Protein AF-0000000081117576 (afdb_homodimer)

Solvent-accessible surface area (backbone atoms only — not comparable to full-atom values): 45817 Å² total; per-residue (Å²): 136,84,78,78,77,78,78,77,77,74,76,74,73,76,69,69,73,77,64,80,74,82,42,60,78,75,48,78,63,70,83,70,68,42,15,45,54,15,43,40,67,71,69,50,55,48,44,60,69,48,60,79,84,51,89,51,45,43,70,62,31,37,43,35,42,30,25,28,32,38,47,30,54,43,62,71,57,43,52,46,32,63,72,46,57,66,48,57,56,48,42,49,49,22,43,75,72,67,46,28,63,66,39,60,68,44,48,51,42,49,72,72,57,75,84,58,68,62,59,74,73,38,51,49,32,58,33,72,66,11,38,47,52,26,19,52,49,20,34,43,48,29,71,56,37,43,86,60,48,75,73,70,48,84,80,30,47,46,40,40,26,37,77,59,67,32,21,48,53,25,50,52,26,23,40,43,24,44,71,38,93,78,73,82,66,51,77,50,60,82,53,70,32,64,54,42,47,60,77,59,22,57,49,51,38,58,66,27,73,69,22,69,70,39,43,43,50,32,56,49,24,61,68,26,70,70,40,46,50,44,52,51,49,36,30,52,37,39,34,52,94,61,85,78,48,72,65,53,52,49,25,44,48,45,48,16,43,67,61,29,35,47,85,78,67,43,74,30,55,52,44,56,65,44,54,67,67,46,42,53,54,53,24,46,42,47,26,41,38,44,29,27,53,22,18,75,69,28,37,81,54,14,33,39,54,16,18,42,42,45,21,49,50,44,51,49,51,56,36,37,74,69,77,34,78,50,37,34,39,37,28,27,28,44,45,54,49,37,30,6,35,34,40,45,68,64,52,48,69,52,95,60,78,90,50,43,89,52,82,63,90,79,60,53,62,45,32,45,81,44,20,12,23,49,28,35,41,39,37,36,39,25,45,27,39,54,92,91,46,90,62,75,43,52,38,35,39,36,24,46,35,37,26,55,28,54,92,79,19,71,86,9,49,26,49,48,66,56,42,44,68,69,32,53,70,27,63,74,47,64,69,62,76,40,59,78,113,134,83,78,78,79,78,78,77,78,75,75,72,71,76,68,68,73,78,64,80,74,81,43,59,79,75,47,79,63,70,83,68,68,42,15,45,54,16,44,40,67,70,70,49,53,49,44,61,70,47,61,77,85,53,89,51,45,43,71,64,31,36,42,35,41,29,25,29,32,37,49,30,53,44,64,70,58,44,53,47,33,63,72,47,56,65,46,58,57,48,42,49,50,23,41,76,70,68,46,28,62,66,41,60,68,45,47,50,44,50,72,71,57,75,84,59,66,64,58,73,73,38,53,49,31,58,34,71,67,11,37,48,51,27,19,51,49,20,35,43,50,29,70,55,38,43,86,61,47,75,74,72,49,83,78,31,48,46,40,40,26,38,77,59,66,32,22,49,52,25,50,53,26,23,40,44,22,44,72,39,92,78,72,82,67,50,77,49,60,84,53,69,31,67,52,42,47,62,78,59,21,57,48,50,39,58,69,26,73,70,24,69,71,41,43,44,49,34,54,50,24,60,66,26,70,70,42,46,49,43,51,52,49,36,30,50,37,39,33,51,93,60,82,79,49,73,64,52,53,50,25,44,48,44,50,16,42,67,61,29,35,46,85,79,68,43,74,30,57,52,43,54,65,44,53,67,67,47,44,54,53,54,23,47,42,46,25,40,38,44,28,28,54,21,18,73,68,28,36,81,53,14,33,39,54,15,19,42,41,46,19,49,50,46,51,49,51,56,36,38,77,69,77,33,76,51,39,33,39,37,29,27,27,44,44,52,49,38,28,6,34,33,41,46,69,63,51,48,70,52,97,60,80,88,52,44,90,52,81,63,90,78,58,54,63,46,33,45,81,45,20,12,22,49,26,36,40,39,37,36,38,25,45,28,39,54,93,92,46,90,62,74,43,53,36,34,39,35,25,47,35,36,26,55,28,54,91,80,19,69,86,9,48,26,48,48,66,56,43,45,68,68,30,55,70,26,64,73,48,65,68,62,76,38,58,76,113

Structure (mmCIF, N/CA/C/O backbone):
data_AF-0000000081117576-model_v1
#
loop_
_entity.id
_entity.type
_entity.pdbx_description
1 polymer 'Multiple inositol polyphosphate phosphatase 1'
#
loop_
_atom_site.group_PDB
_atom_site.id
_atom_site.type_symbol
_atom_site.label_atom_id
_atom_site.label_alt_id
_atom_site.label_comp_id
_atom_site.label_asym_id
_atom_site.label_entity_id
_atom_site.label_seq_id
_atom_site.pdbx_PDB_ins_code
_atom_site.Cartn_x
_atom_site.Cartn_y
_atom_site.Cartn_z
_atom_site.occupancy
_atom_site.B_iso_or_equiv
_atom_site.auth_seq_id
_atom_site.auth_comp_id
_atom_site.auth_asym_id
_atom_site.auth_atom_id
_atom_site.pdbx_PDB_model_num
ATOM 1 N N . MET A 1 1 ? 27.516 66.938 -14.211 1 26.59 1 MET A N 1
ATOM 2 C CA . MET A 1 1 ? 26.359 66.062 -14.391 1 26.59 1 MET A CA 1
ATOM 3 C C . MET A 1 1 ? 26.766 64.625 -14.195 1 26.59 1 MET A C 1
ATOM 5 O O . MET A 1 1 ? 27.25 63.969 -15.125 1 26.59 1 MET A O 1
ATOM 9 N N . LYS A 1 2 ? 27.406 64.312 -12.992 1 36.78 2 LYS A N 1
ATOM 10 C CA . LYS A 1 2 ? 27.844 62.969 -12.555 1 36.78 2 LYS A CA 1
ATOM 11 C C . LYS A 1 2 ? 26.656 62 -12.5 1 36.78 2 LYS A C 1
ATOM 13 O O . LYS A 1 2 ? 25.688 62.25 -11.797 1 36.78 2 LYS A O 1
ATOM 18 N N . LEU A 1 3 ? 26.5 61.25 -13.594 1 35.94 3 LEU A N 1
ATOM 19 C CA . LEU A 1 3 ? 25.516 60.156 -13.766 1 35.94 3 LEU A CA 1
ATOM 20 C C . LEU A 1 3 ? 25.641 59.156 -12.641 1 35.94 3 LEU A C 1
ATOM 22 O O . LEU A 1 3 ? 26.703 58.531 -12.477 1 35.94 3 LEU A O 1
ATOM 26 N N . PHE A 1 4 ? 24.906 59.312 -11.586 1 43 4 PHE A N 1
ATOM 27 C CA . PHE A 1 4 ? 24.75 58.312 -10.531 1 43 4 PHE A CA 1
ATOM 28 C C . PHE A 1 4 ? 24.188 57.031 -11.094 1 43 4 PHE A C 1
ATOM 30 O O . PHE A 1 4 ? 23.078 57 -11.633 1 43 4 PHE A O 1
ATOM 37 N N . ILE A 1 5 ? 25.016 56.094 -11.539 1 41.62 5 ILE A N 1
ATOM 38 C CA . ILE A 1 5 ? 24.656 54.75 -11.914 1 41.62 5 ILE A CA 1
ATOM 39 C C . ILE A 1 5 ? 24.078 54.031 -10.695 1 41.62 5 ILE A C 1
ATOM 41 O O . ILE A 1 5 ? 24.781 53.844 -9.695 1 41.62 5 ILE A O 1
ATOM 45 N N . PHE A 1 6 ? 22.797 54.094 -10.477 1 40.53 6 PHE A N 1
ATOM 46 C CA . PHE A 1 6 ? 22.094 53.219 -9.539 1 40.53 6 PHE A CA 1
ATOM 47 C C . PHE A 1 6 ? 22.297 51.75 -9.898 1 40.53 6 PHE A C 1
ATOM 49 O O . PHE A 1 6 ? 21.844 51.281 -10.945 1 40.53 6 PHE A O 1
ATOM 56 N N . ILE A 1 7 ? 23.312 51.125 -9.359 1 39.16 7 ILE A N 1
ATOM 57 C CA . ILE A 1 7 ? 23.484 49.688 -9.438 1 39.16 7 ILE A CA 1
ATOM 58 C C . ILE A 1 7 ? 22.344 49 -8.695 1 39.16 7 ILE A C 1
ATOM 60 O O . ILE A 1 7 ? 22.234 49.125 -7.473 1 39.16 7 ILE A O 1
ATOM 64 N N . THR A 1 8 ? 21.219 48.719 -9.344 1 37.62 8 THR A N 1
ATOM 65 C CA . THR A 1 8 ? 20.203 47.812 -8.797 1 37.62 8 THR A CA 1
ATOM 66 C C . THR A 1 8 ? 20.781 46.438 -8.547 1 37.62 8 THR A C 1
ATOM 68 O O . THR A 1 8 ? 21.203 45.75 -9.484 1 37.62 8 THR A O 1
ATOM 71 N N . VAL A 1 9 ? 21.266 46.156 -7.379 1 37.66 9 VAL A N 1
ATOM 72 C CA . VAL A 1 9 ? 21.609 44.812 -6.949 1 37.66 9 VAL A CA 1
ATOM 73 C C . VAL A 1 9 ? 20.359 43.938 -7.004 1 37.66 9 VAL A C 1
ATOM 75 O O . VAL A 1 9 ? 19.406 44.125 -6.242 1 37.66 9 VAL A O 1
ATOM 78 N N . LEU A 1 10 ? 20.094 43.344 -8.141 1 36.25 10 LEU A N 1
ATOM 79 C CA . LEU A 1 10 ? 19.094 42.281 -8.227 1 36.25 10 LEU A CA 1
ATOM 80 C C . LEU A 1 10 ? 19.469 41.125 -7.309 1 36.25 10 LEU A C 1
ATOM 82 O O . LEU A 1 10 ? 20.438 40.438 -7.559 1 36.25 10 LEU A O 1
ATOM 86 N N . VAL A 1 11 ? 19.062 41.188 -6.078 1 36.75 11 VAL A N 1
ATOM 87 C CA . VAL A 1 11 ? 19.094 40 -5.223 1 36.75 11 VAL A CA 1
ATOM 88 C C . VAL A 1 11 ? 18.344 38.844 -5.902 1 36.75 11 VAL A C 1
ATOM 90 O O . VAL A 1 11 ? 17.125 38.938 -6.094 1 36.75 11 VAL A O 1
ATOM 93 N N . THR A 1 12 ? 19.031 38.219 -6.816 1 34.22 12 THR A N 1
ATOM 94 C CA . THR A 1 12 ? 18.438 36.969 -7.324 1 34.22 12 THR A CA 1
ATOM 95 C C . THR A 1 12 ? 18.094 36.031 -6.176 1 34.22 12 THR A C 1
ATOM 97 O O . THR A 1 12 ? 18.984 35.5 -5.504 1 34.22 12 THR A O 1
ATOM 100 N N . LEU A 1 13 ? 16.984 36.219 -5.578 1 35.94 13 LEU A N 1
ATOM 101 C CA . LEU A 1 13 ? 16.422 35.156 -4.77 1 35.94 13 LEU A CA 1
ATOM 102 C C . LEU A 1 13 ? 16.469 33.812 -5.527 1 35.94 13 LEU A C 1
ATOM 104 O O . LEU A 1 13 ? 15.797 33.656 -6.543 1 35.94 13 LEU A O 1
ATOM 108 N N . VAL A 1 14 ? 17.594 33.188 -5.484 1 34.12 14 VAL A N 1
ATOM 109 C CA . VAL A 1 14 ? 17.609 31.828 -5.988 1 34.12 14 VAL A CA 1
ATOM 110 C C . VAL A 1 14 ? 16.453 31.031 -5.359 1 34.12 14 VAL A C 1
ATOM 112 O O . VAL A 1 14 ? 16.5 30.703 -4.172 1 34.12 14 VAL A O 1
ATOM 115 N N . LEU A 1 15 ? 15.305 31.297 -5.82 1 31 15 LEU A N 1
ATOM 116 C CA . LEU A 1 15 ? 14.281 30.297 -5.547 1 31 15 LEU A CA 1
ATOM 117 C C . LEU A 1 15 ? 14.734 28.906 -5.98 1 31 15 LEU A C 1
ATOM 119 O O . LEU A 1 15 ? 14.945 28.656 -7.172 1 31 15 LEU A O 1
ATOM 123 N N . LYS A 1 16 ? 15.336 28.234 -5.129 1 37.69 16 LYS A N 1
ATOM 124 C CA . LYS A 1 16 ? 15.539 26.828 -5.441 1 37.69 16 LYS A CA 1
ATOM 125 C C . LYS A 1 16 ? 14.258 26.188 -5.98 1 37.69 16 LYS A C 1
ATOM 127 O O . LYS A 1 16 ? 13.203 26.281 -5.355 1 37.69 16 LYS A O 1
ATOM 132 N N . ASN A 1 17 ? 14.164 26.078 -7.234 1 35.84 17 ASN A N 1
ATOM 133 C CA . ASN A 1 17 ? 13.156 25.172 -7.773 1 35.84 17 ASN A CA 1
ATOM 134 C C . ASN A 1 17 ? 12.883 24.016 -6.82 1 35.84 17 ASN A C 1
ATOM 136 O O . ASN A 1 17 ? 13.781 23.234 -6.516 1 35.84 17 ASN A O 1
ATOM 140 N N . VAL A 1 18 ? 11.914 24.125 -6.004 1 40.47 18 VAL A N 1
ATOM 141 C CA . VAL A 1 18 ? 11.461 22.969 -5.238 1 40.47 18 VAL A CA 1
ATOM 142 C C . VAL A 1 18 ? 11.305 21.766 -6.164 1 40.47 18 VAL A C 1
ATOM 144 O O . VAL A 1 18 ? 10.375 21.703 -6.973 1 40.47 18 VAL A O 1
ATOM 147 N N . THR A 1 19 ? 12.305 21.266 -6.797 1 42.69 19 THR A N 1
ATOM 148 C CA . THR A 1 19 ? 12.242 19.953 -7.449 1 42.69 19 THR A CA 1
ATOM 149 C C . THR A 1 19 ? 11.414 18.984 -6.621 1 42.69 19 THR A C 1
ATOM 151 O O . THR A 1 19 ? 11.547 18.922 -5.398 1 42.69 19 THR A O 1
ATOM 154 N N . SER A 1 20 ? 10.297 18.734 -7.078 1 50.53 20 SER A N 1
ATOM 155 C CA . SER A 1 20 ? 9.398 17.75 -6.477 1 50.53 20 SER A CA 1
ATOM 156 C C . SER A 1 20 ? 10.172 16.594 -5.863 1 50.53 20 SER A C 1
ATOM 158 O O . SER A 1 20 ? 10.867 15.867 -6.566 1 50.53 20 SER A O 1
ATOM 160 N N . ILE A 1 21 ? 10.602 16.75 -4.609 1 63.69 21 ILE A N 1
ATOM 161 C CA . ILE A 1 21 ? 11.312 15.719 -3.863 1 63.69 21 ILE A CA 1
ATOM 162 C C . ILE A 1 21 ? 10.508 14.422 -3.873 1 63.69 21 ILE A C 1
ATOM 164 O O . ILE A 1 21 ? 9.328 14.414 -3.516 1 63.69 21 ILE A O 1
ATOM 168 N N . ASP A 1 22 ? 10.93 13.438 -4.691 1 84.5 22 ASP A N 1
ATOM 169 C CA . ASP A 1 22 ? 10.398 12.078 -4.703 1 84.5 22 ASP A CA 1
ATOM 170 C C . ASP A 1 22 ? 10.727 11.352 -3.402 1 84.5 22 ASP A C 1
ATOM 172 O O . ASP A 1 22 ? 11.875 10.969 -3.172 1 84.5 22 ASP A O 1
ATOM 176 N N . CYS A 1 23 ? 9.797 11.344 -2.455 1 95.19 23 CYS A N 1
ATOM 177 C CA . CYS A 1 23 ? 9.977 10.648 -1.185 1 95.19 23 CYS A CA 1
ATOM 178 C C . CYS A 1 23 ? 9.383 9.25 -1.234 1 95.19 23 CYS A C 1
ATOM 180 O O . CYS A 1 23 ? 8.195 9.086 -1.541 1 95.19 23 CYS A O 1
ATOM 182 N N . TYR A 1 24 ? 10.172 8.266 -0.902 1 96.62 24 TYR A N 1
ATOM 183 C CA . TYR A 1 24 ? 9.703 6.887 -0.982 1 96.62 24 TYR A CA 1
ATOM 184 C C . TYR A 1 24 ? 8.664 6.602 0.092 1 96.62 24 TYR A C 1
ATOM 186 O O . TYR A 1 24 ? 7.66 5.934 -0.17 1 96.62 24 TYR A O 1
ATOM 194 N N . TRP A 1 25 ? 8.828 7.137 1.314 1 95.56 25 TRP A N 1
ATOM 195 C CA . TRP A 1 25 ? 7.98 6.816 2.457 1 95.56 25 TRP A CA 1
ATOM 196 C C . TRP A 1 25 ? 6.535 7.227 2.197 1 95.56 25 TRP A C 1
ATOM 198 O O . TRP A 1 25 ? 5.602 6.578 2.68 1 95.56 25 TRP A O 1
ATOM 208 N N . SER A 1 26 ? 6.332 8.258 1.433 1 93 26 SER A N 1
ATOM 209 C CA . SER A 1 26 ? 4.996 8.82 1.277 1 93 26 SER A CA 1
ATOM 210 C C . SER A 1 26 ? 4.387 8.43 -0.065 1 93 26 SER A C 1
ATOM 212 O O . SER A 1 26 ? 3.309 8.906 -0.426 1 93 26 SER A O 1
ATOM 214 N N . THR A 1 27 ? 5.082 7.586 -0.785 1 91.38 27 THR A N 1
ATOM 215 C CA . THR A 1 27 ? 4.539 7.121 -2.057 1 91.38 27 THR A CA 1
ATOM 216 C C . THR A 1 27 ? 3.299 6.258 -1.835 1 91.38 27 THR A C 1
ATOM 218 O O . THR A 1 27 ? 3.348 5.273 -1.098 1 91.38 27 THR A O 1
ATOM 221 N N . GLU A 1 28 ? 2.236 6.652 -2.465 1 83.75 28 GLU A N 1
ATOM 222 C CA . GLU A 1 28 ? 0.959 5.984 -2.242 1 83.75 28 GLU A CA 1
ATOM 223 C C . GLU A 1 28 ? 0.953 4.59 -2.861 1 83.75 28 GLU A C 1
ATOM 225 O O . GLU A 1 28 ? 0.523 3.623 -2.225 1 83.75 28 GLU A O 1
ATOM 230 N N . CYS A 1 29 ? 1.384 4.527 -4.098 1 90.38 29 CYS A N 1
ATOM 231 C CA . CYS A 1 29 ? 1.44 3.262 -4.824 1 90.38 29 CYS A CA 1
ATOM 232 C C . CYS A 1 29 ? 2.879 2.885 -5.152 1 90.38 29 CYS A C 1
ATOM 234 O O . CYS A 1 29 ? 3.4 3.268 -6.203 1 90.38 29 CYS A O 1
ATOM 236 N N . LYS A 1 30 ? 3.504 2.092 -4.363 1 93.81 30 LYS A N 1
ATOM 237 C CA . LYS A 1 30 ? 4.914 1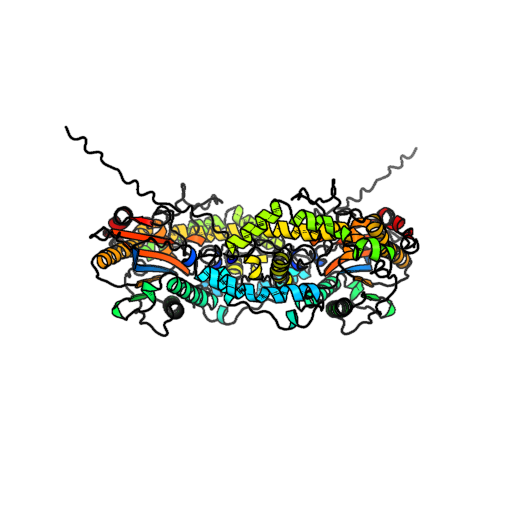.747 -4.523 1 93.81 30 LYS A CA 1
ATOM 238 C C . LYS A 1 30 ? 5.102 0.675 -5.59 1 93.81 30 LYS A C 1
ATOM 240 O O . LYS A 1 30 ? 4.301 -0.258 -5.688 1 93.81 30 LYS A O 1
ATOM 245 N N . TYR A 1 31 ? 6.098 0.872 -6.355 1 95.88 31 TYR A N 1
ATOM 246 C CA . TYR A 1 31 ? 6.473 -0.14 -7.34 1 95.88 31 TYR A CA 1
ATOM 247 C C . TYR A 1 31 ? 6.949 -1.415 -6.652 1 95.88 31 TYR A C 1
ATOM 249 O O . TYR A 1 31 ? 7.84 -1.373 -5.801 1 95.88 31 TYR A O 1
ATOM 257 N N . ASN A 1 32 ? 6.379 -2.555 -7 1 95.31 32 ASN A N 1
ATOM 258 C CA . ASN A 1 32 ? 6.684 -3.756 -6.23 1 95.31 32 ASN A CA 1
ATOM 259 C C . ASN A 1 32 ? 7.031 -4.93 -7.141 1 95.31 32 ASN A C 1
ATOM 261 O O . ASN A 1 32 ? 6.895 -6.09 -6.746 1 95.31 32 ASN A O 1
ATOM 265 N N . TYR A 1 33 ? 7.48 -4.676 -8.367 1 97.12 33 TYR A N 1
ATOM 266 C CA . TYR A 1 33 ? 7.977 -5.703 -9.273 1 97.12 33 TYR A CA 1
ATOM 267 C C . TYR A 1 33 ? 9.5 -5.719 -9.297 1 97.12 33 TYR A C 1
ATOM 269 O O . TYR A 1 33 ? 10.133 -4.719 -9.648 1 97.12 33 TYR A O 1
ATOM 277 N N . PHE A 1 34 ? 10.023 -6.871 -8.938 1 98.31 34 PHE A N 1
ATOM 278 C CA . PHE A 1 34 ? 11.469 -6.988 -8.742 1 98.31 34 PHE A CA 1
ATOM 279 C C . PHE A 1 34 ? 12.023 -8.156 -9.547 1 98.31 34 PHE A C 1
ATOM 281 O O . PHE A 1 34 ? 12.805 -8.961 -9.023 1 98.31 34 PHE A O 1
ATOM 288 N N . SER A 1 35 ? 11.547 -8.219 -10.836 1 98.06 35 SER A N 1
ATOM 289 C CA . SER A 1 35 ? 11.938 -9.359 -11.656 1 98.06 35 SER A CA 1
ATOM 290 C C . SER A 1 35 ? 11.633 -10.68 -10.953 1 98.06 35 SER A C 1
ATOM 292 O O . SER A 1 35 ? 10.547 -10.852 -10.398 1 98.06 35 SER A O 1
ATOM 294 N N . SER A 1 36 ? 12.523 -11.664 -11 1 98.12 36 SER A N 1
ATOM 295 C CA . SER A 1 36 ? 12.234 -13 -10.484 1 98.12 36 SER A CA 1
ATOM 296 C C . SER A 1 36 ? 12.234 -13.016 -8.961 1 98.12 36 SER A C 1
ATOM 298 O O . SER A 1 36 ? 11.891 -14.023 -8.344 1 98.12 36 SER A O 1
ATOM 300 N N . LYS A 1 37 ? 12.57 -11.859 -8.289 1 98.06 37 LYS A N 1
ATOM 301 C CA . LYS A 1 37 ? 12.609 -11.805 -6.832 1 98.06 37 LYS A CA 1
ATOM 302 C C . LYS A 1 37 ? 11.375 -11.094 -6.281 1 98.06 37 LYS A C 1
ATOM 304 O O . LYS A 1 37 ? 11.352 -10.695 -5.113 1 98.06 37 LYS A O 1
ATOM 309 N N . THR A 1 38 ? 10.406 -10.891 -7.141 1 97.88 38 THR A N 1
ATOM 310 C CA . THR A 1 38 ? 9.125 -10.336 -6.723 1 97.88 38 THR A CA 1
ATOM 311 C C . THR A 1 38 ? 8.414 -11.289 -5.762 1 97.88 38 THR A C 1
ATOM 313 O O . THR A 1 38 ? 8.445 -12.508 -5.949 1 97.88 38 THR A O 1
ATOM 316 N N . SER A 1 39 ? 7.848 -10.734 -4.758 1 96.56 39 SER A N 1
ATOM 317 C CA . SER A 1 39 ? 7.023 -11.555 -3.873 1 96.56 39 SER A CA 1
ATOM 318 C C . SER A 1 39 ? 5.801 -12.102 -4.605 1 96.56 39 SER A C 1
ATOM 320 O O . SER A 1 39 ? 5.145 -11.383 -5.355 1 96.56 39 SER A O 1
ATOM 322 N N . TYR A 1 40 ? 5.516 -13.359 -4.34 1 98 40 TYR A N 1
ATOM 323 C CA . TYR A 1 40 ? 4.375 -13.977 -5 1 98 40 TYR A CA 1
ATOM 324 C C . TYR A 1 40 ? 3.09 -13.219 -4.703 1 98 40 TYR A C 1
ATOM 326 O O . TYR A 1 40 ? 2.236 -13.062 -5.578 1 98 40 TYR A O 1
ATOM 334 N N . GLU A 1 41 ? 2.959 -12.711 -3.506 1 96.69 41 GLU A N 1
ATOM 335 C CA . GLU A 1 41 ? 1.762 -12.008 -3.053 1 96.69 41 GLU A CA 1
ATOM 336 C C . GLU A 1 41 ? 1.47 -10.789 -3.93 1 96.69 41 GLU A C 1
ATOM 338 O O . GLU A 1 41 ? 0.321 -10.359 -4.035 1 96.69 41 GLU A O 1
ATOM 343 N N . ASN A 1 42 ? 2.463 -10.273 -4.551 1 95.5 42 ASN A N 1
ATOM 344 C CA . ASN A 1 42 ? 2.303 -9.055 -5.336 1 95.5 42 ASN A CA 1
ATOM 345 C C . ASN A 1 42 ? 1.707 -9.352 -6.711 1 95.5 42 ASN A C 1
ATOM 347 O O . ASN A 1 42 ? 1.236 -8.438 -7.395 1 95.5 42 ASN A O 1
ATOM 351 N N . ILE A 1 43 ? 1.681 -10.688 -7.102 1 96.5 43 ILE A N 1
ATOM 352 C CA . ILE A 1 43 ? 1.266 -10.93 -8.477 1 96.5 43 ILE A CA 1
ATOM 353 C C . ILE A 1 43 ? 0.195 -12.023 -8.508 1 96.5 43 ILE A C 1
ATOM 355 O O . ILE A 1 43 ? -0.445 -12.242 -9.539 1 96.5 43 ILE A O 1
ATOM 359 N N . ARG A 1 44 ? -0.066 -12.711 -7.453 1 97.06 44 ARG A N 1
ATOM 360 C CA . ARG A 1 44 ? -0.917 -13.891 -7.48 1 97.06 44 ARG A CA 1
ATOM 361 C C . ARG A 1 44 ? -2.381 -13.508 -7.676 1 97.06 44 ARG A C 1
ATOM 363 O O . ARG A 1 44 ? -2.797 -12.414 -7.301 1 97.06 44 ARG A O 1
ATOM 370 N N . GLY A 1 45 ? -3.123 -14.414 -8.32 1 96.88 45 GLY A N 1
ATOM 371 C CA . GLY A 1 45 ? -4.562 -14.484 -8.148 1 96.88 45 GLY A CA 1
ATOM 372 C C . GLY A 1 45 ? -4.977 -15.32 -6.949 1 96.88 45 GLY A C 1
ATOM 373 O O . GLY A 1 45 ? -4.203 -15.492 -6.008 1 96.88 45 GLY A O 1
ATOM 374 N N . ASP A 1 46 ? -6.156 -15.727 -6.918 1 97.88 46 ASP A N 1
ATOM 375 C CA . ASP A 1 46 ? -6.695 -16.656 -5.938 1 97.88 46 ASP A CA 1
ATOM 376 C C . ASP A 1 46 ? -7.488 -17.781 -6.617 1 97.88 46 ASP A C 1
ATOM 378 O O . ASP A 1 46 ? -8.555 -17.531 -7.184 1 97.88 46 ASP A O 1
ATOM 382 N N . ILE A 1 47 ? -6.938 -18.938 -6.57 1 97.5 47 ILE A N 1
ATOM 383 C CA . ILE A 1 47 ? -7.516 -20.078 -7.289 1 97.5 47 ILE A CA 1
ATOM 384 C C . ILE A 1 47 ? -8.953 -20.297 -6.832 1 97.5 47 ILE A C 1
ATOM 386 O O . ILE A 1 47 ? -9.789 -20.781 -7.598 1 97.5 47 ILE A O 1
ATOM 390 N N . ARG A 1 48 ? -9.43 -19.969 -5.691 1 97.12 48 ARG A N 1
ATOM 391 C CA . ARG A 1 48 ? -10.781 -20.109 -5.172 1 97.12 48 ARG A CA 1
ATOM 392 C C . ARG A 1 48 ? -11.758 -19.219 -5.934 1 97.12 48 ARG A C 1
ATOM 394 O O . ARG A 1 48 ? -12.93 -19.578 -6.09 1 97.12 48 ARG A O 1
ATOM 401 N N . ASP A 1 49 ? -11.18 -18.062 -6.371 1 96.06 49 ASP A N 1
ATOM 402 C CA . ASP A 1 49 ? -11.992 -17.141 -7.156 1 96.06 49 ASP A CA 1
ATOM 403 C C . ASP A 1 49 ? -11.938 -17.484 -8.641 1 96.06 49 ASP A C 1
ATOM 405 O O . ASP A 1 49 ? -12.844 -17.125 -9.398 1 96.06 49 ASP A O 1
ATOM 409 N N . SER A 1 50 ? -10.898 -18.172 -9.031 1 93.25 50 SER A N 1
ATOM 410 C CA . SER A 1 50 ? -10.648 -18.438 -10.445 1 93.25 50 SER A CA 1
ATOM 411 C C . SER A 1 50 ? -11.297 -19.75 -10.891 1 93.25 50 SER A C 1
ATOM 413 O O . SER A 1 50 ? -11.586 -19.938 -12.078 1 93.25 50 SER A O 1
ATOM 415 N N . ILE A 1 51 ? -11.562 -20.609 -9.961 1 90.62 51 ILE A N 1
ATOM 416 C CA . ILE A 1 51 ? -12.016 -21.953 -10.305 1 90.62 51 ILE A CA 1
ATOM 417 C C . ILE A 1 51 ? -13.43 -21.891 -10.883 1 90.62 51 ILE A C 1
ATOM 419 O O . ILE A 1 51 ? -14.266 -21.125 -10.398 1 90.62 51 ILE A O 1
ATOM 423 N N . VAL A 1 52 ? -13.594 -22.578 -11.969 1 80.62 52 VAL A N 1
ATOM 424 C CA . VAL A 1 52 ? -14.906 -22.688 -12.594 1 80.62 52 VAL A CA 1
ATOM 425 C C . VAL A 1 52 ? -15.516 -24.062 -12.281 1 80.62 52 VAL A C 1
ATOM 427 O O . VAL A 1 52 ? -14.906 -25.094 -12.57 1 80.62 52 VAL A O 1
ATOM 430 N N . LYS A 1 53 ? -16.594 -23.984 -11.641 1 78.94 53 LYS A N 1
ATOM 431 C CA . LYS A 1 53 ? -17.328 -25.219 -11.375 1 78.94 53 LYS A CA 1
ATOM 432 C C . LYS A 1 53 ? -18.469 -25.406 -12.375 1 78.94 53 LYS A C 1
ATOM 434 O O . LYS A 1 53 ? -19.422 -24.625 -12.383 1 78.94 53 LYS A O 1
ATOM 439 N N . ALA A 1 54 ? -18.219 -26.312 -13.289 1 79 54 ALA A N 1
ATOM 440 C CA . ALA A 1 54 ? -19.266 -26.594 -14.281 1 79 54 ALA A CA 1
ATOM 441 C C . ALA A 1 54 ? -20.172 -27.719 -13.82 1 79 54 ALA A C 1
ATOM 443 O O . ALA A 1 54 ? -19.703 -28.703 -13.234 1 79 54 ALA A O 1
ATOM 444 N N . GLU A 1 55 ? -21.422 -27.484 -14.062 1 85.19 55 GLU A N 1
ATOM 445 C CA . GLU A 1 55 ? -22.375 -28.531 -13.695 1 85.19 55 GLU A CA 1
ATOM 446 C C . GLU A 1 55 ? -22.047 -29.844 -14.383 1 85.19 55 GLU A C 1
ATOM 448 O O . GLU A 1 55 ? -21.703 -29.875 -15.57 1 85.19 55 GLU A O 1
ATOM 453 N N . GLY A 1 56 ? -22.109 -30.891 -13.625 1 89.94 56 GLY A N 1
ATOM 454 C CA . GLY A 1 56 ? -21.859 -32.219 -14.156 1 89.94 56 GLY A CA 1
ATOM 455 C C . GLY A 1 56 ? -20.391 -32.562 -14.266 1 89.94 56 GLY A C 1
ATOM 456 O O . GLY A 1 56 ? -20.016 -33.625 -14.758 1 89.94 56 GLY A O 1
ATOM 457 N N . CYS A 1 57 ? -19.594 -31.656 -13.828 1 93.12 57 CYS A N 1
ATOM 458 C CA . CYS A 1 57 ? -18.156 -31.891 -13.945 1 93.12 57 CYS A CA 1
ATOM 459 C C . CYS A 1 57 ? -17.516 -32.094 -12.578 1 93.12 57 CYS A C 1
ATOM 461 O O . CYS A 1 57 ? -17.938 -31.484 -11.594 1 93.12 57 CYS A O 1
ATOM 463 N N . GLU A 1 58 ? -16.562 -32.938 -12.453 1 93.5 58 GLU A N 1
ATOM 464 C CA . GLU A 1 58 ? -15.789 -33.188 -11.242 1 93.5 58 GLU A CA 1
ATOM 465 C C . GLU A 1 58 ? -14.289 -33.25 -11.539 1 93.5 58 GLU A C 1
ATOM 467 O O . GLU A 1 58 ? -13.875 -33.875 -12.523 1 93.5 58 GLU A O 1
ATOM 472 N N . PRO A 1 59 ? -13.531 -32.562 -10.719 1 95.94 59 PRO A N 1
ATOM 473 C CA . PRO A 1 59 ? -12.086 -32.688 -10.922 1 95.94 59 PRO A CA 1
ATOM 474 C C . PRO A 1 59 ? -11.562 -34.094 -10.586 1 95.94 59 PRO A C 1
ATOM 476 O O . PRO A 1 59 ? -11.945 -34.656 -9.562 1 95.94 59 PRO A O 1
ATOM 479 N N . ILE A 1 60 ? -10.703 -34.594 -11.422 1 95.81 60 ILE A N 1
ATOM 480 C CA . ILE A 1 60 ? -10.25 -35.938 -11.172 1 95.81 60 ILE A CA 1
ATOM 481 C C . ILE A 1 60 ? -8.727 -35.969 -11.094 1 95.81 60 ILE A C 1
ATOM 483 O O . ILE A 1 60 ? -8.141 -36.969 -10.625 1 95.81 60 ILE A O 1
ATOM 487 N N . ASN A 1 61 ? -8.07 -34.969 -11.578 1 97.25 61 ASN A N 1
ATOM 488 C CA . ASN A 1 61 ? -6.609 -34.875 -11.523 1 97.25 61 ASN A CA 1
ATOM 489 C C . ASN A 1 61 ? -6.133 -33.438 -11.5 1 97.25 61 ASN A C 1
ATOM 491 O O . ASN A 1 61 ? -6.699 -32.562 -12.18 1 97.25 61 ASN A O 1
ATOM 495 N N . VAL A 1 62 ? -5.121 -33.156 -10.703 1 98.12 62 VAL A N 1
ATOM 496 C CA . VAL A 1 62 ? -4.465 -31.875 -10.672 1 98.12 62 VAL A CA 1
ATOM 497 C C . VAL A 1 62 ? -2.967 -32.031 -10.906 1 98.12 62 VAL A C 1
ATOM 499 O O . VAL A 1 62 ? -2.299 -32.781 -10.188 1 98.12 62 VAL A O 1
ATOM 502 N N . TRP A 1 63 ? -2.48 -31.422 -11.922 1 98.56 63 TRP A N 1
ATOM 503 C CA . TRP A 1 63 ? -1.054 -31.312 -12.219 1 98.56 63 TRP A CA 1
ATOM 504 C C . TRP A 1 63 ? -0.539 -29.906 -11.938 1 98.56 63 TRP A C 1
ATOM 506 O O . TRP A 1 63 ? -1.152 -28.922 -12.359 1 98.56 63 TRP A O 1
ATOM 516 N N . THR A 1 64 ? 0.56 -29.812 -11.188 1 98.5 64 THR A N 1
ATOM 517 C CA . THR A 1 64 ? 1.058 -28.5 -10.82 1 98.5 64 THR A CA 1
ATOM 518 C C . THR A 1 64 ? 2.578 -28.438 -10.93 1 98.5 64 THR A C 1
ATOM 520 O O . THR A 1 64 ? 3.268 -29.406 -10.578 1 98.5 64 THR A O 1
ATOM 523 N N . MET A 1 65 ? 3.096 -27.438 -11.461 1 98.44 65 MET A N 1
ATOM 524 C CA . MET A 1 65 ? 4.5 -27.047 -11.398 1 98.44 65 MET A CA 1
ATOM 525 C C . MET A 1 65 ? 4.66 -25.703 -10.695 1 98.44 65 MET A C 1
ATOM 527 O O . MET A 1 65 ? 4.012 -24.719 -11.07 1 98.44 65 MET A O 1
ATOM 531 N N . ILE A 1 66 ? 5.496 -25.656 -9.68 1 98.44 66 ILE A N 1
ATOM 532 C CA . ILE A 1 66 ? 5.594 -24.453 -8.859 1 98.44 66 ILE A CA 1
ATOM 533 C C . ILE A 1 66 ? 7.059 -24.172 -8.547 1 98.44 66 ILE A C 1
ATOM 535 O O . ILE A 1 66 ? 7.836 -25.078 -8.273 1 98.44 66 ILE A O 1
ATOM 539 N N . ARG A 1 67 ? 7.438 -22.906 -8.672 1 98.44 67 ARG A N 1
ATOM 540 C CA . ARG A 1 67 ? 8.742 -22.516 -8.156 1 98.44 67 ARG A CA 1
ATOM 541 C C . ARG A 1 67 ? 8.75 -22.516 -6.629 1 98.44 67 ARG A C 1
ATOM 543 O O . ARG A 1 67 ? 7.738 -22.188 -5.996 1 98.44 67 ARG A O 1
ATOM 550 N N . HIS A 1 68 ? 9.844 -22.891 -6.031 1 98.12 68 HIS A N 1
ATOM 551 C CA . HIS A 1 68 ? 9.961 -22.828 -4.578 1 98.12 68 HIS A CA 1
ATOM 552 C C . HIS A 1 68 ? 9.641 -21.422 -4.059 1 98.12 68 HIS A C 1
ATOM 554 O O . HIS A 1 68 ? 9.633 -20.469 -4.824 1 98.12 68 HIS A O 1
ATOM 560 N N . GLY A 1 69 ? 9.344 -21.328 -2.762 1 98.38 69 GLY A N 1
ATOM 561 C CA . GLY A 1 69 ? 9.047 -20.047 -2.137 1 98.38 69 GLY A CA 1
ATOM 562 C C . GLY A 1 69 ? 10.25 -19.125 -2.055 1 98.38 69 GLY A C 1
ATOM 563 O O . GLY A 1 69 ? 11.367 -19.531 -2.385 1 98.38 69 GLY A O 1
ATOM 564 N N . LYS A 1 70 ? 10 -17.984 -1.58 1 98.31 70 LYS A N 1
ATOM 565 C CA . LYS A 1 70 ? 11.031 -16.953 -1.465 1 98.31 70 LYS A CA 1
ATOM 566 C C . LYS A 1 70 ? 12.195 -17.438 -0.602 1 98.31 70 LYS A C 1
ATOM 568 O O . LYS A 1 70 ? 11.977 -18 0.481 1 98.31 70 LYS A O 1
ATOM 573 N N . LYS A 1 71 ? 13.391 -17.281 -1.071 1 97.69 71 LYS A N 1
ATOM 574 C CA . LYS A 1 71 ? 14.609 -17.656 -0.355 1 97.69 71 LYS A CA 1
ATOM 575 C C . LYS A 1 71 ? 15.461 -16.438 -0.03 1 97.69 71 LYS A C 1
ATOM 577 O O . LYS A 1 71 ? 15.227 -15.352 -0.559 1 97.69 71 LYS A O 1
ATOM 582 N N . TYR A 1 72 ? 16.406 -16.688 0.822 1 97.38 72 TYR A N 1
ATOM 583 C CA . TYR A 1 72 ? 17.453 -15.695 1.023 1 97.38 72 TYR A CA 1
ATOM 584 C C . TYR A 1 72 ? 18.438 -15.695 -0.141 1 97.38 72 TYR A C 1
ATOM 586 O O . TYR A 1 72 ? 18.484 -16.656 -0.922 1 97.38 72 TYR A O 1
ATOM 594 N N . PRO A 1 73 ? 19.203 -14.602 -0.289 1 97.12 73 PRO A N 1
ATOM 595 C CA . PRO A 1 73 ? 20.156 -14.539 -1.4 1 97.12 73 PRO A CA 1
ATOM 596 C C . PRO A 1 73 ? 21.188 -15.664 -1.353 1 97.12 73 PRO A C 1
ATOM 598 O O . PRO A 1 73 ? 21.531 -16.156 -0.272 1 97.12 73 PRO A O 1
ATOM 601 N N . GLY A 1 74 ? 21.656 -16.078 -2.527 1 96 74 GLY A N 1
ATOM 602 C CA . GLY A 1 74 ? 22.766 -17.016 -2.588 1 96 74 GLY A CA 1
ATOM 603 C C . GLY A 1 74 ? 24.062 -16.453 -2.037 1 96 74 GLY A C 1
ATOM 604 O O . GLY A 1 74 ? 24.188 -15.242 -1.844 1 96 74 GLY A O 1
ATOM 605 N N . SER A 1 75 ? 25.016 -17.266 -1.884 1 95.5 75 SER A N 1
ATOM 606 C CA . SER A 1 75 ? 26.25 -16.922 -1.204 1 95.5 75 SER A CA 1
ATOM 607 C C . SER A 1 75 ? 26.984 -15.797 -1.928 1 95.5 75 SER A C 1
ATOM 609 O O . SER A 1 75 ? 27.484 -14.867 -1.292 1 95.5 75 SER A O 1
ATOM 611 N N . THR A 1 76 ? 27.062 -15.859 -3.182 1 93.94 76 THR A N 1
ATOM 612 C CA . THR A 1 76 ? 27.766 -14.844 -3.951 1 93.94 76 THR A CA 1
ATOM 613 C C . THR A 1 76 ? 27.125 -13.477 -3.777 1 93.94 76 THR A C 1
ATOM 615 O O . THR A 1 76 ? 27.812 -12.484 -3.529 1 93.94 76 THR A O 1
ATOM 618 N N . PHE A 1 77 ? 25.844 -13.445 -3.908 1 94.88 77 PHE A N 1
ATOM 619 C CA . PHE A 1 77 ? 25.109 -12.195 -3.762 1 94.88 77 PHE A CA 1
ATOM 620 C C . PHE A 1 77 ? 25.172 -11.695 -2.324 1 94.88 77 PHE A C 1
ATOM 622 O O . PHE A 1 77 ? 25.25 -10.492 -2.082 1 94.88 77 PHE A O 1
ATOM 629 N N . LEU A 1 78 ? 25.172 -12.625 -1.407 1 96.56 78 LEU A N 1
ATOM 630 C CA . LEU A 1 78 ? 25.25 -12.266 0.004 1 96.56 78 LEU A CA 1
ATOM 631 C C . LEU A 1 78 ? 26.594 -11.586 0.315 1 96.56 78 LEU A C 1
ATOM 633 O O . LEU A 1 78 ? 26.641 -10.648 1.117 1 96.56 78 LEU A O 1
ATOM 637 N N . GLU A 1 79 ? 27.625 -12.062 -0.276 1 96.75 79 GLU A N 1
ATOM 638 C CA . GLU A 1 79 ? 28.938 -11.43 -0.09 1 96.75 79 GLU A CA 1
ATOM 639 C C . GLU A 1 79 ? 28.922 -9.992 -0.602 1 96.75 79 GLU A C 1
ATOM 641 O O . GLU A 1 79 ? 29.484 -9.102 0.036 1 96.75 79 GLU A O 1
ATOM 646 N N . GLN A 1 80 ? 28.328 -9.82 -1.727 1 96.94 80 GLN A N 1
ATOM 647 C CA . GLN A 1 80 ? 28.203 -8.469 -2.273 1 96.94 80 GLN A CA 1
ATOM 648 C C . GLN A 1 80 ? 27.375 -7.574 -1.354 1 96.94 80 GLN A C 1
ATOM 650 O O . GLN A 1 80 ? 27.688 -6.395 -1.179 1 96.94 80 GLN A O 1
ATOM 655 N N . ILE A 1 81 ? 26.359 -8.117 -0.78 1 98 81 ILE A N 1
ATOM 656 C CA . ILE A 1 81 ? 25.5 -7.383 0.144 1 98 81 ILE A CA 1
ATOM 657 C C . ILE A 1 81 ? 26.297 -6.988 1.384 1 98 81 ILE A C 1
ATOM 659 O O . ILE A 1 81 ? 26.25 -5.836 1.826 1 98 81 ILE A O 1
ATOM 663 N N . LYS A 1 82 ? 27.031 -7.934 1.913 1 96.56 82 LYS A N 1
ATOM 664 C CA . LYS A 1 82 ? 27.844 -7.668 3.1 1 96.56 82 LYS A CA 1
ATOM 665 C C . LYS A 1 82 ? 28.812 -6.516 2.855 1 96.56 82 LYS A C 1
ATOM 667 O O . LYS A 1 82 ? 29.062 -5.707 3.752 1 96.56 82 LYS A O 1
ATOM 672 N N . ASP A 1 83 ? 29.25 -6.43 1.646 1 95.94 83 ASP A N 1
ATOM 673 C CA . ASP A 1 83 ? 30.234 -5.41 1.281 1 95.94 83 ASP A CA 1
ATOM 674 C C . ASP A 1 83 ? 29.625 -4.012 1.352 1 95.94 83 ASP A C 1
ATOM 676 O O . ASP A 1 83 ? 30.344 -3.018 1.435 1 95.94 83 ASP A O 1
ATOM 680 N N . ILE A 1 84 ? 28.312 -3.912 1.319 1 96.69 84 ILE A N 1
ATOM 681 C CA . ILE A 1 84 ? 27.75 -2.572 1.197 1 96.69 84 ILE A CA 1
ATOM 682 C C . ILE A 1 84 ? 26.875 -2.266 2.418 1 96.69 84 ILE A C 1
ATOM 684 O O . ILE A 1 84 ? 26.234 -1.217 2.479 1 96.69 84 ILE A O 1
ATOM 688 N N . LEU A 1 85 ? 26.828 -3.109 3.398 1 96.31 85 LEU A N 1
ATOM 689 C CA . LEU A 1 85 ? 26.016 -2.875 4.582 1 96.31 85 LEU A CA 1
ATOM 690 C C . LEU A 1 85 ? 26.406 -1.57 5.266 1 96.31 85 LEU A C 1
ATOM 692 O O . LEU A 1 85 ? 25.547 -0.868 5.812 1 96.31 85 LEU A O 1
ATOM 696 N N . HIS A 1 86 ? 27.688 -1.239 5.191 1 94.88 86 HIS A N 1
ATOM 697 C CA . HIS A 1 86 ? 28.188 -0.023 5.82 1 94.88 86 HIS A CA 1
ATOM 698 C C . HIS A 1 86 ? 27.688 1.221 5.09 1 94.88 86 HIS A C 1
ATOM 700 O O . HIS A 1 86 ? 27.797 2.336 5.605 1 94.88 86 HIS A O 1
ATOM 706 N N . PHE A 1 87 ? 27.109 1.068 3.842 1 96.19 87 PHE A N 1
ATOM 707 C CA . PHE A 1 87 ? 26.531 2.197 3.123 1 96.19 87 PHE A CA 1
ATOM 708 C C . PHE A 1 87 ? 25.438 2.857 3.951 1 96.19 87 PHE A C 1
ATOM 710 O O . PHE A 1 87 ? 25.172 4.051 3.801 1 96.19 87 PHE A O 1
ATOM 717 N N . LYS A 1 88 ? 24.734 2.072 4.793 1 97.06 88 LYS A N 1
ATOM 718 C CA . LYS A 1 88 ? 23.719 2.637 5.676 1 97.06 88 LYS A CA 1
ATOM 719 C C . LYS A 1 88 ? 24.266 3.838 6.445 1 97.06 88 LYS A C 1
ATOM 721 O O . LYS A 1 88 ? 23.625 4.891 6.5 1 97.06 88 LYS A O 1
ATOM 726 N N . ASP A 1 89 ? 25.484 3.721 6.969 1 96.56 89 ASP A N 1
ATOM 727 C CA . ASP A 1 89 ? 26.094 4.793 7.738 1 96.56 89 ASP A CA 1
ATOM 728 C C . ASP A 1 89 ? 26.406 5.996 6.852 1 96.56 89 ASP A C 1
ATOM 730 O O . ASP A 1 89 ? 26.25 7.145 7.273 1 96.56 89 ASP A O 1
ATOM 734 N N . TYR A 1 90 ? 26.875 5.711 5.629 1 96 90 TYR A N 1
ATOM 735 C CA . TYR A 1 90 ? 27.141 6.789 4.684 1 96 90 TYR A CA 1
ATOM 736 C C . TYR A 1 90 ? 25.859 7.535 4.336 1 96 90 TYR A C 1
ATOM 738 O O . TYR A 1 90 ? 25.844 8.766 4.273 1 96 90 TYR A O 1
ATOM 746 N N . ILE A 1 91 ? 24.828 6.742 4.113 1 97.19 91 ILE A N 1
ATOM 747 C CA . ILE A 1 91 ? 23.531 7.328 3.756 1 97.19 91 ILE A CA 1
ATOM 748 C C . ILE A 1 91 ? 23.078 8.281 4.859 1 97.19 91 ILE A C 1
ATOM 750 O O . ILE A 1 91 ? 22.734 9.43 4.594 1 97.19 91 ILE A O 1
ATOM 754 N N . ILE A 1 92 ? 23.156 7.832 6.082 1 97.94 92 ILE A N 1
ATOM 755 C CA . ILE A 1 92 ? 22.719 8.609 7.23 1 97.94 92 ILE A CA 1
ATOM 756 C C . ILE A 1 92 ? 23.625 9.828 7.414 1 97.94 92 ILE A C 1
ATOM 758 O O . ILE A 1 92 ? 23.125 10.953 7.535 1 97.94 92 ILE A O 1
ATOM 762 N N . SER A 1 93 ? 24.938 9.656 7.363 1 97.81 93 SER A N 1
ATOM 763 C CA . SER A 1 93 ? 25.891 10.734 7.582 1 97.81 93 SER A CA 1
ATOM 764 C C . SER A 1 93 ? 25.797 11.797 6.488 1 97.81 93 SER A C 1
ATOM 766 O O . SER A 1 93 ? 25.844 12.992 6.773 1 97.81 93 SER A O 1
ATOM 768 N N . ASN A 1 94 ? 25.688 11.312 5.238 1 97.81 94 ASN A N 1
ATOM 769 C CA . ASN A 1 94 ? 25.594 12.258 4.129 1 97.81 94 ASN A CA 1
ATOM 770 C C . ASN A 1 94 ? 24.328 13.102 4.223 1 97.81 94 ASN A C 1
ATOM 772 O O . ASN A 1 94 ? 24.344 14.289 3.896 1 97.81 94 ASN A O 1
ATOM 776 N N . TYR A 1 95 ? 23.234 12.477 4.621 1 97.12 95 TYR A N 1
ATOM 777 C CA . TYR A 1 95 ? 22.016 13.242 4.852 1 97.12 95 TYR A CA 1
ATOM 778 C C . TYR A 1 95 ? 22.219 14.258 5.965 1 97.12 95 TYR A C 1
ATOM 780 O O . TYR A 1 95 ? 21.875 15.438 5.805 1 97.12 95 TYR A O 1
ATOM 788 N N . ASP A 1 96 ? 22.797 13.812 7.055 1 96.62 96 ASP A N 1
ATOM 789 C CA . ASP A 1 96 ? 23 14.68 8.203 1 96.62 96 ASP A CA 1
ATOM 790 C C . ASP A 1 96 ? 23.891 15.867 7.844 1 96.62 96 ASP A C 1
ATOM 792 O O . ASP A 1 96 ? 23.766 16.953 8.43 1 96.62 96 ASP A O 1
ATOM 796 N N . ASN A 1 97 ? 24.75 15.688 6.887 1 96.25 97 ASN A N 1
ATOM 797 C CA . ASN A 1 97 ? 25.672 16.734 6.477 1 96.25 97 ASN A CA 1
ATOM 798 C C . ASN A 1 97 ? 25.109 17.578 5.34 1 96.25 97 ASN A C 1
ATOM 800 O O . ASN A 1 97 ? 25.797 18.422 4.781 1 96.25 97 ASN A O 1
ATOM 804 N N . GLY A 1 98 ? 23.906 17.266 4.867 1 93.5 98 GLY A N 1
ATOM 805 C CA . GLY A 1 98 ? 23.234 18.078 3.877 1 93.5 98 GLY A CA 1
ATOM 806 C C . GLY A 1 98 ? 23.609 17.734 2.451 1 93.5 98 GLY A C 1
ATOM 807 O O . GLY A 1 98 ? 23.375 18.516 1.53 1 93.5 98 GLY A O 1
ATOM 808 N N . ASN A 1 99 ? 24.156 16.547 2.264 1 94.69 99 ASN A N 1
ATOM 809 C CA . ASN A 1 99 ? 24.672 16.188 0.947 1 94.69 99 ASN A CA 1
ATOM 810 C C . ASN A 1 99 ? 23.719 15.25 0.205 1 94.69 99 ASN A C 1
ATOM 812 O O . ASN A 1 99 ? 23.953 14.922 -0.959 1 94.69 99 ASN A O 1
ATOM 816 N N . SER A 1 100 ? 22.641 14.852 0.828 1 94.75 100 SER A N 1
ATOM 817 C CA . SER A 1 100 ? 21.703 13.867 0.286 1 94.75 100 SER A CA 1
ATOM 818 C C . SER A 1 100 ? 20.391 14.516 -0.098 1 94.75 100 SER A C 1
ATOM 820 O O . SER A 1 100 ? 20 15.539 0.471 1 94.75 100 SER A O 1
ATOM 822 N N . SER A 1 101 ? 19.719 13.969 -1.066 1 94.56 101 SER A N 1
ATOM 823 C CA . SER A 1 101 ? 18.406 14.469 -1.429 1 94.56 101 SER A CA 1
ATOM 824 C C . SER A 1 101 ? 17.297 13.523 -0.941 1 94.56 101 SER A C 1
ATOM 826 O O . SER A 1 101 ? 16.156 13.625 -1.371 1 94.56 101 SER A O 1
ATOM 828 N N . LEU A 1 102 ? 17.656 12.562 -0.092 1 97.06 102 LEU A N 1
ATOM 829 C CA . LEU A 1 102 ? 16.656 11.703 0.53 1 97.06 102 LEU A CA 1
ATOM 830 C C . LEU A 1 102 ? 15.758 12.5 1.463 1 97.06 102 LEU A C 1
ATOM 832 O O . LEU A 1 102 ? 16.141 13.562 1.95 1 97.06 102 LEU A O 1
ATOM 836 N N . CYS A 1 103 ? 14.586 11.977 1.657 1 97.56 103 CYS A N 1
ATOM 837 C CA . CYS A 1 103 ? 13.656 12.617 2.578 1 97.56 103 CYS A CA 1
ATOM 838 C C . CYS A 1 103 ? 13.93 12.188 4.016 1 97.56 103 CYS A C 1
ATOM 840 O O . CYS A 1 103 ? 14.398 11.078 4.258 1 97.56 103 CYS A O 1
ATOM 842 N N . ALA A 1 104 ? 13.57 13 4.914 1 97.75 104 ALA A N 1
ATOM 843 C CA . ALA A 1 104 ? 13.891 12.812 6.328 1 97.75 104 ALA A CA 1
ATOM 844 C C . ALA A 1 104 ? 13.344 11.484 6.848 1 97.75 104 ALA A C 1
ATOM 846 O O . ALA A 1 104 ? 14.062 10.719 7.488 1 97.75 104 ALA A O 1
ATOM 847 N N . GLN A 1 105 ? 12.102 11.25 6.523 1 97.56 105 GLN A N 1
ATOM 848 C CA . GLN A 1 105 ? 11.484 10.023 7.031 1 97.56 105 GLN A CA 1
ATOM 849 C C . GLN A 1 105 ? 12.141 8.789 6.426 1 97.56 105 GLN A C 1
ATOM 851 O O . GLN A 1 105 ? 12.25 7.75 7.09 1 97.56 105 GLN A O 1
ATOM 856 N N . ASP A 1 106 ? 12.547 8.844 5.172 1 97.94 106 ASP A N 1
ATOM 857 C CA . ASP A 1 106 ? 13.281 7.73 4.574 1 97.94 106 ASP A CA 1
ATOM 858 C C . ASP A 1 106 ? 14.578 7.453 5.336 1 97.94 106 ASP A C 1
ATOM 860 O O . ASP A 1 106 ? 14.93 6.293 5.559 1 97.94 106 ASP A O 1
ATOM 864 N N . VAL A 1 107 ? 15.258 8.492 5.711 1 98.19 107 VAL A N 1
ATOM 865 C CA . VAL A 1 107 ? 16.516 8.344 6.438 1 98.19 107 VAL A CA 1
ATOM 866 C C . VAL A 1 107 ? 16.234 7.789 7.832 1 98.19 107 VAL A C 1
ATOM 868 O O . VAL A 1 107 ? 17 6.961 8.336 1 98.19 107 VAL A O 1
ATOM 871 N N . ASP A 1 108 ? 15.133 8.234 8.484 1 97.75 108 ASP A N 1
ATOM 872 C CA . ASP A 1 108 ? 14.75 7.648 9.766 1 97.75 108 ASP A CA 1
ATOM 873 C C . ASP A 1 108 ? 14.539 6.141 9.633 1 97.75 108 ASP A C 1
ATOM 875 O O . ASP A 1 108 ? 14.922 5.379 10.523 1 97.75 108 ASP A O 1
ATOM 879 N N . ASN A 1 109 ? 13.914 5.773 8.555 1 97.25 109 ASN A N 1
ATOM 880 C CA . ASN A 1 109 ? 13.703 4.348 8.32 1 97.25 109 ASN A CA 1
ATOM 881 C C . ASN A 1 109 ? 15.031 3.598 8.211 1 97.25 109 ASN A C 1
ATOM 883 O O . ASN A 1 109 ? 15.133 2.447 8.641 1 97.25 109 ASN A O 1
ATOM 887 N N . PHE A 1 110 ? 16.047 4.203 7.605 1 97.69 110 PHE A N 1
ATOM 888 C CA . PHE A 1 110 ? 17.391 3.619 7.578 1 97.69 110 PHE A CA 1
ATOM 889 C C . PHE A 1 110 ? 17.953 3.48 8.992 1 97.69 110 PHE A C 1
ATOM 891 O O . PHE A 1 110 ? 18.516 2.443 9.336 1 97.69 110 PHE A O 1
ATOM 898 N N . ARG A 1 111 ? 17.766 4.543 9.781 1 97.75 111 ARG A N 1
ATOM 899 C CA . ARG A 1 111 ? 18.312 4.539 11.141 1 97.75 111 ARG A CA 1
ATOM 900 C C . ARG A 1 111 ? 17.734 3.373 11.945 1 97.75 111 ARG A C 1
ATOM 902 O O . ARG A 1 111 ? 18.453 2.742 12.719 1 97.75 111 ARG A O 1
ATOM 909 N N . GLU A 1 112 ? 16.469 3.104 11.727 1 96.19 112 GLU A N 1
ATOM 910 C CA . GLU A 1 112 ? 15.773 2.102 12.523 1 96.19 112 GLU A CA 1
ATOM 911 C C . GLU A 1 112 ? 15.992 0.698 11.969 1 96.19 112 GLU A C 1
ATOM 913 O O . GLU A 1 112 ? 15.719 -0.294 12.648 1 96.19 112 GLU A O 1
ATOM 918 N N . TRP A 1 113 ? 16.438 0.571 10.719 1 96.81 113 TRP A N 1
ATOM 919 C CA . TRP A 1 113 ? 16.531 -0.706 10.016 1 96.81 113 TRP A CA 1
ATOM 920 C C . TRP A 1 113 ? 17.641 -1.567 10.609 1 96.81 113 TRP A C 1
ATOM 922 O O . TRP A 1 113 ? 18.734 -1.072 10.891 1 96.81 113 TRP A O 1
ATOM 932 N N . LYS A 1 114 ? 17.297 -2.812 10.797 1 95 114 LYS A N 1
ATOM 933 C CA . LYS A 1 114 ? 18.25 -3.844 11.203 1 95 114 LYS A CA 1
ATOM 934 C C . LYS A 1 114 ? 18.125 -5.086 10.32 1 95 114 LYS A C 1
ATOM 936 O O . LYS A 1 114 ? 17.016 -5.473 9.945 1 95 114 LYS A O 1
ATOM 941 N N . ILE A 1 115 ? 19.25 -5.656 10.008 1 93.25 115 ILE A N 1
ATOM 942 C CA . ILE A 1 115 ? 19.219 -6.859 9.18 1 93.25 115 ILE A CA 1
ATOM 943 C C . ILE A 1 115 ? 19 -8.086 10.062 1 93.25 115 ILE A C 1
ATOM 945 O O . ILE A 1 115 ? 19.562 -8.18 11.156 1 93.25 115 ILE A O 1
ATOM 949 N N . GLU A 1 116 ? 18.219 -8.992 9.602 1 93.19 116 GLU A N 1
ATOM 950 C CA . GLU A 1 116 ? 17.953 -10.227 10.336 1 93.19 116 GLU A CA 1
ATOM 951 C C . GLU A 1 116 ? 19.141 -11.188 10.242 1 93.19 116 GLU A C 1
ATOM 953 O O . GLU A 1 116 ? 19.75 -11.328 9.18 1 93.19 116 GLU A O 1
ATOM 958 N N . THR A 1 117 ? 19.359 -11.898 11.305 1 94.06 117 THR A N 1
ATOM 959 C CA . THR A 1 117 ? 20.484 -12.828 11.375 1 94.06 117 THR A CA 1
ATOM 960 C C . THR A 1 117 ? 20.328 -13.945 10.352 1 94.06 117 THR A C 1
ATOM 962 O O . THR A 1 117 ? 21.297 -14.328 9.695 1 94.06 117 THR A O 1
ATOM 965 N N . LYS A 1 118 ? 19.188 -14.469 10.172 1 94.06 118 LYS A N 1
ATOM 966 C CA . LYS A 1 118 ? 18.938 -15.562 9.242 1 94.06 118 LYS A CA 1
ATOM 967 C C . LYS A 1 118 ? 19.234 -15.148 7.805 1 94.06 118 LYS A C 1
ATOM 969 O O . LYS A 1 118 ? 19.719 -15.953 7.004 1 94.06 118 LYS A O 1
ATOM 974 N N . PHE A 1 119 ? 18.984 -13.922 7.531 1 95.5 119 PHE A N 1
ATOM 975 C CA . PHE A 1 119 ? 19.234 -13.367 6.203 1 95.5 119 PHE A CA 1
ATOM 976 C C . PHE A 1 119 ? 20.703 -13.484 5.836 1 95.5 119 PHE A C 1
ATOM 978 O O . PHE A 1 119 ? 21.047 -13.828 4.703 1 95.5 119 PHE A O 1
ATOM 985 N N . ILE A 1 120 ? 21.562 -13.305 6.781 1 94.12 120 ILE A N 1
ATOM 986 C CA . ILE A 1 120 ? 23 -13.266 6.562 1 94.12 120 ILE A CA 1
ATOM 987 C C . ILE A 1 120 ? 23.578 -14.68 6.688 1 94.12 120 ILE A C 1
ATOM 989 O O . ILE A 1 120 ? 24.5 -15.039 5.961 1 94.12 120 ILE A O 1
ATOM 993 N N . ASN A 1 121 ? 22.969 -15.531 7.496 1 95 121 ASN A N 1
ATOM 994 C CA . ASN A 1 121 ? 23.641 -16.766 7.895 1 95 121 ASN A CA 1
ATOM 995 C C . ASN A 1 121 ? 23.094 -17.969 7.145 1 95 121 ASN A C 1
ATOM 997 O O . ASN A 1 121 ? 23.672 -19.062 7.207 1 95 121 ASN A O 1
ATOM 1001 N N . GLU A 1 122 ? 22.062 -17.828 6.434 1 95 122 GLU A N 1
ATOM 1002 C CA . GLU A 1 122 ? 21.438 -18.984 5.789 1 95 122 GLU A CA 1
ATOM 1003 C C . GLU A 1 122 ? 21.219 -18.734 4.301 1 95 122 GLU A C 1
ATOM 1005 O O . GLU A 1 122 ? 20.078 -18.75 3.83 1 95 122 GLU A O 1
ATOM 1010 N N . PRO A 1 123 ? 22.297 -18.625 3.613 1 95.94 123 PRO A N 1
ATOM 1011 C CA . PRO A 1 123 ? 22.156 -18.344 2.184 1 95.94 123 PRO A CA 1
ATOM 1012 C C . PRO A 1 123 ? 21.328 -19.391 1.446 1 95.94 123 PRO A C 1
ATOM 1014 O O . PRO A 1 123 ? 21.422 -20.578 1.757 1 95.94 123 PRO A O 1
ATOM 1017 N N . SER A 1 124 ? 20.484 -18.984 0.548 1 95.38 124 SER A N 1
ATOM 1018 C CA . SER A 1 124 ? 19.734 -19.797 -0.413 1 95.38 124 SER A CA 1
ATOM 1019 C C . SER A 1 124 ? 18.688 -20.656 0.284 1 95.38 124 SER A C 1
ATOM 1021 O O . SER A 1 124 ? 18.125 -21.562 -0.324 1 95.38 124 SER A O 1
ATOM 1023 N N . THR A 1 125 ? 18.453 -20.453 1.566 1 96.38 125 THR A N 1
ATOM 1024 C CA . THR A 1 125 ? 17.422 -21.203 2.271 1 96.38 125 THR A CA 1
ATOM 1025 C C . THR A 1 125 ? 16.078 -20.469 2.193 1 96.38 125 THR A C 1
ATOM 1027 O O . THR A 1 125 ? 16.047 -19.266 1.946 1 96.38 125 THR A O 1
ATOM 1030 N N . LEU A 1 126 ? 15.07 -21.266 2.338 1 97.56 126 LEU A N 1
ATOM 1031 C CA . LEU A 1 126 ? 13.727 -20.703 2.27 1 97.56 126 LEU A CA 1
ATOM 1032 C C . LEU A 1 126 ? 13.5 -19.703 3.398 1 97.56 126 LEU A C 1
ATOM 1034 O O . LEU A 1 126 ? 13.836 -19.984 4.555 1 97.56 126 LEU A O 1
ATOM 1038 N N . SER A 1 127 ? 13.016 -18.516 3.104 1 97.38 127 SER A N 1
ATOM 1039 C CA . SER A 1 127 ? 12.656 -17.516 4.117 1 97.38 127 SER A CA 1
ATOM 1040 C C . SER A 1 127 ? 11.312 -17.844 4.762 1 97.38 127 SER A C 1
ATOM 1042 O O . SER A 1 127 ? 10.594 -18.734 4.289 1 97.38 127 SER A O 1
ATOM 1044 N N . ASN A 1 128 ? 11.031 -17.156 5.84 1 97.38 128 ASN A N 1
ATOM 1045 C CA . ASN A 1 128 ? 9.711 -17.312 6.438 1 97.38 128 ASN A CA 1
ATOM 1046 C C . ASN A 1 128 ? 8.602 -16.906 5.469 1 97.38 128 ASN A C 1
ATOM 1048 O O . ASN A 1 128 ? 7.559 -17.562 5.402 1 97.38 128 ASN A O 1
ATOM 1052 N N . GLU A 1 129 ? 8.773 -15.812 4.75 1 97.94 129 GLU A N 1
ATOM 1053 C CA . GLU A 1 129 ? 7.797 -15.414 3.734 1 97.94 129 GLU A CA 1
ATOM 1054 C C . GLU A 1 129 ? 7.594 -16.531 2.707 1 97.94 129 GLU A C 1
ATOM 1056 O O . GLU A 1 129 ? 6.461 -16.812 2.316 1 97.94 129 GLU A O 1
ATOM 1061 N N . GLY A 1 130 ? 8.695 -17.141 2.254 1 98.44 130 GLY A N 1
ATOM 1062 C CA . GLY A 1 130 ? 8.609 -18.234 1.305 1 98.44 130 GLY A CA 1
ATOM 1063 C C . GLY A 1 130 ? 7.816 -19.422 1.83 1 98.44 130 GLY A C 1
ATOM 1064 O O . GLY A 1 130 ? 7.016 -20.016 1.101 1 98.44 130 GLY A O 1
ATOM 1065 N N . TYR A 1 131 ? 8.094 -19.75 3.094 1 98.62 131 TYR A N 1
ATOM 1066 C CA . TYR A 1 131 ? 7.34 -20.828 3.73 1 98.62 131 TYR A CA 1
ATOM 1067 C C . TYR A 1 131 ? 5.848 -20.531 3.723 1 98.62 131 TYR A C 1
ATOM 1069 O O . TYR A 1 131 ? 5.039 -21.375 3.344 1 98.62 131 TYR A O 1
ATOM 1077 N N . GLN A 1 132 ? 5.508 -19.312 4.074 1 98.56 132 GLN A N 1
ATOM 1078 C CA . GLN A 1 132 ? 4.109 -18.906 4.145 1 98.56 132 GLN A CA 1
ATOM 1079 C C . GLN A 1 132 ? 3.473 -18.875 2.756 1 98.56 132 GLN A C 1
ATOM 1081 O O . GLN A 1 132 ? 2.293 -19.203 2.604 1 98.56 132 GLN A O 1
ATOM 1086 N N . GLU A 1 133 ? 4.227 -18.469 1.777 1 98.31 133 GLU A N 1
ATOM 1087 C CA . GLU A 1 133 ? 3.73 -18.5 0.405 1 98.31 133 GLU A CA 1
ATOM 1088 C C . GLU A 1 133 ? 3.256 -19.891 0.018 1 98.31 133 GLU A C 1
ATOM 1090 O O . GLU A 1 133 ? 2.146 -20.062 -0.492 1 98.31 133 GLU A O 1
ATOM 1095 N N . MET A 1 134 ? 4.07 -20.844 0.34 1 98.69 134 MET A N 1
ATOM 1096 C CA . MET A 1 134 ? 3.777 -22.234 -0.028 1 98.69 134 MET A CA 1
ATOM 1097 C C . MET A 1 134 ? 2.631 -22.781 0.81 1 98.69 134 MET A C 1
ATOM 1099 O O . MET A 1 134 ? 1.734 -23.453 0.283 1 98.69 134 MET A O 1
ATOM 1103 N N . PHE A 1 135 ? 2.682 -22.516 2.117 1 98.75 135 PHE A N 1
ATOM 1104 C CA . PHE A 1 135 ? 1.635 -22.953 3.027 1 98.75 135 PHE A CA 1
ATOM 1105 C C . PHE A 1 135 ? 0.276 -22.422 2.6 1 98.75 135 PHE A C 1
ATOM 1107 O O . PHE A 1 135 ? -0.696 -23.172 2.504 1 98.75 135 PHE A O 1
ATOM 1114 N N . ARG A 1 136 ? 0.223 -21.141 2.322 1 98.5 136 ARG A N 1
ATOM 1115 C CA . ARG A 1 136 ? -1.03 -20.5 1.948 1 98.5 136 ARG A CA 1
ATOM 1116 C C . ARG A 1 136 ? -1.511 -20.984 0.584 1 98.5 136 ARG A C 1
ATOM 1118 O O . ARG A 1 136 ? -2.715 -21.109 0.354 1 98.5 136 ARG A O 1
ATOM 1125 N N . PHE A 1 137 ? -0.608 -21.172 -0.319 1 98.56 137 PHE A N 1
ATOM 1126 C CA . PHE A 1 137 ? -0.963 -21.734 -1.616 1 98.56 137 PHE A CA 1
ATOM 1127 C C . PHE A 1 137 ? -1.648 -23.094 -1.452 1 98.56 137 PHE A C 1
ATOM 1129 O O . PHE A 1 137 ? -2.707 -23.328 -2.037 1 98.56 137 PHE A O 1
ATOM 1136 N N . GLY A 1 138 ? -1.042 -23.938 -0.63 1 98.69 138 GLY A N 1
ATOM 1137 C CA . GLY A 1 138 ? -1.65 -25.219 -0.336 1 98.69 138 GLY A CA 1
ATOM 1138 C C . GLY A 1 138 ? -3.047 -25.109 0.245 1 98.69 138 GLY A C 1
ATOM 1139 O O . GLY A 1 138 ? -3.959 -25.828 -0.167 1 98.69 138 GLY A O 1
ATOM 1140 N N . SER A 1 139 ? -3.189 -24.203 1.13 1 98.38 139 SER A N 1
ATOM 1141 C CA . SER A 1 139 ? -4.488 -24 1.76 1 98.38 139 SER A CA 1
ATOM 1142 C C . SER A 1 139 ? -5.539 -23.578 0.736 1 98.38 139 SER A C 1
ATOM 1144 O O . SER A 1 139 ? -6.668 -24.078 0.757 1 98.38 139 SER A O 1
ATOM 1146 N N . ARG A 1 140 ? -5.195 -22.719 -0.166 1 98.5 140 ARG A N 1
ATOM 1147 C CA . ARG A 1 140 ? -6.133 -22.266 -1.188 1 98.5 140 ARG A CA 1
ATOM 1148 C C . ARG A 1 140 ? -6.473 -23.391 -2.156 1 98.5 140 ARG A C 1
ATOM 1150 O O . ARG A 1 140 ? -7.625 -23.547 -2.561 1 98.5 140 ARG A O 1
ATOM 1157 N N . LEU A 1 141 ? -5.469 -24.203 -2.49 1 97.94 141 LEU A N 1
ATOM 1158 C CA . LEU A 1 141 ? -5.715 -25.344 -3.363 1 97.94 141 LEU A CA 1
ATOM 1159 C C . LEU A 1 141 ? -6.719 -26.312 -2.736 1 97.94 141 LEU A C 1
ATOM 1161 O O . LEU A 1 141 ? -7.664 -26.75 -3.396 1 97.94 141 LEU A O 1
ATOM 1165 N N . LYS A 1 142 ? -6.5 -26.609 -1.484 1 97.81 142 LYS A N 1
ATOM 1166 C CA . LYS A 1 142 ? -7.379 -27.516 -0.763 1 97.81 142 LYS A CA 1
ATOM 1167 C C . LYS A 1 142 ? -8.812 -27 -0.738 1 97.81 142 LYS A C 1
ATOM 1169 O O . LYS A 1 142 ? -9.758 -27.766 -0.975 1 97.81 142 LYS A O 1
ATOM 1174 N N . GLU A 1 143 ? -8.938 -25.75 -0.479 1 96.88 143 GLU A N 1
ATOM 1175 C CA . GLU A 1 143 ? -10.266 -25.156 -0.405 1 96.88 143 GLU A CA 1
ATOM 1176 C C . GLU A 1 143 ? -10.93 -25.109 -1.777 1 96.88 143 GLU A C 1
ATOM 1178 O O . GLU A 1 143 ? -12.148 -25.297 -1.888 1 96.88 143 GLU A O 1
ATOM 1183 N N . ALA A 1 144 ? -10.211 -24.906 -2.803 1 96.75 144 ALA A N 1
ATOM 1184 C CA . ALA A 1 144 ? -10.742 -24.797 -4.156 1 96.75 144 ALA A CA 1
ATOM 1185 C C . ALA A 1 144 ? -11.125 -26.172 -4.715 1 96.75 144 ALA A C 1
ATOM 1187 O O . ALA A 1 144 ? -12.078 -26.281 -5.492 1 96.75 144 ALA A O 1
ATOM 1188 N N . LEU A 1 145 ? -10.391 -27.203 -4.316 1 96.75 145 LEU A N 1
ATOM 1189 C CA . LEU A 1 145 ? -10.586 -28.531 -4.895 1 96.75 145 LEU A CA 1
ATOM 1190 C C . LEU A 1 145 ? -10.641 -29.594 -3.807 1 96.75 145 LEU A C 1
ATOM 1192 O O . LEU A 1 145 ? -9.852 -30.547 -3.809 1 96.75 145 LEU A O 1
ATOM 1196 N N . PRO A 1 146 ? -11.609 -29.453 -2.994 1 95.62 146 PRO A N 1
ATOM 1197 C CA . PRO A 1 146 ? -11.688 -30.422 -1.892 1 95.62 146 PRO A CA 1
ATOM 1198 C C . PRO A 1 146 ? -11.867 -31.859 -2.375 1 95.62 146 PRO A C 1
ATOM 1200 O O . PRO A 1 146 ? -11.406 -32.781 -1.716 1 95.62 146 PRO A O 1
ATOM 1203 N N . GLU A 1 147 ? -12.477 -32.031 -3.498 1 93.81 147 GLU A N 1
ATOM 1204 C CA . GLU A 1 147 ? -12.703 -33.375 -4.051 1 93.81 147 GLU A CA 1
ATOM 1205 C C . GLU A 1 147 ? -11.391 -34.094 -4.285 1 93.81 147 GLU A C 1
ATOM 1207 O O . GLU A 1 147 ? -11.336 -35.344 -4.203 1 93.81 147 GLU A O 1
ATOM 1212 N N . ILE A 1 148 ? -10.414 -33.312 -4.543 1 95.5 148 ILE A N 1
ATOM 1213 C CA . ILE A 1 148 ? -9.102 -33.906 -4.832 1 95.5 148 ILE A CA 1
ATOM 1214 C C . ILE A 1 148 ? -8.328 -34.094 -3.531 1 95.5 148 ILE A C 1
ATOM 1216 O O . ILE A 1 148 ? -7.707 -35.125 -3.316 1 95.5 148 ILE A O 1
ATOM 1220 N N . PHE A 1 149 ? -8.422 -33.125 -2.57 1 96 149 PHE A N 1
ATOM 1221 C CA . PHE A 1 149 ? -7.391 -33 -1.548 1 96 149 PHE A CA 1
ATOM 1222 C C . PHE A 1 149 ? -7.91 -33.5 -0.199 1 96 149 PHE A C 1
ATOM 1224 O O . PHE A 1 149 ? -7.148 -33.594 0.764 1 96 149 PHE A O 1
ATOM 1231 N N . ASN A 1 150 ? -9.188 -33.75 0.008 1 92.38 150 ASN A N 1
ATOM 1232 C CA . ASN A 1 150 ? -9.727 -34.156 1.3 1 92.38 150 ASN A CA 1
ATOM 1233 C C . ASN A 1 150 ? -9.227 -35.562 1.711 1 92.38 150 ASN A C 1
ATOM 1235 O O . ASN A 1 150 ? -9.102 -35.844 2.902 1 92.38 150 ASN A O 1
ATOM 1239 N N . ASP A 1 151 ? -8.961 -36.438 0.77 1 88.62 151 ASP A N 1
ATOM 1240 C CA . ASP A 1 151 ? -8.578 -37.781 1.128 1 88.62 151 ASP A CA 1
ATOM 1241 C C . ASP A 1 151 ? -7.5 -38.312 0.19 1 88.62 151 ASP A C 1
ATOM 1243 O O . ASP A 1 151 ? -7.676 -39.375 -0.438 1 88.62 151 ASP A O 1
ATOM 1247 N N . LEU A 1 152 ? -6.383 -37.688 0.329 1 91.88 152 LEU A N 1
ATOM 1248 C CA . LEU A 1 152 ? -5.281 -38.156 -0.511 1 91.88 152 LEU A CA 1
ATOM 1249 C C . LEU A 1 152 ? -4.555 -39.312 0.131 1 91.88 152 LEU A C 1
ATOM 1251 O O . LEU A 1 152 ? -4.051 -39.219 1.251 1 91.88 152 LEU A O 1
ATOM 1255 N N . ASN A 1 153 ? -4.543 -40.406 -0.588 1 89.88 153 ASN A N 1
ATOM 1256 C CA . ASN A 1 153 ? -3.789 -41.562 -0.131 1 89.88 153 ASN A CA 1
ATOM 1257 C C . ASN A 1 153 ? -2.406 -41.625 -0.773 1 89.88 153 ASN A C 1
ATOM 1259 O O . ASN A 1 153 ? -2.146 -40.938 -1.765 1 89.88 153 ASN A O 1
ATOM 1263 N N . GLU A 1 154 ? -1.555 -42.438 -0.232 1 87.56 154 GLU A N 1
ATOM 1264 C CA . GLU A 1 154 ? -0.141 -42.469 -0.593 1 87.56 154 GLU A CA 1
ATOM 1265 C C . GLU A 1 154 ? 0.039 -42.75 -2.084 1 87.56 154 GLU A C 1
ATOM 1267 O O . GLU A 1 154 ? 0.953 -42.188 -2.713 1 87.56 154 GLU A O 1
ATOM 1272 N N . GLU A 1 155 ? -0.825 -43.469 -2.74 1 91.25 155 GLU A N 1
ATOM 1273 C CA . GLU A 1 155 ? -0.644 -43.812 -4.145 1 91.25 155 GLU A CA 1
ATOM 1274 C C . GLU A 1 155 ? -1.295 -42.781 -5.066 1 91.25 155 GLU A C 1
ATOM 1276 O O . GLU A 1 155 ? -1.128 -42.844 -6.285 1 91.25 155 GLU A O 1
ATOM 1281 N N . GLU A 1 156 ? -1.812 -41.781 -4.488 1 94.75 156 GLU A N 1
ATOM 1282 C CA . GLU A 1 156 ? -2.645 -40.906 -5.285 1 94.75 156 GLU A CA 1
ATOM 1283 C C . GLU A 1 156 ? -1.936 -39.562 -5.539 1 94.75 156 GLU A C 1
ATOM 1285 O O . GLU A 1 156 ? -2.467 -38.688 -6.23 1 94.75 156 GLU A O 1
ATOM 1290 N N . TYR A 1 157 ? -0.745 -39.438 -4.984 1 96.38 157 TYR A N 1
ATOM 1291 C CA . TYR A 1 157 ? -0.07 -38.156 -5.148 1 96.38 157 TYR A CA 1
ATOM 1292 C C . TYR A 1 157 ? 1.426 -38.344 -5.367 1 96.38 157 TYR A C 1
ATOM 1294 O O . TYR A 1 157 ? 1.963 -39.406 -5.105 1 96.38 157 TYR A O 1
ATOM 1302 N N . SER A 1 158 ? 2.066 -37.344 -5.93 1 95.56 158 SER A N 1
ATOM 1303 C CA . SER A 1 158 ? 3.518 -37.281 -6.066 1 95.56 158 SER A CA 1
ATOM 1304 C C . SER A 1 158 ? 4.023 -35.844 -5.828 1 95.56 158 SER A C 1
ATOM 1306 O O . SER A 1 158 ? 3.639 -34.906 -6.543 1 95.56 158 SER A O 1
ATOM 1308 N N . PHE A 1 159 ? 4.785 -35.688 -4.754 1 96.31 159 PHE A N 1
ATOM 1309 C CA . PHE A 1 159 ? 5.531 -34.469 -4.52 1 96.31 159 PHE A CA 1
ATOM 1310 C C . PHE A 1 159 ? 6.984 -34.625 -4.941 1 96.31 159 PHE A C 1
ATOM 1312 O O . PHE A 1 159 ? 7.738 -35.375 -4.32 1 96.31 159 PHE A O 1
ATOM 1319 N N . ARG A 1 160 ? 7.398 -33.844 -5.926 1 95.19 160 ARG A N 1
ATOM 1320 C CA . ARG A 1 160 ? 8.734 -34.031 -6.496 1 95.19 160 ARG A CA 1
ATOM 1321 C C . ARG A 1 160 ? 9.516 -32.719 -6.461 1 95.19 160 ARG A C 1
ATOM 1323 O O . ARG A 1 160 ? 9.461 -31.922 -7.41 1 95.19 160 ARG A O 1
ATOM 1330 N N . PRO A 1 161 ? 10.297 -32.5 -5.434 1 94.94 161 PRO A N 1
ATOM 1331 C CA . PRO A 1 161 ? 11.156 -31.312 -5.391 1 94.94 161 PRO A CA 1
ATOM 1332 C C . PRO A 1 161 ? 12.438 -31.484 -6.203 1 94.94 161 PRO A C 1
ATOM 1334 O O . PRO A 1 161 ? 12.781 -32.594 -6.598 1 94.94 161 PRO A O 1
ATOM 1337 N N . THR A 1 162 ? 13.047 -30.375 -6.551 1 91.19 162 THR A N 1
ATOM 1338 C CA . THR A 1 162 ? 14.375 -30.391 -7.156 1 91.19 162 THR A CA 1
ATOM 1339 C C . THR A 1 162 ? 15.461 -30.391 -6.082 1 91.19 162 THR A C 1
ATOM 1341 O O . THR A 1 162 ? 15.164 -30.281 -4.891 1 91.19 162 THR A O 1
ATOM 1344 N N . LEU A 1 163 ? 16.656 -30.547 -6.566 1 84.5 163 LEU A N 1
ATOM 1345 C CA . LEU A 1 163 ? 17.781 -30.641 -5.637 1 84.5 163 LEU A CA 1
ATOM 1346 C C . LEU A 1 163 ? 17.906 -29.375 -4.793 1 84.5 163 LEU A C 1
ATOM 1348 O O . LEU A 1 163 ? 17.766 -28.266 -5.312 1 84.5 163 LEU A O 1
ATOM 1352 N N . GLY A 1 164 ? 18.172 -29.625 -3.479 1 83.69 164 GLY A N 1
ATOM 1353 C CA . GLY A 1 164 ? 18.344 -28.531 -2.545 1 83.69 164 GLY A CA 1
ATOM 1354 C C . GLY A 1 164 ? 17.297 -28.5 -1.458 1 83.69 164 GLY A C 1
ATOM 1355 O O . GLY A 1 164 ? 16.188 -29.031 -1.641 1 83.69 164 GLY A O 1
ATOM 1356 N N . SER A 1 165 ? 17.594 -27.828 -0.383 1 90.06 165 SER A N 1
ATOM 1357 C CA . SER A 1 165 ? 16.719 -27.797 0.786 1 90.06 165 SER A CA 1
ATOM 1358 C C . SER A 1 165 ? 15.484 -26.938 0.533 1 90.06 165 SER A C 1
ATOM 1360 O O . SER A 1 165 ? 14.406 -27.219 1.07 1 90.06 165 SER A O 1
ATOM 1362 N N . ARG A 1 166 ? 15.602 -25.891 -0.275 1 93 166 ARG A N 1
ATOM 1363 C CA . ARG A 1 166 ? 14.492 -24.969 -0.473 1 93 166 ARG A CA 1
ATOM 1364 C C . ARG A 1 166 ? 13.297 -25.656 -1.112 1 93 166 ARG A C 1
ATOM 1366 O O . ARG A 1 166 ? 12.148 -25.391 -0.754 1 93 166 ARG A O 1
ATOM 1373 N N . GLY A 1 167 ? 13.57 -26.594 -2.08 1 94.44 167 GLY A N 1
ATOM 1374 C CA . GLY A 1 167 ? 12.492 -27.359 -2.689 1 94.44 167 GLY A CA 1
ATOM 1375 C C . GLY A 1 167 ? 11.789 -28.281 -1.716 1 94.44 167 GLY A C 1
ATOM 1376 O O . GLY A 1 167 ? 10.555 -28.375 -1.714 1 94.44 167 GLY A O 1
ATOM 1377 N N . GLU A 1 168 ? 12.531 -28.906 -0.908 1 95.56 168 GLU A N 1
ATOM 1378 C CA . GLU A 1 168 ? 11.984 -29.844 0.07 1 95.56 168 GLU A CA 1
ATOM 1379 C C . GLU A 1 168 ? 11.141 -29.109 1.112 1 95.56 168 GLU A C 1
ATOM 1381 O O . GLU A 1 168 ? 10.023 -29.547 1.423 1 95.56 168 GLU A O 1
ATOM 1386 N N . VAL A 1 169 ? 11.703 -28.047 1.65 1 97.62 169 VAL A N 1
ATOM 1387 C CA . VAL A 1 169 ? 10.984 -27.281 2.672 1 97.62 169 VAL A CA 1
ATOM 1388 C C . VAL A 1 169 ? 9.734 -26.656 2.066 1 97.62 169 VAL A C 1
ATOM 1390 O O . VAL A 1 169 ? 8.695 -26.578 2.727 1 97.62 169 VAL A O 1
ATOM 1393 N N . SER A 1 170 ? 9.797 -26.219 0.811 1 98.31 170 SER A N 1
ATOM 1394 C CA . SER A 1 170 ? 8.625 -25.719 0.112 1 98.31 170 SER A CA 1
ATOM 1395 C C . SER A 1 170 ? 7.551 -26.797 -0.013 1 98.31 170 SER A C 1
ATOM 1397 O O . SER A 1 170 ? 6.363 -26.531 0.175 1 98.31 170 SER A O 1
ATOM 1399 N N . ALA A 1 171 ? 8 -28 -0.323 1 97.88 171 ALA A N 1
ATOM 1400 C CA . ALA A 1 171 ? 7.062 -29.125 -0.399 1 97.88 171 ALA A CA 1
ATOM 1401 C C . ALA A 1 171 ? 6.398 -29.375 0.953 1 97.88 171 ALA A C 1
ATOM 1403 O O . ALA A 1 171 ? 5.184 -29.562 1.03 1 97.88 171 ALA A O 1
ATOM 1404 N N . GLU A 1 172 ? 7.184 -29.375 1.983 1 98.19 172 GLU A N 1
ATOM 1405 C CA . GLU A 1 172 ? 6.66 -29.562 3.332 1 98.19 172 GLU A CA 1
ATOM 1406 C C . GLU A 1 172 ? 5.605 -28.531 3.678 1 98.19 172 GLU A C 1
ATOM 1408 O O . GLU A 1 172 ? 4.547 -28.859 4.215 1 98.19 172 GLU A O 1
ATOM 1413 N N . ALA A 1 173 ? 5.93 -27.266 3.406 1 98.56 173 ALA A N 1
ATOM 1414 C CA . ALA A 1 173 ? 4.996 -26.172 3.68 1 98.56 173 ALA A CA 1
ATOM 1415 C C . ALA A 1 173 ? 3.697 -26.359 2.9 1 98.56 173 ALA A C 1
ATOM 1417 O O . ALA A 1 173 ? 2.607 -26.172 3.445 1 98.56 173 ALA A O 1
ATOM 1418 N N . LEU A 1 174 ? 3.838 -26.703 1.62 1 98.62 174 LEU A N 1
ATOM 1419 C CA . LEU A 1 174 ? 2.678 -26.953 0.768 1 98.62 174 LEU A CA 1
ATOM 1420 C C . LEU A 1 174 ? 1.807 -28.062 1.338 1 98.62 174 LEU A C 1
ATOM 1422 O O . LEU A 1 174 ? 0.583 -27.922 1.402 1 98.62 174 LEU A O 1
ATOM 1426 N N . ILE A 1 175 ? 2.402 -29.125 1.767 1 98.38 175 ILE A N 1
ATOM 1427 C CA . ILE A 1 175 ? 1.709 -30.281 2.332 1 98.38 175 ILE A CA 1
ATOM 1428 C C . ILE A 1 175 ? 0.943 -29.859 3.584 1 98.38 175 ILE A C 1
ATOM 1430 O O . ILE A 1 175 ? -0.227 -30.203 3.752 1 98.38 175 ILE A O 1
ATOM 1434 N N . LYS A 1 176 ? 1.601 -29.109 4.441 1 98.44 176 LYS A N 1
ATOM 1435 C CA . LYS A 1 176 ? 0.932 -28.609 5.637 1 98.44 176 LYS A CA 1
ATOM 1436 C C . LYS A 1 176 ? -0.242 -27.703 5.27 1 98.44 176 LYS A C 1
ATOM 1438 O O . LYS A 1 176 ? -1.292 -27.75 5.914 1 98.44 176 LYS A O 1
ATOM 1443 N N . GLY A 1 177 ? -0.081 -26.906 4.266 1 98.38 177 GLY A N 1
ATOM 1444 C CA . GLY A 1 177 ? -1.168 -26.062 3.777 1 98.38 177 GLY A CA 1
ATOM 1445 C C . GLY A 1 177 ? -2.35 -26.875 3.266 1 98.38 177 GLY A C 1
ATOM 1446 O O . GLY A 1 177 ? -3.498 -26.438 3.387 1 98.38 177 GLY A O 1
ATOM 1447 N N . LEU A 1 178 ? -2.08 -28.047 2.701 1 98.19 178 LEU A N 1
ATOM 1448 C CA . LEU A 1 178 ? -3.125 -28.938 2.205 1 98.19 178 LEU A CA 1
ATOM 1449 C C . LEU A 1 178 ? -3.848 -29.609 3.359 1 98.19 178 LEU A C 1
ATOM 1451 O O . LEU A 1 178 ? -4.832 -30.328 3.145 1 98.19 178 LEU A O 1
ATOM 1455 N N . GLY A 1 179 ? -3.398 -29.406 4.562 1 97.06 179 GLY A N 1
ATOM 1456 C CA . GLY A 1 179 ? -4.059 -29.922 5.75 1 97.06 179 GLY A CA 1
ATOM 1457 C C . GLY A 1 179 ? -3.471 -31.234 6.238 1 97.06 179 GLY A C 1
ATOM 1458 O O . GLY A 1 179 ? -4.066 -31.906 7.078 1 97.06 179 GLY A O 1
ATOM 1459 N N . TYR A 1 180 ? -2.328 -31.594 5.699 1 96.81 180 TYR A N 1
ATOM 1460 C CA . TYR A 1 180 ? -1.692 -32.844 6.105 1 96.81 180 TYR A CA 1
ATOM 1461 C C . TYR A 1 180 ? -0.477 -32.594 6.984 1 96.81 180 TYR A C 1
ATOM 1463 O O . TYR A 1 180 ? 0.222 -31.578 6.801 1 96.81 180 TYR A O 1
ATOM 1471 N N . LYS A 1 181 ? -0.245 -33.438 7.891 1 92.62 181 LYS A N 1
ATOM 1472 C CA . LYS A 1 181 ? 0.915 -33.312 8.766 1 92.62 181 LYS A CA 1
ATOM 1473 C C . LYS A 1 181 ? 2.191 -33.75 8.062 1 92.62 181 LYS A C 1
ATOM 1475 O O . LYS A 1 181 ? 3.229 -33.094 8.172 1 92.62 181 LYS A O 1
ATOM 1480 N N . ASP A 1 182 ? 1.994 -34.969 7.422 1 89.81 182 ASP A N 1
ATOM 1481 C CA . ASP A 1 182 ? 3.178 -35.5 6.77 1 89.81 182 ASP A CA 1
ATOM 1482 C C . ASP A 1 182 ? 2.791 -36.406 5.586 1 89.81 182 ASP A C 1
ATOM 1484 O O . ASP A 1 182 ? 2.025 -37.344 5.738 1 89.81 182 ASP 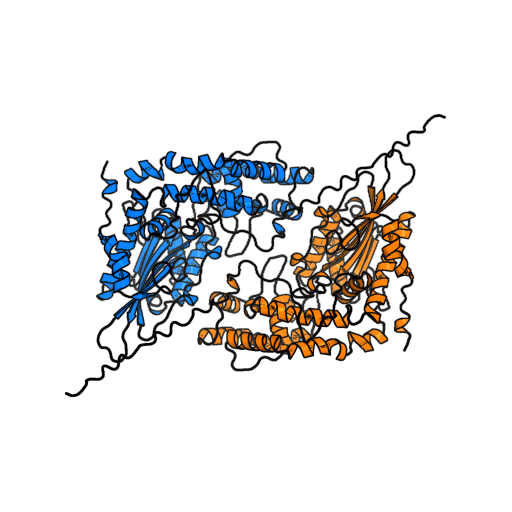A O 1
ATOM 1488 N N . LEU A 1 183 ? 3.025 -35.969 4.445 1 94 183 LEU A N 1
ATOM 1489 C CA . LEU A 1 183 ? 2.949 -36.781 3.244 1 94 183 LEU A CA 1
ATOM 1490 C C . LEU A 1 183 ? 4.344 -37.094 2.707 1 94 183 LEU A C 1
ATOM 1492 O O . LEU A 1 183 ? 5.301 -36.375 2.998 1 94 183 LEU A O 1
ATOM 1496 N N . PHE A 1 184 ? 4.359 -38.125 2.01 1 96.12 184 PHE A N 1
ATOM 1497 C CA . PHE A 1 184 ? 5.648 -38.562 1.481 1 96.12 184 PHE A CA 1
ATOM 1498 C C . PHE A 1 184 ? 6.141 -37.625 0.401 1 96.12 184 PHE A C 1
ATOM 1500 O O . PHE A 1 184 ? 5.387 -37.25 -0.506 1 96.12 184 PHE A O 1
ATOM 1507 N N . ILE A 1 185 ? 7.359 -37.188 0.497 1 95.56 185 ILE A N 1
ATOM 1508 C CA . ILE A 1 185 ? 8.039 -36.375 -0.501 1 95.56 185 ILE A CA 1
ATOM 1509 C C . ILE A 1 185 ? 9.117 -37.188 -1.201 1 95.56 185 ILE A C 1
ATOM 1511 O O . ILE A 1 185 ? 10 -37.75 -0.549 1 95.56 185 ILE A O 1
ATOM 1515 N N . GLU A 1 186 ? 9.039 -37.219 -2.471 1 93.69 186 GLU A N 1
ATOM 1516 C CA . GLU A 1 186 ? 10.023 -37.969 -3.236 1 93.69 186 GLU A CA 1
ATOM 1517 C C . GLU A 1 186 ? 11.414 -37.375 -3.125 1 93.69 186 GLU A C 1
ATOM 1519 O O . GLU A 1 186 ? 11.547 -36.156 -2.975 1 93.69 186 GLU A O 1
ATOM 1524 N N . LYS A 1 187 ? 12.398 -38.188 -3.236 1 90.62 187 LYS A N 1
ATOM 1525 C CA . LYS A 1 187 ? 13.773 -37.688 -3.244 1 90.62 187 LYS A CA 1
ATOM 1526 C C . LYS A 1 187 ? 14.102 -37 -4.57 1 90.62 187 LYS A C 1
ATOM 1528 O O . LYS A 1 187 ? 13.734 -37.5 -5.637 1 90.62 187 LYS A O 1
ATOM 1533 N N . ALA A 1 188 ? 14.773 -35.938 -4.461 1 86.94 188 ALA A N 1
ATOM 1534 C CA . ALA A 1 188 ? 15.164 -35.219 -5.676 1 86.94 188 ALA A CA 1
ATOM 1535 C C . ALA A 1 188 ? 16.109 -36.062 -6.52 1 86.94 188 ALA A C 1
ATOM 1537 O O . ALA A 1 188 ? 17.031 -36.688 -5.988 1 86.94 188 ALA A O 1
ATOM 1538 N N . GLU A 1 189 ? 15.836 -36.062 -7.727 1 78.44 189 GLU A N 1
ATOM 1539 C CA . GLU A 1 189 ? 16.703 -36.781 -8.641 1 78.44 189 GLU A CA 1
ATOM 1540 C C . GLU A 1 189 ? 17.859 -35.938 -9.133 1 78.44 189 GLU A C 1
ATOM 1542 O O . GLU A 1 189 ? 17.688 -34.719 -9.367 1 78.44 189 GLU A O 1
ATOM 1547 N N . THR A 1 190 ? 19.031 -36.531 -9.156 1 69.62 190 THR A N 1
ATOM 1548 C CA . THR A 1 190 ? 20.234 -35.812 -9.594 1 69.62 190 THR A CA 1
ATOM 1549 C C . THR A 1 190 ? 20.297 -35.75 -11.117 1 69.62 190 THR A C 1
ATOM 1551 O O . THR A 1 190 ? 20.953 -34.875 -11.672 1 69.62 190 THR A O 1
ATOM 1554 N N . ASN A 1 191 ? 19.609 -36.656 -11.766 1 65.12 191 ASN A N 1
ATOM 1555 C CA . ASN A 1 191 ? 19.625 -36.688 -13.227 1 65.12 191 ASN A CA 1
ATOM 1556 C C . ASN A 1 191 ? 18.5 -35.875 -13.828 1 65.12 191 ASN A C 1
ATOM 1558 O O . ASN A 1 191 ? 17.812 -35.125 -13.109 1 65.12 191 ASN A O 1
ATOM 1562 N N . VAL A 1 192 ? 18.375 -35.906 -15.133 1 64.69 192 VAL A N 1
ATOM 1563 C CA . VAL A 1 192 ? 17.375 -35.188 -15.898 1 64.69 192 VAL A CA 1
ATOM 1564 C C . VAL A 1 192 ? 15.984 -35.562 -15.422 1 64.69 192 VAL A C 1
ATOM 1566 O O . VAL A 1 192 ? 15.562 -36.719 -15.555 1 64.69 192 VAL A O 1
ATOM 1569 N N . SER A 1 193 ? 15.492 -34.656 -14.57 1 78.69 193 SER A N 1
ATOM 1570 C CA . SER A 1 193 ? 14.141 -34.906 -14.07 1 78.69 193 SER A CA 1
ATOM 1571 C C . SER A 1 193 ? 13.125 -34 -14.781 1 78.69 193 SER A C 1
ATOM 1573 O O . SER A 1 193 ? 13.5 -33.031 -15.438 1 78.69 193 SER A O 1
ATOM 1575 N N . THR A 1 194 ? 11.875 -34.375 -14.727 1 86.94 194 THR A N 1
ATOM 1576 C CA . THR A 1 194 ? 10.773 -33.656 -15.367 1 86.94 194 THR A CA 1
ATOM 1577 C C . THR A 1 194 ? 10.727 -32.219 -14.922 1 86.94 194 THR A C 1
ATOM 1579 O O . THR A 1 194 ? 10.562 -31.297 -15.75 1 86.94 194 THR A O 1
ATOM 1582 N N . GLY A 1 195 ? 11.023 -31.953 -13.656 1 89.88 195 GLY A N 1
ATOM 1583 C CA . GLY A 1 195 ? 10.945 -30.609 -13.125 1 89.88 195 GLY A CA 1
ATOM 1584 C C . GLY A 1 195 ? 12.258 -29.859 -13.203 1 89.88 195 GLY A C 1
ATOM 1585 O O . GLY A 1 195 ? 12.336 -28.688 -12.836 1 89.88 195 GLY A O 1
ATOM 1586 N N . TYR A 1 196 ? 13.305 -30.547 -13.68 1 91.12 196 TYR A N 1
ATOM 1587 C CA . TYR A 1 196 ? 14.648 -29.984 -13.719 1 91.12 196 TYR A CA 1
ATOM 1588 C C . TYR A 1 196 ? 15.477 -30.641 -14.82 1 91.12 196 TYR A C 1
ATOM 1590 O O . TYR A 1 196 ? 16.594 -31.125 -14.57 1 91.12 196 TYR A O 1
ATOM 1598 N N . PRO A 1 197 ? 15.008 -30.609 -16.031 1 90.88 197 PRO A N 1
ATOM 1599 C CA . PRO A 1 197 ? 15.633 -31.391 -17.094 1 90.88 197 PRO A CA 1
ATOM 1600 C C . PRO A 1 197 ? 16.953 -30.781 -17.562 1 90.88 197 PRO A C 1
ATOM 1602 O O . PRO A 1 197 ? 17.766 -31.484 -18.188 1 90.88 197 PRO A O 1
ATOM 1605 N N . PHE A 1 198 ? 17.25 -29.609 -17.297 1 91.25 198 PHE A N 1
ATOM 1606 C CA . PHE A 1 198 ? 18.438 -28.922 -17.781 1 91.25 198 PHE A CA 1
ATOM 1607 C C . PHE A 1 198 ? 19.594 -29.078 -16.812 1 91.25 198 PHE A C 1
ATOM 1609 O O . PHE A 1 198 ? 20.734 -28.781 -17.141 1 91.25 198 PHE A O 1
ATOM 1616 N N . GLY A 1 199 ? 19.328 -29.562 -15.617 1 87.5 199 GLY A N 1
ATOM 1617 C CA . GLY A 1 199 ? 20.312 -29.594 -14.547 1 87.5 199 GLY A CA 1
ATOM 1618 C C . GLY A 1 199 ? 21.531 -30.438 -14.883 1 87.5 199 GLY A C 1
ATOM 1619 O O . GLY A 1 199 ? 22.641 -30.125 -14.438 1 87.5 199 GLY A O 1
ATOM 1620 N N . ALA A 1 200 ? 21.328 -31.469 -15.664 1 85.31 200 ALA A N 1
ATOM 1621 C CA . ALA A 1 200 ? 22.438 -32.375 -15.961 1 85.31 200 ALA A CA 1
ATOM 1622 C C . ALA A 1 200 ? 22.844 -32.281 -17.422 1 85.31 200 ALA A C 1
ATOM 1624 O O . ALA A 1 200 ? 23.625 -33.094 -17.906 1 85.31 200 ALA A O 1
ATOM 1625 N N . CYS A 1 201 ? 22.25 -31.375 -18.125 1 91 201 CYS A N 1
ATOM 1626 C CA . CYS A 1 201 ? 22.578 -31.203 -19.531 1 91 201 CYS A CA 1
ATOM 1627 C C . CYS A 1 201 ? 23.875 -30.406 -19.688 1 91 201 CYS A C 1
ATOM 1629 O O . CYS A 1 201 ? 23.844 -29.172 -19.641 1 91 201 CYS A O 1
ATOM 1631 N N . LYS A 1 202 ? 24.922 -31.031 -20.047 1 90.81 202 LYS A N 1
ATOM 1632 C CA . LYS A 1 202 ? 26.25 -30.406 -20.094 1 90.81 202 LYS A CA 1
ATOM 1633 C C . LYS A 1 202 ? 26.297 -29.297 -21.141 1 90.81 202 LYS A C 1
ATOM 1635 O O . LYS A 1 202 ? 26.906 -28.25 -20.938 1 90.81 202 LYS A O 1
ATOM 1640 N N . SER A 1 203 ? 25.641 -29.531 -22.266 1 91.94 203 SER A N 1
ATOM 1641 C CA . SER A 1 203 ? 25.656 -28.531 -23.328 1 91.94 203 SER A CA 1
ATOM 1642 C C . SER A 1 203 ? 24.969 -27.25 -22.891 1 91.94 203 SER A C 1
ATOM 1644 O O . SER A 1 203 ? 25.469 -26.141 -23.141 1 91.94 203 SER A O 1
ATOM 1646 N N . TYR A 1 204 ? 23.859 -27.375 -22.266 1 94.38 204 TYR A N 1
ATOM 1647 C CA . TYR A 1 204 ? 23.172 -26.188 -21.781 1 94.38 204 TYR A CA 1
ATOM 1648 C C . TYR A 1 204 ? 24 -25.469 -20.719 1 94.38 204 TYR A C 1
ATOM 1650 O O . TYR A 1 204 ? 24.109 -24.234 -20.75 1 94.38 204 TYR A O 1
ATOM 1658 N N . LEU A 1 205 ? 24.531 -26.234 -19.75 1 93.5 205 LEU A N 1
ATOM 1659 C CA . LEU A 1 205 ? 25.312 -25.641 -18.656 1 93.5 205 LEU A CA 1
ATOM 1660 C C . LEU A 1 205 ? 26.531 -24.922 -19.219 1 93.5 205 LEU A C 1
ATOM 1662 O O . LEU A 1 205 ? 26.828 -23.797 -18.797 1 93.5 205 LEU A O 1
ATOM 1666 N N . ARG A 1 206 ? 27.141 -25.5 -20.188 1 94.25 206 ARG A N 1
ATOM 1667 C CA . ARG A 1 206 ? 28.359 -24.938 -20.766 1 94.25 206 ARG A CA 1
ATOM 1668 C C . ARG A 1 206 ? 28.031 -23.766 -21.688 1 94.25 206 ARG A C 1
ATOM 1670 O O . ARG A 1 206 ? 28.672 -22.719 -21.625 1 94.25 206 ARG A O 1
ATOM 1677 N N . GLU A 1 207 ? 26.984 -23.906 -22.5 1 95.19 207 GLU A N 1
ATOM 1678 C CA . GLU A 1 207 ? 26.734 -22.953 -23.562 1 95.19 207 GLU A CA 1
ATOM 1679 C C . GLU A 1 207 ? 25.906 -21.766 -23.078 1 95.19 207 GLU A C 1
ATOM 1681 O O . GLU A 1 207 ? 25.922 -20.688 -23.672 1 95.19 207 GLU A O 1
ATOM 1686 N N . VAL A 1 208 ? 25.172 -22.016 -21.969 1 96.81 208 VAL A N 1
ATOM 1687 C CA . VAL A 1 208 ? 24.234 -20.969 -21.594 1 96.81 208 VAL A CA 1
ATOM 1688 C C . VAL A 1 208 ? 24.391 -20.625 -20.109 1 96.81 208 VAL A C 1
ATOM 1690 O O . VAL A 1 208 ? 24.938 -19.578 -19.766 1 96.81 208 VAL A O 1
ATOM 1693 N N . PHE A 1 209 ? 24.125 -21.562 -19.203 1 94.75 209 PHE A N 1
ATOM 1694 C CA . PHE A 1 209 ? 23.969 -21.266 -17.781 1 94.75 209 PHE A CA 1
ATOM 1695 C C . PHE A 1 209 ? 25.281 -20.75 -17.203 1 94.75 209 PHE A C 1
ATOM 1697 O O . PHE A 1 209 ? 25.297 -19.781 -16.453 1 94.75 209 PHE A O 1
ATOM 1704 N N . ASN A 1 210 ? 26.344 -21.406 -17.531 1 94.31 210 ASN A N 1
ATOM 1705 C CA . ASN A 1 210 ? 27.641 -21.047 -16.984 1 94.31 210 ASN A CA 1
ATOM 1706 C C . ASN A 1 210 ? 28.453 -20.188 -17.953 1 94.31 210 ASN A C 1
ATOM 1708 O O . ASN A 1 210 ? 29.594 -19.844 -17.672 1 94.31 210 ASN A O 1
ATOM 1712 N N . ASN A 1 211 ? 27.875 -19.891 -19.078 1 96 211 ASN A N 1
ATOM 1713 C CA . ASN A 1 211 ? 28.562 -19.094 -20.094 1 96 211 ASN A CA 1
ATOM 1714 C C . ASN A 1 211 ? 28.438 -17.609 -19.797 1 96 211 ASN A C 1
ATOM 1716 O O . ASN A 1 211 ? 27.328 -17.062 -19.781 1 96 211 ASN A O 1
ATOM 1720 N N . ARG A 1 212 ? 29.469 -16.922 -19.719 1 94 212 ARG A N 1
ATOM 1721 C CA . ARG A 1 212 ? 29.5 -15.492 -19.422 1 94 212 ARG A CA 1
ATOM 1722 C C . ARG A 1 212 ? 28.828 -14.688 -20.547 1 94 212 ARG A C 1
ATOM 1724 O O . ARG A 1 212 ? 28.25 -13.633 -20.281 1 94 212 ARG A O 1
ATOM 1731 N N . ASP A 1 213 ? 28.891 -15.203 -21.719 1 96.19 213 ASP A N 1
ATOM 1732 C CA . ASP A 1 213 ? 28.344 -14.5 -22.875 1 96.19 213 ASP A CA 1
ATOM 1733 C C . ASP A 1 213 ? 26.812 -14.414 -22.797 1 96.19 213 ASP A C 1
ATOM 1735 O O . ASP A 1 213 ? 26.203 -13.539 -23.406 1 96.19 213 ASP A O 1
ATOM 1739 N N . THR A 1 214 ? 26.234 -15.367 -22.125 1 96.94 214 THR A N 1
ATOM 1740 C CA . THR A 1 214 ? 24.797 -15.359 -21.922 1 96.94 214 THR A CA 1
ATOM 1741 C C . THR A 1 214 ? 24.344 -14.07 -21.25 1 96.94 214 THR A C 1
ATOM 1743 O O . THR A 1 214 ? 23.25 -13.578 -21.5 1 96.94 214 THR A O 1
ATOM 1746 N N . TYR A 1 215 ? 25.219 -13.469 -20.5 1 96.94 215 TYR A N 1
ATOM 1747 C CA . TYR A 1 215 ? 24.875 -12.328 -19.672 1 96.94 215 TYR A CA 1
ATOM 1748 C C . TYR A 1 215 ? 25.469 -11.039 -20.234 1 96.94 215 TYR A C 1
ATOM 1750 O O . TYR A 1 215 ? 25.375 -9.984 -19.609 1 96.94 215 TYR A O 1
ATOM 1758 N N . LYS A 1 216 ? 26.047 -11.125 -21.406 1 97.06 216 LYS A N 1
ATOM 1759 C CA . LYS A 1 216 ? 26.719 -9.984 -22.016 1 97.06 216 LYS A CA 1
ATOM 1760 C C . LYS A 1 216 ? 25.734 -8.859 -22.297 1 97.06 216 LYS A C 1
ATOM 1762 O O . LYS A 1 216 ? 26.062 -7.68 -22.141 1 97.06 216 LYS A O 1
ATOM 1767 N N . THR A 1 217 ? 24.5 -9.211 -22.719 1 97.75 217 THR A N 1
ATOM 1768 C CA . THR A 1 217 ? 23.516 -8.203 -23.062 1 97.75 217 THR A CA 1
ATOM 1769 C C . THR A 1 217 ? 23.109 -7.391 -21.828 1 97.75 217 THR A C 1
ATOM 1771 O O . THR A 1 217 ? 22.969 -6.168 -21.906 1 97.75 217 THR A O 1
ATOM 1774 N N . SER A 1 218 ? 22.891 -8.07 -20.703 1 98.06 218 SER A N 1
ATOM 1775 C CA . SER A 1 218 ? 22.562 -7.355 -19.469 1 98.06 218 SER A CA 1
ATOM 1776 C C . SER A 1 218 ? 23.719 -6.465 -19.031 1 98.06 218 SER A C 1
ATOM 1778 O O . SER A 1 218 ? 23.5 -5.328 -18.609 1 98.06 218 SER A O 1
ATOM 1780 N N . LEU A 1 219 ? 24.938 -6.949 -19.156 1 98.06 219 LEU A N 1
ATOM 1781 C CA . LEU A 1 219 ? 26.109 -6.16 -18.812 1 98.06 219 LEU A CA 1
ATOM 1782 C C . LEU A 1 219 ? 26.25 -4.953 -19.734 1 98.06 219 LEU A C 1
ATOM 1784 O O . LEU A 1 219 ? 26.609 -3.861 -19.297 1 98.06 219 LEU A O 1
ATOM 1788 N N . GLN A 1 220 ? 25.984 -5.184 -21.016 1 98.5 220 GLN A N 1
ATOM 1789 C CA . GLN A 1 220 ? 26.016 -4.082 -21.984 1 98.5 220 GLN A CA 1
ATOM 1790 C C . GLN A 1 220 ? 24.969 -3.033 -21.641 1 98.5 220 GLN A C 1
ATOM 1792 O O . GLN A 1 220 ? 25.219 -1.832 -21.766 1 98.5 220 GLN A O 1
ATOM 1797 N N . TYR A 1 221 ? 23.781 -3.488 -21.281 1 98.69 221 TYR A N 1
ATOM 1798 C CA . TYR A 1 221 ? 22.734 -2.559 -20.875 1 98.69 221 TYR A CA 1
ATOM 1799 C C . TYR A 1 221 ? 23.172 -1.716 -19.688 1 98.69 221 TYR A C 1
ATOM 1801 O O . TYR A 1 221 ? 22.844 -0.532 -19.594 1 98.69 221 TYR A O 1
ATOM 1809 N N . MET A 1 222 ? 23.953 -2.285 -18.766 1 98.5 222 MET A N 1
ATOM 1810 C CA . MET A 1 222 ? 24.438 -1.586 -17.578 1 98.5 222 MET A CA 1
ATOM 1811 C C . MET A 1 222 ? 25.5 -0.56 -17.953 1 98.5 222 MET A C 1
ATOM 1813 O O . MET A 1 222 ? 25.953 0.206 -17.109 1 98.5 222 MET A O 1
ATOM 1817 N N . GLU A 1 223 ? 25.859 -0.503 -19.219 1 97.56 223 GLU A N 1
ATOM 1818 C CA . GLU A 1 223 ? 26.766 0.518 -19.734 1 97.56 223 GLU A CA 1
ATOM 1819 C C . GLU A 1 223 ? 26 1.547 -20.578 1 97.56 223 GLU A C 1
ATOM 1821 O O . GLU A 1 223 ? 26.594 2.514 -21.062 1 97.56 223 GLU A O 1
ATOM 1826 N N . SER A 1 224 ? 24.75 1.313 -20.75 1 98.06 224 SER A N 1
ATOM 1827 C CA . SER A 1 224 ? 23.938 2.227 -21.547 1 98.06 224 SER A CA 1
ATOM 1828 C C . SER A 1 224 ? 23.797 3.58 -20.859 1 98.06 224 SER A C 1
ATOM 1830 O O . SER A 1 224 ? 23.984 3.689 -19.641 1 98.06 224 SER A O 1
ATOM 1832 N N . PRO A 1 225 ? 23.406 4.566 -21.641 1 97.94 225 PRO A N 1
ATOM 1833 C CA . PRO A 1 225 ? 23.172 5.879 -21.031 1 97.94 225 PRO A CA 1
ATOM 1834 C C . PRO A 1 225 ? 22.047 5.859 -20 1 97.94 225 PRO A C 1
ATOM 1836 O O . PRO A 1 225 ? 22.156 6.531 -18.969 1 97.94 225 PRO A O 1
ATOM 1839 N N . GLU A 1 226 ? 21.031 5.078 -20.25 1 98.19 226 GLU A N 1
ATOM 1840 C CA . GLU A 1 226 ? 19.922 5.004 -19.312 1 98.19 226 GLU A CA 1
ATOM 1841 C C . GLU A 1 226 ? 20.359 4.484 -17.953 1 98.19 226 GLU A C 1
ATOM 1843 O O . GLU A 1 226 ? 20.031 5.07 -16.922 1 98.19 226 GLU A O 1
ATOM 1848 N N . TYR A 1 227 ? 21.109 3.449 -17.953 1 98.44 227 TYR A N 1
ATOM 1849 C CA . TYR A 1 227 ? 21.594 2.857 -16.719 1 98.44 227 TYR A CA 1
ATOM 1850 C C . TYR A 1 227 ? 22.625 3.762 -16.047 1 98.44 227 TYR A C 1
ATOM 1852 O O . TYR A 1 227 ? 22.594 3.953 -14.828 1 98.44 227 TYR A O 1
ATOM 1860 N N . ALA A 1 228 ? 23.531 4.289 -16.812 1 97.94 228 ALA A N 1
ATOM 1861 C CA . ALA A 1 228 ? 24.562 5.188 -16.281 1 97.94 228 ALA A CA 1
ATOM 1862 C C . ALA A 1 228 ? 23.922 6.406 -15.625 1 97.94 228 ALA A C 1
ATOM 1864 O O . ALA A 1 228 ? 24.375 6.852 -14.57 1 97.94 228 ALA A O 1
ATOM 1865 N N . ASN A 1 229 ? 22.922 6.902 -16.281 1 98.06 229 ASN A N 1
ATOM 1866 C CA . ASN A 1 229 ? 22.203 8.039 -15.703 1 98.06 229 ASN A CA 1
ATOM 1867 C C . ASN A 1 229 ? 21.516 7.664 -14.391 1 98.06 229 ASN A C 1
ATOM 1869 O O . ASN A 1 229 ? 21.453 8.477 -13.469 1 98.06 229 ASN A O 1
ATOM 1873 N N . MET A 1 230 ? 20.969 6.488 -14.312 1 98.12 230 MET A N 1
ATOM 1874 C CA . MET A 1 230 ? 20.391 5.996 -13.062 1 98.12 230 MET A CA 1
ATOM 1875 C C . MET A 1 230 ? 21.438 5.961 -11.953 1 98.12 230 MET A C 1
ATOM 1877 O O . MET A 1 230 ? 21.188 6.434 -10.844 1 98.12 230 MET A O 1
ATOM 1881 N N . LYS A 1 231 ? 22.594 5.387 -12.273 1 98.19 231 LYS A N 1
ATOM 1882 C CA . LYS A 1 231 ? 23.672 5.305 -11.289 1 98.19 231 LYS A CA 1
ATOM 1883 C C . LYS A 1 231 ? 24.047 6.691 -10.766 1 98.19 231 LYS A C 1
ATOM 1885 O O . LYS A 1 231 ? 24.203 6.887 -9.562 1 98.19 231 LYS A O 1
ATOM 1890 N N . LYS A 1 232 ? 24.156 7.621 -11.672 1 97.56 232 LYS A N 1
ATOM 1891 C CA . LYS A 1 232 ? 24.484 8.992 -11.289 1 97.56 232 LYS A CA 1
ATOM 1892 C C . LYS A 1 232 ? 23.406 9.594 -10.398 1 97.56 232 LYS A C 1
ATOM 1894 O O . LYS A 1 232 ? 23.703 10.305 -9.445 1 97.56 232 LYS A O 1
ATOM 1899 N N . ARG A 1 233 ? 22.172 9.32 -10.758 1 96.81 233 ARG A N 1
ATOM 1900 C CA . ARG A 1 233 ? 21.062 9.82 -9.953 1 96.81 233 ARG A CA 1
ATOM 1901 C C . ARG A 1 233 ? 21.109 9.25 -8.539 1 96.81 233 ARG A C 1
ATOM 1903 O O . ARG A 1 233 ? 20.875 9.969 -7.562 1 96.81 233 ARG A O 1
ATOM 1910 N N . ILE A 1 234 ? 21.438 7.98 -8.438 1 98 234 ILE A N 1
ATOM 1911 C CA . ILE A 1 234 ? 21.531 7.324 -7.137 1 98 234 ILE A CA 1
ATOM 1912 C C . ILE A 1 234 ? 22.672 7.945 -6.332 1 98 234 ILE A C 1
ATOM 1914 O O . ILE A 1 234 ? 22.516 8.242 -5.148 1 98 234 ILE A O 1
ATOM 1918 N N . GLU A 1 235 ? 23.828 8.078 -6.984 1 97.81 235 GLU A N 1
ATOM 1919 C CA . GLU A 1 235 ? 24.969 8.68 -6.324 1 97.81 235 GLU A CA 1
ATOM 1920 C C . GLU A 1 235 ? 24.641 10.078 -5.797 1 97.81 235 GLU A C 1
ATOM 1922 O O . GLU A 1 235 ? 24.938 10.398 -4.645 1 97.81 235 GLU A O 1
ATOM 1927 N N . LYS A 1 236 ? 24.047 10.836 -6.621 1 96.25 236 LYS A N 1
ATOM 1928 C CA . LYS A 1 236 ? 23.641 12.188 -6.227 1 96.25 236 LYS A CA 1
ATOM 1929 C C . LYS A 1 236 ? 22.609 12.148 -5.102 1 96.25 236 LYS A C 1
ATOM 1931 O O . LYS A 1 236 ? 22.719 12.898 -4.125 1 96.25 236 LYS A O 1
ATOM 1936 N N . ARG A 1 237 ? 21.641 11.297 -5.215 1 96.44 237 ARG A N 1
ATOM 1937 C CA . ARG A 1 237 ? 20.562 11.148 -4.23 1 96.44 237 ARG A CA 1
ATOM 1938 C C . ARG A 1 237 ? 21.141 10.805 -2.857 1 96.44 237 ARG A C 1
ATOM 1940 O O . ARG A 1 237 ? 20.688 11.344 -1.842 1 96.44 237 ARG A O 1
ATOM 1947 N N . LEU A 1 238 ? 22.172 10 -2.814 1 97.38 238 LEU A N 1
ATOM 1948 C CA . LEU A 1 238 ? 22.766 9.523 -1.567 1 97.38 238 LEU A CA 1
ATOM 1949 C C . LEU A 1 238 ? 23.891 10.438 -1.114 1 97.38 238 LEU A C 1
ATOM 1951 O O . LEU A 1 238 ? 24.406 10.289 -0.005 1 97.38 238 LEU A O 1
ATOM 1955 N N . GLY A 1 239 ? 24.297 11.305 -1.981 1 96.38 239 GLY A N 1
ATOM 1956 C CA . GLY A 1 239 ? 25.406 12.195 -1.663 1 96.38 239 GLY A CA 1
ATOM 1957 C C . GLY A 1 239 ? 26.75 11.484 -1.62 1 96.38 239 GLY A C 1
ATOM 1958 O O . GLY A 1 239 ? 27.609 11.82 -0.802 1 96.38 239 GLY A O 1
ATOM 1959 N N . LEU A 1 240 ? 26.891 10.539 -2.475 1 95.44 240 LEU A N 1
ATOM 1960 C CA . LEU A 1 240 ? 28.125 9.766 -2.459 1 95.44 240 LEU A CA 1
ATOM 1961 C C . LEU A 1 240 ? 29.234 10.516 -3.184 1 95.44 240 LEU A C 1
ATOM 1963 O O . LEU A 1 240 ? 29 11.148 -4.211 1 95.44 240 LEU A O 1
ATOM 1967 N N . SER A 1 241 ? 30.438 10.414 -2.625 1 92.75 241 SER A N 1
ATOM 1968 C CA . SER A 1 241 ? 31.609 11.07 -3.205 1 92.75 241 SER A CA 1
ATOM 1969 C C . SER A 1 241 ? 32.406 10.109 -4.09 1 92.75 241 SER A C 1
ATOM 1971 O O . SER A 1 241 ? 33.5 10.414 -4.508 1 92.75 241 SER A O 1
ATOM 1973 N N . PHE A 1 242 ? 31.938 8.93 -4.203 1 93.31 242 PHE A N 1
ATOM 1974 C CA . PHE A 1 242 ? 32.562 7.926 -5.062 1 93.31 242 PHE A CA 1
ATOM 1975 C C . PHE A 1 242 ? 31.531 7.352 -6.043 1 93.31 242 PHE A C 1
ATOM 1977 O O . PHE A 1 242 ? 30.328 7.512 -5.863 1 93.31 242 PHE A O 1
ATOM 1984 N N . SER A 1 243 ? 32.062 6.742 -7.02 1 95.38 243 SER A N 1
ATOM 1985 C CA . SER A 1 243 ? 31.203 6.145 -8.031 1 95.38 243 SER A CA 1
ATOM 1986 C C . SER A 1 243 ? 30.781 4.734 -7.645 1 95.38 243 SER A C 1
ATOM 1988 O O . SER A 1 243 ? 31.578 3.955 -7.137 1 95.38 243 SER A O 1
ATOM 1990 N N . LEU A 1 244 ? 29.562 4.457 -7.836 1 97.25 244 LEU A N 1
ATOM 1991 C CA . LEU A 1 244 ? 29.031 3.113 -7.594 1 97.25 244 LEU A CA 1
ATOM 1992 C C . LEU A 1 244 ? 29.438 2.166 -8.719 1 97.25 244 LEU A C 1
ATOM 1994 O O . LEU A 1 244 ? 29.422 2.547 -9.891 1 97.25 244 LEU A O 1
ATOM 1998 N N . THR A 1 245 ? 29.812 0.99 -8.328 1 97.56 245 THR A N 1
ATOM 1999 C CA . THR A 1 245 ? 29.938 -0.07 -9.32 1 97.56 245 THR A CA 1
ATOM 2000 C C . THR A 1 245 ? 28.594 -0.725 -9.594 1 97.56 245 THR A C 1
ATOM 2002 O O . THR A 1 245 ? 27.625 -0.528 -8.844 1 97.56 245 THR A O 1
ATOM 2005 N N . ASN A 1 246 ? 28.531 -1.432 -10.695 1 97.5 246 ASN A N 1
ATOM 2006 C CA . ASN A 1 246 ? 27.312 -2.191 -10.969 1 97.5 246 ASN A CA 1
ATOM 2007 C C . ASN A 1 246 ? 27.016 -3.195 -9.859 1 97.5 246 ASN A C 1
ATOM 2009 O O . ASN A 1 246 ? 25.859 -3.412 -9.508 1 97.5 246 ASN A O 1
ATOM 2013 N N . LYS A 1 247 ? 28.047 -3.75 -9.281 1 97.19 247 LYS A N 1
ATOM 2014 C CA . LYS A 1 247 ? 27.891 -4.691 -8.18 1 97.19 247 LYS A CA 1
ATOM 2015 C C . LYS A 1 247 ? 27.25 -4.012 -6.965 1 97.19 247 LYS A C 1
ATOM 2017 O O . LYS A 1 247 ? 26.406 -4.602 -6.289 1 97.19 247 LYS A O 1
ATOM 2022 N N . ASN A 1 248 ? 27.672 -2.773 -6.695 1 97.94 248 ASN A N 1
ATOM 2023 C CA . ASN A 1 248 ? 27.062 -2.012 -5.609 1 97.94 248 ASN A CA 1
ATOM 2024 C C . ASN A 1 248 ? 25.562 -1.812 -5.828 1 97.94 248 ASN A C 1
ATOM 2026 O O . ASN A 1 248 ? 24.766 -2.037 -4.918 1 97.94 248 ASN A O 1
ATOM 2030 N N . VAL A 1 249 ? 25.219 -1.408 -7.023 1 98.5 249 VAL A N 1
ATOM 2031 C CA . VAL A 1 249 ? 23.828 -1.103 -7.352 1 98.5 249 VAL A CA 1
ATOM 2032 C C . VAL A 1 249 ? 22.969 -2.357 -7.199 1 98.5 249 VAL A C 1
ATOM 2034 O O . VAL A 1 249 ? 21.906 -2.312 -6.598 1 98.5 249 VAL A O 1
ATOM 2037 N N . ILE A 1 250 ? 23.453 -3.455 -7.684 1 98.31 250 ILE A N 1
ATOM 2038 C CA . ILE A 1 250 ? 22.719 -4.711 -7.605 1 98.31 250 ILE A CA 1
ATOM 2039 C C . ILE A 1 250 ? 22.562 -5.137 -6.148 1 98.31 250 ILE A C 1
ATOM 2041 O O . ILE A 1 250 ? 21.516 -5.621 -5.734 1 98.31 250 ILE A O 1
ATOM 2045 N N . ALA A 1 251 ? 23.625 -4.957 -5.395 1 98.56 251 ALA A N 1
ATOM 2046 C CA . ALA A 1 251 ? 23.578 -5.32 -3.979 1 98.56 251 ALA A CA 1
ATOM 2047 C C . ALA A 1 251 ? 22.547 -4.477 -3.232 1 98.56 251 ALA A C 1
ATOM 2049 O O . ALA A 1 251 ? 21.812 -4.988 -2.381 1 98.56 251 ALA A O 1
ATOM 2050 N N . ILE A 1 252 ? 22.469 -3.17 -3.516 1 98.69 252 ILE A N 1
ATOM 2051 C CA . ILE A 1 252 ? 21.453 -2.301 -2.92 1 98.69 252 ILE A CA 1
ATOM 2052 C C . ILE A 1 252 ? 20.062 -2.768 -3.334 1 98.69 252 ILE A C 1
ATOM 2054 O O . ILE A 1 252 ? 19.156 -2.848 -2.504 1 98.69 252 ILE A O 1
ATOM 2058 N N . TYR A 1 253 ? 19.969 -3.061 -4.598 1 98.69 253 TYR A N 1
ATOM 2059 C CA . TYR A 1 253 ? 18.703 -3.572 -5.125 1 98.69 253 TYR A CA 1
ATOM 2060 C C . TYR A 1 253 ? 18.312 -4.879 -4.438 1 98.69 253 TYR A C 1
ATOM 2062 O O . TYR A 1 253 ? 17.141 -5.109 -4.156 1 98.69 253 TYR A O 1
ATOM 2070 N N . ASP A 1 254 ? 19.266 -5.746 -4.152 1 98.5 254 ASP A N 1
ATOM 2071 C CA . ASP A 1 254 ? 19 -7.004 -3.453 1 98.5 254 ASP A CA 1
ATOM 2072 C C . ASP A 1 254 ? 18.469 -6.75 -2.045 1 98.5 254 ASP A C 1
ATOM 2074 O O . ASP A 1 254 ? 17.547 -7.426 -1.593 1 98.5 254 ASP A O 1
ATOM 2078 N N . LEU A 1 255 ? 19.031 -5.789 -1.375 1 98.5 255 LEU A N 1
ATOM 2079 C CA . LEU A 1 255 ? 18.516 -5.426 -0.061 1 98.5 255 LEU A CA 1
ATOM 2080 C C . LEU A 1 255 ? 17.078 -4.918 -0.162 1 98.5 255 LEU A C 1
ATOM 2082 O O . LEU A 1 255 ? 16.25 -5.184 0.718 1 98.5 255 LEU A O 1
ATOM 2086 N N . CYS A 1 256 ? 16.781 -4.195 -1.207 1 98.38 256 CYS A N 1
ATOM 2087 C CA . CYS A 1 256 ? 15.414 -3.721 -1.443 1 98.38 256 CYS A CA 1
ATOM 2088 C C . CYS A 1 256 ? 14.469 -4.887 -1.691 1 98.38 256 CYS A C 1
ATOM 2090 O O . CYS A 1 256 ? 13.477 -5.051 -0.973 1 98.38 256 CYS A O 1
ATOM 2092 N N . ARG A 1 257 ? 14.812 -5.805 -2.594 1 98.06 257 ARG A N 1
ATOM 2093 C CA . ARG A 1 257 ? 13.852 -6.766 -3.115 1 98.06 257 ARG A CA 1
ATOM 2094 C C . ARG A 1 257 ? 13.789 -8.016 -2.24 1 98.06 257 ARG A C 1
ATOM 2096 O O . ARG A 1 257 ? 12.734 -8.648 -2.121 1 98.06 257 ARG A O 1
ATOM 2103 N N . TYR A 1 258 ? 14.883 -8.43 -1.5 1 98 258 TYR A N 1
ATOM 2104 C CA . TYR A 1 258 ? 14.844 -9.617 -0.655 1 98 258 TYR A CA 1
ATOM 2105 C C . TYR A 1 258 ? 14.227 -9.305 0.7 1 98 258 TYR A C 1
ATOM 2107 O O . TYR A 1 258 ? 13.594 -10.164 1.316 1 98 258 TYR A O 1
ATOM 2115 N N . ILE A 1 259 ? 14.383 -8.062 1.127 1 97.5 259 ILE A N 1
ATOM 2116 C CA . ILE A 1 259 ? 13.93 -7.711 2.469 1 97.5 259 ILE A CA 1
ATOM 2117 C C . ILE A 1 259 ? 12.461 -7.293 2.424 1 97.5 259 ILE A C 1
ATOM 2119 O O . ILE A 1 259 ? 11.727 -7.477 3.396 1 97.5 259 ILE A O 1
ATOM 2123 N N . SER A 1 260 ? 12 -6.723 1.322 1 97.12 260 SER A N 1
ATOM 2124 C CA . SER A 1 260 ? 10.578 -6.41 1.183 1 97.12 260 SER A CA 1
ATOM 2125 C C . SER A 1 260 ? 9.727 -7.668 1.286 1 97.12 260 SER A C 1
ATOM 2127 O O . SER A 1 260 ? 10.109 -8.727 0.79 1 97.12 260 SER A O 1
ATOM 2129 N N . ASN A 1 261 ? 8.57 -7.566 1.952 1 96.44 261 ASN A N 1
ATOM 2130 C CA . ASN A 1 261 ? 7.672 -8.688 2.213 1 96.44 261 ASN A CA 1
ATOM 2131 C C . ASN A 1 261 ? 6.281 -8.43 1.644 1 96.44 261 ASN A C 1
ATOM 2133 O O . ASN A 1 261 ? 5.574 -7.527 2.098 1 96.44 261 ASN A O 1
ATOM 2137 N N . GLY A 1 262 ? 5.875 -9.219 0.677 1 94.81 262 GLY A N 1
ATOM 2138 C CA . GLY A 1 262 ? 4.582 -9.039 0.034 1 94.81 262 GLY A CA 1
ATOM 2139 C C . GLY A 1 262 ? 3.416 -9.43 0.92 1 94.81 262 GLY A C 1
ATOM 2140 O O . GLY A 1 262 ? 2.326 -8.867 0.806 1 94.81 262 GLY A O 1
ATOM 2141 N N . ILE A 1 263 ? 3.611 -10.406 1.775 1 94.88 263 ILE A N 1
ATOM 2142 C CA . ILE A 1 263 ? 2.535 -10.891 2.633 1 94.88 263 ILE A CA 1
ATOM 2143 C C . ILE A 1 263 ? 2.225 -9.859 3.709 1 94.88 263 ILE A C 1
ATOM 2145 O O . ILE A 1 263 ? 1.063 -9.5 3.922 1 94.88 263 ILE A O 1
ATOM 2149 N N . ASP A 1 264 ? 3.25 -9.25 4.316 1 91.62 264 ASP A N 1
ATOM 2150 C CA . ASP A 1 264 ? 3.076 -8.25 5.367 1 91.62 264 ASP A CA 1
ATOM 2151 C C . ASP A 1 264 ? 2.932 -6.848 4.781 1 91.62 264 ASP A C 1
ATOM 2153 O O . ASP A 1 264 ? 2.691 -5.887 5.508 1 91.62 264 ASP A O 1
ATOM 2157 N N . LYS A 1 265 ? 3.125 -6.738 3.49 1 89.56 265 LYS A N 1
ATOM 2158 C CA . LYS A 1 265 ? 3.078 -5.457 2.793 1 89.56 265 LYS A CA 1
ATOM 2159 C C . LYS A 1 265 ? 4.09 -4.477 3.375 1 89.56 265 LYS A C 1
ATOM 2161 O O . LYS A 1 265 ? 3.762 -3.316 3.633 1 89.56 265 LYS A O 1
ATOM 2166 N N . GLU A 1 266 ? 5.262 -4.941 3.641 1 92.38 266 GLU A N 1
ATOM 2167 C CA . GLU A 1 266 ? 6.363 -4.141 4.172 1 92.38 266 GLU A CA 1
ATOM 2168 C C . GLU A 1 266 ? 7.465 -3.963 3.131 1 92.38 266 GLU A C 1
ATOM 2170 O O . GLU A 1 266 ? 7.914 -4.934 2.521 1 92.38 266 GLU A O 1
ATOM 2175 N N . PHE A 1 267 ? 7.867 -2.754 2.928 1 93.69 267 PHE A N 1
ATOM 2176 C CA . PHE A 1 267 ? 8.938 -2.467 1.979 1 93.69 267 PHE A CA 1
ATOM 2177 C C . PHE A 1 267 ? 10.234 -2.152 2.709 1 93.69 267 PHE A C 1
ATOM 2179 O O . PHE A 1 267 ? 10.227 -1.487 3.748 1 93.69 267 PHE A O 1
ATOM 2186 N N . SER A 1 268 ? 11.281 -2.58 2.148 1 97.25 268 SER A N 1
ATOM 2187 C CA . SER A 1 268 ? 12.617 -2.301 2.67 1 97.25 268 SER A CA 1
ATOM 2188 C C . SER A 1 268 ? 12.953 -0.816 2.564 1 97.25 268 SER A C 1
ATOM 2190 O O . SER A 1 268 ? 12.641 -0.175 1.557 1 97.25 268 SER A O 1
ATOM 2192 N N . PRO A 1 269 ? 13.594 -0.219 3.637 1 97.69 269 PRO A N 1
ATOM 2193 C CA . PRO A 1 269 ? 14.062 1.163 3.51 1 97.69 269 PRO A CA 1
ATOM 2194 C C . PRO A 1 269 ? 15.062 1.343 2.371 1 97.69 269 PRO A C 1
ATOM 2196 O O . PRO A 1 269 ? 15.203 2.445 1.837 1 97.69 269 PRO A O 1
ATOM 2199 N N . TRP A 1 270 ? 15.703 0.238 1.943 1 98.5 270 TRP A N 1
ATOM 2200 C CA . TRP A 1 270 ? 16.719 0.305 0.897 1 98.5 270 TRP A CA 1
ATOM 2201 C C . TRP A 1 270 ? 16.094 0.629 -0.453 1 98.5 270 TRP A C 1
ATOM 2203 O O . TRP A 1 270 ? 16.781 1.022 -1.393 1 98.5 270 TRP A O 1
ATOM 2213 N N . CYS A 1 271 ? 14.828 0.428 -0.58 1 98.31 271 CYS A N 1
ATOM 2214 C CA . CYS A 1 271 ? 14.156 0.775 -1.827 1 98.31 271 CYS A CA 1
ATOM 2215 C C . CYS A 1 271 ? 14.133 2.285 -2.031 1 98.31 271 CYS A C 1
ATOM 2217 O O . CYS A 1 271 ? 13.992 2.762 -3.16 1 98.31 271 CYS A O 1
ATOM 2219 N N . ALA A 1 272 ? 14.273 3.064 -0.968 1 98.12 272 ALA A N 1
ATOM 2220 C CA . ALA A 1 272 ? 14.219 4.523 -1.033 1 98.12 272 ALA A CA 1
ATOM 2221 C C . ALA A 1 272 ? 15.406 5.078 -1.821 1 98.12 272 ALA A C 1
ATOM 2223 O O . ALA A 1 272 ? 15.406 6.25 -2.205 1 98.12 272 ALA A O 1
ATOM 2224 N N . VAL A 1 273 ? 16.406 4.234 -2.045 1 98.12 273 VAL A N 1
ATOM 2225 C CA . VAL A 1 273 ? 17.578 4.621 -2.824 1 98.12 273 VAL A CA 1
ATOM 2226 C C . VAL A 1 273 ? 17.172 4.863 -4.277 1 98.12 273 VAL A C 1
ATOM 2228 O O . VAL A 1 273 ? 17.797 5.664 -4.977 1 98.12 273 VAL A O 1
ATOM 2231 N N . PHE A 1 274 ? 16.109 4.215 -4.664 1 98 274 PHE A N 1
ATOM 2232 C CA . PHE A 1 274 ? 15.695 4.219 -6.062 1 98 274 PHE A CA 1
ATOM 2233 C C . PHE A 1 274 ? 14.43 5.043 -6.25 1 98 274 PHE A C 1
ATOM 2235 O O . PHE A 1 274 ? 13.547 5.039 -5.391 1 98 274 PHE A O 1
ATOM 2242 N N . THR A 1 275 ? 14.336 5.738 -7.371 1 96.75 275 THR A N 1
ATOM 2243 C CA . THR A 1 275 ? 13.031 6.18 -7.844 1 96.75 275 THR A CA 1
ATOM 2244 C C . THR A 1 275 ? 12.266 5.023 -8.477 1 96.75 275 THR A C 1
ATOM 2246 O O . THR A 1 275 ? 12.828 3.951 -8.711 1 96.75 275 THR A O 1
ATOM 2249 N N . GLU A 1 276 ? 11.039 5.188 -8.742 1 96.5 276 GLU A N 1
ATOM 2250 C CA . GLU A 1 276 ? 10.273 4.16 -9.438 1 96.5 276 GLU A CA 1
ATOM 2251 C C . GLU A 1 276 ? 10.898 3.822 -10.781 1 96.5 276 GLU A C 1
ATOM 2253 O O . GLU A 1 276 ? 11 2.648 -11.156 1 96.5 276 GLU A O 1
ATOM 2258 N N . GLU A 1 277 ? 11.289 4.852 -11.5 1 97.12 277 GLU A N 1
ATOM 2259 C CA . GLU A 1 277 ? 11.906 4.617 -12.805 1 97.12 277 GLU A CA 1
ATOM 2260 C C . GLU A 1 277 ? 13.211 3.832 -12.656 1 97.12 277 GLU A C 1
ATOM 2262 O O . GLU A 1 277 ? 13.508 2.961 -13.477 1 97.12 277 GLU A O 1
ATOM 2267 N N . ASP A 1 278 ? 13.992 4.156 -11.633 1 98.12 278 ASP A N 1
ATOM 2268 C CA . ASP A 1 278 ? 15.211 3.395 -11.375 1 98.12 278 ASP A CA 1
ATOM 2269 C C . ASP A 1 278 ? 14.898 1.913 -11.172 1 98.12 278 ASP A C 1
ATOM 2271 O O . ASP A 1 278 ? 15.586 1.047 -11.711 1 98.12 278 ASP A O 1
ATOM 2275 N N . LEU A 1 279 ? 13.867 1.64 -10.438 1 98.31 279 LEU A N 1
ATOM 2276 C CA . LEU A 1 279 ? 13.477 0.259 -10.172 1 98.31 279 LEU A CA 1
ATOM 2277 C C . LEU A 1 279 ? 13.078 -0.45 -11.461 1 98.31 279 LEU A C 1
ATOM 2279 O O . LEU A 1 279 ? 13.383 -1.63 -11.641 1 98.31 279 LEU A O 1
ATOM 2283 N N . LYS A 1 280 ? 12.422 0.263 -12.32 1 98.56 280 LYS A N 1
ATOM 2284 C CA . LYS A 1 280 ? 12.039 -0.313 -13.609 1 98.56 280 LYS A CA 1
ATOM 2285 C C . LYS A 1 280 ? 13.273 -0.625 -14.453 1 98.56 280 LYS A C 1
ATOM 2287 O O . LYS A 1 280 ? 13.305 -1.636 -15.164 1 98.56 280 LYS A O 1
ATOM 2292 N N . ILE A 1 281 ? 14.242 0.261 -14.352 1 98.69 281 ILE A N 1
ATOM 2293 C CA . ILE A 1 281 ? 15.492 0.073 -15.078 1 98.69 281 ILE A CA 1
ATOM 2294 C C . ILE A 1 281 ? 16.203 -1.178 -14.57 1 98.69 281 ILE A C 1
ATOM 2296 O O . ILE A 1 281 ? 16.625 -2.029 -15.359 1 98.69 281 ILE A O 1
ATOM 2300 N N . ILE A 1 282 ? 16.281 -1.312 -13.297 1 98.44 282 ILE A N 1
ATOM 2301 C CA . ILE A 1 282 ? 17.031 -2.432 -12.742 1 98.44 282 ILE A CA 1
ATOM 2302 C C . ILE A 1 282 ? 16.234 -3.725 -12.922 1 98.44 282 ILE A C 1
ATOM 2304 O O . ILE A 1 282 ? 16.828 -4.797 -13.094 1 98.44 282 ILE A O 1
ATOM 2308 N N . GLU A 1 283 ? 14.93 -3.637 -12.883 1 98.5 283 GLU A N 1
ATOM 2309 C CA . GLU A 1 283 ? 14.117 -4.801 -13.219 1 98.5 283 GLU A CA 1
ATOM 2310 C C . GLU A 1 283 ? 14.469 -5.34 -14.602 1 98.5 283 GLU A C 1
ATOM 2312 O O . GLU A 1 283 ? 14.539 -6.555 -14.805 1 98.5 283 GLU A O 1
ATOM 2317 N N . TYR A 1 284 ? 14.672 -4.418 -15.516 1 98.75 284 TYR A N 1
ATOM 2318 C CA . TYR A 1 284 ? 14.977 -4.805 -16.891 1 98.75 284 TYR A CA 1
ATOM 2319 C C . TYR A 1 284 ? 16.297 -5.574 -16.953 1 98.75 284 TYR A C 1
ATOM 2321 O O . TYR A 1 284 ? 16.438 -6.492 -17.766 1 98.75 284 TYR A O 1
ATOM 2329 N N . VAL A 1 285 ? 17.25 -5.258 -16.109 1 98.75 285 VAL A N 1
ATOM 2330 C CA . VAL A 1 285 ? 18.5 -6.016 -16.031 1 98.75 285 VAL A CA 1
ATOM 2331 C C . VAL A 1 285 ? 18.203 -7.484 -15.742 1 98.75 285 VAL A C 1
ATOM 2333 O O . VAL A 1 285 ? 18.719 -8.375 -16.422 1 98.75 285 VAL A O 1
ATOM 2336 N N . GLY A 1 286 ? 17.312 -7.668 -14.758 1 98.19 286 GLY A N 1
ATOM 2337 C CA . GLY A 1 286 ? 16.906 -9.031 -14.43 1 98.19 286 GLY A CA 1
ATOM 2338 C C . GLY A 1 286 ? 16.172 -9.719 -15.562 1 98.19 286 GLY A C 1
ATOM 2339 O O . GLY A 1 286 ? 16.391 -10.906 -15.828 1 98.19 286 GLY A O 1
ATOM 2340 N N . ASP A 1 287 ? 15.367 -8.992 -16.25 1 98.5 287 ASP A N 1
ATOM 2341 C CA . ASP A 1 287 ? 14.602 -9.562 -17.359 1 98.5 287 ASP A CA 1
ATOM 2342 C C . ASP A 1 287 ? 15.508 -9.961 -18.516 1 98.5 287 ASP A C 1
ATOM 2344 O O . ASP A 1 287 ? 15.266 -10.969 -19.188 1 98.5 287 ASP A O 1
ATOM 2348 N N . LEU A 1 288 ? 16.562 -9.164 -18.734 1 98.69 288 LEU A N 1
ATOM 2349 C CA . LEU A 1 288 ? 17.547 -9.516 -19.75 1 98.69 288 LEU A CA 1
ATOM 2350 C C . LEU A 1 288 ? 18.266 -10.812 -19.391 1 98.69 288 LEU A C 1
ATOM 2352 O O . LEU A 1 288 ? 18.469 -11.68 -20.25 1 98.69 288 LEU A O 1
ATOM 2356 N N . GLU A 1 289 ? 18.594 -10.945 -18.172 1 98.25 289 GLU A N 1
ATOM 2357 C CA . GLU A 1 289 ? 19.266 -12.156 -17.719 1 98.25 289 GLU A CA 1
ATOM 2358 C C . GLU A 1 289 ? 18.375 -13.383 -17.906 1 98.25 289 GLU A C 1
ATOM 2360 O O . GLU A 1 289 ? 18.828 -14.398 -18.453 1 98.25 289 GLU A O 1
ATOM 2365 N N . HIS A 1 290 ? 17.188 -13.266 -17.516 1 98.44 290 HIS A N 1
ATOM 2366 C CA . HIS A 1 290 ? 16.25 -14.375 -17.672 1 98.44 290 HIS A CA 1
ATOM 2367 C C . HIS A 1 290 ? 15.961 -14.656 -19.141 1 98.44 290 HIS A C 1
ATOM 2369 O O . HIS A 1 290 ? 15.828 -15.812 -19.531 1 98.44 290 HIS A O 1
ATOM 2375 N N . TYR A 1 291 ? 15.883 -13.625 -19.906 1 98.5 291 TYR A N 1
ATOM 2376 C CA . TYR A 1 291 ? 15.586 -13.758 -21.328 1 98.5 291 TYR A CA 1
ATOM 2377 C C . TYR A 1 291 ? 16.641 -14.609 -22.016 1 98.5 291 TYR A C 1
ATOM 2379 O O . TYR A 1 291 ? 16.312 -15.516 -22.797 1 98.5 291 TYR A O 1
ATOM 2387 N N . PHE A 1 292 ? 17.891 -14.422 -21.703 1 98.38 292 PHE A N 1
ATOM 2388 C CA . PHE A 1 292 ? 18.969 -15.07 -22.453 1 98.38 292 PHE A CA 1
ATOM 2389 C C . PHE A 1 292 ? 19.406 -16.359 -21.766 1 98.38 292 PHE A C 1
ATOM 2391 O O . PHE A 1 292 ? 20.031 -17.219 -22.391 1 98.38 292 PHE A O 1
ATOM 2398 N N . ARG A 1 293 ? 19.078 -16.484 -20.5 1 97.81 293 ARG A N 1
ATOM 2399 C CA . ARG A 1 293 ? 19.453 -17.688 -19.797 1 97.81 293 ARG A CA 1
ATOM 2400 C C . ARG A 1 293 ? 18.391 -18.766 -19.938 1 97.81 293 ARG A C 1
ATOM 2402 O O . ARG A 1 293 ? 18.703 -19.953 -20.109 1 97.81 293 ARG A O 1
ATOM 2409 N N . SER A 1 294 ? 17.141 -18.359 -19.828 1 97.44 294 SER A N 1
ATOM 2410 C CA . SER A 1 294 ? 16.062 -19.344 -19.719 1 97.44 294 SER A CA 1
ATOM 2411 C C . SER A 1 294 ? 14.875 -18.969 -20.594 1 97.44 294 SER A C 1
ATOM 2413 O O . SER A 1 294 ? 13.883 -19.688 -20.656 1 97.44 294 SER A O 1
ATOM 2415 N N . GLY A 1 295 ? 14.945 -17.812 -21.297 1 98.12 295 GLY A N 1
ATOM 2416 C CA . GLY A 1 295 ? 13.828 -17.312 -22.078 1 98.12 295 GLY A CA 1
ATOM 2417 C C . GLY A 1 295 ? 14.008 -17.531 -23.578 1 98.12 295 GLY A C 1
ATOM 2418 O O . GLY A 1 295 ? 14.547 -18.547 -24 1 98.12 295 GLY A O 1
ATOM 2419 N N . TYR A 1 296 ? 13.5 -16.594 -24.375 1 98.06 296 TYR A N 1
ATOM 2420 C CA . TYR A 1 296 ? 13.461 -16.719 -25.828 1 98.06 296 TYR A CA 1
ATOM 2421 C C . TYR A 1 296 ? 14.844 -16.484 -26.438 1 98.06 296 TYR A C 1
ATOM 2423 O O . TYR A 1 296 ? 15.094 -16.859 -27.578 1 98.06 296 TYR A O 1
ATOM 2431 N N . GLY A 1 297 ? 15.734 -15.891 -25.719 1 96.62 297 GLY A N 1
ATOM 2432 C CA . GLY A 1 297 ? 17.094 -15.68 -26.172 1 96.62 297 GLY A CA 1
ATOM 2433 C C . GLY A 1 297 ? 17.922 -16.953 -26.25 1 96.62 297 GLY A C 1
ATOM 2434 O O . GLY A 1 297 ? 18.969 -17 -26.891 1 96.62 297 GLY A O 1
ATOM 2435 N N . SER A 1 298 ? 17.516 -17.953 -25.516 1 92.56 298 SER A N 1
ATOM 2436 C CA . SER A 1 298 ? 18.109 -19.281 -25.562 1 92.56 298 SER A CA 1
ATOM 2437 C C . SER A 1 298 ? 17.094 -20.328 -26.016 1 92.56 298 SER A C 1
ATOM 2439 O O . SER A 1 298 ? 17.031 -21.422 -25.438 1 92.56 298 SER A O 1
ATOM 2441 N N . SER A 1 299 ? 16.469 -20.031 -26.938 1 84.81 299 SER A N 1
ATOM 2442 C CA . SER A 1 299 ? 15.266 -20.766 -27.312 1 84.81 299 SER A CA 1
ATOM 2443 C C . SER A 1 299 ? 15.602 -22.203 -27.703 1 84.81 299 SER A C 1
ATOM 2445 O O . SER A 1 299 ? 14.789 -23.109 -27.5 1 84.81 299 SER A O 1
ATOM 2447 N N . LYS A 1 300 ? 16.812 -22.422 -28.219 1 87.44 300 LYS A N 1
ATOM 2448 C CA . LYS A 1 300 ? 17.203 -23.781 -28.562 1 87.44 300 LYS A CA 1
ATOM 2449 C C . LYS A 1 300 ? 17.047 -24.719 -27.359 1 87.44 300 LYS A C 1
ATOM 2451 O O . LYS A 1 300 ? 16.484 -25.797 -27.484 1 87.44 300 LYS A O 1
ATOM 2456 N N . PHE A 1 301 ? 17.375 -24.297 -26.234 1 93.75 301 PHE A N 1
ATOM 2457 C CA . PHE A 1 301 ? 17.312 -25.094 -25.016 1 93.75 301 PHE A CA 1
ATOM 2458 C C . PHE A 1 301 ? 15.984 -24.891 -24.297 1 93.75 301 PHE A C 1
ATOM 2460 O O . PHE A 1 301 ? 15.312 -25.844 -23.922 1 93.75 301 PHE A O 1
ATOM 2467 N N . SER A 1 302 ? 15.586 -23.578 -24.188 1 96.06 302 SER A N 1
ATOM 2468 C CA . SER A 1 302 ? 14.43 -23.234 -23.375 1 96.06 302 SER A CA 1
ATOM 2469 C C . SER A 1 302 ? 13.164 -23.906 -23.906 1 96.06 302 SER A C 1
ATOM 2471 O O . SER A 1 302 ? 12.367 -24.438 -23.125 1 96.06 302 SER A O 1
ATOM 2473 N N . ARG A 1 303 ? 13.008 -23.906 -25.188 1 95.69 303 ARG A N 1
ATOM 2474 C CA . ARG A 1 303 ? 11.82 -24.516 -25.797 1 95.69 303 ARG A CA 1
ATOM 2475 C C . ARG A 1 303 ? 11.812 -26.016 -25.562 1 95.69 303 ARG A C 1
ATOM 2477 O O . ARG A 1 303 ? 10.773 -26.594 -25.219 1 95.69 303 ARG A O 1
ATOM 2484 N N . THR A 1 304 ? 12.953 -26.609 -25.75 1 94.62 304 THR A N 1
ATOM 2485 C CA . THR A 1 304 ? 13.062 -28.047 -25.609 1 94.62 304 THR A CA 1
ATOM 2486 C C . THR A 1 304 ? 12.789 -28.469 -24.172 1 94.62 304 THR A C 1
ATOM 2488 O O . THR A 1 304 ? 11.953 -29.344 -23.922 1 94.62 304 THR A O 1
ATOM 2491 N N . PHE A 1 305 ? 13.492 -27.875 -23.281 1 95.5 305 PHE A N 1
ATOM 2492 C CA . PHE A 1 305 ? 13.352 -28.281 -21.891 1 95.5 305 PHE A CA 1
ATOM 2493 C C . PHE A 1 305 ? 11.969 -27.922 -21.359 1 95.5 305 PHE A C 1
ATOM 2495 O O . PHE A 1 305 ? 11.422 -28.625 -20.516 1 95.5 305 PHE A O 1
ATOM 2502 N N . GLY A 1 306 ? 11.406 -26.781 -21.844 1 96.94 306 GLY A N 1
ATOM 2503 C CA . GLY A 1 306 ? 10.07 -26.391 -21.438 1 96.94 306 GLY A CA 1
ATOM 2504 C C . GLY A 1 306 ? 9.008 -27.391 -21.844 1 96.94 306 GLY A C 1
ATOM 2505 O O . GLY A 1 306 ? 7.969 -27.5 -21.188 1 96.94 306 GLY A O 1
ATOM 2506 N N . GLN A 1 307 ? 9.25 -28.125 -22.859 1 97.06 307 GLN A N 1
ATOM 2507 C CA . GLN A 1 307 ? 8.281 -29.094 -23.375 1 97.06 307 GLN A CA 1
ATOM 2508 C C . GLN A 1 307 ? 8.219 -30.344 -22.5 1 97.06 307 GLN A C 1
ATOM 2510 O O . GLN A 1 307 ? 7.203 -31.047 -22.484 1 97.06 307 GLN A O 1
ATOM 2515 N N . ILE A 1 308 ? 9.242 -30.578 -21.75 1 95.88 308 ILE A N 1
ATOM 2516 C CA . ILE A 1 308 ? 9.375 -31.844 -21.031 1 95.88 308 ILE A CA 1
ATOM 2517 C C . ILE A 1 308 ? 8.297 -31.922 -19.953 1 95.88 308 ILE A C 1
ATOM 2519 O O . ILE A 1 308 ? 7.508 -32.875 -19.922 1 95.88 308 ILE A O 1
ATOM 2523 N N . PRO A 1 309 ? 8.234 -30.953 -19.031 1 96.88 309 PRO A N 1
ATOM 2524 C CA . PRO A 1 309 ? 7.156 -31.047 -18.047 1 96.88 309 PRO A CA 1
ATOM 2525 C C . PRO A 1 309 ? 5.77 -30.938 -18.672 1 96.88 309 PRO A C 1
ATOM 2527 O O . PRO A 1 309 ? 4.809 -31.531 -18.156 1 96.88 309 PRO A O 1
ATOM 2530 N N . LEU A 1 310 ? 5.609 -30.219 -19.766 1 98.25 310 LEU A N 1
ATOM 2531 C CA . LEU A 1 310 ? 4.316 -30.078 -20.422 1 98.25 310 LEU A CA 1
ATOM 2532 C C . LEU A 1 310 ? 3.889 -31.375 -21.078 1 98.25 310 LEU A C 1
ATOM 2534 O O . LEU A 1 310 ? 2.697 -31.688 -21.141 1 98.25 310 LEU A O 1
ATOM 2538 N N . ALA A 1 311 ? 4.859 -32.125 -21.594 1 97.75 311 ALA A N 1
ATOM 2539 C CA . ALA A 1 311 ? 4.582 -33.469 -22.078 1 97.75 311 ALA A CA 1
ATOM 2540 C C . ALA A 1 311 ? 4.105 -34.375 -20.922 1 97.75 311 ALA A C 1
ATOM 2542 O O . ALA A 1 311 ? 3.197 -35.188 -21.109 1 97.75 311 ALA A O 1
ATOM 2543 N N . ASP A 1 312 ? 4.816 -34.219 -19.859 1 96.94 312 ASP A N 1
ATOM 2544 C CA . ASP A 1 312 ? 4.422 -34.969 -18.672 1 96.94 312 ASP A CA 1
ATOM 2545 C C . ASP A 1 312 ? 2.979 -34.656 -18.281 1 96.94 312 ASP A C 1
ATOM 2547 O O . ASP A 1 312 ? 2.223 -35.562 -17.906 1 96.94 312 ASP A O 1
ATOM 2551 N N . LEU A 1 313 ? 2.619 -33.406 -18.281 1 98.19 313 LEU A N 1
ATOM 2552 C CA . LEU A 1 313 ? 1.242 -33 -18.031 1 98.19 313 LEU A CA 1
ATOM 2553 C C . LEU A 1 313 ? 0.273 -33.75 -18.938 1 98.19 313 LEU A C 1
ATOM 2555 O O . LEU A 1 313 ? -0.706 -34.312 -18.469 1 98.19 313 LEU A O 1
ATOM 2559 N N . PHE A 1 314 ? 0.526 -33.719 -20.219 1 98.12 314 PHE A N 1
ATOM 2560 C CA . PHE A 1 314 ? -0.339 -34.406 -21.172 1 98.12 314 PHE A CA 1
ATOM 2561 C C . PHE A 1 314 ? -0.45 -35.875 -20.859 1 98.12 314 PHE A C 1
ATOM 2563 O O . PHE A 1 314 ? -1.55 -36.438 -20.828 1 98.12 314 PHE A O 1
ATOM 2570 N N . LYS A 1 315 ? 0.676 -36.531 -20.594 1 97.31 315 LYS A N 1
ATOM 2571 C CA . LYS A 1 315 ? 0.697 -37.969 -20.297 1 97.31 315 LYS A CA 1
ATOM 2572 C C . LYS A 1 315 ? -0.125 -38.281 -19.047 1 97.31 315 LYS A C 1
ATOM 2574 O O . LYS A 1 315 ? -0.872 -39.281 -19.031 1 97.31 315 LYS A O 1
ATOM 2579 N N . ASN A 1 316 ? 0.081 -37.5 -18.078 1 97.06 316 ASN A N 1
ATOM 2580 C CA . ASN A 1 316 ? -0.657 -37.75 -16.844 1 97.06 316 ASN A CA 1
ATOM 2581 C C . ASN A 1 316 ? -2.162 -37.625 -17.062 1 97.06 316 ASN A C 1
ATOM 2583 O O . ASN A 1 316 ? -2.936 -38.406 -16.531 1 97.06 316 ASN A O 1
ATOM 2587 N N . PHE A 1 317 ? -2.598 -36.594 -17.766 1 98 317 PHE A N 1
ATOM 2588 C CA . PHE A 1 317 ? -4.023 -36.406 -18.016 1 98 317 PHE A CA 1
ATOM 2589 C C . PHE A 1 317 ? -4.578 -37.531 -18.875 1 98 317 PHE A C 1
ATOM 2591 O O . PHE A 1 317 ? -5.715 -37.969 -18.688 1 98 317 PHE A O 1
ATOM 2598 N N . GLU A 1 318 ? -3.766 -38 -19.828 1 96.81 318 GLU A N 1
ATOM 2599 C CA . GLU A 1 318 ? -4.18 -39.125 -20.625 1 96.81 318 GLU A CA 1
ATOM 2600 C C . GLU A 1 318 ? -4.414 -40.375 -19.75 1 96.81 318 GLU A C 1
ATOM 2602 O O . GLU A 1 318 ? -5.402 -41.094 -19.922 1 96.81 318 GLU A O 1
ATOM 2607 N N . GLN A 1 319 ? -3.51 -40.594 -18.875 1 96.5 319 GLN A N 1
ATOM 2608 C CA . GLN A 1 319 ? -3.654 -41.719 -17.953 1 96.5 319 GLN A CA 1
ATOM 2609 C C . GLN A 1 319 ? -4.879 -41.531 -17.062 1 96.5 319 GLN A C 1
ATOM 2611 O O . GLN A 1 319 ? -5.641 -42.469 -16.844 1 96.5 319 GLN A O 1
ATOM 2616 N N . ALA A 1 320 ? -5.035 -40.375 -16.578 1 95.75 320 ALA A N 1
ATOM 2617 C CA . ALA A 1 320 ? -6.148 -40.094 -15.68 1 95.75 320 ALA A CA 1
ATOM 2618 C C . ALA A 1 320 ? -7.488 -40.281 -16.391 1 95.75 320 ALA A C 1
ATOM 2620 O O . ALA A 1 320 ? -8.453 -40.75 -15.781 1 95.75 320 ALA A O 1
ATOM 2621 N N . LYS A 1 321 ? -7.602 -39.844 -17.609 1 93.75 321 LYS A N 1
ATOM 2622 C CA . LYS A 1 321 ? -8.812 -40.062 -18.406 1 93.75 321 LYS A CA 1
ATOM 2623 C C . LYS A 1 321 ? -9.227 -41.5 -18.438 1 93.75 321 LYS A C 1
ATOM 2625 O O . LYS A 1 321 ? -10.414 -41.812 -18.547 1 93.75 321 LYS A O 1
ATOM 2630 N N . ASN A 1 322 ? -8.273 -42.344 -18.312 1 91.62 322 ASN A N 1
ATOM 2631 C CA . ASN A 1 322 ? -8.523 -43.781 -18.344 1 91.62 322 ASN A CA 1
ATOM 2632 C C . ASN A 1 322 ? -8.555 -44.375 -16.938 1 91.62 322 ASN A C 1
ATOM 2634 O O . ASN A 1 322 ? -8.305 -45.562 -16.766 1 91.62 322 ASN A O 1
ATOM 2638 N N . ASN A 1 323 ? -8.695 -43.562 -16 1 90.44 323 ASN A N 1
ATOM 2639 C CA . ASN A 1 323 ? -8.828 -43.938 -14.594 1 90.44 323 ASN A CA 1
ATOM 2640 C C . ASN A 1 323 ? -7.551 -44.562 -14.055 1 90.44 323 ASN A C 1
ATOM 2642 O O . ASN A 1 323 ? -7.602 -45.5 -13.25 1 90.44 323 ASN A O 1
ATOM 2646 N N . GLN A 1 324 ? -6.465 -44.062 -14.594 1 91.38 324 GLN A N 1
ATOM 2647 C CA . GLN A 1 324 ? -5.145 -44.469 -14.133 1 91.38 324 GLN A CA 1
ATOM 2648 C C . GLN A 1 324 ? -4.328 -43.281 -13.664 1 91.38 324 GLN A C 1
ATOM 2650 O O . GLN A 1 324 ? -4.668 -42.125 -13.961 1 91.38 324 GLN A O 1
ATOM 2655 N N . GLY A 1 325 ? -3.395 -43.562 -12.867 1 89.12 325 GLY A N 1
ATOM 2656 C CA . GLY A 1 325 ? -2.453 -42.531 -12.484 1 89.12 325 GLY A CA 1
ATOM 2657 C C . GLY A 1 325 ? -2.793 -41.875 -11.156 1 89.12 325 GLY A C 1
ATOM 2658 O O . GLY A 1 325 ? -3.668 -42.344 -10.43 1 89.12 325 GLY A O 1
ATOM 2659 N N . LYS A 1 326 ? -2.113 -40.844 -10.867 1 92.88 326 LYS A N 1
ATOM 2660 C CA . LYS A 1 326 ? -2.227 -40.125 -9.586 1 92.88 326 LYS A CA 1
ATOM 2661 C C . LYS A 1 326 ? -3.242 -39 -9.672 1 92.88 326 LYS A C 1
ATOM 2663 O O . LYS A 1 326 ? -3.502 -38.469 -10.75 1 92.88 326 LYS A O 1
ATOM 2668 N N . LYS A 1 327 ? -3.846 -38.625 -8.547 1 95.38 327 LYS A N 1
ATOM 2669 C CA . LYS A 1 327 ? -4.812 -37.531 -8.453 1 95.38 327 LYS A CA 1
ATOM 2670 C C . LYS A 1 327 ? -4.109 -36.188 -8.43 1 95.38 327 LYS A C 1
ATOM 2672 O O . LYS A 1 327 ? -4.668 -35.188 -8.883 1 95.38 327 LYS A O 1
ATOM 2677 N N . PHE A 1 328 ? -2.934 -36.219 -7.852 1 97.56 328 PHE A N 1
ATOM 2678 C CA . PHE A 1 328 ? -2.236 -34.938 -7.672 1 97.56 328 PHE A CA 1
ATOM 2679 C C . PHE A 1 328 ? -0.741 -35.125 -7.91 1 97.56 328 PHE A C 1
ATOM 2681 O O . PHE A 1 328 ? -0.092 -35.938 -7.27 1 97.56 328 PHE A O 1
ATOM 2688 N N . ILE A 1 329 ? -0.197 -34.375 -8.805 1 97.06 329 ILE A N 1
ATOM 2689 C CA . ILE A 1 329 ? 1.233 -34.344 -9.094 1 97.06 329 ILE A CA 1
ATOM 2690 C C . ILE A 1 329 ? 1.76 -32.938 -8.953 1 97.06 329 ILE A C 1
ATOM 2692 O O . ILE A 1 329 ? 1.202 -32 -9.539 1 97.06 329 ILE A O 1
ATOM 2696 N N . VAL A 1 330 ? 2.818 -32.812 -8.211 1 97.19 330 VAL A N 1
ATOM 2697 C CA . VAL A 1 330 ? 3.387 -31.484 -8.062 1 97.19 330 VAL A CA 1
ATOM 2698 C C . VAL A 1 330 ? 4.902 -31.547 -8.234 1 97.19 330 VAL A C 1
ATOM 2700 O O . VAL A 1 330 ? 5.574 -32.375 -7.617 1 97.19 330 VAL A O 1
ATOM 2703 N N . TYR A 1 331 ? 5.383 -30.781 -9.102 1 97.06 331 TYR A N 1
ATOM 2704 C CA . TYR A 1 331 ? 6.809 -30.531 -9.266 1 97.06 331 TYR A CA 1
ATOM 2705 C C . TYR A 1 331 ? 7.215 -29.219 -8.625 1 97.06 331 TYR A C 1
ATOM 2707 O O . TYR A 1 331 ? 6.68 -28.156 -8.969 1 97.06 331 TYR A O 1
ATOM 2715 N N . ILE A 1 332 ? 8.094 -29.25 -7.645 1 97.44 332 ILE A N 1
ATOM 2716 C CA . ILE A 1 332 ? 8.695 -28.031 -7.105 1 97.44 332 ILE A CA 1
ATOM 2717 C C . ILE A 1 332 ? 10.016 -27.766 -7.812 1 97.44 332 ILE A C 1
ATOM 2719 O O . ILE A 1 332 ? 10.969 -28.531 -7.691 1 97.44 332 ILE A O 1
ATOM 2723 N N . THR A 1 333 ? 10 -26.672 -8.5 1 96.56 333 THR A N 1
ATOM 2724 C CA . THR A 1 333 ? 11.109 -26.438 -9.43 1 96.56 333 THR A CA 1
ATOM 2725 C C . THR A 1 333 ? 11.727 -25.062 -9.203 1 96.56 333 THR A C 1
ATOM 2727 O O . THR A 1 333 ? 11.664 -24.531 -8.102 1 96.56 333 THR A O 1
ATOM 2730 N N . LYS A 1 334 ? 12.492 -24.562 -10.195 1 95.94 334 LYS A N 1
ATOM 2731 C CA . LYS A 1 334 ? 13.234 -23.297 -10.117 1 95.94 334 LYS A CA 1
ATOM 2732 C C . LYS A 1 334 ? 12.719 -22.297 -11.141 1 95.94 334 LYS A C 1
ATOM 2734 O O . LYS A 1 334 ? 11.875 -22.625 -11.984 1 95.94 334 LYS A O 1
ATOM 2739 N N . SER A 1 335 ? 13.234 -21.094 -10.992 1 97.25 335 SER A N 1
ATOM 2740 C CA . SER A 1 335 ? 12.805 -20.016 -11.891 1 97.25 335 SER A CA 1
ATOM 2741 C C . SER A 1 335 ? 13.094 -20.375 -13.344 1 97.25 335 SER A C 1
ATOM 2743 O O . SER A 1 335 ? 12.289 -20.078 -14.227 1 97.25 335 SER A O 1
ATOM 2745 N N . THR A 1 336 ? 14.172 -21.031 -13.562 1 96.88 336 THR A N 1
ATOM 2746 C CA . THR A 1 336 ? 14.586 -21.391 -14.914 1 96.88 336 THR A CA 1
ATOM 2747 C C . THR A 1 336 ? 13.523 -22.25 -15.594 1 96.88 336 THR A C 1
ATOM 2749 O O . THR A 1 336 ? 13.141 -21.984 -16.734 1 96.88 336 THR A O 1
ATOM 2752 N N . MET A 1 337 ? 13.023 -23.234 -14.914 1 96.94 337 MET A N 1
ATOM 2753 C CA . MET A 1 337 ? 12.031 -24.141 -15.484 1 96.94 337 MET A CA 1
ATOM 2754 C C . MET A 1 337 ? 10.727 -23.406 -15.773 1 96.94 337 MET A C 1
ATOM 2756 O O . MET A 1 337 ? 10.086 -23.656 -16.797 1 96.94 337 MET A O 1
ATOM 2760 N N . MET A 1 338 ? 10.383 -22.5 -14.906 1 98.44 338 MET A N 1
ATOM 2761 C CA . MET A 1 338 ? 9.164 -21.719 -15.117 1 98.44 338 MET A CA 1
ATOM 2762 C C . MET A 1 338 ? 9.273 -20.891 -16.391 1 98.44 338 MET A C 1
ATOM 2764 O O . MET A 1 338 ? 8.336 -20.844 -17.188 1 98.44 338 MET A O 1
ATOM 2768 N N . ASP A 1 339 ? 10.406 -20.25 -16.578 1 98.44 339 ASP A N 1
ATOM 2769 C CA . ASP A 1 339 ? 10.656 -19.484 -17.797 1 98.44 339 ASP A CA 1
ATOM 2770 C C . ASP A 1 339 ? 10.547 -20.375 -19.031 1 98.44 339 ASP A C 1
ATOM 2772 O O . ASP A 1 339 ? 9.883 -20 -20 1 98.44 339 ASP A O 1
ATOM 2776 N N . MET A 1 340 ? 11.18 -21.531 -18.938 1 98 340 MET A N 1
ATOM 2777 C CA . MET A 1 340 ? 11.25 -22.422 -20.094 1 98 340 MET A CA 1
ATOM 2778 C C . MET A 1 340 ? 9.867 -22.938 -20.469 1 98 340 MET A C 1
ATOM 2780 O O . MET A 1 340 ? 9.555 -23.078 -21.656 1 98 340 MET A O 1
ATOM 2784 N N . ALA A 1 341 ? 9.078 -23.188 -19.469 1 98.06 341 ALA A N 1
ATOM 2785 C CA . ALA A 1 341 ? 7.707 -23.609 -19.75 1 98.06 341 ALA A CA 1
ATOM 2786 C C . ALA A 1 341 ? 6.945 -22.516 -20.516 1 98.06 341 ALA A C 1
ATOM 2788 O O . ALA A 1 341 ? 6.199 -22.828 -21.453 1 98.06 341 ALA A O 1
ATOM 2789 N N . MET A 1 342 ? 7.125 -21.219 -20.125 1 98.12 342 MET A N 1
ATOM 2790 C CA . MET A 1 342 ? 6.465 -20.125 -20.828 1 98.12 342 MET A CA 1
ATOM 2791 C C . MET A 1 342 ? 6.934 -20.031 -22.266 1 98.12 342 MET A C 1
ATOM 2793 O O . MET A 1 342 ? 6.137 -19.781 -23.172 1 98.12 342 MET A O 1
ATOM 2797 N N . VAL A 1 343 ? 8.203 -20.266 -22.453 1 98.06 343 VAL A N 1
ATOM 2798 C CA . VAL A 1 343 ? 8.766 -20.219 -23.797 1 98.06 343 VAL A CA 1
ATOM 2799 C C . VAL A 1 343 ? 8.148 -21.312 -24.656 1 98.06 343 VAL A C 1
ATOM 2801 O O . VAL A 1 343 ? 7.73 -21.078 -25.781 1 98.06 343 VAL A O 1
ATOM 2804 N N . ALA A 1 344 ? 8.117 -22.531 -24.078 1 97.38 344 ALA A N 1
ATOM 2805 C CA . ALA A 1 344 ? 7.539 -23.656 -24.797 1 97.38 344 ALA A CA 1
ATOM 2806 C C . ALA A 1 344 ? 6.094 -23.359 -25.203 1 97.38 344 ALA A C 1
ATOM 2808 O O . ALA A 1 344 ? 5.641 -23.781 -26.266 1 97.38 344 ALA A O 1
ATOM 2809 N N . LEU A 1 345 ? 5.375 -22.609 -24.391 1 97.5 345 LEU A N 1
ATOM 2810 C CA . LEU A 1 345 ? 3.971 -22.297 -24.625 1 97.5 345 LEU A CA 1
ATOM 2811 C C . LEU A 1 345 ? 3.834 -21.031 -25.453 1 97.5 345 LEU A C 1
ATOM 2813 O O . LEU A 1 345 ? 2.719 -20.578 -25.734 1 97.5 345 LEU A O 1
ATOM 2817 N N . ASN A 1 346 ? 4.922 -20.406 -25.766 1 96.69 346 ASN A N 1
ATOM 2818 C CA . ASN A 1 346 ? 4.961 -19.172 -26.562 1 96.69 346 ASN A CA 1
ATOM 2819 C C . ASN A 1 346 ? 4.254 -18.031 -25.844 1 96.69 346 ASN A C 1
ATOM 2821 O O . ASN A 1 346 ? 3.535 -17.25 -26.469 1 96.69 346 ASN A O 1
ATOM 2825 N N . VAL A 1 347 ? 4.395 -17.922 -24.562 1 97.06 347 VAL A N 1
ATOM 2826 C CA . VAL A 1 347 ? 3.766 -16.875 -23.75 1 97.06 347 VAL A CA 1
ATOM 2827 C C . VAL A 1 347 ? 4.77 -15.766 -23.469 1 97.06 347 VAL A C 1
ATOM 2829 O O . VAL A 1 347 ? 5.93 -16.031 -23.156 1 97.06 347 VAL A O 1
ATOM 2832 N N . GLY A 1 348 ? 4.348 -14.523 -23.594 1 96.62 348 GLY A N 1
ATOM 2833 C CA . GLY A 1 348 ? 5.18 -13.367 -23.266 1 96.62 348 GLY A CA 1
ATOM 2834 C C . GLY A 1 348 ? 6.246 -13.102 -24.312 1 96.62 348 GLY A C 1
ATOM 2835 O O . GLY A 1 348 ? 7.312 -12.57 -24 1 96.62 348 GLY A O 1
ATOM 2836 N N . LYS A 1 349 ? 6.004 -13.562 -25.5 1 97.31 349 LYS A N 1
ATOM 2837 C CA . LYS A 1 349 ? 6.973 -13.344 -26.562 1 97.31 349 LYS A CA 1
ATOM 2838 C C . LYS A 1 349 ? 6.812 -11.961 -27.188 1 97.31 349 LYS A C 1
ATOM 2840 O O . LYS A 1 349 ? 5.719 -11.594 -27.625 1 97.31 349 LYS A O 1
ATOM 2845 N N . ASP A 1 350 ? 7.867 -11.266 -27.234 1 97.75 350 ASP A N 1
ATOM 2846 C CA . ASP A 1 350 ? 7.879 -9.938 -27.828 1 97.75 350 ASP A CA 1
ATOM 2847 C C . ASP A 1 350 ? 8.078 -10.023 -29.344 1 97.75 350 ASP A C 1
ATOM 2849 O O . ASP A 1 350 ? 8.555 -11.039 -29.859 1 97.75 350 ASP A O 1
ATOM 2853 N N . GLU A 1 351 ? 7.715 -8.906 -30.016 1 96.12 351 GLU A N 1
ATOM 2854 C CA . GLU A 1 351 ? 7.938 -8.836 -31.453 1 96.12 351 GLU A CA 1
ATOM 2855 C C . GLU A 1 351 ? 9.43 -8.828 -31.781 1 96.12 351 GLU A C 1
ATOM 2857 O O . GLU A 1 351 ? 9.875 -9.516 -32.719 1 96.12 351 GLU A O 1
ATOM 2862 N N . SER A 1 352 ? 10.109 -8.031 -31.016 1 96.12 352 SER A N 1
ATOM 2863 C CA . SER A 1 352 ? 11.562 -7.973 -31.141 1 96.12 352 SER A CA 1
ATOM 2864 C C . SER A 1 352 ? 12.242 -8.508 -29.875 1 96.12 352 SER A C 1
ATOM 2866 O O . SER A 1 352 ? 11.719 -8.367 -28.781 1 96.12 352 SER A O 1
ATOM 2868 N N . PRO A 1 353 ? 13.383 -9.141 -30.094 1 96.44 353 PRO A N 1
ATOM 2869 C CA . PRO A 1 353 ? 14.109 -9.609 -28.922 1 96.44 353 PRO A CA 1
ATOM 2870 C C . PRO A 1 353 ? 14.453 -8.484 -27.953 1 96.44 353 PRO A C 1
ATOM 2872 O O . PRO A 1 353 ? 14.625 -7.336 -28.359 1 96.44 353 PRO A O 1
ATOM 2875 N N . LEU A 1 354 ? 14.578 -8.82 -26.703 1 97.94 354 LEU A N 1
ATOM 2876 C CA . LEU A 1 354 ? 15.07 -7.832 -25.75 1 97.94 354 LEU A CA 1
ATOM 2877 C C . LEU A 1 354 ? 16.5 -7.418 -26.078 1 97.94 354 LEU A C 1
ATOM 2879 O O . LEU A 1 354 ? 17.281 -8.227 -26.594 1 97.94 354 LEU A O 1
ATOM 2883 N N . SER A 1 355 ? 16.781 -6.129 -25.812 1 97.31 355 SER A N 1
ATOM 2884 C CA . SER A 1 355 ? 18.078 -5.625 -26.25 1 97.31 355 SER A CA 1
ATOM 2885 C C . SER A 1 355 ? 18.703 -4.711 -25.188 1 97.31 355 SER A C 1
ATOM 2887 O O . SER A 1 355 ? 17.984 -4.184 -24.328 1 97.31 355 SER A O 1
ATOM 2889 N N . ALA A 1 356 ? 19.984 -4.645 -25.266 1 97.62 356 ALA A N 1
ATOM 2890 C CA . ALA A 1 356 ? 20.703 -3.717 -24.391 1 97.62 356 ALA A CA 1
ATOM 2891 C C . ALA A 1 356 ? 20.531 -2.275 -24.859 1 97.62 356 ALA A C 1
ATOM 2893 O O . ALA A 1 356 ? 20.641 -1.34 -24.062 1 97.62 356 ALA A O 1
ATOM 2894 N N . ALA A 1 357 ? 20.266 -2.088 -26.125 1 95.62 357 ALA A N 1
ATOM 2895 C CA . ALA A 1 357 ? 20.25 -0.766 -26.734 1 95.62 357 ALA A CA 1
ATOM 2896 C C . ALA A 1 357 ? 19 0.013 -26.344 1 95.62 357 ALA A C 1
ATOM 2898 O O . ALA A 1 357 ? 19.016 1.244 -26.281 1 95.62 357 ALA A O 1
ATOM 2899 N N . HIS A 1 358 ? 17.953 -0.77 -26.156 1 94.62 358 HIS A N 1
ATOM 2900 C CA . HIS A 1 358 ? 16.672 -0.109 -25.891 1 94.62 358 HIS A CA 1
ATOM 2901 C C . HIS A 1 358 ? 15.797 -0.95 -24.969 1 94.62 358 HIS A C 1
ATOM 2903 O O . HIS A 1 358 ? 15.5 -2.105 -25.281 1 94.62 358 HIS A O 1
ATOM 2909 N N . ARG A 1 359 ? 15.406 -0.346 -23.906 1 97.75 359 ARG A N 1
ATOM 2910 C CA . ARG A 1 359 ? 14.43 -0.963 -23.016 1 97.75 359 ARG A CA 1
ATOM 2911 C C . ARG A 1 359 ? 13.008 -0.628 -23.453 1 97.75 359 ARG A C 1
ATOM 2913 O O . ARG A 1 359 ? 12.539 0.493 -23.25 1 97.75 359 ARG A O 1
ATOM 2920 N N . ASP A 1 360 ? 12.336 -1.561 -23.984 1 97.06 360 ASP A N 1
ATOM 2921 C CA . ASP A 1 360 ? 10.93 -1.353 -24.297 1 97.06 360 ASP A CA 1
ATOM 2922 C C . ASP A 1 360 ? 10.07 -1.406 -23.031 1 97.06 360 ASP A C 1
ATOM 2924 O O . ASP A 1 360 ? 9.867 -2.479 -22.453 1 97.06 360 ASP A O 1
ATOM 2928 N N . VAL A 1 361 ? 9.555 -0.316 -22.656 1 95.88 361 VAL A N 1
ATOM 2929 C CA . VAL A 1 361 ? 8.812 -0.225 -21.391 1 95.88 361 VAL A CA 1
ATOM 2930 C C . VAL A 1 361 ? 7.504 -1.006 -21.516 1 95.88 361 VAL A C 1
ATOM 2932 O O . VAL A 1 361 ? 6.863 -1.312 -20.5 1 95.88 361 VAL A O 1
ATOM 2935 N N . ASN A 1 362 ? 7.16 -1.415 -22.75 1 96.12 362 ASN A N 1
ATOM 2936 C CA . ASN A 1 362 ? 5.93 -2.166 -22.969 1 96.12 362 ASN A CA 1
ATOM 2937 C C . ASN A 1 362 ? 6.219 -3.629 -23.297 1 96.12 362 ASN A C 1
ATOM 2939 O O . ASN A 1 362 ? 5.348 -4.336 -23.812 1 96.12 362 ASN A O 1
ATOM 2943 N N . ARG A 1 363 ? 7.379 -4.051 -23 1 97.75 363 ARG A N 1
ATOM 2944 C CA . ARG A 1 363 ? 7.754 -5.426 -23.312 1 97.75 363 ARG A CA 1
ATOM 2945 C C . ARG A 1 363 ? 6.82 -6.414 -22.625 1 97.75 363 ARG A C 1
ATOM 2947 O O . ARG A 1 363 ? 6.32 -6.148 -21.531 1 97.75 363 ARG A O 1
ATOM 2954 N N . LYS A 1 364 ? 6.719 -7.562 -23.234 1 97.81 364 LYS A N 1
ATOM 2955 C CA . LYS A 1 364 ? 5.859 -8.617 -22.703 1 97.81 364 LYS A CA 1
ATOM 2956 C C . LYS A 1 364 ? 6.641 -9.547 -21.781 1 97.81 364 LYS A C 1
ATOM 2958 O O . LYS A 1 364 ? 6.117 -10 -20.75 1 97.81 364 LYS A O 1
ATOM 2963 N N . TRP A 1 365 ? 7.863 -9.828 -22.203 1 98.31 365 TRP A N 1
ATOM 2964 C CA . TRP A 1 365 ? 8.688 -10.711 -21.375 1 98.31 365 TRP A CA 1
ATOM 2965 C C . TRP A 1 365 ? 9.117 -10.008 -20.094 1 98.31 365 TRP A C 1
ATOM 2967 O O . TRP A 1 365 ? 9.961 -9.117 -20.109 1 98.31 365 TRP A O 1
ATOM 2977 N N . ARG A 1 366 ? 8.562 -10.406 -19 1 98.19 366 ARG A N 1
ATOM 2978 C CA . ARG A 1 366 ? 8.914 -9.961 -17.656 1 98.19 366 ARG A CA 1
ATOM 2979 C C . ARG A 1 366 ? 8.977 -11.141 -16.688 1 98.19 366 ARG A C 1
ATOM 2981 O O . ARG A 1 366 ? 7.973 -11.812 -16.438 1 98.19 366 ARG A O 1
ATOM 2988 N N . SER A 1 367 ? 10.102 -11.344 -16.094 1 98.12 367 SER A N 1
ATOM 2989 C CA . SER A 1 367 ? 10.289 -12.492 -15.219 1 98.12 367 SER A CA 1
ATOM 2990 C C . SER A 1 367 ? 9.438 -12.375 -13.961 1 98.12 367 SER A C 1
ATOM 2992 O O . SER A 1 367 ? 9.141 -13.375 -13.312 1 98.12 367 SER A O 1
ATOM 2994 N N . THR A 1 368 ? 8.977 -11.211 -13.648 1 98 368 THR A N 1
ATOM 2995 C CA . THR A 1 368 ? 8.047 -10.977 -12.547 1 98 368 THR A CA 1
ATOM 2996 C C . THR A 1 368 ? 6.801 -11.836 -12.695 1 98 368 THR A C 1
ATOM 2998 O O . THR A 1 368 ? 6.273 -12.352 -11.711 1 98 368 THR A O 1
ATOM 3001 N N . PHE A 1 369 ? 6.402 -12.117 -13.859 1 97.06 369 PHE A N 1
ATOM 3002 C CA . PHE A 1 369 ? 5.125 -12.789 -14.07 1 97.06 369 PHE A CA 1
ATOM 3003 C C . PHE A 1 369 ? 5.34 -14.242 -14.477 1 97.06 369 PHE A C 1
ATOM 3005 O O . PHE A 1 369 ? 4.391 -15.031 -14.5 1 97.06 369 PHE A O 1
ATOM 3012 N N . SER A 1 370 ? 6.586 -14.625 -14.766 1 96.62 370 SER A N 1
ATOM 3013 C CA . SER A 1 370 ? 6.82 -15.984 -15.227 1 96.62 370 SER A CA 1
ATOM 3014 C C . SER A 1 370 ? 7.574 -16.797 -14.18 1 96.62 370 SER A C 1
ATOM 3016 O O . SER A 1 370 ? 7.383 -18.016 -14.078 1 96.62 370 SER A O 1
ATOM 3018 N N . SER A 1 371 ? 8.398 -16.078 -13.43 1 97.56 371 SER A N 1
ATOM 3019 C CA . SER A 1 371 ? 9.328 -16.906 -12.672 1 97.56 371 SER A CA 1
ATOM 3020 C C . SER A 1 371 ? 9.617 -16.312 -11.297 1 97.56 371 SER A C 1
ATOM 3022 O O . SER A 1 371 ? 10.711 -16.484 -10.766 1 97.56 371 SER A O 1
ATOM 3024 N N . THR A 1 372 ? 8.695 -15.539 -10.719 1 97.94 372 THR A N 1
ATOM 3025 C CA . THR A 1 372 ? 8.867 -15.062 -9.344 1 97.94 372 THR A CA 1
ATOM 3026 C C . THR A 1 372 ? 8.797 -16.234 -8.359 1 97.94 372 THR A C 1
ATOM 3028 O O . THR A 1 372 ? 8.453 -17.344 -8.734 1 97.94 372 THR A O 1
ATOM 3031 N N . PHE A 1 373 ? 9.141 -15.992 -7.117 1 97.94 373 PHE A N 1
ATOM 3032 C CA . PHE A 1 373 ? 8.969 -17 -6.074 1 97.94 373 PHE A CA 1
ATOM 3033 C C . PHE A 1 373 ? 7.512 -17.438 -5.984 1 97.94 373 PHE A C 1
ATOM 3035 O O . PHE A 1 373 ? 6.598 -16.609 -6.062 1 97.94 373 PHE A O 1
ATOM 3042 N N . GLY A 1 374 ? 7.383 -18.719 -5.926 1 98.06 374 GLY A N 1
ATOM 3043 C CA . GLY A 1 374 ? 6.043 -19.25 -5.73 1 98.06 374 GLY A CA 1
ATOM 3044 C C . GLY A 1 374 ? 5.211 -19.25 -6.996 1 98.06 374 GLY A C 1
ATOM 3045 O O . GLY A 1 374 ? 4.062 -19.703 -6.992 1 98.06 374 GLY A O 1
ATOM 3046 N N . ALA A 1 375 ? 5.746 -18.734 -8.102 1 98.38 375 ALA A N 1
ATOM 3047 C CA . ALA A 1 375 ? 5.012 -18.797 -9.359 1 98.38 375 ALA A CA 1
ATOM 3048 C C . ALA A 1 375 ? 4.594 -20.219 -9.688 1 98.38 375 ALA A C 1
ATOM 3050 O O . ALA A 1 375 ? 5.293 -21.172 -9.344 1 98.38 375 ALA A O 1
ATOM 3051 N N . ASN A 1 376 ? 3.455 -20.359 -10.398 1 98.62 376 ASN A N 1
ATOM 3052 C CA . ASN A 1 376 ? 2.982 -21.719 -10.594 1 98.62 376 ASN A CA 1
ATOM 3053 C C . ASN A 1 376 ? 2.152 -21.844 -11.867 1 98.62 376 ASN A C 1
ATOM 3055 O O . ASN A 1 376 ? 1.677 -20.844 -12.406 1 98.62 376 ASN A O 1
ATOM 3059 N N . LEU A 1 377 ? 2.107 -23.016 -12.359 1 98.19 377 LEU A N 1
ATOM 3060 C CA . LEU A 1 377 ? 1.213 -23.531 -13.391 1 98.19 377 LEU A CA 1
ATOM 3061 C C . LEU A 1 377 ? 0.363 -24.672 -12.852 1 98.19 377 LEU A C 1
ATOM 3063 O O . LEU A 1 377 ? 0.896 -25.656 -12.32 1 98.19 377 LEU A O 1
ATOM 3067 N N . ILE A 1 378 ? -0.949 -24.516 -12.938 1 98.12 378 ILE A N 1
ATOM 3068 C CA . ILE A 1 378 ? -1.881 -25.516 -12.422 1 98.12 378 ILE A CA 1
ATOM 3069 C C . ILE A 1 378 ? -2.797 -25.984 -13.547 1 98.12 378 ILE A C 1
ATOM 3071 O O . ILE A 1 378 ? -3.371 -25.188 -14.273 1 98.12 378 ILE A O 1
ATOM 3075 N N . ALA A 1 379 ? -2.914 -27.234 -13.695 1 97.88 379 ALA A N 1
ATOM 3076 C CA . ALA A 1 379 ? -3.867 -27.844 -14.625 1 97.88 379 ALA A CA 1
ATOM 3077 C C . ALA A 1 379 ? -4.812 -28.781 -13.898 1 97.88 379 ALA A C 1
ATOM 3079 O O . ALA A 1 379 ? -4.371 -29.641 -13.133 1 97.88 379 ALA A O 1
ATOM 3080 N N . VAL A 1 380 ? -6.047 -28.625 -14.125 1 97.25 380 VAL A N 1
ATOM 3081 C CA . VAL A 1 380 ? -7.07 -29.469 -13.516 1 97.25 380 VAL A CA 1
ATOM 3082 C C . VAL A 1 380 ? -7.844 -30.219 -14.602 1 97.25 380 VAL A C 1
ATOM 3084 O O . VAL A 1 380 ? -8.438 -29.594 -15.484 1 97.25 380 VAL A O 1
ATOM 3087 N N . LEU A 1 381 ? -7.812 -31.516 -14.547 1 97.19 381 LEU A N 1
ATOM 3088 C CA . LEU A 1 381 ? -8.625 -32.344 -15.43 1 97.19 381 LEU A CA 1
ATOM 3089 C C . LEU A 1 381 ? -9.977 -32.656 -14.805 1 97.19 381 LEU A C 1
ATOM 3091 O O . LEU A 1 381 ? -10.047 -33.188 -13.688 1 97.19 381 LEU A O 1
ATOM 3095 N N . ASN A 1 382 ? -10.992 -32.312 -15.547 1 95.88 382 ASN A N 1
ATOM 3096 C CA . ASN A 1 382 ? -12.352 -32.594 -15.086 1 95.88 382 ASN A CA 1
ATOM 3097 C C . ASN A 1 382 ? -13.031 -33.656 -15.945 1 95.88 382 ASN A C 1
ATOM 3099 O O . ASN A 1 382 ? -12.805 -33.719 -17.156 1 95.88 382 ASN A O 1
ATOM 3103 N N . ARG A 1 383 ? -13.734 -34.438 -15.32 1 95.25 383 ARG A N 1
ATOM 3104 C CA . ARG A 1 383 ? -14.672 -35.344 -15.984 1 95.25 383 ARG A CA 1
ATOM 3105 C C . ARG A 1 383 ? -16.094 -34.812 -15.898 1 95.25 383 ARG A C 1
ATOM 3107 O O . ARG A 1 383 ? -16.578 -34.5 -14.805 1 95.25 383 ARG A O 1
ATOM 3114 N N . CYS A 1 384 ? -16.75 -34.719 -17.094 1 93.56 384 CYS A N 1
ATOM 3115 C CA . CYS A 1 384 ? -18.062 -34.062 -17.156 1 93.56 384 CYS A CA 1
ATOM 3116 C C . CYS A 1 384 ? -19.078 -35 -17.797 1 93.56 384 CYS A C 1
ATOM 3118 O O . CYS A 1 384 ? -18.75 -35.75 -18.703 1 93.56 384 CYS A O 1
ATOM 3120 N N . ARG A 1 385 ? -20.219 -35 -17.234 1 91.25 385 ARG A N 1
ATOM 3121 C CA . ARG A 1 385 ? -21.328 -35.781 -17.828 1 91.25 385 ARG A CA 1
ATOM 3122 C C . ARG A 1 385 ? -22.656 -35.094 -17.594 1 91.25 385 ARG A C 1
ATOM 3124 O O . ARG A 1 385 ? -22.984 -34.719 -16.453 1 91.25 385 ARG A O 1
ATOM 3131 N N . GLN A 1 386 ? -23.344 -34.938 -18.672 1 85.19 386 GLN A N 1
ATOM 3132 C CA . GLN A 1 386 ? -24.703 -34.406 -18.547 1 85.19 386 GLN A CA 1
ATOM 3133 C C . GLN A 1 386 ? -25.672 -35.5 -18.141 1 85.19 386 GLN A C 1
ATOM 3135 O O . GLN A 1 386 ? -25.422 -36.688 -18.391 1 85.19 386 GLN A O 1
ATOM 3140 N N . PRO A 1 387 ? -26.75 -35.188 -17.406 1 84.38 387 PRO A N 1
ATOM 3141 C CA . PRO A 1 387 ? -27.703 -36.188 -16.922 1 84.38 387 PRO A CA 1
ATOM 3142 C C . PRO A 1 387 ? -28.172 -37.125 -18.016 1 84.38 387 PRO A C 1
ATOM 3144 O O . PRO A 1 387 ? -28.344 -38.344 -17.766 1 84.38 387 PRO A O 1
ATOM 3147 N N . ASN A 1 388 ? -28.328 -36.75 -19.219 1 84.62 388 ASN A N 1
ATOM 3148 C CA . ASN A 1 388 ? -28.891 -37.594 -20.25 1 84.62 388 ASN A CA 1
ATOM 3149 C C . ASN A 1 388 ? -27.797 -38.188 -21.125 1 84.62 388 ASN A C 1
ATOM 3151 O O . ASN A 1 388 ? -28.078 -38.781 -22.172 1 84.62 388 ASN A O 1
ATOM 3155 N N . GLU A 1 389 ? -26.656 -38.062 -20.609 1 81.25 389 GLU A N 1
ATOM 3156 C CA . GLU A 1 389 ? -25.547 -38.562 -21.406 1 81.25 389 GLU A CA 1
ATOM 3157 C C . GLU A 1 389 ? -24.891 -39.781 -20.734 1 81.25 389 GLU A C 1
ATOM 3159 O O . GLU A 1 389 ? -24.875 -39.875 -19.5 1 81.25 389 GLU A O 1
ATOM 3164 N N . THR A 1 390 ? -24.484 -40.719 -21.516 1 82.5 390 THR A N 1
ATOM 3165 C CA . THR A 1 390 ? -23.828 -41.906 -20.969 1 82.5 390 THR A CA 1
ATOM 3166 C C . THR A 1 390 ? -22.312 -41.781 -21.047 1 82.5 390 THR A C 1
ATOM 3168 O O . THR A 1 390 ? -21.594 -42.438 -20.312 1 82.5 390 THR A O 1
ATOM 3171 N N . LEU A 1 391 ? -21.859 -40.906 -21.953 1 87 391 LEU A N 1
ATOM 3172 C CA . LEU A 1 391 ? -20.406 -40.781 -22.125 1 87 391 LEU A CA 1
ATOM 3173 C C . LEU A 1 391 ? -19.859 -39.562 -21.375 1 87 391 LEU A C 1
ATOM 3175 O O . LEU A 1 391 ? -20.516 -38.531 -21.312 1 87 391 LEU A O 1
ATOM 3179 N N . TYR A 1 392 ? -18.719 -39.781 -20.797 1 89.94 392 TYR A N 1
ATOM 3180 C CA . TYR A 1 392 ? -18.031 -38.656 -20.125 1 89.94 392 TYR A CA 1
ATOM 3181 C C . TYR A 1 392 ? -17.25 -37.844 -21.125 1 89.94 392 TYR A C 1
ATOM 3183 O O . TYR A 1 392 ? -16.656 -38.375 -22.078 1 89.94 392 TYR A O 1
ATOM 3191 N N . GLU A 1 393 ? -17.328 -36.562 -20.922 1 92.25 393 GLU A N 1
ATOM 3192 C CA . GLU A 1 393 ? -16.422 -35.594 -21.578 1 92.25 393 GLU A CA 1
ATOM 3193 C C . GLU A 1 393 ? -15.375 -35.062 -20.609 1 92.25 393 GLU A C 1
ATOM 3195 O O . GLU A 1 393 ? -15.609 -35.031 -19.406 1 92.25 393 GLU A O 1
ATOM 3200 N N . HIS A 1 394 ? -14.242 -34.844 -21.172 1 95.19 394 HIS A N 1
ATOM 3201 C CA . HIS A 1 394 ? -13.18 -34.312 -20.328 1 95.19 394 HIS A CA 1
ATOM 3202 C C . HIS A 1 394 ? -12.867 -32.875 -20.688 1 95.19 394 HIS A C 1
ATOM 3204 O O . HIS A 1 394 ? -12.836 -32.5 -21.875 1 95.19 394 HIS A O 1
ATOM 3210 N N . LYS A 1 395 ? -12.742 -32.062 -19.703 1 94.31 395 LYS A N 1
ATOM 3211 C CA . LYS A 1 395 ? -12.391 -30.641 -19.844 1 94.31 395 LYS A CA 1
ATOM 3212 C C . LYS A 1 395 ? -11.211 -30.281 -18.953 1 94.31 395 LYS A C 1
ATOM 3214 O O . LYS A 1 395 ? -11.039 -30.859 -17.875 1 94.31 395 LYS A O 1
ATOM 3219 N N . ILE A 1 396 ? -10.414 -29.344 -19.438 1 96.19 396 ILE A N 1
ATOM 3220 C CA . ILE A 1 396 ? -9.219 -28.953 -18.703 1 96.19 396 ILE A CA 1
ATOM 3221 C C . ILE A 1 396 ? -9.297 -27.484 -18.312 1 96.19 396 ILE A C 1
ATOM 3223 O O . ILE A 1 396 ? -9.648 -26.641 -19.141 1 96.19 396 ILE A O 1
ATOM 3227 N N . MET A 1 397 ? -9.023 -27.219 -17.109 1 95.81 397 MET A N 1
ATOM 3228 C CA . MET A 1 397 ? -8.828 -25.844 -16.656 1 95.81 397 MET A CA 1
ATOM 3229 C C . MET A 1 397 ? -7.352 -25.562 -16.391 1 95.81 397 MET A C 1
ATOM 3231 O O . MET A 1 397 ? -6.68 -26.328 -15.703 1 95.81 397 MET A O 1
ATOM 3235 N N . LEU A 1 398 ? -6.84 -24.5 -16.953 1 96.56 398 LEU A N 1
ATOM 3236 C CA . LEU A 1 398 ? -5.445 -24.094 -16.797 1 96.56 398 LEU A CA 1
ATOM 3237 C C . LEU A 1 398 ? -5.34 -22.781 -16.031 1 96.56 398 LEU A C 1
ATOM 3239 O O . LEU A 1 398 ? -6.105 -21.844 -16.297 1 96.56 398 LEU A O 1
ATOM 3243 N N . TYR A 1 399 ? -4.406 -22.75 -15.07 1 96.88 399 TYR A N 1
ATOM 3244 C CA . TYR A 1 399 ? -4.172 -21.547 -14.289 1 96.88 399 TYR A CA 1
ATOM 3245 C C . TYR A 1 399 ? -2.689 -21.188 -14.266 1 96.88 399 TYR A C 1
ATOM 3247 O O . TYR A 1 399 ? -1.831 -22.078 -14.195 1 96.88 399 TYR A O 1
ATOM 3255 N N . LYS A 1 400 ? -2.387 -19.953 -14.398 1 97.44 400 LYS A N 1
ATOM 3256 C CA . LYS A 1 400 ? -1.066 -19.375 -14.18 1 97.44 400 LYS A CA 1
ATOM 3257 C C . LYS A 1 400 ? -1.087 -18.391 -13.008 1 97.44 400 LYS A C 1
ATOM 3259 O O . LYS A 1 400 ? -1.81 -17.391 -13.031 1 97.44 400 LYS A O 1
ATOM 3264 N N . ASN A 1 401 ? -0.312 -18.719 -11.961 1 98.19 401 ASN A N 1
ATOM 3265 C CA . ASN A 1 401 ? -0.284 -17.922 -10.742 1 98.19 401 ASN A CA 1
ATOM 3266 C C . ASN A 1 401 ? -1.679 -17.766 -10.141 1 98.19 401 ASN A C 1
ATOM 3268 O O . ASN A 1 401 ? -2.064 -16.656 -9.742 1 98.19 401 ASN A O 1
ATOM 3272 N N . GLU A 1 402 ? -2.492 -18.844 -10.211 1 97.62 402 GLU A N 1
ATOM 3273 C CA . GLU A 1 402 ? -3.816 -19 -9.617 1 97.62 402 GLU A CA 1
ATOM 3274 C C . GLU A 1 402 ? -4.848 -18.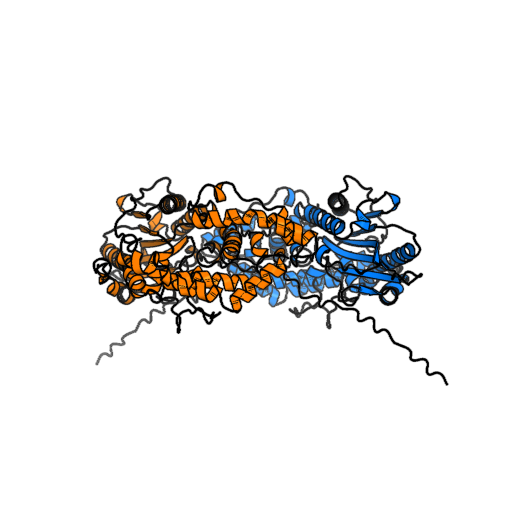141 -10.352 1 97.62 402 GLU A C 1
ATOM 3276 O O . GLU A 1 402 ? -5.941 -17.891 -9.836 1 97.62 402 GLU A O 1
ATOM 3281 N N . ARG A 1 403 ? -4.473 -17.688 -11.547 1 96.12 403 ARG A N 1
ATOM 3282 C CA . ARG A 1 403 ? -5.395 -17.016 -12.461 1 96.12 403 ARG A CA 1
ATOM 3283 C C . ARG A 1 403 ? -5.68 -17.875 -13.688 1 96.12 403 ARG A C 1
ATOM 3285 O O . ARG A 1 403 ? -4.836 -18.688 -14.094 1 96.12 403 ARG A O 1
ATOM 3292 N N . PRO A 1 404 ? -6.918 -17.672 -14.25 1 95.5 404 PRO A N 1
ATOM 3293 C CA . PRO A 1 404 ? -7.133 -18.422 -15.5 1 95.5 404 PRO A CA 1
ATOM 3294 C C . PRO A 1 404 ? -6.066 -18.125 -16.547 1 95.5 404 PRO A C 1
ATOM 3296 O O . PRO A 1 404 ? -5.68 -16.969 -16.734 1 95.5 404 PRO A O 1
ATOM 3299 N N . PHE A 1 405 ? -5.551 -19.156 -17.094 1 95.81 405 PHE A N 1
ATOM 3300 C CA . PHE A 1 405 ? -4.531 -19.016 -18.125 1 95.81 405 PHE A CA 1
ATOM 3301 C C . PHE A 1 405 ? -5.16 -18.625 -19.453 1 95.81 405 PHE A C 1
ATOM 3303 O O . PHE A 1 405 ? -5.223 -19.453 -20.375 1 95.81 405 PHE A O 1
ATOM 3310 N N . LEU A 1 406 ? -5.414 -17.406 -19.703 1 93 406 LEU A N 1
ATOM 3311 C CA . LEU A 1 406 ? -6.254 -16.922 -20.797 1 93 406 LEU A CA 1
ATOM 3312 C C . LEU A 1 406 ? -5.512 -17 -22.125 1 93 406 LEU A C 1
ATOM 3314 O O . LEU A 1 406 ? -6.137 -17.078 -23.188 1 93 406 LEU A O 1
ATOM 3318 N N . GLU A 1 407 ? -4.223 -16.969 -22.062 1 92.5 407 GLU A N 1
ATOM 3319 C CA . GLU A 1 407 ? -3.43 -17.016 -23.281 1 92.5 407 GLU A CA 1
ATOM 3320 C C . GLU A 1 407 ? -3.586 -18.344 -24 1 92.5 407 GLU A C 1
ATOM 3322 O O . GLU A 1 407 ? -3.357 -18.438 -25.203 1 92.5 407 GLU A O 1
ATOM 3327 N N . LEU A 1 408 ? -3.961 -19.375 -23.281 1 93.62 408 LEU A N 1
ATOM 3328 C CA . LEU A 1 408 ? -3.996 -20.703 -23.859 1 93.62 408 LEU A CA 1
ATOM 3329 C C . LEU A 1 408 ? -5.426 -21.125 -24.188 1 93.62 408 LEU A C 1
ATOM 3331 O O . LEU A 1 408 ? -5.684 -21.719 -25.25 1 93.62 408 LEU A O 1
ATOM 3335 N N . CYS A 1 409 ? -6.285 -20.922 -23.266 1 89.19 409 CYS A N 1
ATOM 3336 C CA . CYS A 1 409 ? -7.672 -21.344 -23.406 1 89.19 409 CYS A CA 1
ATOM 3337 C C . CYS A 1 409 ? -8.633 -20.203 -23.078 1 89.19 409 CYS A C 1
ATOM 3339 O O . CYS A 1 409 ? -8.398 -19.438 -22.141 1 89.19 409 CYS A O 1
ATOM 3341 N N . ASP A 1 410 ? -9.695 -20.156 -23.859 1 83.25 410 ASP A N 1
ATOM 3342 C CA . ASP A 1 410 ? -10.703 -19.141 -23.578 1 83.25 410 ASP A CA 1
ATOM 3343 C C . ASP A 1 410 ? -11.266 -19.281 -22.172 1 83.25 410 ASP A C 1
ATOM 3345 O O . ASP A 1 410 ? -11.734 -20.359 -21.781 1 83.25 410 ASP A O 1
ATOM 3349 N N . GLY A 1 411 ? -11.164 -18.281 -21.438 1 78.31 411 GLY A N 1
ATOM 3350 C CA . GLY A 1 411 ? -11.625 -18.281 -20.062 1 78.31 411 GLY A CA 1
ATOM 3351 C C . GLY A 1 411 ? -10.844 -19.25 -19.172 1 78.31 411 GLY A C 1
ATOM 3352 O O . GLY A 1 411 ? -11.258 -19.531 -18.047 1 78.31 411 GLY A O 1
ATOM 3353 N N . GLY A 1 412 ? -9.797 -19.828 -19.703 1 76.81 412 GLY A N 1
ATOM 3354 C CA . GLY A 1 412 ? -9.008 -20.812 -18.953 1 76.81 412 GLY A CA 1
ATOM 3355 C C . GLY A 1 412 ? -9.539 -22.219 -19.078 1 76.81 412 GLY A C 1
ATOM 3356 O O . GLY A 1 412 ? -9 -23.141 -18.484 1 76.81 412 GLY A O 1
ATOM 3357 N N . PHE A 1 413 ? -10.555 -22.375 -19.844 1 86.25 413 PHE A N 1
ATOM 3358 C CA . PHE A 1 413 ? -11.203 -23.672 -20 1 86.25 413 PHE A CA 1
ATOM 3359 C C . PHE A 1 413 ? -10.969 -24.219 -21.406 1 86.25 413 PHE A C 1
ATOM 3361 O O . PHE A 1 413 ? -11.32 -23.578 -22.391 1 86.25 413 PHE A O 1
ATOM 3368 N N . CYS A 1 414 ? -10.336 -25.391 -21.438 1 92.69 414 CYS A N 1
ATOM 3369 C CA . CYS A 1 414 ? -10.07 -26.078 -22.688 1 92.69 414 CYS A CA 1
ATOM 3370 C C . CYS A 1 414 ? -10.891 -27.359 -22.797 1 92.69 414 CYS A C 1
ATOM 3372 O O . CYS A 1 414 ? -11.047 -28.094 -21.812 1 92.69 414 CYS A O 1
ATOM 3374 N N . THR A 1 415 ? -11.406 -27.609 -24.016 1 93.81 415 THR A N 1
ATOM 3375 C CA . THR A 1 415 ? -11.844 -28.969 -24.312 1 93.81 415 THR A CA 1
ATOM 3376 C C . THR A 1 415 ? -10.656 -29.922 -24.391 1 93.81 415 THR A C 1
ATOM 3378 O O . THR A 1 415 ? -9.508 -29.484 -24.469 1 93.81 415 THR A O 1
ATOM 3381 N N . TRP A 1 416 ? -10.977 -31.156 -24.297 1 95.25 416 TRP A N 1
ATOM 3382 C CA . TRP A 1 416 ? -9.906 -32.125 -24.438 1 95.25 416 TRP A CA 1
ATOM 3383 C C . TRP A 1 416 ? -9.18 -31.969 -25.766 1 95.25 416 TRP A C 1
ATOM 3385 O O . TRP A 1 416 ? -7.949 -32.031 -25.828 1 95.25 416 TRP A O 1
ATOM 3395 N N . GLN A 1 417 ? -9.977 -31.688 -26.828 1 95.88 417 GLN A N 1
ATOM 3396 C CA . GLN A 1 417 ? -9.375 -31.547 -28.156 1 95.88 417 GLN A CA 1
ATOM 3397 C C . GLN A 1 417 ? -8.43 -30.344 -28.203 1 95.88 417 GLN A C 1
ATOM 3399 O O . GLN A 1 417 ? -7.336 -30.422 -28.75 1 95.88 417 GLN A O 1
ATOM 3404 N N . GLU A 1 418 ? -8.891 -29.266 -27.656 1 95.75 418 GLU A N 1
ATOM 3405 C CA . GLU A 1 418 ? -8.039 -28.078 -27.609 1 95.75 418 GLU A CA 1
ATOM 3406 C C . GLU A 1 418 ? -6.758 -28.359 -26.828 1 95.75 418 GLU A C 1
ATOM 3408 O O . GLU A 1 418 ? -5.676 -27.938 -27.234 1 95.75 418 GLU A O 1
ATOM 3413 N N . PHE A 1 419 ? -6.984 -29.016 -25.766 1 96.75 419 PHE A N 1
ATOM 3414 C CA . PHE A 1 419 ? -5.852 -29.391 -24.922 1 96.75 419 PHE A CA 1
ATOM 3415 C C . PHE A 1 419 ? -4.871 -30.266 -25.703 1 96.75 419 PHE A C 1
ATOM 3417 O O . PHE A 1 419 ? -3.66 -30.031 -25.656 1 96.75 419 PHE A O 1
ATOM 3424 N N . GLU A 1 420 ? -5.367 -31.234 -26.297 1 96.88 420 GLU A N 1
ATOM 3425 C CA . GLU A 1 420 ? -4.547 -32.125 -27.094 1 96.88 420 GLU A CA 1
ATOM 3426 C C . GLU A 1 420 ? -3.795 -31.375 -28.188 1 96.88 420 GLU A C 1
ATOM 3428 O O . GLU A 1 420 ? -2.617 -31.641 -28.438 1 96.88 420 GLU A O 1
ATOM 3433 N N . ASP A 1 421 ? -4.438 -30.438 -28.797 1 96.69 421 ASP A N 1
ATOM 3434 C CA . ASP A 1 421 ? -3.82 -29.656 -29.875 1 96.69 421 ASP A CA 1
ATOM 3435 C C . ASP A 1 421 ? -2.627 -28.859 -29.344 1 96.69 421 ASP A C 1
ATOM 3437 O O . ASP A 1 421 ? -1.631 -28.688 -30.047 1 96.69 421 ASP A O 1
ATOM 3441 N N . ILE A 1 422 ? -2.717 -28.422 -28.172 1 96.69 422 ILE A N 1
ATOM 3442 C CA . ILE A 1 422 ? -1.681 -27.562 -27.594 1 96.69 422 ILE A CA 1
ATOM 3443 C C . ILE A 1 422 ? -0.553 -28.438 -27.047 1 96.69 422 ILE A C 1
ATOM 3445 O O . ILE A 1 422 ? 0.626 -28.141 -27.266 1 96.69 422 ILE A O 1
ATOM 3449 N N . PHE A 1 423 ? -0.872 -29.578 -26.375 1 97.94 423 PHE A N 1
ATOM 3450 C CA . PHE A 1 423 ? 0.115 -30.219 -25.516 1 97.94 423 PHE A CA 1
ATOM 3451 C C . PHE A 1 423 ? 0.626 -31.516 -26.141 1 97.94 423 PHE A C 1
ATOM 3453 O O . PHE A 1 423 ? 1.727 -31.969 -25.828 1 97.94 423 PHE A O 1
ATOM 3460 N N . LYS A 1 424 ? -0.083 -32.125 -26.984 1 97.69 424 LYS A N 1
ATOM 3461 C CA . LYS A 1 424 ? 0.323 -33.375 -27.578 1 97.69 424 LYS A CA 1
ATOM 3462 C C . LYS A 1 424 ? 1.631 -33.25 -28.359 1 97.69 424 LYS A C 1
ATOM 3464 O O . LYS A 1 424 ? 2.479 -34.125 -28.328 1 97.69 424 LYS A O 1
ATOM 3469 N N . PRO A 1 425 ? 1.757 -32.125 -29.031 1 97.06 425 PRO A N 1
ATOM 3470 C CA . PRO A 1 425 ? 3.014 -31.953 -29.766 1 97.06 425 PRO A CA 1
ATOM 3471 C C . PRO A 1 425 ? 4.238 -32 -28.859 1 97.06 425 PRO A C 1
ATOM 3473 O O . PRO A 1 425 ? 5.336 -32.344 -29.328 1 97.06 425 PRO A O 1
ATOM 3476 N N . PHE A 1 426 ? 4.148 -31.797 -27.609 1 97.25 426 PHE A N 1
ATOM 3477 C CA . PHE A 1 426 ? 5.277 -31.766 -26.688 1 97.25 426 PHE A CA 1
ATOM 3478 C C . PHE A 1 426 ? 5.785 -33.188 -26.406 1 97.25 426 PHE A C 1
ATOM 3480 O O . PHE A 1 426 ? 6.875 -33.344 -25.859 1 97.25 426 PHE A O 1
ATOM 3487 N N . LEU A 1 427 ? 5.051 -34.219 -26.766 1 96.25 427 LEU A N 1
ATOM 3488 C CA . LEU A 1 427 ? 5.453 -35.594 -26.547 1 96.25 427 LEU A CA 1
ATOM 3489 C C . LEU A 1 427 ? 6.719 -35.938 -27.328 1 96.25 427 LEU A C 1
ATOM 3491 O O . LEU A 1 427 ? 7.402 -36.906 -27.031 1 96.25 427 LEU A O 1
ATOM 3495 N N . LYS A 1 428 ? 7.016 -35.125 -28.281 1 93.31 428 LYS A N 1
ATOM 3496 C CA . LYS A 1 428 ? 8.195 -35.375 -29.109 1 93.31 428 LYS A CA 1
ATOM 3497 C C . LYS A 1 428 ? 9.453 -34.812 -28.438 1 93.31 428 LYS A C 1
ATOM 3499 O O . LYS A 1 428 ? 10.562 -35.031 -28.922 1 93.31 428 LYS A O 1
ATOM 3504 N N . ALA A 1 429 ? 9.219 -34.125 -27.375 1 88.75 429 ALA A N 1
ATOM 3505 C CA . ALA A 1 429 ? 10.352 -33.5 -26.688 1 88.75 429 ALA A CA 1
ATOM 3506 C C . ALA A 1 429 ? 11.312 -34.562 -26.156 1 88.75 429 ALA A C 1
ATOM 3508 O O . ALA A 1 429 ? 10.883 -35.625 -25.672 1 88.75 429 ALA A O 1
ATOM 3509 N N . ASN A 1 430 ? 12.586 -34.344 -26.312 1 84 430 ASN A N 1
ATOM 3510 C CA . ASN A 1 430 ? 13.633 -35.219 -25.766 1 84 430 ASN A CA 1
ATOM 3511 C C . ASN A 1 430 ? 14.867 -34.406 -25.359 1 84 430 ASN A C 1
ATOM 3513 O O . ASN A 1 430 ? 14.93 -33.188 -25.578 1 84 430 ASN A O 1
ATOM 3517 N N . THR A 1 431 ? 15.758 -35.062 -24.719 1 85.44 431 THR A N 1
ATOM 3518 C CA . THR A 1 431 ? 16.953 -34.375 -24.219 1 85.44 431 THR A CA 1
ATOM 3519 C C . THR A 1 431 ? 18.156 -34.719 -25.078 1 85.44 431 THR A C 1
ATOM 3521 O O . THR A 1 431 ? 19.297 -34.719 -24.578 1 85.44 431 THR A O 1
ATOM 3524 N N . ASP A 1 432 ? 17.922 -35.031 -26.312 1 86.31 432 ASP A N 1
ATOM 3525 C CA . ASP A 1 432 ? 19.016 -35.375 -27.219 1 86.31 432 ASP A CA 1
ATOM 3526 C C . ASP A 1 432 ? 20 -34.219 -27.375 1 86.31 432 ASP A C 1
ATOM 3528 O O . ASP A 1 432 ? 21.188 -34.438 -27.609 1 86.31 432 ASP A O 1
ATOM 3532 N N . ILE A 1 433 ? 19.484 -33.125 -27.25 1 86.5 433 ILE A N 1
ATOM 3533 C CA . ILE A 1 433 ? 20.297 -31.906 -27.391 1 86.5 433 ILE A CA 1
ATOM 3534 C C . ILE A 1 433 ? 21.406 -31.906 -26.359 1 86.5 433 ILE A C 1
ATOM 3536 O O . ILE A 1 433 ? 22.406 -31.188 -26.5 1 86.5 433 ILE A O 1
ATOM 3540 N N . CYS A 1 434 ? 21.219 -32.656 -25.328 1 87.44 434 CYS A N 1
ATOM 3541 C CA . CYS A 1 434 ? 22.219 -32.75 -24.266 1 87.44 434 CYS A CA 1
ATOM 3542 C C . CYS A 1 434 ? 23.359 -33.688 -24.641 1 87.44 434 CYS A C 1
ATOM 3544 O O . CYS A 1 434 ? 24.422 -33.688 -24.031 1 87.44 434 CYS A O 1
ATOM 3546 N N . GLU A 1 435 ? 23.203 -34.688 -25.5 1 78.06 435 GLU A N 1
ATOM 3547 C CA . GLU A 1 435 ? 24.172 -35.688 -25.891 1 78.06 435 GLU A CA 1
ATOM 3548 C C . GLU A 1 435 ? 25.094 -35.188 -27 1 78.06 435 GLU A C 1
ATOM 3550 O O . GLU A 1 435 ? 26.109 -35.812 -27.312 1 78.06 435 GLU A O 1
ATOM 3555 N N . LEU A 1 436 ? 24.719 -34.219 -27.734 1 58.97 436 LEU A N 1
ATOM 3556 C CA . LEU A 1 436 ? 25.547 -33.781 -28.859 1 58.97 436 LEU A CA 1
ATOM 3557 C C . LEU A 1 436 ? 26.922 -33.344 -28.375 1 58.97 436 LEU A C 1
ATOM 3559 O O . LEU A 1 436 ? 27.797 -33.031 -29.188 1 58.97 436 LEU A O 1
ATOM 3563 N N . ASP A 1 437 ? 27.391 -33.625 -27.219 1 47.28 437 ASP A N 1
ATOM 3564 C CA . ASP A 1 437 ? 28.828 -33.438 -27.031 1 47.28 437 ASP A CA 1
ATOM 3565 C C . ASP A 1 437 ? 29.594 -34.719 -27.344 1 47.28 437 ASP A C 1
ATOM 3567 O O . ASP A 1 437 ? 29.141 -35.812 -27 1 47.28 437 ASP A O 1
ATOM 3571 N N . MET B 1 1 ? -42.094 -37 -47.562 1 26.28 1 MET B N 1
ATOM 3572 C CA . MET B 1 1 ? -40.969 -36.062 -47.438 1 26.28 1 MET B CA 1
ATOM 3573 C C . MET B 1 1 ? -41 -35.312 -46.125 1 26.28 1 MET B C 1
ATOM 3575 O O . MET B 1 1 ? -41.656 -34.281 -46 1 26.28 1 MET B O 1
ATOM 3579 N N . LYS B 1 2 ? -41.188 -36.125 -45 1 35.91 2 LYS B N 1
ATOM 3580 C CA . LYS B 1 2 ? -41.188 -35.594 -43.625 1 35.91 2 LYS B CA 1
ATOM 3581 C C . LYS B 1 2 ? -39.875 -34.875 -43.312 1 35.91 2 LYS B C 1
ATOM 3583 O O . LYS B 1 2 ? -38.781 -35.438 -43.406 1 35.91 2 LYS B O 1
ATOM 3588 N N . LEU B 1 3 ? -39.938 -33.531 -43.5 1 35.69 3 LEU B N 1
ATOM 3589 C CA . LEU B 1 3 ? -38.875 -32.594 -43.156 1 35.69 3 LEU B CA 1
ATOM 3590 C C . LEU B 1 3 ? -38.438 -32.75 -41.688 1 35.69 3 LEU B C 1
ATOM 3592 O O . LEU B 1 3 ? -39.25 -32.594 -40.781 1 35.69 3 LEU B O 1
ATOM 3596 N N . PHE B 1 4 ? -37.438 -33.531 -41.469 1 43.5 4 PHE B N 1
ATOM 3597 C CA . PHE B 1 4 ? -36.75 -33.625 -40.188 1 43.5 4 PHE B CA 1
ATOM 3598 C C . PHE B 1 4 ? -36.188 -32.281 -39.781 1 43.5 4 PHE B C 1
ATOM 3600 O O . PHE B 1 4 ? -35.344 -31.719 -40.469 1 43.5 4 PHE B O 1
ATOM 3607 N N . ILE B 1 5 ? -36.938 -31.453 -39.094 1 41.41 5 ILE B N 1
ATOM 3608 C CA . ILE B 1 5 ? -36.469 -30.219 -38.469 1 41.41 5 ILE B CA 1
ATOM 3609 C C . ILE B 1 5 ? -35.406 -30.547 -37.406 1 41.41 5 ILE B C 1
ATOM 3611 O O . ILE B 1 5 ? -35.688 -31.266 -36.438 1 41.41 5 ILE B O 1
ATOM 3615 N N . PHE B 1 6 ? -34.156 -30.562 -37.781 1 40.78 6 PHE B N 1
ATOM 3616 C CA . PHE B 1 6 ? -33.031 -30.578 -36.875 1 40.78 6 PHE B CA 1
ATOM 3617 C C . PHE B 1 6 ? -33.094 -29.375 -35.938 1 40.78 6 PHE B C 1
ATOM 3619 O O . PHE B 1 6 ? -32.969 -28.234 -36.344 1 40.78 6 PHE B O 1
ATOM 3626 N N . ILE B 1 7 ? -33.719 -29.531 -34.812 1 39.19 7 ILE B N 1
ATOM 3627 C CA . ILE B 1 7 ? -33.656 -28.562 -33.719 1 39.19 7 ILE B CA 1
ATOM 3628 C C . ILE B 1 7 ? -32.219 -28.484 -33.188 1 39.19 7 ILE B C 1
ATOM 3630 O O . ILE B 1 7 ? -31.703 -29.453 -32.625 1 39.19 7 ILE B O 1
ATOM 3634 N N . THR B 1 8 ? -31.359 -27.641 -33.781 1 37.28 8 THR B N 1
ATOM 3635 C CA . THR B 1 8 ? -30.078 -27.297 -33.156 1 37.28 8 THR B CA 1
ATOM 3636 C C . THR B 1 8 ? -30.281 -26.656 -31.797 1 37.28 8 THR B C 1
ATOM 3638 O O . THR B 1 8 ? -30.891 -25.578 -31.688 1 37.28 8 THR B O 1
ATOM 3641 N N . VAL B 1 9 ? -30.297 -27.422 -30.781 1 37.78 9 VAL B N 1
ATOM 3642 C CA . VAL B 1 9 ? -30.219 -26.891 -29.422 1 37.78 9 VAL B CA 1
ATOM 3643 C C . VAL B 1 9 ? -28.922 -26.109 -29.25 1 37.78 9 VAL B C 1
ATOM 3645 O O . VAL B 1 9 ? -27.828 -26.672 -29.281 1 37.78 9 VAL B O 1
ATOM 3648 N N . LEU B 1 10 ? -28.969 -24.859 -29.578 1 36.25 10 LEU B N 1
ATOM 3649 C CA . LEU B 1 10 ? -27.891 -23.953 -29.203 1 36.25 10 LEU B CA 1
ATOM 3650 C C . LEU B 1 10 ? -27.688 -23.938 -27.688 1 36.25 10 LEU B C 1
ATOM 3652 O O . LEU B 1 10 ? -28.547 -23.453 -26.953 1 36.25 10 LEU B O 1
ATOM 3656 N N . VAL B 1 11 ? -26.922 -24.844 -27.172 1 36.78 11 VAL B N 1
ATOM 3657 C CA . VAL B 1 11 ? -26.438 -24.719 -25.812 1 36.78 11 VAL B CA 1
ATOM 3658 C C . VAL B 1 11 ? -25.766 -23.344 -25.625 1 36.78 11 VAL B C 1
ATOM 3660 O O . VAL B 1 11 ? -24.734 -23.062 -26.219 1 36.78 11 VAL B O 1
ATOM 3663 N N . THR B 1 12 ? -26.594 -22.359 -25.406 1 34.69 12 THR B N 1
ATOM 3664 C CA . THR B 1 12 ? -26 -21.094 -24.984 1 34.69 12 THR B CA 1
ATOM 3665 C C . THR B 1 12 ? -25.094 -21.297 -23.766 1 34.69 12 THR B C 1
ATOM 3667 O O . THR B 1 12 ? -25.562 -21.609 -22.672 1 34.69 12 THR B O 1
ATOM 3670 N N . LEU B 1 13 ? -23.891 -21.672 -23.984 1 35.97 13 LEU B N 1
ATOM 3671 C CA . LEU B 1 13 ? -22.891 -21.5 -22.938 1 35.97 13 LEU B CA 1
ATOM 3672 C C . LEU B 1 13 ? -22.984 -20.094 -22.344 1 35.97 13 LEU B C 1
ATOM 3674 O O . LEU B 1 13 ? -22.703 -19.109 -23.016 1 35.97 13 LEU B O 1
ATOM 3678 N N . VAL B 1 14 ? -23.875 -19.922 -21.422 1 34.47 14 VAL B N 1
ATOM 3679 C CA . VAL B 1 14 ? -23.812 -18.688 -20.656 1 34.47 14 VAL B CA 1
ATOM 3680 C C . VAL B 1 14 ? -22.391 -18.453 -20.156 1 34.47 14 VAL B C 1
ATOM 3682 O O . VAL B 1 14 ? -21.922 -19.141 -19.266 1 34.47 14 VAL B O 1
ATOM 3685 N N . LEU B 1 15 ? -21.578 -18.031 -21.062 1 30.73 15 LEU B N 1
ATOM 3686 C CA . LEU B 1 15 ? -20.359 -17.422 -20.562 1 30.73 15 LEU B CA 1
ATOM 3687 C C . LEU B 1 15 ? -20.672 -16.312 -19.562 1 30.73 15 LEU B C 1
ATOM 3689 O O . LEU B 1 15 ? -21.281 -15.305 -19.938 1 30.73 15 LEU B O 1
ATOM 3693 N N . LYS B 1 16 ? -20.75 -16.641 -18.391 1 38.25 16 LYS B N 1
ATOM 3694 C CA . LYS B 1 16 ? -20.797 -15.57 -17.406 1 38.25 16 LYS B CA 1
ATOM 3695 C C . LYS B 1 16 ? -19.703 -14.531 -17.672 1 38.25 16 LYS B C 1
ATOM 3697 O O . LYS B 1 16 ? -18.531 -14.875 -17.766 1 38.25 16 LYS B O 1
ATOM 3702 N N . ASN B 1 17 ? -20.062 -13.516 -18.281 1 35.69 17 ASN B N 1
ATOM 3703 C CA . ASN B 1 17 ? -19.172 -12.359 -18.234 1 35.69 17 ASN B CA 1
ATOM 3704 C C . ASN B 1 17 ? -18.344 -12.328 -16.953 1 35.69 17 ASN B C 1
ATOM 3706 O O . ASN B 1 17 ? -18.906 -12.25 -15.859 1 35.69 17 ASN B O 1
ATOM 3710 N N . VAL B 1 18 ? -17.188 -12.836 -16.984 1 40.12 18 VAL B N 1
ATOM 3711 C CA . VAL B 1 18 ? -16.281 -12.625 -15.859 1 40.12 18 VAL B CA 1
ATOM 3712 C C . VAL B 1 18 ? -16.266 -11.148 -15.477 1 40.12 18 VAL B C 1
ATOM 3714 O O . VAL B 1 18 ? -15.719 -10.32 -16.203 1 40.12 18 VAL B O 1
ATOM 3717 N N . THR B 1 19 ? -17.312 -10.539 -15.031 1 42.81 19 THR B N 1
ATOM 3718 C CA . THR B 1 19 ? -17.266 -9.227 -14.391 1 42.81 19 THR B CA 1
ATOM 3719 C C . THR B 1 19 ? -16 -9.094 -13.539 1 42.81 19 THR B C 1
ATOM 3721 O O . THR B 1 19 ? -15.641 -10.016 -12.805 1 42.81 19 THR B O 1
ATOM 3724 N N . SER B 1 20 ? -15.109 -8.383 -14.031 1 50.53 20 SER B N 1
ATOM 3725 C CA . SER B 1 20 ? -13.867 -8.07 -13.336 1 50.53 20 SER B CA 1
ATOM 3726 C C . SER B 1 20 ? -14.094 -7.965 -11.836 1 50.53 20 SER B C 1
ATOM 3728 O O . SER B 1 20 ? -14.844 -7.105 -11.375 1 50.53 20 SER B O 1
ATOM 3730 N N . ILE B 1 21 ? -14.039 -9.086 -11.133 1 63.66 21 ILE B N 1
ATOM 3731 C CA . ILE B 1 21 ? -14.18 -9.148 -9.68 1 63.66 21 ILE B CA 1
ATOM 3732 C C . ILE B 1 21 ? -13.195 -8.18 -9.031 1 63.66 21 ILE B C 1
ATOM 3734 O O . ILE B 1 21 ? -11.992 -8.227 -9.297 1 63.66 21 ILE B O 1
ATOM 3738 N N . ASP B 1 22 ? -13.695 -7.023 -8.531 1 84.44 22 ASP B N 1
ATOM 3739 C CA . ASP B 1 22 ? -12.938 -6.066 -7.73 1 84.44 22 ASP B CA 1
ATOM 3740 C C . ASP B 1 22 ? -12.602 -6.645 -6.359 1 84.44 22 ASP B C 1
ATOM 3742 O O . ASP B 1 22 ? -13.484 -6.832 -5.523 1 84.44 22 ASP B O 1
ATOM 3746 N N . CYS B 1 23 ? -11.383 -7.16 -6.191 1 95.12 23 CYS B N 1
ATOM 3747 C CA . CYS B 1 23 ? -10.93 -7.711 -4.922 1 95.12 23 CYS B CA 1
ATOM 3748 C C . CYS B 1 23 ? -10.148 -6.672 -4.125 1 95.12 23 CYS B C 1
ATOM 3750 O O . CYS B 1 23 ? -9.172 -6.109 -4.621 1 95.12 23 CYS B O 1
ATOM 3752 N N . TYR B 1 24 ? -10.562 -6.453 -2.912 1 96.62 24 TYR B N 1
ATOM 3753 C CA . TYR B 1 24 ? -9.914 -5.434 -2.096 1 96.62 24 TYR B CA 1
ATOM 3754 C C . TYR B 1 24 ? -8.5 -5.859 -1.716 1 96.62 24 TYR B C 1
ATOM 3756 O O . TYR B 1 24 ? -7.57 -5.051 -1.742 1 96.62 24 TYR B O 1
ATOM 3764 N N . TRP B 1 25 ? -8.266 -7.156 -1.397 1 95.5 25 TRP B N 1
ATOM 3765 C CA . TRP B 1 25 ? -6.992 -7.652 -0.88 1 95.5 25 TRP B CA 1
ATOM 3766 C C . TRP B 1 25 ? -5.871 -7.438 -1.891 1 95.5 25 TRP B C 1
ATOM 3768 O O . TRP B 1 25 ? -4.715 -7.23 -1.511 1 95.5 25 TRP B O 1
ATOM 3778 N N . SER B 1 26 ? -6.18 -7.465 -3.152 1 93.06 26 SER B N 1
ATOM 3779 C CA . SER B 1 26 ? -5.141 -7.445 -4.176 1 93.06 26 SER B CA 1
ATOM 3780 C C . SER B 1 26 ? -5.035 -6.07 -4.832 1 93.06 26 SER B C 1
ATOM 3782 O O . SER B 1 26 ? -4.297 -5.898 -5.805 1 93.06 26 SER B O 1
ATOM 3784 N N . THR B 1 27 ? -5.781 -5.129 -4.305 1 91.38 27 THR B N 1
ATOM 3785 C CA . THR B 1 27 ? -5.691 -3.773 -4.836 1 91.38 27 THR B CA 1
ATOM 3786 C C . THR B 1 27 ? -4.324 -3.166 -4.547 1 91.38 27 THR B C 1
ATOM 3788 O O . THR B 1 27 ? -3.896 -3.109 -3.391 1 91.38 27 THR B O 1
ATOM 3791 N N . GLU B 1 28 ? -3.672 -2.732 -5.582 1 83.69 28 GLU B N 1
ATOM 3792 C CA . GLU B 1 28 ? -2.307 -2.236 -5.449 1 83.69 28 GLU B CA 1
ATOM 3793 C C . GLU B 1 28 ? -2.275 -0.894 -4.723 1 83.69 28 GLU B C 1
ATOM 3795 O O . GLU B 1 28 ? -1.463 -0.688 -3.82 1 83.69 28 GLU B O 1
ATOM 3800 N N . CYS B 1 29 ? -3.129 -0.01 -5.176 1 90.38 29 CYS B N 1
ATOM 3801 C CA . CYS B 1 29 ? -3.221 1.32 -4.586 1 90.38 29 CYS B CA 1
ATOM 3802 C C . CYS B 1 29 ? -4.578 1.529 -3.922 1 90.38 29 CYS B C 1
ATOM 3804 O O . CYS B 1 29 ? -5.523 1.989 -4.566 1 90.38 29 CYS B O 1
ATOM 3806 N N . LYS B 1 30 ? -4.684 1.312 -2.668 1 93.62 30 LYS B N 1
ATOM 3807 C CA . LYS B 1 30 ? -5.949 1.38 -1.948 1 93.62 30 LYS B CA 1
ATOM 3808 C C . LYS B 1 30 ? -6.332 2.826 -1.641 1 93.62 30 LYS B C 1
ATOM 3810 O O . LYS B 1 30 ? -5.473 3.639 -1.295 1 93.62 30 LYS B O 1
ATOM 3815 N N . TYR B 1 31 ? -7.57 3.088 -1.806 1 95.94 31 TYR B N 1
ATOM 3816 C CA . TYR B 1 31 ? -8.094 4.391 -1.423 1 95.94 31 TYR B CA 1
ATOM 3817 C C . TYR B 1 31 ? -8.031 4.586 0.087 1 95.94 31 TYR B C 1
ATOM 3819 O O . TYR B 1 31 ? -8.516 3.746 0.85 1 95.94 31 TYR B O 1
ATOM 3827 N N . ASN B 1 32 ? -7.43 5.672 0.542 1 95.31 32 ASN B N 1
ATOM 3828 C CA . ASN B 1 32 ? -7.184 5.793 1.976 1 95.31 32 ASN B CA 1
ATOM 3829 C C . ASN B 1 32 ? -7.629 7.148 2.512 1 95.31 32 ASN B C 1
ATOM 3831 O O . ASN B 1 32 ? -7.137 7.605 3.545 1 95.31 32 ASN B O 1
ATOM 3835 N N . TYR B 1 33 ? -8.547 7.836 1.84 1 97.06 33 TYR B N 1
ATOM 3836 C CA . TYR B 1 33 ? -9.156 9.07 2.32 1 97.06 33 TYR B CA 1
ATOM 3837 C C . TYR B 1 33 ? -10.539 8.812 2.906 1 97.06 33 TYR B C 1
ATOM 3839 O O . TYR B 1 33 ? -11.43 8.312 2.215 1 97.06 33 TYR B O 1
ATOM 3847 N N . PHE B 1 34 ? -10.648 9.172 4.176 1 98.31 34 PHE B N 1
ATOM 3848 C CA . PHE B 1 34 ? -11.859 8.836 4.922 1 98.31 34 PHE B CA 1
ATOM 3849 C C . PHE B 1 34 ? -12.445 10.07 5.586 1 98.31 34 PHE B C 1
ATOM 3851 O O . PHE B 1 34 ? -12.789 10.047 6.77 1 98.31 34 PHE B O 1
ATOM 3858 N N . SER B 1 35 ? -12.508 11.164 4.758 1 98.06 35 SER B N 1
ATOM 3859 C CA . SER B 1 35 ? -12.969 12.43 5.332 1 98.06 35 SER B CA 1
ATOM 3860 C C . SER B 1 35 ? -12.172 12.789 6.582 1 98.06 35 SER B C 1
ATOM 3862 O O . SER B 1 35 ? -10.945 12.672 6.602 1 98.06 35 SER B O 1
ATOM 3864 N N . SER B 1 36 ? -12.797 13.273 7.633 1 98.12 36 SER B N 1
ATOM 3865 C CA . SER B 1 36 ? -12.094 13.781 8.805 1 98.12 36 SER B CA 1
ATOM 3866 C C . SER B 1 36 ? -11.5 12.648 9.633 1 98.12 36 SER B C 1
ATOM 3868 O O . SER B 1 36 ? -10.75 12.883 10.578 1 98.12 36 SER B O 1
ATOM 3870 N N . LYS B 1 37 ? -11.766 11.344 9.25 1 98 37 LYS B N 1
ATOM 3871 C CA . LYS B 1 37 ? -11.242 10.211 10 1 98 37 LYS B CA 1
ATOM 3872 C C . LYS B 1 37 ? -10.047 9.578 9.289 1 98 37 LYS B C 1
ATOM 3874 O O . LYS B 1 37 ? -9.633 8.469 9.617 1 98 37 LYS B O 1
ATOM 3879 N N . THR B 1 38 ? -9.539 10.281 8.297 1 97.88 38 THR B N 1
ATOM 3880 C CA . THR B 1 38 ? -8.32 9.867 7.609 1 97.88 38 THR B CA 1
ATOM 3881 C C . THR B 1 38 ? -7.133 9.875 8.57 1 97.88 38 THR B C 1
ATOM 3883 O O . THR B 1 38 ? -7.004 10.781 9.398 1 97.88 38 THR B O 1
ATOM 3886 N N . SER B 1 39 ? -6.332 8.891 8.469 1 96.56 39 SER B N 1
ATOM 3887 C CA . SER B 1 39 ? -5.09 8.891 9.234 1 96.56 39 SER B CA 1
ATOM 3888 C C . SER B 1 39 ? -4.164 10.016 8.781 1 96.56 39 SER B C 1
ATOM 3890 O O . SER B 1 39 ? -4 10.25 7.582 1 96.56 39 SER B O 1
ATOM 3892 N N . TYR B 1 40 ? -3.564 10.656 9.758 1 98 40 TYR B N 1
ATOM 3893 C CA . TYR B 1 40 ? -2.67 11.766 9.422 1 98 40 TYR B CA 1
ATOM 3894 C C . TYR B 1 40 ? -1.542 11.297 8.516 1 98 40 TYR B C 1
ATOM 3896 O O . TYR B 1 40 ? -1.143 12.016 7.594 1 98 40 TYR B O 1
ATOM 3904 N N . GLU B 1 41 ? -1.063 10.094 8.719 1 96.69 41 GLU B N 1
ATOM 3905 C CA . GLU B 1 41 ? 0.056 9.531 7.969 1 96.69 41 GLU B CA 1
ATOM 3906 C C . GLU B 1 41 ? -0.255 9.477 6.477 1 96.69 41 GLU B C 1
ATOM 3908 O O . GLU B 1 41 ? 0.656 9.492 5.645 1 96.69 41 GLU B O 1
ATOM 3913 N N . ASN B 1 42 ? -1.491 9.438 6.141 1 95.5 42 ASN B N 1
ATOM 3914 C CA . ASN B 1 42 ? -1.885 9.297 4.746 1 95.5 42 ASN B CA 1
ATOM 3915 C C . ASN B 1 42 ? -1.816 10.625 4 1 95.5 42 ASN B C 1
ATOM 3917 O O . ASN B 1 42 ? -1.828 10.656 2.77 1 95.5 42 ASN B O 1
ATOM 3921 N N . ILE B 1 43 ? -1.686 11.781 4.789 1 96.5 43 ILE B N 1
ATOM 3922 C CA . ILE B 1 43 ? -1.795 13.047 4.074 1 96.5 43 ILE B CA 1
ATOM 3923 C C . ILE B 1 43 ? -0.633 13.961 4.465 1 96.5 43 ILE B C 1
ATOM 3925 O O . ILE B 1 43 ? -0.409 14.992 3.828 1 96.5 43 ILE B O 1
ATOM 3929 N N . ARG B 1 44 ? 0.145 13.648 5.445 1 97.12 44 ARG B N 1
ATOM 3930 C CA . ARG B 1 44 ? 1.127 14.578 5.992 1 97.12 44 ARG B CA 1
ATOM 3931 C C . ARG B 1 44 ? 2.299 14.758 5.035 1 97.12 44 ARG B C 1
ATOM 3933 O O . ARG B 1 44 ? 2.615 13.859 4.25 1 97.12 44 ARG B O 1
ATOM 3940 N N . GLY B 1 45 ? 2.881 15.953 5.078 1 96.88 45 GLY B N 1
ATOM 3941 C CA . GLY B 1 45 ? 4.266 16.141 4.676 1 96.88 45 GLY B CA 1
ATOM 3942 C C . GLY B 1 45 ? 5.258 15.859 5.785 1 96.88 45 GLY B C 1
ATOM 3943 O O . GLY B 1 45 ? 4.953 15.117 6.723 1 96.88 45 GLY B O 1
ATOM 3944 N N . ASP B 1 46 ? 6.41 16.312 5.641 1 97.94 46 ASP B N 1
ATOM 3945 C CA . ASP B 1 46 ? 7.453 16.266 6.66 1 97.94 46 ASP B CA 1
ATOM 3946 C C . ASP B 1 46 ? 8.117 17.625 6.824 1 97.94 46 ASP B C 1
ATOM 3948 O O . ASP B 1 46 ? 8.82 18.109 5.926 1 97.94 46 ASP B O 1
ATOM 3952 N N . ILE B 1 47 ? 7.867 18.219 7.938 1 97.5 47 ILE B N 1
ATOM 3953 C CA . ILE B 1 47 ? 8.328 19.594 8.18 1 97.5 47 ILE B CA 1
ATOM 3954 C C . ILE B 1 47 ? 9.844 19.656 8.039 1 97.5 47 ILE B C 1
ATOM 3956 O O . ILE B 1 47 ? 10.391 20.703 7.676 1 97.5 47 ILE B O 1
ATOM 3960 N N . ARG B 1 48 ? 10.633 18.672 8.219 1 97.19 48 ARG B N 1
ATOM 3961 C CA . ARG B 1 48 ? 12.086 18.641 8.078 1 97.19 48 ARG B CA 1
ATOM 3962 C C . ARG B 1 48 ? 12.508 18.844 6.629 1 97.19 48 ARG B C 1
ATOM 3964 O O . ARG B 1 48 ? 13.57 19.391 6.355 1 97.19 48 ARG B O 1
ATOM 3971 N N . ASP B 1 49 ? 11.594 18.328 5.746 1 96.06 49 ASP B N 1
ATOM 3972 C CA . ASP B 1 49 ? 11.844 18.484 4.32 1 96.06 49 ASP B CA 1
ATOM 3973 C C . ASP B 1 49 ? 11.289 19.812 3.807 1 96.06 49 ASP B C 1
ATOM 3975 O O . ASP B 1 49 ? 11.742 20.328 2.779 1 96.06 49 ASP B O 1
ATOM 3979 N N . SER B 1 50 ? 10.344 20.359 4.527 1 93.25 50 SER B N 1
ATOM 3980 C CA . SER B 1 50 ? 9.617 21.531 4.07 1 93.25 50 SER B CA 1
ATOM 3981 C C . SER B 1 50 ? 10.281 22.812 4.562 1 93.25 50 SER B C 1
ATOM 3983 O O . SER B 1 50 ? 10.117 23.875 3.959 1 93.25 50 SER B O 1
ATOM 3985 N N . ILE B 1 51 ? 11.039 22.703 5.609 1 90.69 51 ILE B N 1
ATOM 3986 C CA . ILE B 1 51 ? 11.562 23.906 6.262 1 90.69 51 ILE B CA 1
ATOM 3987 C C . ILE B 1 51 ? 12.594 24.578 5.363 1 90.69 51 ILE B C 1
ATOM 3989 O O . ILE B 1 51 ? 13.398 23.906 4.715 1 90.69 51 ILE B O 1
ATOM 3993 N N . VAL B 1 52 ? 12.445 25.844 5.23 1 80.75 52 VAL B N 1
ATOM 3994 C CA . VAL B 1 52 ? 13.406 26.656 4.473 1 80.75 52 VAL B CA 1
ATOM 3995 C C . VAL B 1 52 ? 14.336 27.391 5.434 1 80.75 52 VAL B C 1
ATOM 3997 O O . VAL B 1 52 ? 13.875 28.125 6.305 1 80.75 52 VAL B O 1
ATOM 4000 N N . LYS B 1 53 ? 15.555 27.078 5.285 1 78.88 53 LYS B N 1
ATOM 4001 C CA . LYS B 1 53 ? 16.547 27.797 6.07 1 78.88 53 LYS B CA 1
ATOM 4002 C C .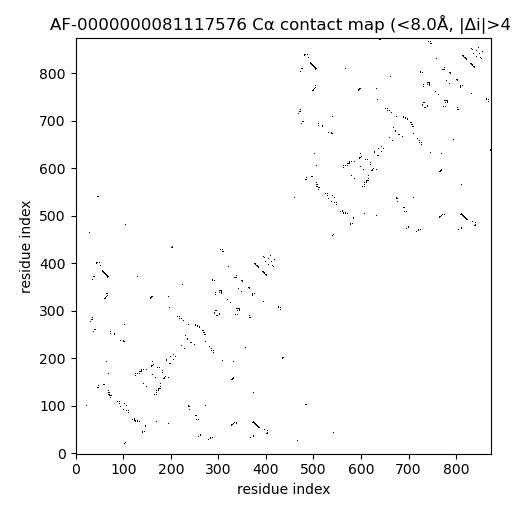 LYS B 1 53 ? 17.219 28.875 5.238 1 78.88 53 LYS B C 1
ATOM 4004 O O . LYS B 1 53 ? 17.922 28.578 4.27 1 78.88 53 LYS B O 1
ATOM 4009 N N . ALA B 1 54 ? 16.828 30.078 5.535 1 78.81 54 ALA B N 1
ATOM 4010 C CA . ALA B 1 54 ? 17.422 31.203 4.82 1 78.81 54 ALA B CA 1
ATOM 4011 C C . ALA B 1 54 ? 18.641 31.734 5.562 1 78.81 54 ALA B C 1
ATOM 4013 O O . ALA B 1 54 ? 18.641 31.828 6.793 1 78.81 54 ALA B O 1
ATOM 4014 N N . GLU B 1 55 ? 19.625 32 4.77 1 85.12 55 GLU B N 1
ATOM 4015 C CA . GLU B 1 55 ? 20.844 32.562 5.371 1 85.12 55 GLU B CA 1
ATOM 4016 C C . GLU B 1 55 ? 20.531 33.875 6.133 1 85.12 55 GLU B C 1
ATOM 4018 O O . GLU B 1 55 ? 19.766 34.719 5.648 1 85.12 55 GLU B O 1
ATOM 4023 N N . GLY B 1 56 ? 21.094 33.969 7.293 1 89.88 56 GLY B N 1
ATOM 4024 C CA . GLY B 1 56 ? 20.906 35.156 8.109 1 89.88 56 GLY B CA 1
ATOM 4025 C C . GLY B 1 56 ? 19.609 35.156 8.875 1 89.88 56 GLY B C 1
ATOM 4026 O O . GLY B 1 56 ? 19.297 36.125 9.562 1 89.88 56 GLY B O 1
ATOM 4027 N N . CYS B 1 57 ? 18.875 34.125 8.742 1 93.12 57 CYS B N 1
ATOM 4028 C CA . CYS B 1 57 ? 17.594 34.094 9.414 1 93.12 57 CYS B CA 1
ATOM 4029 C C . CYS B 1 57 ? 17.594 33.062 10.547 1 93.12 57 CYS B C 1
ATOM 4031 O O . CYS B 1 57 ? 18.234 32 10.445 1 93.12 57 CYS B O 1
ATOM 4033 N N . GLU B 1 58 ? 16.922 33.312 11.625 1 93.5 58 GLU B N 1
ATOM 4034 C CA . GLU B 1 58 ? 16.75 32.406 12.758 1 93.5 58 GLU B CA 1
ATOM 4035 C C . GLU B 1 58 ? 15.289 32.375 13.219 1 93.5 58 GLU B C 1
ATOM 4037 O O . GLU B 1 58 ? 14.656 33.438 13.32 1 93.5 58 GLU B O 1
ATOM 4042 N N . PRO B 1 59 ? 14.797 31.203 13.438 1 95.88 59 PRO B N 1
ATOM 4043 C CA . PRO B 1 59 ? 13.438 31.156 13.984 1 95.88 59 PRO B CA 1
ATOM 4044 C C . PRO B 1 59 ? 13.359 31.672 15.414 1 95.88 59 PRO B C 1
ATOM 4046 O O . PRO B 1 59 ? 14.219 31.344 16.25 1 95.88 59 PRO B O 1
ATOM 4049 N N . ILE B 1 60 ? 12.352 32.469 15.672 1 95.75 60 ILE B N 1
ATOM 4050 C CA . ILE B 1 60 ? 12.297 33.031 17.016 1 95.75 60 ILE B CA 1
ATOM 4051 C C . ILE B 1 60 ? 10.961 32.719 17.672 1 95.75 60 ILE B C 1
ATOM 4053 O O . ILE B 1 60 ? 10.797 32.875 18.875 1 95.75 60 ILE B O 1
ATOM 4057 N N . ASN B 1 61 ? 9.984 32.312 16.891 1 97.25 61 ASN B N 1
ATOM 4058 C CA . ASN B 1 61 ? 8.68 31.938 17.422 1 97.25 61 ASN B CA 1
ATOM 4059 C C . ASN B 1 61 ? 7.98 30.922 16.531 1 97.25 61 ASN B C 1
ATOM 4061 O O . ASN B 1 61 ? 8.078 31 15.297 1 97.25 61 ASN B O 1
ATOM 4065 N N . VAL B 1 62 ? 7.324 29.969 17.156 1 98.12 62 VAL B N 1
ATOM 4066 C CA . VAL B 1 62 ? 6.5 28.984 16.438 1 98.12 62 VAL B CA 1
ATOM 4067 C C . VAL B 1 62 ? 5.086 28.984 17.016 1 98.12 62 VAL B C 1
ATOM 4069 O O . VAL B 1 62 ? 4.902 28.797 18.234 1 98.12 62 VAL B O 1
ATOM 4072 N N . TRP B 1 63 ? 4.137 29.266 16.188 1 98.56 63 TRP B N 1
ATOM 4073 C CA . TRP B 1 63 ? 2.719 29.156 16.516 1 98.56 63 TRP B CA 1
ATOM 4074 C C . TRP B 1 63 ? 2.094 27.969 15.797 1 98.56 63 TRP B C 1
ATOM 4076 O O . TRP B 1 63 ? 2.299 27.766 14.602 1 98.56 63 TRP B O 1
ATOM 4086 N N . THR B 1 64 ? 1.367 27.125 16.562 1 98.5 64 THR B N 1
ATOM 4087 C CA . THR B 1 64 ? 0.811 25.922 15.953 1 98.5 64 THR B CA 1
ATOM 4088 C C . THR B 1 64 ? -0.616 25.672 16.438 1 98.5 64 THR B C 1
ATOM 4090 O O . THR B 1 64 ? -0.921 25.891 17.609 1 98.5 64 THR B O 1
ATOM 4093 N N . MET B 1 65 ? -1.472 25.359 15.594 1 98.38 65 MET B N 1
ATOM 4094 C CA . MET B 1 65 ? -2.789 24.797 15.883 1 98.38 65 MET B CA 1
ATOM 4095 C C . MET B 1 65 ? -2.916 23.391 15.305 1 98.38 65 MET B C 1
ATOM 4097 O O . MET B 1 65 ? -2.662 23.172 14.117 1 98.38 65 MET B O 1
ATOM 4101 N N . ILE B 1 66 ? -3.293 22.438 16.141 1 98.44 66 ILE B N 1
ATOM 4102 C CA . ILE B 1 66 ? -3.293 21.047 15.719 1 98.44 66 ILE B CA 1
ATOM 4103 C C . ILE B 1 66 ? -4.551 20.344 16.234 1 98.44 66 ILE B C 1
ATOM 4105 O O . ILE B 1 66 ? -4.977 20.578 17.359 1 98.44 66 ILE B O 1
ATOM 4109 N N . ARG B 1 67 ? -5.176 19.578 15.367 1 98.44 67 ARG B N 1
ATOM 4110 C CA . ARG B 1 67 ? -6.227 18.688 15.844 1 98.44 67 ARG B CA 1
ATOM 4111 C C . ARG B 1 67 ? -5.641 17.547 16.672 1 98.44 67 ARG B C 1
ATOM 4113 O O . ARG B 1 67 ? -4.551 17.047 16.359 1 98.44 67 ARG B O 1
ATOM 4120 N N . HIS B 1 68 ? -6.332 17.125 17.688 1 98.12 68 HIS B N 1
ATOM 4121 C CA . HIS B 1 68 ? -5.883 15.969 18.453 1 98.12 68 HIS B CA 1
ATOM 4122 C C . HIS B 1 68 ? -5.66 14.75 17.562 1 98.12 68 HIS B C 1
ATOM 4124 O O . HIS B 1 68 ? -6.141 14.719 16.422 1 98.12 68 HIS B O 1
ATOM 4130 N N . GLY B 1 69 ? -4.906 13.766 18.062 1 98.38 69 GLY B N 1
ATOM 4131 C CA . GLY B 1 69 ? -4.641 12.547 17.328 1 98.38 69 GLY B CA 1
ATOM 4132 C C . GLY B 1 69 ? -5.867 11.672 17.141 1 98.38 69 GLY B C 1
ATOM 4133 O O . GLY B 1 69 ? -6.926 11.961 17.703 1 98.38 69 GLY B O 1
ATOM 4134 N N . LYS B 1 70 ? -5.68 10.648 16.422 1 98.31 70 LYS B N 1
ATOM 4135 C CA . LYS B 1 70 ? -6.766 9.719 16.109 1 98.31 70 LYS B CA 1
ATOM 4136 C C . LYS B 1 70 ? -7.383 9.148 17.391 1 98.31 70 LYS B C 1
ATOM 4138 O O . LYS B 1 70 ? -6.668 8.719 18.281 1 98.31 70 LYS B O 1
ATOM 4143 N N . LYS B 1 71 ? -8.68 9.188 17.484 1 97.69 71 LYS B N 1
ATOM 4144 C CA . LYS B 1 71 ? -9.422 8.656 18.625 1 97.69 71 LYS B CA 1
ATOM 4145 C C . LYS B 1 71 ? -10.305 7.477 18.203 1 97.69 71 LYS B C 1
ATOM 4147 O O . LYS B 1 71 ? -10.5 7.234 17.016 1 97.69 71 LYS B O 1
ATOM 4152 N N . TYR B 1 72 ? -10.773 6.797 19.203 1 97.31 72 TYR B N 1
ATOM 4153 C CA . TYR B 1 72 ? -11.836 5.82 18.984 1 97.31 72 TYR B CA 1
ATOM 4154 C C . TYR B 1 72 ? -13.172 6.512 18.734 1 97.31 72 TYR B C 1
ATOM 4156 O O . TYR B 1 72 ? -13.328 7.691 19.047 1 97.31 72 TYR B O 1
ATOM 4164 N N . PRO B 1 73 ? -14.133 5.785 18.141 1 97.12 73 PRO B N 1
ATOM 4165 C CA . PRO B 1 73 ? -15.43 6.402 17.859 1 97.12 73 PRO B CA 1
ATOM 4166 C C . PRO B 1 73 ? -16.141 6.883 19.125 1 97.12 73 PRO B C 1
ATOM 4168 O O . PRO B 1 73 ? -15.93 6.316 20.203 1 97.12 73 PRO B O 1
ATOM 4171 N N . GLY B 1 74 ? -16.938 7.941 19 1 95.94 74 GLY B N 1
ATOM 4172 C CA . GLY B 1 74 ? -17.781 8.367 20.094 1 95.94 74 GLY B CA 1
ATOM 4173 C C . GLY B 1 74 ? -18.844 7.352 20.469 1 95.94 74 GLY B C 1
ATOM 4174 O O . GLY B 1 74 ? -19.109 6.414 19.703 1 95.94 74 GLY B O 1
ATOM 4175 N N . SER B 1 75 ? -19.484 7.566 21.531 1 95.44 75 SER B N 1
ATOM 4176 C CA . SER B 1 75 ? -20.406 6.598 22.109 1 95.44 75 SER B CA 1
ATOM 4177 C C . SER B 1 75 ? -21.562 6.289 21.156 1 95.44 75 SER B C 1
ATOM 4179 O O . SER B 1 75 ? -21.953 5.129 21 1 95.44 75 SER B O 1
ATOM 4181 N N . THR B 1 76 ? -22.094 7.258 20.562 1 93.94 76 THR B N 1
ATOM 4182 C CA . THR B 1 76 ? -23.234 7.059 19.656 1 93.94 76 THR B CA 1
ATOM 4183 C C . THR B 1 76 ? -22.828 6.184 18.469 1 93.94 76 THR B C 1
ATOM 4185 O O . THR B 1 76 ? -23.547 5.242 18.125 1 93.94 76 THR B O 1
ATOM 4188 N N . PHE B 1 77 ? -21.75 6.508 17.891 1 94.88 77 PHE B N 1
ATOM 4189 C CA . PHE B 1 77 ? -21.266 5.746 16.75 1 94.88 77 PHE B CA 1
ATOM 4190 C C . PHE B 1 77 ? -20.859 4.34 17.172 1 94.88 77 PHE B C 1
ATOM 4192 O O . PHE B 1 77 ? -21.062 3.379 16.422 1 94.88 77 PHE B O 1
ATOM 4199 N N . LEU B 1 78 ? -20.312 4.242 18.359 1 96.62 78 LEU B N 1
ATOM 4200 C CA . LEU B 1 78 ? -19.906 2.941 18.875 1 96.62 78 LEU B CA 1
ATOM 4201 C C . LEU B 1 78 ? -21.125 2.023 19.031 1 96.62 78 LEU B C 1
ATOM 4203 O O . LEU B 1 78 ? -21.031 0.821 18.781 1 96.62 78 LEU B O 1
ATOM 4207 N N . GLU B 1 79 ? -22.203 2.572 19.5 1 96.81 79 GLU B N 1
ATOM 4208 C CA . GLU B 1 79 ? -23.422 1.782 19.625 1 96.81 79 GLU B CA 1
ATOM 4209 C C . GLU B 1 79 ? -23.891 1.263 18.266 1 96.81 79 GLU B C 1
ATOM 4211 O O . GLU B 1 79 ? -24.312 0.113 18.141 1 96.81 79 GLU B O 1
ATOM 4216 N N . GLN B 1 80 ? -23.828 2.104 17.297 1 97 80 GLN B N 1
ATOM 4217 C CA . GLN B 1 80 ? -24.188 1.689 15.945 1 97 80 GLN B CA 1
ATOM 4218 C C . GLN B 1 80 ? -23.25 0.591 15.438 1 97 80 GLN B C 1
ATOM 4220 O O . GLN B 1 80 ? -23.688 -0.344 14.766 1 97 80 GLN B O 1
ATOM 4225 N N . ILE B 1 81 ? -22 0.691 15.758 1 98 81 ILE B N 1
ATOM 4226 C CA . ILE B 1 81 ? -21 -0.307 15.367 1 98 81 ILE B CA 1
ATOM 4227 C C . ILE B 1 81 ? -21.328 -1.641 16.047 1 98 81 ILE B C 1
ATOM 4229 O O . ILE B 1 81 ? -21.328 -2.688 15.391 1 98 81 ILE B O 1
ATOM 4233 N N . LYS B 1 82 ? -21.594 -1.568 17.328 1 96.62 82 LYS B N 1
ATOM 4234 C CA . LYS B 1 82 ? -21.922 -2.781 18.078 1 96.62 82 LYS B CA 1
ATOM 4235 C C . LYS B 1 82 ? -23.109 -3.51 17.453 1 96.62 82 LYS B C 1
ATOM 4237 O O . LYS B 1 82 ? -23.141 -4.742 17.422 1 96.62 82 LYS B O 1
ATOM 4242 N N . ASP B 1 83 ? -24 -2.744 16.906 1 96 83 ASP B N 1
ATOM 4243 C CA . ASP B 1 83 ? -25.219 -3.299 16.328 1 96 83 ASP B CA 1
ATOM 4244 C C . ASP B 1 83 ? -24.906 -4.117 15.078 1 96 83 ASP B C 1
ATOM 4246 O O . ASP B 1 83 ? -25.719 -4.941 14.656 1 96 83 ASP B O 1
ATOM 4250 N N . ILE B 1 84 ? -23.75 -3.906 14.477 1 96.75 84 ILE B N 1
ATOM 4251 C CA . ILE B 1 84 ? -23.547 -4.551 13.18 1 96.75 84 ILE B CA 1
ATOM 4252 C C . ILE B 1 84 ? -22.344 -5.5 13.266 1 96.75 84 ILE B C 1
ATOM 4254 O O . ILE B 1 84 ? -21.938 -6.082 12.258 1 96.75 84 ILE B O 1
ATOM 4258 N N . LEU B 1 85 ? -21.75 -5.695 14.406 1 96.38 85 LEU B N 1
ATOM 4259 C CA . LEU B 1 85 ? -20.609 -6.578 14.539 1 96.38 85 LEU B CA 1
ATOM 4260 C C . LEU B 1 85 ? -20.938 -7.992 14.078 1 96.38 85 LEU B C 1
ATOM 4262 O O . LEU B 1 85 ? -20.094 -8.68 13.508 1 96.38 85 LEU B O 1
ATOM 4266 N N . HIS B 1 86 ? -22.188 -8.383 14.273 1 94.94 86 HIS B N 1
ATOM 4267 C CA . HIS B 1 86 ? -22.609 -9.719 13.891 1 94.94 86 HIS B CA 1
ATOM 4268 C C . HIS B 1 86 ? -22.688 -9.859 12.375 1 94.94 86 HIS B C 1
ATOM 4270 O O . HIS B 1 86 ? -22.812 -10.969 11.852 1 94.94 86 HIS B O 1
ATOM 4276 N N . PHE B 1 87 ? -22.641 -8.719 11.609 1 96.19 87 PHE B N 1
ATOM 4277 C CA . PHE B 1 87 ? -22.609 -8.781 10.148 1 96.19 87 PHE B CA 1
ATOM 4278 C C . PHE B 1 87 ? -21.422 -9.609 9.672 1 96.19 87 PHE B C 1
ATOM 4280 O O . PHE B 1 87 ? -21.469 -10.195 8.586 1 96.19 87 PHE B O 1
ATOM 4287 N N . LYS B 1 88 ? -20.312 -9.609 10.438 1 97.06 88 LYS B N 1
ATOM 4288 C CA . LYS B 1 88 ? -19.156 -10.43 10.086 1 97.06 88 LYS B CA 1
ATOM 4289 C C . LYS B 1 88 ? -19.578 -11.875 9.805 1 97.06 88 LYS B C 1
ATOM 4291 O O . LYS B 1 88 ? -19.172 -12.453 8.789 1 97.06 88 LYS B O 1
ATOM 4296 N N . ASP B 1 89 ? -20.453 -12.422 10.641 1 96.56 89 ASP B N 1
ATOM 4297 C CA . ASP B 1 89 ? -20.906 -13.797 10.477 1 96.56 89 ASP B CA 1
ATOM 4298 C C . ASP B 1 89 ? -21.766 -13.945 9.227 1 96.56 89 ASP B C 1
ATOM 4300 O O . ASP B 1 89 ? -21.672 -14.953 8.523 1 96.56 89 ASP B O 1
ATOM 4304 N N . TYR B 1 90 ? -22.609 -12.93 8.969 1 96.06 90 TYR B N 1
ATOM 4305 C CA . TYR B 1 90 ? -23.422 -12.953 7.758 1 96.06 90 TYR B CA 1
ATOM 4306 C C . TYR B 1 90 ? -22.531 -12.914 6.512 1 96.06 90 TYR B C 1
ATOM 4308 O O . TYR B 1 90 ? -22.781 -13.641 5.547 1 96.06 90 TYR B O 1
ATOM 4316 N N . ILE B 1 91 ? -21.547 -12.047 6.578 1 97.19 91 ILE B N 1
ATOM 4317 C CA . ILE B 1 91 ? -20.641 -11.898 5.449 1 97.19 91 ILE B CA 1
ATOM 4318 C C . ILE B 1 91 ? -19.969 -13.242 5.141 1 97.19 91 ILE B C 1
ATOM 4320 O O . ILE B 1 91 ? -19.984 -13.695 3.994 1 97.19 91 ILE B O 1
ATOM 4324 N N . ILE B 1 92 ? -19.484 -13.891 6.164 1 98 92 ILE B N 1
ATOM 4325 C CA . ILE B 1 92 ? -18.781 -15.156 6.016 1 98 92 ILE B CA 1
ATOM 4326 C C . ILE B 1 92 ? -19.766 -16.234 5.539 1 98 92 ILE B C 1
ATOM 4328 O O . ILE B 1 92 ? -19.484 -16.938 4.57 1 98 92 ILE B O 1
ATOM 4332 N N . SER B 1 93 ? -20.938 -16.344 6.168 1 97.88 93 SER B N 1
ATOM 4333 C CA . SER B 1 93 ? -21.922 -17.359 5.84 1 97.88 93 SER B CA 1
ATOM 4334 C C . SER B 1 93 ? -22.453 -17.188 4.422 1 97.88 93 SER B C 1
ATOM 4336 O O . SER B 1 93 ? -22.625 -18.172 3.688 1 97.88 93 SER B O 1
ATOM 4338 N N . ASN B 1 94 ? -22.766 -15.93 4.07 1 97.88 94 ASN B N 1
ATOM 4339 C CA . ASN B 1 94 ? -23.281 -15.664 2.732 1 97.88 94 ASN B CA 1
ATOM 4340 C C . ASN B 1 94 ? -22.25 -16.031 1.656 1 97.88 94 ASN B C 1
ATOM 4342 O O . ASN B 1 94 ? -22.625 -16.531 0.592 1 97.88 94 ASN B O 1
ATOM 4346 N N . TYR B 1 95 ? -21.016 -15.734 1.917 1 97.19 95 TYR B N 1
ATOM 4347 C CA . TYR B 1 95 ? -19.969 -16.156 0.991 1 97.19 95 TYR B CA 1
ATOM 4348 C C . TYR B 1 95 ? -19.906 -17.672 0.892 1 97.19 95 TYR B C 1
ATOM 4350 O O . TYR B 1 95 ? -19.875 -18.234 -0.208 1 97.19 95 TYR B O 1
ATOM 4358 N N . ASP B 1 96 ? -19.906 -18.328 2.047 1 96.62 96 ASP B N 1
ATOM 4359 C CA . ASP B 1 96 ? -19.812 -19.781 2.082 1 96.62 96 ASP B CA 1
ATOM 4360 C C . ASP B 1 96 ? -20.969 -20.422 1.339 1 96.62 96 ASP B C 1
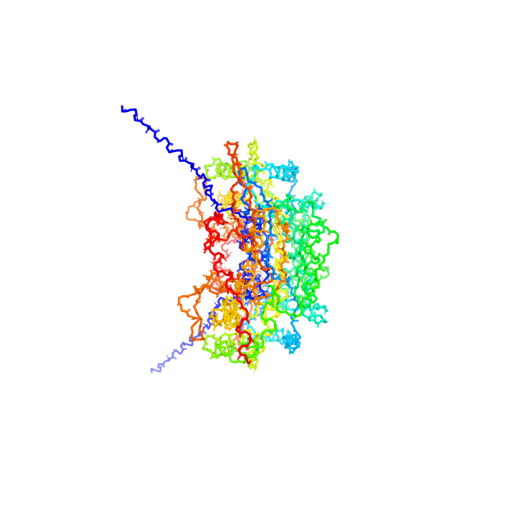ATOM 4362 O O . ASP B 1 96 ? -20.844 -21.516 0.783 1 96.62 96 ASP B O 1
ATOM 4366 N N . ASN B 1 97 ? -22.094 -19.75 1.304 1 96.38 97 ASN B N 1
ATOM 4367 C CA . ASN B 1 97 ? -23.281 -20.281 0.658 1 96.38 97 ASN B CA 1
ATOM 4368 C C . ASN B 1 97 ? -23.375 -19.844 -0.803 1 96.38 97 ASN B C 1
ATOM 4370 O O . ASN B 1 97 ? -24.375 -20.094 -1.472 1 96.38 97 ASN B O 1
ATOM 4374 N N . GLY B 1 98 ? -22.422 -19.078 -1.297 1 93.56 98 GLY B N 1
ATOM 4375 C CA . GLY B 1 98 ? -22.344 -18.719 -2.705 1 93.56 98 GLY B CA 1
ATOM 4376 C C . GLY B 1 98 ? -23.156 -17.5 -3.059 1 93.56 98 GLY B C 1
ATOM 4377 O O . GLY B 1 98 ? -23.469 -17.266 -4.23 1 93.56 98 GLY B O 1
ATOM 4378 N N . ASN B 1 99 ? -23.5 -16.703 -2.051 1 94.69 99 ASN B N 1
ATOM 4379 C CA . ASN B 1 99 ? -24.422 -15.586 -2.285 1 94.69 99 ASN B CA 1
ATOM 4380 C C . ASN B 1 99 ? -23.672 -14.258 -2.355 1 94.69 99 ASN B C 1
ATOM 4382 O O . ASN B 1 99 ? -24.266 -13.219 -2.648 1 94.69 99 ASN B O 1
ATOM 4386 N N . SER B 1 100 ? -22.375 -14.281 -2.131 1 94.81 100 SER B N 1
ATOM 4387 C CA . SER B 1 100 ? -21.562 -13.07 -2.037 1 94.81 100 SER B CA 1
ATOM 4388 C C . SER B 1 100 ? -20.625 -12.938 -3.24 1 94.81 100 SER B C 1
ATOM 4390 O O . SER B 1 100 ? -20.25 -13.938 -3.857 1 94.81 100 SER B O 1
ATOM 4392 N N . SER B 1 101 ? -20.312 -11.734 -3.609 1 94.62 101 SER B N 1
ATOM 4393 C CA . SER B 1 101 ? -19.344 -11.523 -4.684 1 94.62 101 SER B CA 1
ATOM 4394 C C . SER B 1 101 ? -18 -11.086 -4.129 1 94.62 101 SER B C 1
ATOM 4396 O O . SER B 1 101 ? -17.141 -10.602 -4.875 1 94.62 101 SER B O 1
ATOM 4398 N N . LEU B 1 102 ? -17.812 -11.188 -2.812 1 97.06 102 LEU B N 1
ATOM 4399 C CA . LEU B 1 102 ? -16.516 -10.922 -2.215 1 97.06 102 LEU B CA 1
ATOM 4400 C C . LEU B 1 102 ? -15.484 -11.953 -2.666 1 97.06 102 LEU B C 1
ATOM 4402 O O . LEU B 1 102 ? -15.852 -13.07 -3.053 1 97.06 102 LEU B O 1
ATOM 4406 N N . CYS B 1 103 ? -14.25 -11.555 -2.633 1 97.56 103 CYS B N 1
ATOM 4407 C CA . CYS B 1 103 ? -13.18 -12.469 -2.984 1 97.56 103 CYS B CA 1
ATOM 4408 C C . CYS B 1 103 ? -12.789 -13.336 -1.793 1 97.56 103 CYS B C 1
ATOM 4410 O O . CYS B 1 103 ? -12.906 -12.906 -0.644 1 97.56 103 CYS B O 1
ATOM 4412 N N . ALA B 1 104 ? -12.266 -14.445 -2.053 1 97.75 104 ALA B N 1
ATOM 4413 C CA . ALA B 1 104 ? -11.969 -15.461 -1.039 1 97.75 104 ALA B CA 1
ATOM 4414 C C . ALA B 1 104 ? -11.023 -14.914 0.024 1 97.75 104 ALA B C 1
ATOM 4416 O O . ALA B 1 104 ? -11.273 -15.055 1.223 1 97.75 104 ALA B O 1
ATOM 4417 N N . GLN B 1 105 ? -9.984 -14.281 -0.451 1 97.56 105 GLN B N 1
ATOM 4418 C CA . GLN B 1 105 ? -9 -13.773 0.501 1 97.56 105 GLN B CA 1
ATOM 4419 C C . GLN B 1 105 ? -9.586 -12.672 1.367 1 97.56 105 GLN B C 1
ATOM 4421 O O . GLN B 1 105 ? -9.242 -12.539 2.541 1 97.56 105 GLN B O 1
ATOM 4426 N N . ASP B 1 106 ? -10.445 -11.836 0.815 1 97.94 106 ASP B N 1
ATOM 4427 C CA . ASP B 1 106 ? -11.133 -10.82 1.615 1 97.94 106 ASP B CA 1
ATOM 4428 C C . ASP B 1 106 ? -11.953 -11.469 2.73 1 97.94 106 ASP B C 1
ATOM 4430 O O . ASP B 1 106 ? -11.969 -10.977 3.861 1 97.94 106 ASP B O 1
ATOM 4434 N N . VAL B 1 107 ? -12.617 -12.531 2.42 1 98.19 107 VAL B N 1
ATOM 4435 C CA . VAL B 1 107 ? -13.445 -13.227 3.402 1 98.19 107 VAL B CA 1
ATOM 4436 C C . VAL B 1 107 ? -12.555 -13.875 4.461 1 98.19 107 VAL B C 1
ATOM 4438 O O . VAL B 1 107 ? -12.891 -13.875 5.648 1 98.19 107 VAL B O 1
ATOM 4441 N N . ASP B 1 108 ? -11.391 -14.43 4.039 1 97.69 108 ASP B N 1
ATOM 4442 C CA . ASP B 1 108 ? -10.438 -14.953 5.012 1 97.69 108 ASP B CA 1
ATOM 4443 C C . ASP B 1 108 ? -10.016 -13.875 6 1 97.69 108 ASP B C 1
ATOM 4445 O O . ASP B 1 108 ? -9.867 -14.141 7.195 1 97.69 108 ASP B O 1
ATOM 4449 N N . ASN B 1 109 ? -9.797 -12.711 5.465 1 97.25 109 ASN B N 1
ATOM 4450 C CA . ASN B 1 109 ? -9.43 -11.594 6.332 1 97.25 109 ASN B CA 1
ATOM 4451 C C . ASN B 1 109 ? -10.523 -11.289 7.352 1 97.25 109 ASN B C 1
ATOM 4453 O O . ASN B 1 109 ? -10.234 -10.906 8.484 1 97.25 109 ASN B O 1
ATOM 4457 N N . PHE B 1 110 ? -11.797 -11.406 6.973 1 97.69 110 PHE B N 1
ATOM 4458 C CA . PHE B 1 110 ? -12.898 -11.281 7.914 1 97.69 110 PHE B CA 1
ATOM 4459 C C . PHE B 1 110 ? -12.828 -12.359 8.984 1 97.69 110 PHE B C 1
ATOM 4461 O O . PHE B 1 110 ? -13.008 -12.078 10.172 1 97.69 110 PHE B O 1
ATOM 4468 N N . ARG B 1 111 ? -12.562 -13.586 8.523 1 97.75 111 ARG B N 1
ATOM 4469 C CA . ARG B 1 111 ? -12.523 -14.711 9.461 1 97.75 111 ARG B CA 1
ATOM 4470 C C . ARG B 1 111 ? -11.477 -14.477 10.547 1 97.75 111 ARG B C 1
ATOM 4472 O O . ARG B 1 111 ? -11.703 -14.805 11.711 1 97.75 111 ARG B O 1
ATOM 4479 N N . GLU B 1 112 ? -10.367 -13.898 10.148 1 96.12 112 GLU B N 1
ATOM 4480 C CA . GLU B 1 112 ? -9.234 -13.734 11.055 1 96.12 112 GLU B CA 1
ATOM 4481 C C . GLU B 1 112 ? -9.383 -12.477 11.898 1 96.12 112 GLU B C 1
ATOM 4483 O O . GLU B 1 112 ? -8.688 -12.312 12.906 1 96.12 112 GLU B O 1
ATOM 4488 N N . TRP B 1 113 ? -10.25 -11.547 11.508 1 96.81 113 TRP B N 1
ATOM 4489 C CA . TRP B 1 113 ? -10.367 -10.234 12.133 1 96.81 113 TRP B CA 1
ATOM 4490 C C . TRP B 1 113 ? -10.977 -10.344 13.523 1 96.81 113 TRP B C 1
ATOM 4492 O O . TRP B 1 113 ? -11.945 -11.078 13.727 1 96.81 113 TRP B O 1
ATOM 4502 N N . LYS B 1 114 ? -10.352 -9.625 14.43 1 95 114 LYS B N 1
ATOM 4503 C CA . LYS B 1 114 ? -10.852 -9.461 15.789 1 95 114 LYS B CA 1
ATOM 4504 C C . LYS B 1 114 ? -10.836 -7.992 16.203 1 95 114 LYS B C 1
ATOM 4506 O O . LYS B 1 114 ? -9.914 -7.254 15.867 1 95 114 LYS B O 1
ATOM 4511 N N . ILE B 1 115 ? -11.883 -7.605 16.906 1 93.31 115 ILE B N 1
ATOM 4512 C CA . ILE B 1 115 ? -11.953 -6.219 17.359 1 93.31 115 ILE B CA 1
ATOM 4513 C C . ILE B 1 115 ? -11.18 -6.062 18.672 1 93.31 115 ILE B C 1
ATOM 4515 O O . ILE B 1 115 ? -11.242 -6.93 19.547 1 93.31 115 ILE B O 1
ATOM 4519 N N . GLU B 1 116 ? -10.477 -4.996 18.812 1 93.12 116 GLU B N 1
ATOM 4520 C CA . GLU B 1 116 ? -9.727 -4.719 20.031 1 93.12 116 GLU B CA 1
ATOM 4521 C C . GLU B 1 116 ? -10.648 -4.27 21.156 1 93.12 116 GLU B C 1
ATOM 4523 O O . GLU B 1 116 ? -11.578 -3.49 20.922 1 93.12 116 GLU B O 1
ATOM 4528 N N . THR B 1 117 ? -10.305 -4.652 22.344 1 94.06 117 THR B N 1
ATOM 4529 C CA . THR B 1 117 ? -11.109 -4.34 23.516 1 94.06 117 THR B CA 1
ATOM 4530 C C . THR B 1 117 ? -11.164 -2.83 23.75 1 94.06 117 THR B C 1
ATOM 4532 O O . THR B 1 117 ? -12.219 -2.281 24.062 1 94.06 117 THR B O 1
ATOM 4535 N N . LYS B 1 118 ? -10.086 -2.156 23.609 1 94.12 118 LYS B N 1
ATOM 4536 C CA . LYS B 1 118 ? -10.023 -0.717 23.859 1 94.12 118 LYS B CA 1
ATOM 4537 C C . LYS B 1 118 ? -10.93 0.043 22.891 1 94.12 118 LYS B C 1
ATOM 4539 O O . LYS B 1 118 ? -11.516 1.062 23.25 1 94.12 118 LYS B O 1
ATOM 4544 N N . PHE B 1 119 ? -11.039 -0.48 21.719 1 95.56 119 PHE B N 1
ATOM 4545 C CA . PHE B 1 119 ? -11.883 0.126 20.688 1 95.56 119 PHE B CA 1
ATOM 4546 C C . PHE B 1 119 ? -13.328 0.191 21.156 1 95.56 119 PHE B C 1
ATOM 4548 O O . PHE B 1 119 ? -14.016 1.194 20.938 1 95.56 119 PHE B O 1
ATOM 4555 N N . ILE B 1 120 ? -13.766 -0.788 21.859 1 94.19 120 ILE B N 1
ATOM 4556 C CA . ILE B 1 120 ? -15.156 -0.924 22.266 1 94.19 120 ILE B CA 1
ATOM 4557 C C . ILE B 1 120 ? -15.359 -0.237 23.609 1 94.19 120 ILE B C 1
ATOM 4559 O O . ILE B 1 120 ? -16.406 0.36 23.859 1 94.19 120 ILE B O 1
ATOM 4563 N N . ASN B 1 121 ? -14.344 -0.199 24.453 1 95.06 121 ASN B N 1
ATOM 4564 C CA . ASN B 1 121 ? -14.562 0.15 25.844 1 95.06 121 ASN B CA 1
ATOM 4565 C C . ASN B 1 121 ? -14.125 1.582 26.141 1 95.06 121 ASN B C 1
ATOM 4567 O O . ASN B 1 121 ? -14.414 2.113 27.219 1 95.06 121 ASN B O 1
ATOM 4571 N N . GLU B 1 122 ? -13.5 2.227 25.266 1 94.94 122 GLU B N 1
ATOM 4572 C CA . GLU B 1 122 ? -12.977 3.557 25.547 1 94.94 122 GLU B CA 1
ATOM 4573 C C . GLU B 1 122 ? -13.391 4.555 24.469 1 94.94 122 GLU B C 1
ATOM 4575 O O . GLU B 1 122 ? -12.547 5.145 23.797 1 94.94 122 GLU B O 1
ATOM 4580 N N . PRO B 1 123 ? -14.648 4.809 24.438 1 95.81 123 PRO B N 1
ATOM 4581 C CA . PRO B 1 123 ? -15.133 5.727 23.406 1 95.81 123 PRO B CA 1
ATOM 4582 C C . PRO B 1 123 ? -14.477 7.105 23.484 1 95.81 123 PRO B C 1
ATOM 4584 O O . PRO B 1 123 ? -14.219 7.605 24.578 1 95.81 123 PRO B O 1
ATOM 4587 N N . SER B 1 124 ? -14.141 7.691 22.375 1 95.31 124 SER B N 1
ATOM 4588 C CA . SER B 1 124 ? -13.688 9.062 22.188 1 95.31 124 SER B CA 1
ATOM 4589 C C . SER B 1 124 ? -12.312 9.281 22.797 1 95.31 124 SER B C 1
ATOM 4591 O O . SER B 1 124 ? -11.859 10.422 22.938 1 95.31 124 SER B O 1
ATOM 4593 N N . THR B 1 125 ? -11.641 8.234 23.234 1 96.38 125 THR B N 1
ATOM 4594 C CA . THR B 1 125 ? -10.289 8.375 23.781 1 96.38 125 THR B CA 1
ATOM 4595 C C . THR B 1 125 ? -9.25 8.219 22.672 1 96.38 125 THR B C 1
ATOM 4597 O O . THR B 1 125 ? -9.539 7.656 21.609 1 96.38 125 THR B O 1
ATOM 4600 N N . LEU B 1 126 ? -8.125 8.805 22.953 1 97.56 126 LEU B N 1
ATOM 4601 C CA . LEU B 1 126 ? -7.047 8.758 21.969 1 97.56 126 LEU B CA 1
ATOM 4602 C C . LEU B 1 126 ? -6.598 7.32 21.734 1 97.56 126 LEU B C 1
ATOM 4604 O O . LEU B 1 126 ? -6.398 6.562 22.688 1 97.56 126 LEU B O 1
ATOM 4608 N N . SER B 1 127 ? -6.484 6.887 20.5 1 97.38 127 SER B N 1
ATOM 4609 C CA . SER B 1 127 ? -5.957 5.57 20.156 1 97.38 127 SER B CA 1
ATOM 4610 C C . SER B 1 127 ? -4.434 5.547 20.219 1 97.38 127 SER B C 1
ATOM 4612 O O . SER B 1 127 ? -3.799 6.594 20.359 1 97.38 127 SER B O 1
ATOM 4614 N N . ASN B 1 128 ? -3.895 4.348 20.172 1 97.38 128 ASN B N 1
ATOM 4615 C CA . ASN B 1 128 ? -2.441 4.25 20.094 1 97.38 128 ASN B CA 1
ATOM 4616 C C . ASN B 1 128 ? -1.891 4.938 18.859 1 97.38 128 ASN B C 1
ATOM 4618 O O . ASN B 1 128 ? -0.852 5.598 18.906 1 97.38 128 ASN B O 1
ATOM 4622 N N . GLU B 1 129 ? -2.527 4.75 17.703 1 97.94 129 GLU B N 1
ATOM 4623 C CA . GLU B 1 129 ? -2.113 5.449 16.5 1 97.94 129 GLU B CA 1
ATOM 4624 C C . GLU B 1 129 ? -2.117 6.961 16.703 1 97.94 129 GLU B C 1
ATOM 4626 O O . GLU B 1 129 ? -1.189 7.652 16.281 1 97.94 129 GLU B O 1
ATOM 4631 N N . GLY B 1 130 ? -3.174 7.484 17.344 1 98.44 130 GLY B N 1
ATOM 4632 C CA . GLY B 1 130 ? -3.252 8.906 17.641 1 98.44 130 GLY B CA 1
ATOM 4633 C C . GLY B 1 130 ? -2.107 9.406 18.5 1 98.44 130 GLY B C 1
ATOM 4634 O O . GLY B 1 130 ? -1.556 10.477 18.25 1 98.44 130 GLY B O 1
ATOM 4635 N N . TYR B 1 131 ? -1.801 8.617 19.531 1 98.62 131 TYR B N 1
ATOM 4636 C CA . TYR B 1 131 ? -0.67 8.961 20.391 1 98.62 131 TYR B CA 1
ATOM 4637 C C . TYR B 1 131 ? 0.617 9.055 19.578 1 98.62 131 TYR B C 1
ATOM 4639 O O . TYR B 1 131 ? 1.364 10.031 19.703 1 98.62 131 TYR B O 1
ATOM 4647 N N . GLN B 1 132 ? 0.818 8.086 18.719 1 98.56 132 GLN B N 1
ATOM 4648 C CA . GLN B 1 132 ? 2.031 8.039 17.906 1 98.56 132 GLN B CA 1
ATOM 4649 C C . GLN B 1 132 ? 2.064 9.188 16.891 1 98.56 132 GLN B C 1
ATOM 4651 O O . GLN B 1 132 ? 3.133 9.734 16.609 1 98.56 132 GLN B O 1
ATOM 4656 N N . GLU B 1 133 ? 0.935 9.523 16.375 1 98.38 133 GLU B N 1
ATOM 4657 C CA . GLU B 1 133 ? 0.858 10.664 15.461 1 98.38 133 GLU B CA 1
ATOM 4658 C C . GLU B 1 133 ? 1.401 11.93 16.125 1 98.38 133 GLU B C 1
ATOM 4660 O O . GLU B 1 133 ? 2.234 12.633 15.547 1 98.38 133 GLU B O 1
ATOM 4665 N N . MET B 1 134 ? 0.975 12.141 17.328 1 98.69 134 MET B N 1
ATOM 4666 C CA . MET B 1 134 ? 1.36 13.344 18.047 1 98.69 134 MET B CA 1
ATOM 4667 C C . MET B 1 134 ? 2.826 13.281 18.469 1 98.69 134 MET B C 1
ATOM 4669 O O . MET B 1 134 ? 3.555 14.273 18.344 1 98.69 134 MET B O 1
ATOM 4673 N N . PHE B 1 135 ? 3.23 12.117 18.984 1 98.75 135 PHE B N 1
ATOM 4674 C CA . PHE B 1 135 ? 4.613 11.914 19.391 1 98.75 135 PHE B CA 1
ATOM 4675 C C . PHE B 1 135 ? 5.57 12.156 18.234 1 98.75 135 PHE B C 1
ATOM 4677 O O . PHE B 1 135 ? 6.555 12.883 18.375 1 98.75 135 PHE B O 1
ATOM 4684 N N . ARG B 1 136 ? 5.262 11.57 17.109 1 98.5 136 ARG B N 1
ATOM 4685 C CA . ARG B 1 136 ? 6.125 11.68 15.938 1 98.5 136 ARG B CA 1
ATOM 4686 C C . ARG B 1 136 ? 6.121 13.102 15.391 1 98.5 136 ARG B C 1
ATOM 4688 O O . ARG B 1 136 ? 7.141 13.586 14.891 1 98.5 136 ARG B O 1
ATOM 4695 N N . PHE B 1 137 ? 5 13.734 15.406 1 98.56 137 PHE B N 1
ATOM 4696 C CA . PHE B 1 137 ? 4.922 15.133 15 1 98.56 137 PHE B CA 1
ATOM 4697 C C . PHE B 1 137 ? 5.863 15.992 15.844 1 98.56 137 PHE B C 1
ATOM 4699 O O . PHE B 1 137 ? 6.637 16.781 15.297 1 98.56 137 PHE B O 1
ATOM 4706 N N . GLY B 1 138 ? 5.797 15.789 17.141 1 98.69 138 GLY B N 1
ATOM 4707 C CA . GLY B 1 138 ? 6.703 16.5 18.031 1 98.69 138 GLY B CA 1
ATOM 4708 C C . GLY B 1 138 ? 8.164 16.25 17.719 1 98.69 138 GLY B C 1
ATOM 4709 O O . GLY B 1 138 ? 8.969 17.188 17.688 1 98.69 138 GLY B O 1
ATOM 4710 N N . SER B 1 139 ? 8.461 15.047 17.453 1 98.38 139 SER B N 1
ATOM 4711 C CA . SER B 1 139 ? 9.844 14.688 17.125 1 98.38 139 SER B CA 1
ATOM 4712 C C . SER B 1 139 ? 10.312 15.398 15.867 1 98.38 139 SER B C 1
ATOM 4714 O O . SER B 1 139 ? 11.438 15.906 15.812 1 98.38 139 SER B O 1
ATOM 4716 N N . ARG B 1 140 ? 9.484 15.461 14.867 1 98.5 140 ARG B N 1
ATOM 4717 C CA . ARG B 1 140 ? 9.852 16.125 13.617 1 98.5 140 ARG B CA 1
ATOM 4718 C C . ARG B 1 140 ? 9.992 17.625 13.812 1 98.5 140 ARG B C 1
ATOM 4720 O O . ARG B 1 140 ? 10.906 18.25 13.266 1 98.5 140 ARG B O 1
ATOM 4727 N N . LEU B 1 141 ? 9.117 18.203 14.648 1 97.94 141 LEU B N 1
ATOM 4728 C CA . LEU B 1 141 ? 9.219 19.625 14.945 1 97.94 141 LEU B CA 1
ATOM 4729 C C . LEU B 1 141 ? 10.547 19.953 15.609 1 97.94 141 LEU B C 1
ATOM 4731 O O . LEU B 1 141 ? 11.227 20.906 15.227 1 97.94 141 LEU B O 1
ATOM 4735 N N . LYS B 1 142 ? 10.891 19.156 16.594 1 97.88 142 LYS B N 1
ATOM 4736 C CA . LYS B 1 142 ? 12.133 19.359 17.328 1 97.88 142 LYS B CA 1
ATOM 4737 C C . LYS B 1 142 ? 13.344 19.281 16.391 1 97.88 142 LYS B C 1
ATOM 4739 O O . LYS B 1 142 ? 14.242 20.109 16.469 1 97.88 142 LYS B O 1
ATOM 4744 N N . GLU B 1 143 ? 13.312 18.312 15.539 1 96.94 143 GLU B N 1
ATOM 4745 C CA . GLU B 1 143 ? 14.43 18.141 14.609 1 96.94 143 GLU B CA 1
ATOM 4746 C C . GLU B 1 143 ? 14.5 19.266 13.594 1 96.94 143 GLU B C 1
ATOM 4748 O O . GLU B 1 143 ? 15.586 19.703 13.195 1 96.94 143 GLU B O 1
ATOM 4753 N N . ALA B 1 144 ? 13.414 19.766 13.18 1 96.81 144 ALA B N 1
ATOM 4754 C CA . ALA B 1 144 ? 13.344 20.828 12.164 1 96.81 144 ALA B CA 1
ATOM 4755 C C . ALA B 1 144 ? 13.742 22.172 12.75 1 96.81 144 ALA B C 1
ATOM 4757 O O . ALA B 1 144 ? 14.312 23.016 12.055 1 96.81 144 ALA B O 1
ATOM 4758 N N . LEU B 1 145 ? 13.43 22.391 14.023 1 96.75 145 LEU B N 1
ATOM 4759 C CA . LEU B 1 145 ? 13.625 23.703 14.641 1 96.75 145 LEU B CA 1
ATOM 4760 C C . LEU B 1 145 ? 14.305 23.562 16 1 96.75 145 LEU B C 1
ATOM 4762 O O . LEU B 1 145 ? 13.766 24.016 17.016 1 96.75 145 LEU B O 1
ATOM 4766 N N . PRO B 1 146 ? 15.453 23.047 15.945 1 95.69 146 PRO B N 1
ATOM 4767 C CA . PRO B 1 146 ? 16.141 22.828 17.219 1 95.69 146 PRO B CA 1
ATOM 4768 C C . PRO B 1 146 ? 16.391 24.141 17.984 1 95.69 146 PRO B C 1
ATOM 4770 O O . PRO B 1 146 ? 16.406 24.141 19.219 1 95.69 146 PRO B O 1
ATOM 4773 N N . GLU B 1 147 ? 16.547 25.219 17.297 1 93.88 147 GLU B N 1
ATOM 4774 C CA . GLU B 1 147 ? 16.797 26.516 17.906 1 93.88 147 GLU B CA 1
ATOM 4775 C C . GLU B 1 147 ? 15.656 26.906 18.844 1 93.88 147 GLU B C 1
ATOM 4777 O O . GLU B 1 147 ? 15.875 27.609 19.844 1 93.88 147 GLU B O 1
ATOM 4782 N N . ILE B 1 148 ? 14.523 26.422 18.5 1 95.5 148 ILE B N 1
ATOM 4783 C CA . ILE B 1 148 ? 13.344 26.75 19.281 1 95.5 148 ILE B CA 1
ATOM 4784 C C . ILE B 1 148 ? 13.18 25.75 20.422 1 95.5 148 ILE B C 1
ATOM 4786 O O . ILE B 1 148 ? 12.906 26.125 21.562 1 95.5 148 ILE B O 1
ATOM 4790 N N . PHE B 1 149 ? 13.453 24.438 20.156 1 96.06 149 PHE B N 1
ATOM 4791 C CA . PHE B 1 149 ? 12.891 23.391 21.016 1 96.06 149 PHE B CA 1
ATOM 4792 C C . PHE B 1 149 ? 13.977 22.781 21.891 1 96.06 149 PHE B C 1
ATOM 4794 O O . PHE B 1 149 ? 13.68 21.969 22.781 1 96.06 149 PHE B O 1
ATOM 4801 N N . ASN B 1 150 ? 15.25 23.062 21.719 1 92.44 150 ASN B N 1
ATOM 4802 C CA . ASN B 1 150 ? 16.312 22.438 22.5 1 92.44 150 ASN B CA 1
ATOM 4803 C C . ASN B 1 150 ? 16.281 22.906 23.953 1 92.44 150 ASN B C 1
ATOM 4805 O O . ASN B 1 150 ? 16.688 22.172 24.859 1 92.44 150 ASN B O 1
ATOM 4809 N N . ASP B 1 151 ? 15.852 24.125 24.219 1 88.75 151 ASP B N 1
ATOM 4810 C CA . ASP B 1 151 ? 15.906 24.641 25.578 1 88.75 151 ASP B CA 1
ATOM 4811 C C . ASP B 1 151 ? 14.664 25.469 25.906 1 88.75 151 ASP B C 1
ATOM 4813 O O . ASP B 1 151 ? 14.773 26.641 26.281 1 88.75 151 ASP B O 1
ATOM 4817 N N . LEU B 1 152 ? 13.586 24.75 25.938 1 91.69 152 LEU B N 1
ATOM 4818 C CA . LEU B 1 152 ? 12.352 25.453 26.25 1 91.69 152 LEU B CA 1
ATOM 4819 C C . LEU B 1 152 ? 12.164 25.578 27.766 1 91.69 152 LEU B C 1
ATOM 4821 O O . LEU B 1 152 ? 12.117 24.562 28.469 1 91.69 152 LEU B O 1
ATOM 4825 N N . ASN B 1 153 ? 12.078 26.797 28.203 1 89.69 153 ASN B N 1
ATOM 4826 C CA . ASN B 1 153 ? 11.797 27.047 29.609 1 89.69 153 ASN B CA 1
ATOM 4827 C C . ASN B 1 153 ? 10.312 27.312 29.844 1 89.69 153 ASN B C 1
ATOM 4829 O O . ASN B 1 153 ? 9.57 27.594 28.906 1 89.69 153 ASN B O 1
ATOM 4833 N N . GLU B 1 154 ? 9.898 27.234 31.062 1 87.31 154 GLU B N 1
ATOM 4834 C CA . GLU B 1 154 ? 8.492 27.266 31.453 1 87.31 154 GLU B CA 1
ATOM 4835 C C . GLU B 1 154 ? 7.805 28.531 30.922 1 87.31 154 GLU B C 1
ATOM 4837 O O . GLU B 1 154 ? 6.637 28.5 30.531 1 87.31 154 GLU B O 1
ATOM 4842 N N . GLU B 1 155 ? 8.477 29.641 30.797 1 91.12 155 GLU B N 1
ATOM 4843 C CA . GLU B 1 155 ? 7.84 30.891 30.391 1 91.12 155 GLU B CA 1
ATOM 4844 C C . GLU B 1 155 ? 7.879 31.062 28.875 1 91.12 155 GLU B C 1
ATOM 4846 O O . GLU B 1 155 ? 7.266 31.984 28.328 1 91.12 155 GLU B O 1
ATOM 4851 N N . GLU B 1 156 ? 8.375 30.094 28.234 1 94.75 156 GLU B N 1
ATOM 4852 C CA . GLU B 1 156 ? 8.648 30.297 26.812 1 94.75 156 GLU B CA 1
ATOM 4853 C C . GLU B 1 156 ? 7.66 29.516 25.953 1 94.75 156 GLU B C 1
ATOM 4855 O O . GLU B 1 156 ? 7.707 29.578 24.719 1 94.75 156 GLU B O 1
ATOM 4860 N N . TYR B 1 157 ? 6.77 28.781 26.594 1 96.44 157 TYR B N 1
ATOM 4861 C CA . TYR B 1 157 ? 5.855 27.969 25.812 1 96.44 157 TYR B CA 1
ATOM 4862 C C . TYR B 1 157 ? 4.457 27.969 26.422 1 96.44 157 TYR B C 1
ATOM 4864 O O . TYR B 1 157 ? 4.277 28.344 27.578 1 96.44 157 TYR B O 1
ATOM 4872 N N . SER B 1 158 ? 3.477 27.641 25.609 1 95.56 158 SER B N 1
ATOM 4873 C CA . SER B 1 158 ? 2.1 27.422 26.031 1 95.56 158 SER B CA 1
ATOM 4874 C C . SER B 1 158 ? 1.464 26.25 25.297 1 95.56 158 SER B C 1
ATOM 4876 O O . SER B 1 158 ? 1.357 26.281 24.062 1 95.56 158 SER B O 1
ATOM 4878 N N . PHE B 1 159 ? 1.153 25.203 26.047 1 96.38 159 PHE B N 1
ATOM 4879 C CA . PHE B 1 159 ? 0.339 24.109 25.531 1 96.38 159 PHE B CA 1
ATOM 4880 C C . PHE B 1 159 ? -1.107 24.25 26 1 96.38 159 PHE B C 1
ATOM 4882 O O . PHE B 1 159 ? -1.404 24.109 27.188 1 96.38 159 PHE B O 1
ATOM 4889 N N . ARG B 1 160 ? -1.998 24.422 25.047 1 95.25 160 ARG B N 1
ATOM 4890 C CA . ARG B 1 160 ? -3.389 24.703 25.375 1 95.25 160 ARG B CA 1
ATOM 4891 C C . ARG B 1 160 ? -4.332 23.703 24.719 1 95.25 160 ARG B C 1
ATOM 4893 O O . ARG B 1 160 ? -4.789 23.922 23.594 1 95.25 160 ARG B O 1
ATOM 4900 N N . PRO B 1 161 ? -4.688 22.656 25.422 1 94.94 161 PRO B N 1
ATOM 4901 C CA . PRO B 1 161 ? -5.668 21.719 24.875 1 94.94 161 PRO B CA 1
ATOM 4902 C C . PRO B 1 161 ? -7.105 22.188 25.062 1 94.94 161 PRO B C 1
ATOM 4904 O O . PRO B 1 161 ? -7.355 23.125 25.828 1 94.94 161 PRO B O 1
ATOM 4907 N N . THR B 1 162 ? -8 21.625 24.297 1 91.06 162 THR B N 1
ATOM 4908 C CA . THR B 1 162 ? -9.43 21.844 24.5 1 91.06 162 THR B CA 1
ATOM 4909 C C . THR B 1 162 ? -10 20.828 25.484 1 91.06 162 THR B C 1
ATOM 4911 O O . THR B 1 162 ? -9.289 19.922 25.922 1 91.06 162 THR B O 1
ATOM 4914 N N . LEU B 1 163 ? -11.242 21.062 25.812 1 84.31 163 LEU B N 1
ATOM 4915 C CA . LEU B 1 163 ? -11.875 20.203 26.812 1 84.31 163 LEU B CA 1
ATOM 4916 C C . LEU B 1 163 ? -11.898 18.75 26.344 1 84.31 163 LEU B C 1
ATOM 4918 O O . LEU B 1 163 ? -12.18 18.469 25.172 1 84.31 163 LEU B O 1
ATOM 4922 N N . GLY B 1 164 ? -11.586 17.875 27.344 1 83.44 164 GLY B N 1
ATOM 4923 C CA . GLY B 1 164 ? -11.586 16.438 27.078 1 83.44 164 GLY B CA 1
ATOM 4924 C C . GLY B 1 164 ? -10.211 15.805 27.234 1 83.44 164 GLY B C 1
ATOM 4925 O O . GLY B 1 164 ? -9.195 16.484 27.109 1 83.44 164 GLY B O 1
ATOM 4926 N N . SER B 1 165 ? -10.195 14.516 27.391 1 89.94 165 SER B N 1
ATOM 4927 C CA . SER B 1 165 ? -8.961 13.789 27.672 1 89.94 165 SER B CA 1
ATOM 4928 C C . SER B 1 165 ? -8.102 13.672 26.406 1 89.94 165 SER B C 1
ATOM 4930 O O . SER B 1 165 ? -6.871 13.641 26.484 1 89.94 165 SER B O 1
ATOM 4932 N N . ARG B 1 166 ? -8.719 13.594 25.234 1 92.94 166 ARG B N 1
ATOM 4933 C CA . ARG B 1 166 ? -7.973 13.367 24.016 1 92.94 166 ARG B CA 1
ATOM 4934 C C . ARG B 1 166 ? -7.012 14.516 23.734 1 92.94 166 ARG B C 1
ATOM 4936 O O . ARG B 1 166 ? -5.887 14.297 23.281 1 92.94 166 ARG B O 1
ATOM 4943 N N . GLY B 1 167 ? -7.449 15.781 24.031 1 94.38 167 GLY B N 1
ATOM 4944 C CA . GLY B 1 167 ? -6.566 16.922 23.844 1 94.38 167 GLY B CA 1
ATOM 4945 C C . GLY B 1 167 ? -5.379 16.906 24.797 1 94.38 167 GLY B C 1
ATOM 4946 O O . GLY B 1 167 ? -4.25 17.203 24.391 1 94.38 167 GLY B O 1
ATOM 4947 N N . GLU B 1 168 ? -5.621 16.562 25.984 1 95.56 168 GLU B N 1
ATOM 4948 C CA . GLU B 1 168 ? -4.566 16.516 27 1 95.56 168 GLU B CA 1
ATOM 4949 C C . GLU B 1 168 ? -3.543 15.43 26.672 1 95.56 168 GLU B C 1
ATOM 4951 O O . GLU B 1 168 ? -2.336 15.68 26.734 1 95.56 168 GLU B O 1
ATOM 4956 N N . VAL B 1 169 ? -4.051 14.242 26.375 1 97.62 169 VAL B N 1
ATOM 4957 C CA . VAL B 1 169 ? -3.154 13.125 26.078 1 97.62 169 VAL B CA 1
ATOM 4958 C C . VAL B 1 169 ? -2.375 13.43 24.797 1 97.62 169 VAL B C 1
ATOM 4960 O O . VAL B 1 169 ? -1.201 13.07 24.688 1 97.62 169 VAL B O 1
ATOM 4963 N N . SER B 1 170 ? -2.996 14.086 23.812 1 98.31 170 SER B N 1
ATOM 4964 C CA . SER B 1 170 ? -2.297 14.516 22.609 1 98.31 170 SER B CA 1
ATOM 4965 C C . SER B 1 170 ? -1.176 15.5 22.953 1 98.31 170 SER B C 1
ATOM 4967 O O . SER B 1 170 ? -0.082 15.406 22.391 1 98.31 170 SER B O 1
ATOM 4969 N N . ALA B 1 171 ? -1.473 16.406 23.859 1 97.88 171 ALA B N 1
ATOM 4970 C CA . ALA B 1 171 ? -0.442 17.359 24.297 1 97.88 171 ALA B CA 1
ATOM 4971 C C . ALA B 1 171 ? 0.724 16.625 24.953 1 97.88 171 ALA B C 1
ATOM 4973 O O . ALA B 1 171 ? 1.888 16.922 24.688 1 97.88 171 ALA B O 1
ATOM 4974 N N . GLU B 1 172 ? 0.415 15.688 25.797 1 98.12 172 GLU B N 1
ATOM 4975 C CA . GLU B 1 172 ? 1.444 14.898 26.469 1 98.12 172 GLU B CA 1
ATOM 4976 C C . GLU B 1 172 ? 2.334 14.18 25.469 1 98.12 172 GLU B C 1
ATOM 4978 O O . GLU B 1 172 ? 3.559 14.18 25.594 1 98.12 172 GLU B O 1
ATOM 4983 N N . ALA B 1 173 ? 1.695 13.531 24.5 1 98.5 173 ALA B N 1
ATOM 4984 C CA . ALA B 1 173 ? 2.438 12.812 23.469 1 98.5 173 ALA B CA 1
ATOM 4985 C C . ALA B 1 173 ? 3.344 13.766 22.688 1 98.5 173 ALA B C 1
ATOM 4987 O O . ALA B 1 173 ? 4.5 13.438 22.406 1 98.5 173 ALA B O 1
ATOM 4988 N N . LEU B 1 174 ? 2.791 14.922 22.312 1 98.56 174 LEU B N 1
ATOM 4989 C CA . LEU B 1 174 ? 3.553 15.938 21.594 1 98.56 174 LEU B CA 1
ATOM 4990 C C . LEU B 1 174 ? 4.77 16.375 22.406 1 98.56 174 LEU B C 1
ATOM 4992 O O . LEU B 1 174 ? 5.871 16.484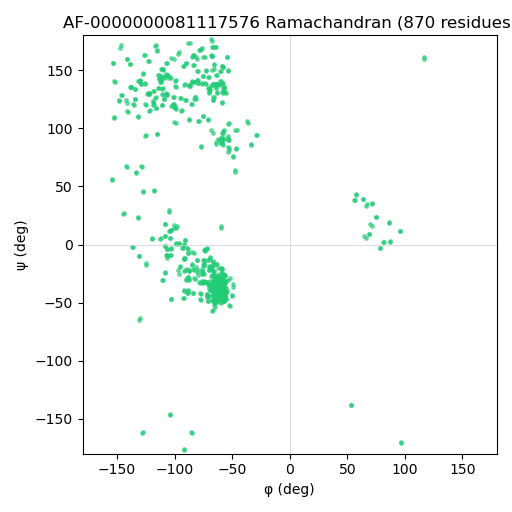 21.859 1 98.56 174 LEU B O 1
ATOM 4996 N N . ILE B 1 175 ? 4.602 16.609 23.656 1 98.31 175 ILE B N 1
ATOM 4997 C CA . ILE B 1 175 ? 5.664 17.047 24.562 1 98.31 175 ILE B CA 1
ATOM 4998 C C . ILE B 1 175 ? 6.762 15.977 24.609 1 98.31 175 ILE B C 1
ATOM 5000 O O . ILE B 1 175 ? 7.949 16.297 24.516 1 98.31 175 ILE B O 1
ATOM 5004 N N . LYS B 1 176 ? 6.359 14.742 24.781 1 98.44 176 LYS B N 1
ATOM 5005 C CA . LYS B 1 176 ? 7.332 13.648 24.781 1 98.44 176 LYS B CA 1
ATOM 5006 C C . LYS B 1 176 ? 8.078 13.578 23.438 1 98.44 176 LYS B C 1
ATOM 5008 O O . LYS B 1 176 ? 9.281 13.312 23.422 1 98.44 176 LYS B O 1
ATOM 5013 N N . GLY B 1 177 ? 7.391 13.789 22.359 1 98.38 177 GLY B N 1
ATOM 5014 C CA . GLY B 1 177 ? 8.023 13.836 21.047 1 98.38 177 GLY B CA 1
ATOM 5015 C C . GLY B 1 177 ? 9.047 14.953 20.922 1 98.38 177 GLY B C 1
ATOM 5016 O O . GLY B 1 177 ? 10.047 14.805 20.219 1 98.38 177 GLY B O 1
ATOM 5017 N N . LEU B 1 178 ? 8.805 16.062 21.609 1 98.19 178 LEU B N 1
ATOM 5018 C CA . LEU B 1 178 ? 9.719 17.203 21.609 1 98.19 178 LEU B CA 1
ATOM 5019 C C . LEU B 1 178 ? 10.953 16.906 22.469 1 98.19 178 LEU B C 1
ATOM 5021 O O . LEU B 1 178 ? 11.891 17.703 22.5 1 98.19 178 LEU B O 1
ATOM 5025 N N . GLY B 1 179 ? 10.969 15.781 23.125 1 97.06 179 GLY B N 1
ATOM 5026 C CA . GLY B 1 179 ? 12.125 15.344 23.891 1 97.06 179 GLY B CA 1
ATOM 5027 C C . GLY B 1 179 ? 12.031 15.695 25.359 1 97.06 179 GLY B C 1
ATOM 5028 O O . GLY B 1 179 ? 13.023 15.617 26.094 1 97.06 179 GLY B O 1
ATOM 5029 N N . TYR B 1 180 ? 10.867 16.109 25.797 1 96.75 180 TYR B N 1
ATOM 5030 C CA . TYR B 1 180 ? 10.688 16.484 27.188 1 96.75 180 TYR B CA 1
ATOM 5031 C C . TYR B 1 180 ? 9.883 15.414 27.938 1 96.75 180 TYR B C 1
ATOM 5033 O O . TYR B 1 180 ? 8.992 14.781 27.359 1 96.75 180 TYR B O 1
ATOM 5041 N N . LYS B 1 181 ? 10.188 15.234 29.156 1 92.56 181 LYS B N 1
ATOM 5042 C CA . LYS B 1 181 ? 9.461 14.273 29.969 1 92.56 181 LYS B CA 1
ATOM 5043 C C . LYS B 1 181 ? 8.117 14.844 30.422 1 92.56 181 LYS B C 1
ATOM 5045 O O . LYS B 1 181 ? 7.102 14.148 30.391 1 92.56 181 LYS B O 1
ATOM 5050 N N . ASP B 1 182 ? 8.258 16.109 30.906 1 89.62 182 ASP B N 1
ATOM 5051 C CA . ASP B 1 182 ? 7.043 16.719 31.438 1 89.62 182 ASP B CA 1
ATOM 5052 C C . ASP B 1 182 ? 7.102 18.25 31.312 1 89.62 182 ASP B C 1
ATOM 5054 O O . ASP B 1 182 ? 8.031 18.875 31.828 1 89.62 182 ASP B O 1
ATOM 5058 N N . LEU B 1 183 ? 6.352 18.781 30.469 1 93.69 183 LEU B N 1
ATOM 5059 C CA . LEU B 1 183 ? 6.113 20.219 30.422 1 93.69 183 LEU B CA 1
ATOM 5060 C C . LEU B 1 183 ? 4.707 20.562 30.906 1 93.69 183 LEU B C 1
ATOM 5062 O O . LEU B 1 183 ? 3.818 19.703 30.875 1 93.69 183 LEU B O 1
ATOM 5066 N N . PHE B 1 184 ? 4.625 21.734 31.328 1 96.06 184 PHE B N 1
ATOM 5067 C CA . PHE B 1 184 ? 3.342 22.156 31.875 1 96.06 184 PHE B CA 1
ATOM 5068 C C . PHE B 1 184 ? 2.297 22.281 30.766 1 96.06 184 PHE B C 1
ATOM 5070 O O . PHE B 1 184 ? 2.559 22.875 29.719 1 96.06 184 PHE B O 1
ATOM 5077 N N . ILE B 1 185 ? 1.148 21.703 30.969 1 95.56 185 ILE B N 1
ATOM 5078 C CA . ILE B 1 185 ? -0.005 21.797 30.078 1 95.56 185 ILE B CA 1
ATOM 5079 C C . ILE B 1 185 ? -1.094 22.641 30.734 1 95.56 185 ILE B C 1
ATOM 5081 O O . ILE B 1 185 ? -1.532 22.344 31.844 1 95.56 185 ILE B O 1
ATOM 5085 N N . GLU B 1 186 ? -1.518 23.641 30.047 1 93.62 186 GLU B N 1
ATOM 5086 C CA . GLU B 1 186 ? -2.557 24.516 30.594 1 93.62 186 GLU B CA 1
ATOM 5087 C C . GLU B 1 186 ? -3.885 23.766 30.719 1 93.62 186 GLU B C 1
ATOM 5089 O O . GLU B 1 186 ? -4.176 22.859 29.938 1 93.62 186 GLU B O 1
ATOM 5094 N N . LYS B 1 187 ? -4.656 24.172 31.672 1 90.56 187 LYS B N 1
ATOM 5095 C CA . LYS B 1 187 ? -5.992 23.609 31.828 1 90.56 187 LYS B CA 1
ATOM 5096 C C . LYS B 1 187 ? -6.934 24.125 30.734 1 90.56 187 LYS B C 1
ATOM 5098 O O . LYS B 1 187 ? -6.914 25.297 30.391 1 90.56 187 LYS B O 1
ATOM 5103 N N . ALA B 1 188 ? -7.703 23.219 30.25 1 86.75 188 ALA B N 1
ATOM 5104 C CA . ALA B 1 188 ? -8.664 23.609 29.219 1 86.75 188 ALA B CA 1
ATOM 5105 C C . ALA B 1 188 ? -9.688 24.594 29.781 1 86.75 188 ALA B C 1
ATOM 5107 O O . ALA B 1 188 ? -10.172 24.422 30.906 1 86.75 188 ALA B O 1
ATOM 5108 N N . GLU B 1 189 ? -9.891 25.562 29.016 1 78.31 189 GLU B N 1
ATOM 5109 C CA . GLU B 1 189 ? -10.883 26.562 29.422 1 78.31 189 GLU B CA 1
ATOM 5110 C C . GLU B 1 189 ? -12.281 26.172 28.953 1 78.31 189 GLU B C 1
ATOM 5112 O O . GLU B 1 189 ? -12.445 25.609 27.859 1 78.31 189 GLU B O 1
ATOM 5117 N N . THR B 1 190 ? -13.242 26.359 29.844 1 69.19 190 THR B N 1
ATOM 5118 C CA . THR B 1 190 ? -14.625 26.016 29.516 1 69.19 190 THR B CA 1
ATOM 5119 C C . THR B 1 190 ? -15.281 27.125 28.703 1 69.19 190 THR B C 1
ATOM 5121 O O . THR B 1 190 ? -16.266 26.875 28 1 69.19 190 THR B O 1
ATOM 5124 N N . ASN B 1 191 ? -14.703 28.297 28.766 1 65.06 191 ASN B N 1
ATOM 5125 C CA . ASN B 1 191 ? -15.266 29.438 28.031 1 65.06 191 ASN B CA 1
ATOM 5126 C C . ASN B 1 191 ? -14.648 29.562 26.641 1 65.06 191 ASN B C 1
ATOM 5128 O O . ASN B 1 191 ? -13.898 28.688 26.203 1 65.06 191 ASN B O 1
ATOM 5132 N N . VAL B 1 192 ? -15.055 30.609 25.922 1 64.62 192 VAL B N 1
ATOM 5133 C CA . VAL B 1 192 ? -14.594 30.891 24.578 1 64.62 192 VAL B CA 1
ATOM 5134 C C . VAL B 1 192 ? -13.078 31.031 24.562 1 64.62 192 VAL B C 1
ATOM 5136 O O . VAL B 1 192 ? -12.531 31.969 25.125 1 64.62 192 VAL B O 1
ATOM 5139 N N . SER B 1 193 ? -12.477 29.906 24.188 1 78.69 193 SER B N 1
ATOM 5140 C CA . SER B 1 193 ? -11.023 29.922 24.094 1 78.69 193 SER B CA 1
ATOM 5141 C C . SER B 1 193 ? -10.547 30.078 22.656 1 78.69 193 SER B C 1
ATOM 5143 O O . SER B 1 193 ? -11.328 29.906 21.719 1 78.69 193 SER B O 1
ATOM 5145 N N . THR B 1 194 ? -9.336 30.5 22.484 1 86.94 194 THR B N 1
ATOM 5146 C CA . THR B 1 194 ? -8.727 30.75 21.188 1 86.94 194 THR B CA 1
ATOM 5147 C C . THR B 1 194 ? -8.789 29.5 20.312 1 86.94 194 THR B C 1
ATOM 5149 O O . THR B 1 194 ? -9.125 29.578 19.125 1 86.94 194 THR B O 1
ATOM 5152 N N . GLY B 1 195 ? -8.625 28.328 20.922 1 89.88 195 GLY B N 1
ATOM 5153 C CA . GLY B 1 195 ? -8.602 27.094 20.156 1 89.88 195 GLY B CA 1
ATOM 5154 C C . GLY B 1 195 ? -9.961 26.438 20.062 1 89.88 195 GLY B C 1
ATOM 5155 O O . GLY B 1 195 ? -10.109 25.406 19.406 1 89.88 195 GLY B O 1
ATOM 5156 N N . TYR B 1 196 ? -10.953 27.031 20.719 1 91.12 196 TYR B N 1
ATOM 5157 C CA . TYR B 1 196 ? -12.289 26.453 20.797 1 91.12 196 TYR B CA 1
ATOM 5158 C C . TYR B 1 196 ? -13.344 27.531 21.031 1 91.12 196 TYR B C 1
ATOM 5160 O O . TYR B 1 196 ? -14.148 27.438 21.953 1 91.12 196 TYR B O 1
ATOM 5168 N N . PRO B 1 197 ? -13.383 28.516 20.172 1 90.81 197 PRO B N 1
ATOM 5169 C CA . PRO B 1 197 ? -14.219 29.688 20.438 1 90.81 197 PRO B CA 1
ATOM 5170 C C . PRO B 1 197 ? -15.711 29.406 20.234 1 90.81 197 PRO B C 1
ATOM 5172 O O . PRO B 1 197 ? -16.547 30.156 20.75 1 90.81 197 PRO B O 1
ATOM 5175 N N . PHE B 1 198 ? -16.094 28.406 19.609 1 91.25 198 PHE B N 1
ATOM 5176 C CA . PHE B 1 198 ? -17.484 28.109 19.281 1 91.25 198 PHE B CA 1
ATOM 5177 C C . PHE B 1 198 ? -18.125 27.25 20.375 1 91.25 198 PHE B C 1
ATOM 5179 O O . PHE B 1 198 ? -19.344 27.109 20.406 1 91.25 198 PHE B O 1
ATOM 5186 N N . GLY B 1 199 ? -17.328 26.719 21.266 1 87.5 199 GLY B N 1
ATOM 5187 C CA . GLY B 1 199 ? -17.797 25.734 22.234 1 87.5 199 GLY B CA 1
ATOM 5188 C C . GLY B 1 199 ? -18.859 26.281 23.172 1 87.5 199 GLY B C 1
ATOM 5189 O O . GLY B 1 199 ? -19.75 25.547 23.609 1 87.5 199 GLY B O 1
ATOM 5190 N N . ALA B 1 200 ? -18.781 27.562 23.453 1 85.38 200 ALA B N 1
ATOM 5191 C CA . ALA B 1 200 ? -19.719 28.141 24.406 1 85.38 200 ALA B CA 1
ATOM 5192 C C . ALA B 1 200 ? -20.672 29.109 23.719 1 85.38 200 ALA B C 1
ATOM 5194 O O . ALA B 1 200 ? -21.422 29.828 24.375 1 85.38 200 ALA B O 1
ATOM 5195 N N . CYS B 1 201 ? -20.578 29.203 22.438 1 91.06 201 CYS B N 1
ATOM 5196 C CA . CYS B 1 201 ? -21.469 30.094 21.703 1 91.06 201 CYS B CA 1
ATOM 5197 C C . CYS B 1 201 ? -22.844 29.469 21.516 1 91.06 201 CYS B C 1
ATOM 5199 O O . CYS B 1 201 ? -23.047 28.656 20.594 1 91.06 201 CYS B O 1
ATOM 5201 N N . LYS B 1 202 ? -23.797 29.906 22.203 1 90.81 202 LYS B N 1
ATOM 5202 C CA . LYS B 1 202 ? -25.141 29.312 22.219 1 90.81 202 LYS B CA 1
ATOM 5203 C C . LYS B 1 202 ? -25.797 29.406 20.844 1 90.81 202 LYS B C 1
ATOM 5205 O O . LYS B 1 202 ? -26.484 28.469 20.406 1 90.81 202 LYS B O 1
ATOM 5210 N N . SER B 1 203 ? -25.594 30.516 20.172 1 91.94 203 SER B N 1
ATOM 5211 C CA . SER B 1 203 ? -26.219 30.688 18.859 1 91.94 203 SER B CA 1
ATOM 5212 C C . SER B 1 203 ? -25.672 29.688 17.859 1 91.94 203 SER B C 1
ATOM 5214 O O . SER B 1 203 ? -26.422 29.078 17.094 1 91.94 203 SER B O 1
ATOM 5216 N N . TYR B 1 204 ? -24.406 29.5 17.859 1 94.31 204 TYR B N 1
ATOM 5217 C CA . TYR B 1 204 ? -23.812 28.516 16.953 1 94.31 204 TYR B CA 1
ATOM 5218 C C . TYR B 1 204 ? -24.297 27.109 17.281 1 94.31 204 TYR B C 1
ATOM 5220 O O . TYR B 1 204 ? -24.641 26.328 16.391 1 94.31 204 TYR B O 1
ATOM 5228 N N . LEU B 1 205 ? -24.25 26.75 18.594 1 93.5 205 LEU B N 1
ATOM 5229 C CA . LEU B 1 205 ? -24.656 25.422 19.031 1 93.5 205 LEU B CA 1
ATOM 5230 C C . LEU B 1 205 ? -26.109 25.141 18.656 1 93.5 205 LEU B C 1
ATOM 5232 O O . LEU B 1 205 ? -26.438 24.062 18.156 1 93.5 205 LEU B O 1
ATOM 5236 N N . ARG B 1 206 ? -26.922 26.141 18.797 1 94.25 206 ARG B N 1
ATOM 5237 C CA . ARG B 1 206 ? -28.359 26 18.547 1 94.25 206 ARG B CA 1
ATOM 5238 C C . ARG B 1 206 ? -28.641 26.016 17.047 1 94.25 206 ARG B C 1
ATOM 5240 O O . ARG B 1 206 ? -29.391 25.172 16.531 1 94.25 206 ARG B O 1
ATOM 5247 N N . GLU B 1 207 ? -27.969 26.906 16.312 1 95.19 207 GLU B N 1
ATOM 5248 C CA . GLU B 1 207 ? -28.344 27.156 14.93 1 95.19 207 GLU B CA 1
ATOM 5249 C C . GLU B 1 207 ? -27.609 26.203 13.984 1 95.19 207 GLU B C 1
ATOM 5251 O O . GLU B 1 207 ? -28.078 25.969 12.859 1 95.19 207 GLU B O 1
ATOM 5256 N N . VAL B 1 208 ? -26.5 25.656 14.477 1 96.81 208 VAL B N 1
ATOM 5257 C CA . VAL B 1 208 ? -25.703 24.891 13.523 1 96.81 208 VAL B CA 1
ATOM 5258 C C . VAL B 1 208 ? -25.344 23.531 14.125 1 96.81 208 VAL B C 1
ATOM 5260 O O . VAL B 1 208 ? -25.906 22.516 13.734 1 96.81 208 VAL B O 1
ATOM 5263 N N . PHE B 1 209 ? -24.562 23.469 15.195 1 94.69 209 PHE B N 1
ATOM 5264 C CA . PHE B 1 209 ? -23.938 22.25 15.672 1 94.69 209 PHE B CA 1
ATOM 5265 C C . PHE B 1 209 ? -24.984 21.234 16.109 1 94.69 209 PHE B C 1
ATOM 5267 O O . PHE B 1 209 ? -24.891 20.047 15.781 1 94.69 209 PHE B O 1
ATOM 5274 N N . ASN B 1 210 ? -25.953 21.703 16.844 1 94.25 210 ASN B N 1
ATOM 5275 C CA . ASN B 1 210 ? -26.984 20.812 17.359 1 94.25 210 ASN B CA 1
ATOM 5276 C C . ASN B 1 210 ? -28.25 20.844 16.5 1 94.25 210 ASN B C 1
ATOM 5278 O O . ASN B 1 210 ? -29.234 20.203 16.828 1 94.25 210 ASN B O 1
ATOM 5282 N N . ASN B 1 211 ? -28.219 21.641 15.461 1 96 211 ASN B N 1
ATOM 5283 C CA . ASN B 1 211 ? -29.375 21.766 14.578 1 96 211 ASN B CA 1
ATOM 5284 C C . ASN B 1 211 ? -29.438 20.625 13.562 1 96 211 ASN B C 1
ATOM 5286 O O . ASN B 1 211 ? -28.531 20.469 12.75 1 96 211 ASN B O 1
ATOM 5290 N N . ARG B 1 212 ? -30.484 19.938 13.5 1 94 212 ARG B N 1
ATOM 5291 C CA . ARG B 1 212 ? -30.656 18.812 12.594 1 94 212 ARG B CA 1
ATOM 5292 C C . ARG B 1 212 ? -30.641 19.266 11.141 1 94 212 ARG B C 1
ATOM 5294 O O . ARG B 1 212 ? -30.219 18.531 10.258 1 94 212 ARG B O 1
ATOM 5301 N N . ASP B 1 213 ? -31.047 20.469 10.922 1 96.12 213 ASP B N 1
ATOM 5302 C CA . ASP B 1 213 ? -31.125 21 9.562 1 96.12 213 ASP B CA 1
ATOM 5303 C C . ASP B 1 213 ? -29.734 21.172 8.961 1 96.12 213 ASP B C 1
ATOM 5305 O O . ASP B 1 213 ? -29.578 21.188 7.738 1 96.12 213 ASP B O 1
ATOM 5309 N N . THR B 1 214 ? -28.781 21.375 9.805 1 96.94 214 THR B N 1
ATOM 5310 C CA . THR B 1 214 ? -27.391 21.484 9.352 1 96.94 214 THR B CA 1
ATOM 5311 C C . THR B 1 214 ? -26.984 20.234 8.57 1 96.94 214 THR B C 1
ATOM 5313 O O . THR B 1 214 ? -26.172 20.328 7.645 1 96.94 214 THR B O 1
ATOM 5316 N N . TYR B 1 215 ? -27.609 19.141 8.852 1 96.88 215 TYR B N 1
ATOM 5317 C CA . TYR B 1 215 ? -27.188 17.844 8.305 1 96.88 215 TYR B CA 1
ATOM 5318 C C . TYR B 1 215 ? -28.188 17.359 7.266 1 96.88 215 TYR B C 1
ATOM 5320 O O . TYR B 1 215 ? -28.062 16.234 6.758 1 96.88 215 TYR B O 1
ATOM 5328 N N . LYS B 1 216 ? -29.141 18.188 6.926 1 97.06 216 LYS B N 1
ATOM 5329 C CA . LYS B 1 216 ? -30.203 17.812 5.996 1 97.06 216 LYS B CA 1
ATOM 5330 C C . LYS B 1 216 ? -29.641 17.5 4.613 1 97.06 216 LYS B C 1
ATOM 5332 O O . LYS B 1 216 ? -30.094 16.578 3.934 1 97.06 216 LYS B O 1
ATOM 5337 N N . THR B 1 217 ? -28.609 18.266 4.176 1 97.75 217 THR B N 1
ATOM 5338 C CA . THR B 1 217 ? -28.047 18.078 2.846 1 97.75 217 THR B CA 1
ATOM 5339 C C . THR B 1 217 ? -27.359 16.719 2.736 1 97.75 217 THR B C 1
ATOM 5341 O O . THR B 1 217 ? -27.5 16.031 1.725 1 97.75 217 THR B O 1
ATOM 5344 N N . SER B 1 218 ? -26.594 16.328 3.766 1 98.06 218 SER B N 1
ATOM 5345 C CA . SER B 1 218 ? -25.953 15.016 3.754 1 98.06 218 SER B CA 1
ATOM 5346 C C . SER B 1 218 ? -27 13.906 3.764 1 98.06 218 SER B C 1
ATOM 5348 O O . SER B 1 218 ? -26.859 12.906 3.053 1 98.06 218 SER B O 1
ATOM 5350 N N . LEU B 1 219 ? -28.062 14.086 4.527 1 98.06 219 LEU B N 1
ATOM 5351 C CA . LEU B 1 219 ? -29.141 13.102 4.574 1 98.06 219 LEU B CA 1
ATOM 5352 C C . LEU B 1 219 ? -29.844 13.016 3.229 1 98.06 219 LEU B C 1
ATOM 5354 O O . LEU B 1 219 ? -30.203 11.922 2.781 1 98.06 219 LEU B O 1
ATOM 5358 N N . GLN B 1 220 ? -30.062 14.18 2.625 1 98.5 220 GLN B N 1
ATOM 5359 C CA . GLN B 1 220 ? -30.672 14.195 1.296 1 98.5 220 GLN B CA 1
ATOM 5360 C C . GLN B 1 220 ? -29.781 13.477 0.281 1 98.5 220 GLN B C 1
ATOM 5362 O O . GLN B 1 220 ? -30.281 12.766 -0.592 1 98.5 220 GLN B O 1
ATOM 5367 N N . TYR B 1 221 ? -28.484 13.719 0.353 1 98.69 221 TYR B N 1
ATOM 5368 C CA . TYR B 1 221 ? -27.562 13.023 -0.535 1 98.69 221 TYR B CA 1
ATOM 5369 C C . TYR B 1 221 ? -27.672 11.508 -0.361 1 98.69 221 TYR B C 1
ATOM 5371 O O . TYR B 1 221 ? -27.562 10.758 -1.333 1 98.69 221 TYR B O 1
ATOM 5379 N N . MET B 1 222 ? -27.906 11.031 0.854 1 98.5 222 MET B N 1
ATOM 5380 C CA . MET B 1 222 ? -28.016 9.602 1.146 1 98.5 222 MET B CA 1
ATOM 5381 C C . MET B 1 222 ? -29.312 9.039 0.589 1 98.5 222 MET B C 1
ATOM 5383 O O . MET B 1 222 ? -29.547 7.828 0.648 1 98.5 222 MET B O 1
ATOM 5387 N N . GLU B 1 223 ? -30.141 9.883 0.019 1 97.56 223 GLU B N 1
ATOM 5388 C CA . GLU B 1 223 ? -31.344 9.461 -0.68 1 97.56 223 GLU B CA 1
ATOM 5389 C C . GLU B 1 223 ? -31.188 9.586 -2.191 1 97.56 223 GLU B C 1
ATOM 5391 O O . GLU B 1 223 ? -32.094 9.227 -2.951 1 97.56 223 GLU B O 1
ATOM 5396 N N . SER B 1 224 ? -30.078 10.109 -2.607 1 98.12 224 SER B N 1
ATOM 5397 C CA . SER B 1 224 ? -29.828 10.289 -4.035 1 98.12 224 SER B CA 1
ATOM 5398 C C . SER B 1 224 ? -29.688 8.945 -4.742 1 98.12 224 SER B C 1
ATOM 5400 O O . SER B 1 224 ? -29.406 7.93 -4.105 1 98.12 224 SER B O 1
ATOM 5402 N N . PRO B 1 225 ? -29.828 8.977 -6.047 1 97.94 225 PRO B N 1
ATOM 5403 C CA . PRO B 1 225 ? -29.625 7.738 -6.805 1 97.94 225 PRO B CA 1
ATOM 5404 C C . PRO B 1 225 ? -28.219 7.18 -6.664 1 97.94 225 PRO B C 1
ATOM 5406 O O . PRO B 1 225 ? -28.031 5.965 -6.59 1 97.94 225 PRO B O 1
ATOM 5409 N N . GLU B 1 226 ? -27.25 8.062 -6.602 1 98.19 226 GLU B N 1
ATOM 5410 C CA . GLU B 1 226 ? -25.859 7.621 -6.484 1 98.19 226 GLU B CA 1
ATOM 5411 C C . GLU B 1 226 ? -25.641 6.84 -5.195 1 98.19 226 GLU B C 1
ATOM 5413 O O . GLU B 1 226 ? -25.047 5.758 -5.219 1 98.19 226 GLU B O 1
ATOM 5418 N N . TYR B 1 227 ? -26.125 7.344 -4.125 1 98.44 227 TYR B N 1
ATOM 5419 C CA . TYR B 1 227 ? -25.969 6.688 -2.832 1 98.44 227 TYR B CA 1
ATOM 5420 C C . TYR B 1 227 ? -2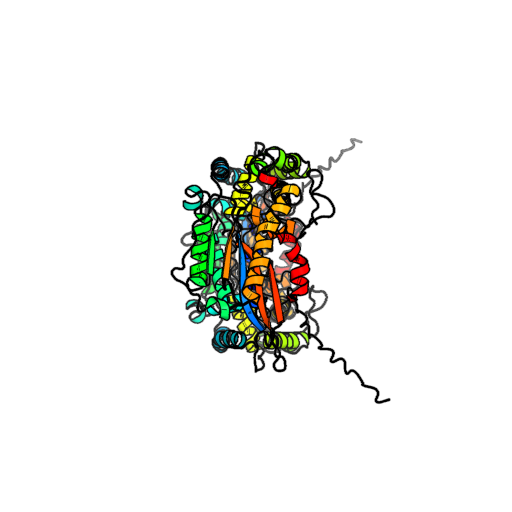6.797 5.418 -2.758 1 98.44 227 TYR B C 1
ATOM 5422 O O . TYR B 1 227 ? -26.328 4.387 -2.266 1 98.44 227 TYR B O 1
ATOM 5430 N N . ALA B 1 228 ? -28.016 5.5 -3.221 1 97.94 228 ALA B N 1
ATOM 5431 C CA . ALA B 1 228 ? -28.906 4.34 -3.221 1 97.94 228 ALA B CA 1
ATOM 5432 C C . ALA B 1 228 ? -28.312 3.191 -4.027 1 97.94 228 ALA B C 1
ATOM 5434 O O . ALA B 1 228 ? -28.391 2.029 -3.625 1 97.94 228 ALA B O 1
ATOM 5435 N N . ASN B 1 229 ? -27.75 3.568 -5.145 1 98.06 229 ASN B N 1
ATOM 5436 C CA . ASN B 1 229 ? -27.094 2.553 -5.965 1 98.06 229 ASN B CA 1
ATOM 5437 C C . ASN B 1 229 ? -25.906 1.935 -5.25 1 98.06 229 ASN B C 1
ATOM 5439 O O . ASN B 1 229 ? -25.641 0.74 -5.395 1 98.06 229 ASN B O 1
ATOM 5443 N N . MET B 1 230 ? -25.141 2.721 -4.539 1 98.12 230 MET B N 1
ATOM 5444 C CA . MET B 1 230 ? -24.047 2.201 -3.729 1 98.12 230 MET B CA 1
ATOM 5445 C C . MET B 1 230 ? -24.547 1.189 -2.709 1 98.12 230 MET B C 1
ATOM 5447 O O . MET B 1 230 ? -23.984 0.104 -2.568 1 98.12 230 MET B O 1
ATOM 5451 N N . LYS B 1 231 ? -25.609 1.568 -1.984 1 98.19 231 LYS B N 1
ATOM 5452 C CA . LYS B 1 231 ? -26.188 0.67 -0.985 1 98.19 231 LYS B CA 1
ATOM 5453 C C . LYS B 1 231 ? -26.578 -0.665 -1.608 1 98.19 231 LYS B C 1
ATOM 5455 O O . LYS B 1 231 ? -26.297 -1.727 -1.054 1 98.19 231 LYS B O 1
ATOM 5460 N N . LYS B 1 232 ? -27.203 -0.59 -2.748 1 97.56 232 LYS B N 1
ATOM 5461 C CA . LYS B 1 232 ? -27.609 -1.804 -3.449 1 97.56 232 LYS B CA 1
ATOM 5462 C C . LYS B 1 232 ? -26.406 -2.643 -3.85 1 97.56 232 LYS B C 1
ATOM 5464 O O . LYS B 1 232 ? -26.438 -3.871 -3.762 1 97.56 232 LYS B O 1
ATOM 5469 N N . ARG B 1 233 ? -25.391 -1.973 -4.312 1 96.88 233 ARG B N 1
ATOM 5470 C CA . ARG B 1 233 ? -24.172 -2.68 -4.688 1 96.88 233 ARG B CA 1
ATOM 5471 C C . ARG B 1 233 ? -23.562 -3.398 -3.488 1 96.88 233 ARG B C 1
ATOM 5473 O O . ARG B 1 233 ? -23.109 -4.539 -3.605 1 96.88 233 ARG B O 1
ATOM 5480 N N . ILE B 1 234 ? -23.562 -2.742 -2.354 1 98 234 ILE B N 1
ATOM 5481 C CA . ILE B 1 234 ? -23.031 -3.328 -1.131 1 98 234 ILE B CA 1
ATOM 5482 C C . ILE B 1 234 ? -23.859 -4.543 -0.729 1 98 234 ILE B C 1
ATOM 5484 O O . ILE B 1 234 ? -23.312 -5.594 -0.387 1 98 234 ILE B O 1
ATOM 5488 N N . GLU B 1 235 ? -25.188 -4.348 -0.725 1 97.81 235 GLU B N 1
ATOM 5489 C CA . GLU B 1 235 ? -26.078 -5.449 -0.382 1 97.81 235 GLU B CA 1
ATOM 5490 C C . GLU B 1 235 ? -25.828 -6.66 -1.281 1 97.81 235 GLU B C 1
ATOM 5492 O O . GLU B 1 235 ? -25.719 -7.785 -0.795 1 97.81 235 GLU B O 1
ATOM 5497 N N . LYS B 1 236 ? -25.75 -6.398 -2.527 1 96.25 236 LYS B N 1
ATOM 5498 C CA . LYS B 1 236 ? -25.5 -7.465 -3.488 1 96.25 236 LYS B CA 1
ATOM 5499 C C . LYS B 1 236 ? -24.125 -8.094 -3.262 1 96.25 236 LYS B C 1
ATOM 5501 O O . LYS B 1 236 ? -23.984 -9.32 -3.264 1 96.25 236 LYS B O 1
ATOM 5506 N N . ARG B 1 237 ? -23.125 -7.289 -3.062 1 96.44 237 ARG B N 1
ATOM 5507 C CA . ARG B 1 237 ? -21.766 -7.734 -2.842 1 96.44 237 ARG B CA 1
ATOM 5508 C C . ARG B 1 237 ? -21.672 -8.664 -1.634 1 96.44 237 ARG B C 1
ATOM 5510 O O . ARG B 1 237 ? -20.969 -9.672 -1.672 1 96.44 237 ARG B O 1
ATOM 5517 N N . LEU B 1 238 ? -22.438 -8.383 -0.592 1 97.31 238 LEU B N 1
ATOM 5518 C CA . LEU B 1 238 ? -22.391 -9.141 0.656 1 97.31 238 LEU B CA 1
ATOM 5519 C C . LEU B 1 238 ? -23.406 -10.273 0.643 1 97.31 238 LEU B C 1
ATOM 5521 O O . LEU B 1 238 ? -23.422 -11.117 1.543 1 97.31 238 LEU B O 1
ATOM 5525 N N . GLY B 1 239 ? -24.281 -10.242 -0.322 1 96.38 239 GLY B N 1
ATOM 5526 C CA . GLY B 1 239 ? -25.328 -11.25 -0.392 1 96.38 239 GLY B CA 1
ATOM 5527 C C . GLY B 1 239 ? -26.375 -11.094 0.688 1 96.38 239 GLY B C 1
ATOM 5528 O O . GLY B 1 239 ? -26.906 -12.086 1.201 1 96.38 239 GLY B O 1
ATOM 5529 N N . LEU B 1 240 ? -26.641 -9.883 1.007 1 95.5 240 LEU B N 1
ATOM 5530 C CA . LEU B 1 240 ? -27.609 -9.641 2.076 1 95.5 240 LEU B CA 1
ATOM 5531 C C . LEU B 1 240 ? -29.031 -9.789 1.562 1 95.5 240 LEU B C 1
ATOM 5533 O O . LEU B 1 240 ? -29.344 -9.367 0.444 1 95.5 240 LEU B O 1
ATOM 5537 N N . SER B 1 241 ? -29.891 -10.375 2.406 1 92.88 241 SER B N 1
ATOM 5538 C CA . SER B 1 241 ? -31.281 -10.578 2.062 1 92.88 241 SER B CA 1
ATOM 5539 C C . SER B 1 241 ? -32.156 -9.453 2.615 1 92.88 241 SER B C 1
ATOM 5541 O O . SER B 1 241 ? -33.375 -9.547 2.596 1 92.88 241 SER B O 1
ATOM 5543 N N . PHE B 1 242 ? -31.562 -8.539 3.258 1 93.31 242 PHE B N 1
ATOM 5544 C CA . PHE B 1 242 ? -32.281 -7.379 3.797 1 93.31 242 PHE B CA 1
ATOM 5545 C C . PHE B 1 242 ? -31.625 -6.082 3.316 1 93.31 242 PHE B C 1
ATOM 5547 O O . PHE B 1 242 ? -30.5 -6.09 2.822 1 93.31 242 PHE B O 1
ATOM 5554 N N . SER B 1 243 ? -32.375 -5.059 3.451 1 95.31 243 SER B N 1
ATOM 5555 C CA . SER B 1 243 ? -31.859 -3.756 3.025 1 95.31 243 SER B CA 1
ATOM 5556 C C . SER B 1 243 ? -31.062 -3.08 4.137 1 95.31 243 SER B C 1
ATOM 5558 O O . SER B 1 243 ? -31.453 -3.129 5.305 1 95.31 243 SER B O 1
ATOM 5560 N N . LEU B 1 244 ? -29.984 -2.533 3.766 1 97.25 244 LEU B N 1
ATOM 5561 C CA . LEU B 1 244 ? -29.172 -1.771 4.707 1 97.25 244 LEU B CA 1
ATOM 5562 C C . LEU B 1 244 ? -29.797 -0.401 4.973 1 97.25 244 LEU B C 1
ATOM 5564 O O . LEU B 1 244 ? -30.297 0.245 4.055 1 97.25 244 LEU B O 1
ATOM 5568 N N . THR B 1 245 ? -29.75 -0.011 6.223 1 97.56 245 THR B N 1
ATOM 5569 C CA . THR B 1 245 ? -30.062 1.379 6.543 1 97.56 245 THR B CA 1
ATOM 5570 C C . THR B 1 245 ? -28.828 2.258 6.367 1 97.56 245 THR B C 1
ATOM 5572 O O . THR B 1 245 ? -27.703 1.751 6.258 1 97.56 245 THR B O 1
ATOM 5575 N N . ASN B 1 246 ? -29.062 3.533 6.281 1 97.5 246 ASN B N 1
ATOM 5576 C CA . ASN B 1 246 ? -27.922 4.453 6.238 1 97.5 246 ASN B CA 1
ATOM 5577 C C . ASN B 1 246 ? -27.047 4.309 7.469 1 97.5 246 ASN B C 1
ATOM 5579 O O . ASN B 1 246 ? -25.812 4.406 7.375 1 97.5 246 ASN B O 1
ATOM 5583 N N . LYS B 1 247 ? -27.641 4.027 8.602 1 97.19 247 LYS B N 1
ATOM 5584 C CA . LYS B 1 247 ? -26.891 3.818 9.836 1 97.19 247 LYS B CA 1
ATOM 5585 C C . LYS B 1 247 ? -25.984 2.6 9.727 1 97.19 247 LYS B C 1
ATOM 5587 O O . LYS B 1 247 ? -24.844 2.623 10.211 1 97.19 247 LYS B O 1
ATOM 5592 N N . ASN B 1 248 ? -26.484 1.534 9.102 1 97.94 248 ASN B N 1
ATOM 5593 C CA . ASN B 1 248 ? -25.656 0.351 8.867 1 97.94 248 ASN B CA 1
ATOM 5594 C C . ASN B 1 248 ? -24.438 0.679 8.023 1 97.94 248 ASN B C 1
ATOM 5596 O O . ASN B 1 248 ? -23.312 0.288 8.375 1 97.94 248 ASN B O 1
ATOM 5600 N N . VAL B 1 249 ? -24.656 1.396 6.949 1 98.5 249 VAL B N 1
ATOM 5601 C CA . VAL B 1 249 ? -23.578 1.719 6.008 1 98.5 249 VAL B CA 1
ATOM 5602 C C . VAL B 1 249 ? -22.516 2.557 6.703 1 98.5 249 VAL B C 1
ATOM 5604 O O . VAL B 1 249 ? -21.312 2.279 6.574 1 98.5 249 VAL B O 1
ATOM 5607 N N . ILE B 1 250 ? -22.938 3.523 7.457 1 98.31 250 ILE B N 1
ATOM 5608 C CA . ILE B 1 250 ? -22 4.395 8.156 1 98.31 250 ILE B CA 1
ATOM 5609 C C . ILE B 1 250 ? -21.219 3.592 9.203 1 98.31 250 ILE B C 1
ATOM 5611 O O . ILE B 1 250 ? -20.016 3.789 9.383 1 98.31 250 ILE B O 1
ATOM 5615 N N . ALA B 1 251 ? -21.906 2.707 9.875 1 98.56 251 ALA B N 1
ATOM 5616 C CA . ALA B 1 251 ? -21.25 1.88 10.883 1 98.56 251 ALA B CA 1
ATOM 5617 C C . ALA B 1 251 ? -20.188 0.981 10.242 1 98.56 251 ALA B C 1
ATOM 5619 O O . ALA B 1 251 ? -19.109 0.801 10.797 1 98.56 251 ALA B O 1
ATOM 5620 N N . ILE B 1 252 ? -20.484 0.392 9.078 1 98.69 252 ILE B N 1
ATOM 5621 C CA . ILE B 1 252 ? -19.5 -0.412 8.352 1 98.69 252 ILE B CA 1
ATOM 5622 C C . ILE B 1 252 ? -18.328 0.46 7.945 1 98.69 252 ILE B C 1
ATOM 5624 O O . ILE B 1 252 ? -17.172 0.058 8.094 1 98.69 252 ILE B O 1
ATOM 5628 N N . TYR B 1 253 ? -18.672 1.611 7.445 1 98.69 253 TYR B N 1
ATOM 5629 C CA . TYR B 1 253 ? -17.641 2.57 7.066 1 98.69 253 TYR B CA 1
ATOM 5630 C C . TYR B 1 253 ? -16.781 2.949 8.266 1 98.69 253 TYR B C 1
ATOM 5632 O O . TYR B 1 253 ? -15.555 3.109 8.133 1 98.69 253 TYR B O 1
ATOM 5640 N N . ASP B 1 254 ? -17.359 3.096 9.438 1 98.5 254 ASP B N 1
ATOM 5641 C CA . ASP B 1 254 ? -16.609 3.408 10.656 1 98.5 254 ASP B CA 1
ATOM 5642 C C . ASP B 1 254 ? -15.641 2.287 11.008 1 98.5 254 ASP B C 1
ATOM 5644 O O . ASP B 1 254 ? -14.5 2.549 11.398 1 98.5 254 ASP B O 1
ATOM 5648 N N . LEU B 1 255 ? -16.062 1.067 10.859 1 98.5 255 LEU B N 1
ATOM 5649 C CA . LEU B 1 255 ? -15.156 -0.053 11.078 1 98.5 255 LEU B CA 1
ATOM 5650 C C . LEU B 1 255 ? -14 -0.024 10.086 1 98.5 255 LEU B C 1
ATOM 5652 O O . LEU B 1 255 ? -12.867 -0.369 10.438 1 98.5 255 LEU B O 1
ATOM 5656 N N . CYS B 1 256 ? -14.258 0.374 8.875 1 98.38 256 CYS B N 1
ATOM 5657 C CA . CYS B 1 256 ? -13.211 0.512 7.867 1 98.38 256 CYS B CA 1
ATOM 5658 C C . CYS B 1 256 ? -12.234 1.614 8.242 1 98.38 256 CYS B C 1
ATOM 5660 O O . CYS B 1 256 ? -11.031 1.366 8.367 1 98.38 256 CYS B O 1
ATOM 5662 N N . ARG B 1 257 ? -12.727 2.811 8.594 1 98.06 257 ARG B N 1
ATOM 5663 C CA . ARG B 1 257 ? -11.875 3.992 8.664 1 98.06 257 ARG B CA 1
ATOM 5664 C C . ARG B 1 257 ? -11.25 4.133 10.047 1 98.06 257 ARG B C 1
ATOM 5666 O O . ARG B 1 257 ? -10.133 4.641 10.18 1 98.06 257 ARG B O 1
ATOM 5673 N N . TYR B 1 258 ? -11.875 3.633 11.18 1 98 258 TYR B N 1
ATOM 5674 C CA . TYR B 1 258 ? -11.289 3.754 12.508 1 98 258 TYR B CA 1
ATOM 5675 C C . TYR B 1 258 ? -10.266 2.654 12.75 1 98 258 TYR B C 1
ATOM 5677 O O . TYR B 1 258 ? -9.297 2.855 13.492 1 98 258 TYR B O 1
ATOM 5685 N N . ILE B 1 259 ? -10.477 1.521 12.109 1 97.5 259 ILE B N 1
ATOM 5686 C CA . ILE B 1 259 ? -9.617 0.38 12.383 1 97.5 259 ILE B CA 1
ATOM 5687 C C . ILE B 1 259 ? -8.391 0.426 11.477 1 97.5 259 ILE B C 1
ATOM 5689 O O . ILE B 1 259 ? -7.316 -0.052 11.844 1 97.5 259 ILE B O 1
ATOM 5693 N N . SER B 1 260 ? -8.5 0.984 10.281 1 97.06 260 SER B N 1
ATOM 5694 C CA . SER B 1 260 ? -7.332 1.161 9.422 1 97.06 260 SER B CA 1
ATOM 5695 C C . SER B 1 260 ? -6.281 2.039 10.086 1 97.06 260 SER B C 1
ATOM 5697 O O . SER B 1 260 ? -6.617 3.018 10.758 1 97.06 260 SER B O 1
ATOM 5699 N N . ASN B 1 261 ? -5.004 1.693 9.93 1 96.38 261 ASN B N 1
ATOM 5700 C CA . ASN B 1 261 ? -3.877 2.371 10.562 1 96.38 261 ASN B CA 1
ATOM 5701 C C . ASN B 1 261 ? -2.889 2.906 9.531 1 96.38 261 ASN B C 1
ATOM 5703 O O . ASN B 1 261 ? -2.244 2.131 8.82 1 96.38 261 ASN B O 1
ATOM 5707 N N . GLY B 1 262 ? -2.742 4.199 9.461 1 94.81 262 GLY B N 1
ATOM 5708 C CA . GLY B 1 262 ? -1.859 4.82 8.484 1 94.81 262 GLY B CA 1
ATOM 5709 C C . GLY B 1 262 ? -0.389 4.621 8.797 1 94.81 262 GLY B C 1
ATOM 5710 O O . GLY B 1 262 ? 0.442 4.559 7.887 1 94.81 262 GLY B O 1
ATOM 5711 N N . ILE B 1 263 ? -0.05 4.551 10.062 1 95 263 ILE B N 1
ATOM 5712 C CA . ILE B 1 263 ? 1.346 4.414 10.469 1 95 263 ILE B CA 1
ATOM 5713 C C . ILE B 1 263 ? 1.846 3.012 10.133 1 95 263 ILE B C 1
ATOM 5715 O O . ILE B 1 263 ? 2.908 2.852 9.531 1 95 263 ILE B O 1
ATOM 5719 N N . ASP B 1 264 ? 1.038 1.966 10.391 1 91.75 264 ASP B N 1
ATOM 5720 C CA . ASP B 1 264 ? 1.413 0.58 10.125 1 91.75 264 ASP B CA 1
ATOM 5721 C C . ASP B 1 264 ? 1.046 0.171 8.703 1 91.75 264 ASP B C 1
ATOM 5723 O O . ASP B 1 264 ? 1.363 -0.938 8.266 1 91.75 264 ASP B O 1
ATOM 5727 N N . LYS B 1 265 ? 0.347 1.036 8.008 1 89.69 265 LYS B N 1
ATOM 5728 C CA . LYS B 1 265 ? -0.129 0.765 6.652 1 89.69 265 LYS B CA 1
ATOM 5729 C C . LYS B 1 265 ? -1 -0.487 6.617 1 89.69 265 LYS B C 1
ATOM 5731 O O . LYS B 1 265 ? -0.828 -1.345 5.75 1 89.69 265 LYS B O 1
ATOM 5736 N N . GLU B 1 266 ? -1.855 -0.622 7.57 1 92.5 266 GLU B N 1
ATOM 5737 C CA . GLU B 1 266 ? -2.791 -1.736 7.676 1 92.5 266 GLU B CA 1
ATOM 5738 C C . GLU B 1 266 ? -4.227 -1.279 7.426 1 92.5 266 GLU B C 1
ATOM 5740 O O . GLU B 1 266 ? -4.688 -0.306 8.023 1 92.5 266 GLU B O 1
ATOM 5745 N N . PHE B 1 267 ? -4.898 -1.947 6.551 1 93.75 267 PHE B N 1
ATOM 5746 C CA . PHE B 1 267 ? -6.285 -1.617 6.246 1 93.75 267 PHE B CA 1
ATOM 5747 C C . PHE B 1 267 ? -7.234 -2.611 6.902 1 93.75 267 PHE B C 1
ATOM 5749 O O . PHE B 1 267 ? -6.949 -3.811 6.949 1 93.75 267 PHE B O 1
ATOM 5756 N N . SER B 1 268 ? -8.312 -2.119 7.336 1 97.25 268 SER B N 1
ATOM 5757 C CA . SER B 1 268 ? -9.367 -2.943 7.914 1 97.25 268 SER B CA 1
ATOM 5758 C C . SER B 1 268 ? -9.992 -3.861 6.867 1 97.25 268 SER B C 1
ATOM 5760 O O . SER B 1 268 ? -10.227 -3.447 5.73 1 97.25 268 SER B O 1
ATOM 5762 N N . PRO B 1 269 ? -10.273 -5.172 7.234 1 97.69 269 PRO B N 1
ATOM 5763 C CA . PRO B 1 269 ? -11 -6.035 6.305 1 97.69 269 PRO B CA 1
ATOM 5764 C C . PRO B 1 269 ? -12.383 -5.484 5.953 1 97.69 269 PRO B C 1
ATOM 5766 O O . PRO B 1 269 ? -12.922 -5.805 4.891 1 97.69 269 PRO B O 1
ATOM 5769 N N . TRP B 1 270 ? -12.914 -4.594 6.797 1 98.5 270 TRP B N 1
ATOM 5770 C CA . TRP B 1 270 ? -14.25 -4.043 6.578 1 98.5 270 TRP B CA 1
ATOM 5771 C C . TRP B 1 270 ? -14.266 -3.113 5.371 1 98.5 270 TRP B C 1
ATOM 5773 O O . TRP B 1 270 ? -15.336 -2.791 4.844 1 98.5 270 TRP B O 1
ATOM 5783 N N . CYS B 1 271 ? -13.141 -2.646 4.98 1 98.31 271 CYS B N 1
ATOM 5784 C CA . CYS B 1 271 ? -13.086 -1.795 3.797 1 98.31 271 CYS B CA 1
ATOM 5785 C C . CYS B 1 271 ? -13.43 -2.588 2.541 1 98.31 271 CYS B C 1
ATOM 5787 O O . CYS B 1 271 ? -13.82 -2.012 1.525 1 98.31 271 CYS B O 1
ATOM 5789 N N . ALA B 1 272 ? -13.297 -3.902 2.576 1 98.06 272 ALA B N 1
ATOM 5790 C CA . ALA B 1 272 ? -13.547 -4.762 1.422 1 98.06 272 ALA B CA 1
ATOM 5791 C C . ALA B 1 272 ? -15.023 -4.742 1.038 1 98.06 272 ALA B C 1
ATOM 5793 O O . ALA B 1 272 ? -15.398 -5.191 -0.05 1 98.06 272 ALA B O 1
ATOM 5794 N N . VAL B 1 273 ? -15.852 -4.238 1.943 1 98.06 273 VAL B N 1
ATOM 5795 C CA . VAL B 1 273 ? -17.281 -4.117 1.688 1 98.06 273 VAL B CA 1
ATOM 5796 C C . VAL B 1 273 ? -17.531 -3.096 0.579 1 98.06 273 VAL B C 1
ATOM 5798 O O . VAL B 1 273 ? -18.516 -3.195 -0.16 1 98.06 273 VAL B O 1
ATOM 5801 N N . PHE B 1 274 ? -16.609 -2.195 0.445 1 98 274 PHE B N 1
ATOM 5802 C CA . PHE B 1 274 ? -16.766 -1.062 -0.458 1 98 274 PHE B CA 1
ATOM 5803 C C . PHE B 1 274 ? -15.859 -1.197 -1.67 1 98 274 PHE B C 1
ATOM 5805 O O . PHE B 1 274 ? -14.734 -1.681 -1.554 1 98 274 PHE B O 1
ATOM 5812 N N . THR B 1 275 ? -16.328 -0.771 -2.82 1 96.75 275 THR B N 1
ATOM 5813 C CA . THR B 1 275 ? -15.422 -0.446 -3.912 1 96.75 275 THR B CA 1
ATOM 5814 C C . THR B 1 275 ? -14.758 0.908 -3.678 1 96.75 275 THR B C 1
ATOM 5816 O O . THR B 1 275 ? -15.156 1.651 -2.777 1 96.75 275 THR B O 1
ATOM 5819 N N . GLU B 1 276 ? -13.789 1.229 -4.41 1 96.44 276 GLU B N 1
ATOM 5820 C CA . GLU B 1 276 ? -13.164 2.549 -4.309 1 96.44 276 GLU B CA 1
ATOM 5821 C C . GLU B 1 276 ? -14.195 3.656 -4.527 1 96.44 276 GLU B C 1
ATOM 5823 O O . GLU B 1 276 ? -14.195 4.656 -3.805 1 96.44 276 GLU B O 1
ATOM 5828 N N . GLU B 1 277 ? -15.016 3.479 -5.531 1 97.12 277 GLU B N 1
ATOM 5829 C CA . GLU B 1 277 ? -16.031 4.488 -5.809 1 97.12 277 GLU B CA 1
ATOM 5830 C C . GLU B 1 277 ? -17 4.629 -4.637 1 97.12 277 GLU B C 1
ATOM 5832 O O . GLU B 1 277 ? -17.422 5.738 -4.301 1 97.12 277 GLU B O 1
ATOM 5837 N N . ASP B 1 278 ? -17.375 3.498 -4.035 1 98.06 278 ASP B N 1
ATOM 5838 C CA . ASP B 1 278 ? -18.234 3.555 -2.854 1 98.06 278 ASP B CA 1
ATOM 5839 C C . ASP B 1 278 ? -17.578 4.391 -1.751 1 98.06 278 ASP B C 1
ATOM 5841 O O . ASP B 1 278 ? -18.25 5.207 -1.113 1 98.06 278 ASP B O 1
ATOM 5845 N N . LEU B 1 279 ? -16.312 4.199 -1.557 1 98.31 279 LEU B N 1
ATOM 5846 C CA . LEU B 1 279 ? -15.594 4.945 -0.529 1 98.31 279 LEU B CA 1
ATOM 5847 C C . LEU B 1 279 ? -15.594 6.438 -0.836 1 98.31 279 LEU B C 1
ATOM 5849 O O . LEU B 1 279 ? -15.719 7.266 0.072 1 98.31 279 LEU B O 1
ATOM 5853 N N . LYS B 1 280 ? -15.484 6.766 -2.084 1 98.5 280 LYS B N 1
ATOM 5854 C CA . LYS B 1 280 ? -15.531 8.172 -2.484 1 98.5 280 LYS B CA 1
ATOM 5855 C C . LYS B 1 280 ? -16.906 8.766 -2.223 1 98.5 280 LYS B C 1
ATOM 5857 O O . LYS B 1 280 ? -17.016 9.93 -1.825 1 98.5 280 LYS B O 1
ATOM 5862 N N . ILE B 1 281 ? -17.906 7.949 -2.455 1 98.69 281 ILE B N 1
ATOM 5863 C CA . ILE B 1 281 ? -19.281 8.375 -2.217 1 98.69 281 ILE B CA 1
ATOM 5864 C C . ILE B 1 281 ? -19.484 8.648 -0.728 1 98.69 281 ILE B C 1
ATOM 5866 O O . ILE B 1 281 ? -20.016 9.695 -0.347 1 98.69 281 ILE B O 1
ATOM 5870 N N . ILE B 1 282 ? -19.031 7.766 0.081 1 98.44 282 ILE B N 1
ATOM 5871 C CA . ILE B 1 282 ? -19.297 7.91 1.511 1 98.44 282 ILE B CA 1
ATOM 5872 C C . ILE B 1 282 ? -18.406 9.016 2.082 1 98.44 282 ILE B C 1
ATOM 5874 O O . ILE B 1 282 ? -18.797 9.711 3.021 1 98.44 282 ILE B O 1
ATOM 5878 N N . GLU B 1 283 ? -17.219 9.18 1.518 1 98.5 283 GLU B N 1
ATOM 5879 C CA . GLU B 1 283 ? -16.391 10.32 1.895 1 98.5 283 GLU B CA 1
ATOM 5880 C C . GLU B 1 283 ? -17.156 11.633 1.698 1 98.5 283 GLU B C 1
ATOM 5882 O O . GLU B 1 283 ? -17.062 12.539 2.533 1 98.5 283 GLU B O 1
ATOM 5887 N N . TYR B 1 284 ? -17.859 11.703 0.608 1 98.75 284 TYR B N 1
ATOM 5888 C CA . TYR B 1 284 ? -18.594 12.922 0.287 1 98.75 284 TYR B CA 1
ATOM 5889 C C . TYR B 1 284 ? -19.672 13.203 1.336 1 98.75 284 TYR B C 1
ATOM 5891 O O . TYR B 1 284 ? -19.938 14.367 1.652 1 98.75 284 TYR B O 1
ATOM 5899 N N . VAL B 1 285 ? -20.25 12.18 1.915 1 98.75 285 VAL B N 1
ATOM 5900 C CA . VAL B 1 285 ? -21.219 12.367 3.004 1 98.75 285 VAL B CA 1
ATOM 5901 C C . VAL B 1 285 ? -20.547 13.125 4.145 1 98.75 285 VAL B C 1
ATOM 5903 O O . VAL B 1 285 ? -21.109 14.102 4.66 1 98.75 285 VAL B O 1
ATOM 5906 N N . GLY B 1 286 ? -19.328 12.672 4.465 1 98.19 286 GLY B N 1
ATOM 5907 C CA . GLY B 1 286 ? -18.594 13.359 5.512 1 98.19 286 GLY B CA 1
ATOM 5908 C C . GLY B 1 286 ? -18.234 14.789 5.145 1 98.19 286 GLY B C 1
ATOM 5909 O O . GLY B 1 286 ? -18.312 15.688 5.984 1 98.19 286 GLY B O 1
ATOM 5910 N N . ASP B 1 287 ? -17.906 15.008 3.918 1 98.56 287 ASP B N 1
ATOM 5911 C CA . ASP B 1 287 ? -17.531 16.344 3.467 1 98.56 287 ASP B CA 1
ATOM 5912 C C . ASP B 1 287 ? -18.734 17.297 3.504 1 98.56 287 ASP B C 1
ATOM 5914 O O . ASP B 1 287 ? -18.578 18.469 3.82 1 98.56 287 ASP B O 1
ATOM 5918 N N . LEU B 1 288 ? -19.922 16.75 3.189 1 98.69 288 LEU B N 1
ATOM 5919 C CA . LEU B 1 288 ? -21.141 17.562 3.291 1 98.69 288 LEU B CA 1
ATOM 5920 C C . LEU B 1 288 ? -21.391 17.969 4.734 1 98.69 288 LEU B C 1
ATOM 5922 O O . LEU B 1 288 ? -21.75 19.125 5.008 1 98.69 288 LEU B O 1
ATOM 5926 N N . GLU B 1 289 ? -21.188 17.062 5.617 1 98.25 289 GLU B N 1
ATOM 5927 C CA . GLU B 1 289 ? -21.391 17.375 7.027 1 98.25 289 GLU B CA 1
ATOM 5928 C C . GLU B 1 289 ? -20.438 18.453 7.512 1 98.25 289 GLU B C 1
ATOM 5930 O O . GLU B 1 289 ? -20.844 19.406 8.156 1 98.25 289 GLU B O 1
ATOM 5935 N N . HIS B 1 290 ? -19.234 18.297 7.168 1 98.44 290 HIS B N 1
ATOM 5936 C CA . HIS B 1 290 ? -18.234 19.281 7.562 1 98.44 290 HIS B CA 1
ATOM 5937 C C . HIS B 1 290 ? -18.484 20.625 6.879 1 98.44 290 HIS B C 1
ATOM 5939 O O . HIS B 1 290 ? -18.297 21.688 7.484 1 98.44 290 HIS B O 1
ATOM 5945 N N . TYR B 1 291 ? -18.906 20.562 5.668 1 98.5 291 TYR B N 1
ATOM 5946 C CA . TYR B 1 291 ? -19.172 21.781 4.895 1 98.5 291 TYR B CA 1
ATOM 5947 C C . TYR B 1 291 ? -20.234 22.641 5.574 1 98.5 291 TYR B C 1
ATOM 5949 O O . TYR B 1 291 ? -20.062 23.859 5.707 1 98.5 291 TYR B O 1
ATOM 5957 N N . PHE B 1 292 ? -21.281 22.047 6.082 1 98.38 292 PHE B N 1
ATOM 5958 C CA . PHE B 1 292 ? -22.406 22.812 6.59 1 98.38 292 PHE B CA 1
ATOM 5959 C C . PHE B 1 292 ? -22.297 23.031 8.094 1 98.38 292 PHE B C 1
ATOM 5961 O O . PHE B 1 292 ? -22.906 23.938 8.648 1 98.38 292 PHE B O 1
ATOM 5968 N N . ARG B 1 293 ? -21.484 22.219 8.719 1 97.81 293 ARG B N 1
ATOM 5969 C CA . ARG B 1 293 ? -21.328 22.375 10.156 1 97.81 293 ARG B CA 1
ATOM 5970 C C . ARG B 1 293 ? -20.203 23.359 10.477 1 97.81 293 ARG B C 1
ATOM 5972 O O . ARG B 1 293 ? -20.328 24.172 11.398 1 97.81 293 ARG B O 1
ATOM 5979 N N . SER B 1 294 ? -19.109 23.266 9.742 1 97.44 294 SER B N 1
ATOM 5980 C CA . SER B 1 294 ? -17.922 24 10.125 1 97.44 294 SER B CA 1
ATOM 5981 C C . SER B 1 294 ? -17.25 24.656 8.914 1 97.44 294 SER B C 1
ATOM 5983 O O . SER B 1 294 ? -16.25 25.344 9.047 1 97.44 294 SER B O 1
ATOM 5985 N N . GLY B 1 295 ? -17.797 24.438 7.711 1 98.12 295 GLY B N 1
ATOM 5986 C CA . GLY B 1 295 ? -17.188 24.938 6.484 1 98.12 295 GLY B CA 1
ATOM 5987 C C . GLY B 1 295 ? -17.891 26.156 5.922 1 98.12 295 GLY B C 1
ATOM 5988 O O . GLY B 1 295 ? -18.344 27.016 6.672 1 98.12 295 GLY B O 1
ATOM 5989 N N . TYR B 1 296 ? -17.922 26.281 4.602 1 98 296 TYR B N 1
ATOM 5990 C CA . TYR B 1 296 ? -18.438 27.453 3.9 1 98 296 TYR B CA 1
ATOM 5991 C C . TYR B 1 296 ? -19.953 27.5 3.943 1 98 296 TYR B C 1
ATOM 5993 O O . TYR B 1 296 ? -20.562 28.547 3.709 1 98 296 TYR B O 1
ATOM 6001 N N . GLY B 1 297 ? -20.594 26.406 4.219 1 96.69 297 GLY B N 1
ATOM 6002 C CA . GLY B 1 297 ? -22.047 26.359 4.336 1 96.69 297 GLY B CA 1
ATOM 6003 C C . GLY B 1 297 ? -22.562 27.062 5.574 1 96.69 297 GLY B C 1
ATOM 6004 O O . GLY B 1 297 ? -23.75 27.375 5.664 1 96.69 297 GLY B O 1
ATOM 6005 N N . SER B 1 298 ? -21.75 27.219 6.555 1 92.56 298 SER B N 1
ATOM 6006 C CA . SER B 1 298 ? -22.047 27.969 7.766 1 92.56 298 SER B CA 1
ATOM 6007 C C . SER B 1 298 ? -21.094 29.156 7.926 1 92.56 298 SER B C 1
ATOM 6009 O O . SER B 1 298 ? -20.594 29.422 9.023 1 92.56 298 SER B O 1
ATOM 6011 N N . SER B 1 299 ? -20.953 29.797 6.961 1 84.94 299 SER B N 1
ATOM 6012 C CA . SER B 1 299 ? -19.875 30.781 6.852 1 84.94 299 SER B CA 1
ATOM 6013 C C . SER B 1 299 ? -20.047 31.906 7.859 1 84.94 299 SER B C 1
ATOM 6015 O O . SER B 1 299 ? -19.062 32.469 8.344 1 84.94 299 SER B O 1
ATOM 6017 N N . LYS B 1 300 ? -21.297 32.188 8.211 1 87.5 300 LYS B N 1
ATOM 6018 C CA . LYS B 1 300 ? -21.5 33.25 9.211 1 87.5 300 LYS B CA 1
ATOM 6019 C C . LYS B 1 300 ? -20.719 32.938 10.484 1 87.5 300 LYS B C 1
ATOM 6021 O O . LYS B 1 300 ? -20.047 33.844 11.023 1 87.5 300 LYS B O 1
ATOM 6026 N N . PHE B 1 301 ? -20.672 31.781 10.906 1 93.75 301 PHE B N 1
ATOM 6027 C CA . PHE B 1 301 ? -19.984 31.375 12.125 1 93.75 301 PHE B CA 1
ATOM 6028 C C . PHE B 1 301 ? -18.547 30.953 11.836 1 93.75 301 PHE B C 1
ATOM 6030 O O . PHE B 1 301 ? -17.625 31.391 12.5 1 93.75 301 PHE B O 1
ATOM 6037 N N . SER B 1 302 ? -18.406 30.125 10.758 1 96 302 SER B N 1
ATOM 6038 C CA . SER B 1 302 ? -17.109 29.516 10.484 1 96 302 SER B CA 1
ATOM 6039 C C . SER B 1 302 ? -16.047 30.578 10.219 1 96 302 SER B C 1
ATOM 6041 O O . SER B 1 302 ? -14.93 30.484 10.719 1 96 302 SER B O 1
ATOM 6043 N N . ARG B 1 303 ? -16.406 31.578 9.453 1 95.69 303 ARG B N 1
ATOM 6044 C CA . ARG B 1 303 ? -15.461 32.656 9.141 1 95.69 303 ARG B CA 1
ATOM 6045 C C . ARG B 1 303 ? -15.07 33.406 10.398 1 95.69 303 ARG B C 1
ATOM 6047 O O . ARG B 1 303 ? -13.898 33.719 10.602 1 95.69 303 ARG B O 1
ATOM 6054 N N . THR B 1 304 ? -16.062 33.688 11.18 1 94.62 304 THR B N 1
ATOM 6055 C CA . THR B 1 304 ? -15.828 34.5 12.391 1 94.62 304 THR B CA 1
ATOM 6056 C C . THR B 1 304 ? -14.945 33.719 13.375 1 94.62 304 THR B C 1
ATOM 6058 O O . THR B 1 304 ? -13.93 34.25 13.836 1 94.62 304 THR B O 1
ATOM 6061 N N . PHE B 1 305 ? -15.344 32.531 13.664 1 95.5 305 PHE B N 1
ATOM 6062 C CA . PHE B 1 305 ? -14.602 31.766 14.648 1 95.5 305 PHE B CA 1
ATOM 6063 C C . PHE B 1 305 ? -13.219 31.406 14.125 1 95.5 305 PHE B C 1
ATOM 6065 O O . PHE B 1 305 ? -12.258 31.328 14.891 1 95.5 305 PHE B O 1
ATOM 6072 N N . GLY B 1 306 ? -13.117 31.172 12.789 1 96.88 306 GLY B N 1
ATOM 6073 C CA . GLY B 1 306 ? -11.828 30.875 12.195 1 96.88 306 GLY B CA 1
ATOM 6074 C C . GLY B 1 306 ? -10.828 32 12.328 1 96.88 306 GLY B C 1
ATOM 6075 O O . GLY B 1 306 ? -9.617 31.781 12.359 1 96.88 306 GLY B O 1
ATOM 6076 N N . GLN B 1 307 ? -11.312 33.188 12.438 1 97.06 307 GLN B N 1
ATOM 6077 C CA . GLN B 1 307 ? -10.453 34.375 12.508 1 97.06 307 GLN B CA 1
ATOM 6078 C C . GLN B 1 307 ? -9.812 34.5 13.891 1 97.06 307 GLN B C 1
ATOM 6080 O O . GLN B 1 307 ? -8.766 35.125 14.031 1 97.06 307 GLN B O 1
ATOM 6085 N N . ILE B 1 308 ? -10.398 33.906 14.867 1 95.88 308 ILE B N 1
ATOM 6086 C CA . ILE B 1 308 ? -10 34.125 16.25 1 95.88 308 ILE B CA 1
ATOM 6087 C C . ILE B 1 308 ? -8.594 33.562 16.469 1 95.88 308 ILE B C 1
ATOM 6089 O O . ILE B 1 308 ? -7.691 34.312 16.906 1 95.88 308 ILE B O 1
ATOM 6093 N N . PRO B 1 309 ? -8.367 32.281 16.188 1 96.88 309 PRO B N 1
ATOM 6094 C CA . PRO B 1 309 ? -6.992 31.797 16.375 1 96.88 309 PRO B CA 1
ATOM 6095 C C . PRO B 1 309 ? -6 32.469 15.422 1 96.88 309 PRO B C 1
ATOM 6097 O O . PRO B 1 309 ? -4.828 32.656 15.766 1 96.88 309 PRO B O 1
ATOM 6100 N N . LEU B 1 310 ? -6.43 32.875 14.242 1 98.25 310 LEU B N 1
ATOM 6101 C CA . LEU B 1 310 ? -5.543 33.531 13.281 1 98.25 310 LEU B CA 1
ATOM 6102 C C . LEU B 1 310 ? -5.164 34.938 13.75 1 98.25 310 LEU B C 1
ATOM 6104 O O . LEU B 1 310 ? -4.055 35.406 13.492 1 98.25 310 LEU B O 1
ATOM 6108 N N . ALA B 1 311 ? -6.102 35.594 14.406 1 97.75 311 ALA B N 1
ATOM 6109 C CA . ALA B 1 311 ? -5.781 36.875 15.07 1 97.75 311 ALA B CA 1
ATOM 6110 C C . ALA B 1 311 ? -4.734 36.656 16.156 1 97.75 311 ALA B C 1
ATOM 6112 O O . ALA B 1 311 ? -3.836 37.5 16.328 1 97.75 311 ALA B O 1
ATOM 6113 N N . ASP B 1 312 ? -4.988 35.625 16.891 1 96.94 312 ASP B N 1
ATOM 6114 C CA . ASP B 1 312 ? -4.027 35.281 17.938 1 96.94 312 ASP B CA 1
ATOM 6115 C C . ASP B 1 312 ? -2.633 35.062 17.359 1 96.94 312 ASP B C 1
ATOM 6117 O O . ASP B 1 312 ? -1.639 35.5 17.938 1 96.94 312 ASP B O 1
ATOM 6121 N N . LEU B 1 313 ? -2.549 34.344 16.266 1 98.19 313 LEU B N 1
ATOM 6122 C CA . LEU B 1 313 ? -1.287 34.156 15.562 1 98.19 313 LEU B CA 1
ATOM 6123 C C . LEU B 1 313 ? -0.622 35.5 15.273 1 98.19 313 LEU B C 1
ATOM 6125 O O . LEU B 1 313 ? 0.555 35.688 15.578 1 98.19 313 LEU B O 1
ATOM 6129 N N . PHE B 1 314 ? -1.34 36.406 14.68 1 98.12 314 PHE B N 1
ATOM 6130 C CA . PHE B 1 314 ? -0.804 37.719 14.336 1 98.12 314 PHE B CA 1
ATOM 6131 C C . PHE B 1 314 ? -0.3 38.438 15.586 1 98.12 314 PHE B C 1
ATOM 6133 O O . PHE B 1 314 ? 0.804 38.969 15.586 1 98.12 314 PHE B O 1
ATOM 6140 N N . LYS B 1 315 ? -1.09 38.438 16.656 1 97.31 315 LYS B N 1
ATOM 6141 C CA . LYS B 1 315 ? -0.723 39.125 17.906 1 97.31 315 LYS B CA 1
ATOM 6142 C C . LYS B 1 315 ? 0.561 38.531 18.484 1 97.31 315 LYS B C 1
ATOM 6144 O O . LYS B 1 315 ? 1.429 39.281 18.953 1 97.31 315 LYS B O 1
ATOM 6149 N N . ASN B 1 316 ? 0.607 37.281 18.5 1 97.06 316 ASN B N 1
ATOM 6150 C CA . ASN B 1 316 ? 1.794 36.625 19.031 1 97.06 316 ASN B CA 1
ATOM 6151 C C . ASN B 1 316 ? 3.047 37 18.25 1 97.06 316 ASN B C 1
ATOM 6153 O O . ASN B 1 316 ? 4.102 37.25 18.828 1 97.06 316 ASN B O 1
ATOM 6157 N N . PHE B 1 317 ? 2.965 36.969 16.938 1 98 317 PHE B N 1
ATOM 6158 C CA . PHE B 1 317 ? 4.121 37.312 16.125 1 98 317 PHE B CA 1
ATOM 6159 C C . PHE B 1 317 ? 4.5 38.781 16.281 1 98 317 PHE B C 1
ATOM 6161 O O . PHE B 1 317 ? 5.684 39.125 16.266 1 98 317 PHE B O 1
ATOM 6168 N N . GLU B 1 318 ? 3.494 39.625 16.438 1 96.75 318 GLU B N 1
ATOM 6169 C CA . GLU B 1 318 ? 3.777 41.031 16.719 1 96.75 318 GLU B CA 1
ATOM 6170 C C . GLU B 1 318 ? 4.562 41.188 18.016 1 96.75 318 GLU B C 1
ATOM 6172 O O . GLU B 1 318 ? 5.516 41.969 18.078 1 96.75 318 GLU B O 1
ATOM 6177 N N . GLN B 1 319 ? 4.137 40.5 19.016 1 96.44 319 GLN B N 1
ATOM 6178 C CA . GLN B 1 319 ? 4.836 40.531 20.281 1 96.44 319 GLN B CA 1
ATOM 6179 C C . GLN B 1 319 ? 6.254 39.969 20.156 1 96.44 319 GLN B C 1
ATOM 6181 O O . GLN B 1 319 ? 7.203 40.562 20.688 1 96.44 319 GLN B O 1
ATOM 6186 N N . ALA B 1 320 ? 6.355 38.938 19.469 1 95.75 320 ALA B N 1
ATOM 6187 C CA . ALA B 1 320 ? 7.656 38.281 19.297 1 95.75 320 ALA B CA 1
ATOM 6188 C C . ALA B 1 320 ? 8.625 39.188 18.547 1 95.75 320 ALA B C 1
ATOM 6190 O O . ALA B 1 320 ? 9.82 39.188 18.844 1 95.75 320 ALA B O 1
ATOM 6191 N N . LYS B 1 321 ? 8.172 39.875 17.547 1 93.69 321 LYS B N 1
ATOM 6192 C CA . LYS B 1 321 ? 8.992 40.812 16.797 1 93.69 321 LYS B CA 1
ATOM 6193 C C . LYS B 1 321 ? 9.641 41.812 17.734 1 93.69 321 LYS B C 1
ATOM 6195 O O . LYS B 1 321 ? 10.727 42.344 17.438 1 93.69 321 LYS B O 1
ATOM 6200 N N . ASN B 1 322 ? 8.984 42.094 18.781 1 91.56 322 ASN B N 1
ATOM 6201 C CA . ASN B 1 322 ? 9.484 43.062 19.766 1 91.56 322 ASN B CA 1
ATOM 6202 C C . ASN B 1 322 ? 10.164 42.375 20.938 1 91.56 322 ASN B C 1
ATOM 6204 O O . ASN B 1 322 ? 10.242 42.938 22.031 1 91.56 322 ASN B O 1
ATOM 6208 N N . ASN B 1 323 ? 10.492 41.188 20.797 1 90.31 323 ASN B N 1
ATOM 6209 C CA . ASN B 1 323 ? 11.219 40.375 21.766 1 90.31 323 ASN B CA 1
ATOM 6210 C C . ASN B 1 323 ? 10.391 40.125 23.016 1 90.31 323 ASN B C 1
ATOM 6212 O O . ASN B 1 323 ? 10.922 40.125 24.125 1 90.31 323 ASN B O 1
ATOM 6216 N N . GLN B 1 324 ? 9.117 40 22.766 1 91.12 324 GLN B N 1
ATOM 6217 C CA . GLN B 1 324 ? 8.18 39.656 23.828 1 91.12 324 GLN B CA 1
ATOM 6218 C C . GLN B 1 324 ? 7.391 38.406 23.5 1 91.12 324 GLN B C 1
ATOM 6220 O O . GLN B 1 324 ? 7.367 37.969 22.344 1 91.12 324 GLN B O 1
ATOM 6225 N N . GLY B 1 325 ? 6.914 37.812 24.484 1 88.88 325 GLY B N 1
ATOM 6226 C CA . GLY B 1 325 ? 6.008 36.688 24.281 1 88.88 325 GLY B CA 1
ATOM 6227 C C . GLY B 1 325 ? 6.703 35.344 24.359 1 88.88 325 GLY B C 1
ATOM 6228 O O . GLY B 1 325 ? 7.863 35.25 24.75 1 88.88 325 GLY B O 1
ATOM 6229 N N . LYS B 1 326 ? 6.004 34.344 24 1 92.75 326 LYS B N 1
ATOM 6230 C CA . LYS B 1 326 ? 6.465 32.969 24.109 1 92.75 326 LYS B CA 1
ATOM 6231 C C . LYS B 1 326 ? 7.137 32.5 22.812 1 92.75 326 LYS B C 1
ATOM 6233 O O . LYS B 1 326 ? 6.848 33.031 21.734 1 92.75 326 LYS B O 1
ATOM 6238 N N . LYS B 1 327 ? 8.039 31.547 22.906 1 95.31 327 LYS B N 1
ATOM 6239 C CA . LYS B 1 327 ? 8.742 30.969 21.766 1 95.31 327 LYS B CA 1
ATOM 6240 C C . LYS B 1 327 ? 7.863 29.969 21.031 1 95.31 327 LYS B C 1
ATOM 6242 O O . LYS B 1 327 ? 8 29.781 19.812 1 95.31 327 LYS B O 1
ATOM 6247 N N . PHE B 1 328 ? 7.039 29.312 21.812 1 97.56 328 PHE B N 1
ATOM 6248 C CA . PHE B 1 328 ? 6.238 28.234 21.219 1 97.56 328 PHE B CA 1
ATOM 6249 C C . PHE B 1 328 ? 4.828 28.234 21.797 1 97.56 328 PHE B C 1
ATOM 6251 O O . PHE B 1 328 ? 4.645 28.156 23.016 1 97.56 328 PHE B O 1
ATOM 6258 N N . ILE B 1 329 ? 3.848 28.359 20.969 1 97.06 329 ILE B N 1
ATOM 6259 C CA . ILE B 1 329 ? 2.441 28.297 21.344 1 97.06 329 ILE B CA 1
ATOM 6260 C C . ILE B 1 329 ? 1.749 27.188 20.547 1 97.06 329 ILE B C 1
ATOM 6262 O O . ILE B 1 329 ? 1.845 27.156 19.328 1 97.06 329 ILE B O 1
ATOM 6266 N N . VAL B 1 330 ? 1.062 26.359 21.281 1 97.25 330 VAL B N 1
ATOM 6267 C CA . VAL B 1 330 ? 0.352 25.297 20.578 1 97.25 330 VAL B CA 1
ATOM 6268 C C . VAL B 1 330 ? -1.073 25.172 21.109 1 97.25 330 VAL B C 1
ATOM 6270 O O . VAL B 1 330 ? -1.283 25.109 22.328 1 97.25 330 VAL B O 1
ATOM 6273 N N . TYR B 1 331 ? -1.979 25.25 20.266 1 97.06 331 TYR B N 1
ATOM 6274 C CA . TYR B 1 331 ? -3.379 24.953 20.531 1 97.06 331 TYR B CA 1
ATOM 6275 C C . TYR B 1 331 ? -3.748 23.562 20.047 1 97.06 331 TYR B C 1
ATOM 6277 O O . TYR B 1 331 ? -3.596 23.25 18.859 1 97.06 331 TYR B O 1
ATOM 6285 N N . ILE B 1 332 ? -4.168 22.688 20.922 1 97.38 332 ILE B N 1
ATOM 6286 C CA . ILE B 1 332 ? -4.734 21.391 20.531 1 97.38 332 ILE B CA 1
ATOM 6287 C C . ILE B 1 332 ? -6.258 21.5 20.469 1 97.38 332 ILE B C 1
ATOM 6289 O O . ILE B 1 332 ? -6.918 21.719 21.484 1 97.38 332 ILE B O 1
ATOM 6293 N N . THR B 1 333 ? -6.711 21.344 19.266 1 96.56 333 THR B N 1
ATOM 6294 C CA . THR B 1 333 ? -8.109 21.672 19.031 1 96.56 333 THR B CA 1
ATOM 6295 C C . THR B 1 333 ? -8.836 20.516 18.359 1 96.56 333 THR B C 1
ATOM 6297 O O . THR B 1 333 ? -8.453 19.359 18.5 1 96.56 333 THR B O 1
ATOM 6300 N N . LYS B 1 334 ? -10.008 20.797 17.734 1 95.94 334 LYS B N 1
ATOM 6301 C CA . LYS B 1 334 ? -10.891 19.812 17.109 1 95.94 334 LYS B CA 1
ATOM 6302 C C . LYS B 1 334 ? -11.008 20.047 15.609 1 95.94 334 LYS B C 1
ATOM 6304 O O . LYS B 1 334 ? -10.5 21.031 15.094 1 95.94 334 LYS B O 1
ATOM 6309 N N . SER B 1 335 ? -11.648 19.062 14.984 1 97.25 335 SER B N 1
ATOM 6310 C CA . SER B 1 335 ? -11.812 19.141 13.539 1 97.25 335 SER B CA 1
ATOM 6311 C C . SER B 1 335 ? -12.57 20.406 13.141 1 97.25 335 SER B C 1
ATOM 6313 O O . SER B 1 335 ? -12.234 21.047 12.141 1 97.25 335 SER B O 1
ATOM 6315 N N . THR B 1 336 ? -13.492 20.797 13.945 1 96.88 336 THR B N 1
ATOM 6316 C CA . THR B 1 336 ? -14.32 21.969 13.664 1 96.88 336 THR B CA 1
ATOM 6317 C C . THR B 1 336 ? -13.461 23.219 13.531 1 96.88 336 THR B C 1
ATOM 6319 O O . THR B 1 336 ? -13.617 23.984 12.586 1 96.88 336 THR B O 1
ATOM 6322 N N . MET B 1 337 ? -12.555 23.422 14.445 1 96.94 337 MET B N 1
ATOM 6323 C CA . MET B 1 337 ? -11.703 24.609 14.438 1 96.94 337 MET B CA 1
ATOM 6324 C C . MET B 1 337 ? -10.789 24.609 13.219 1 96.94 337 MET B C 1
ATOM 6326 O O . MET B 1 337 ? -10.547 25.656 12.617 1 96.94 337 MET B O 1
ATOM 6330 N N . MET B 1 338 ? -10.32 23.438 12.867 1 98.44 338 MET B N 1
ATOM 6331 C CA . MET B 1 338 ? -9.453 23.344 11.695 1 98.44 338 MET B CA 1
ATOM 6332 C C . MET B 1 338 ? -10.203 23.75 10.43 1 98.44 338 MET B C 1
ATOM 6334 O O . MET B 1 338 ? -9.68 24.516 9.609 1 98.44 338 MET B O 1
ATOM 6338 N N . ASP B 1 339 ? -11.422 23.281 10.297 1 98.44 339 ASP B N 1
ATOM 6339 C CA . ASP B 1 339 ? -12.258 23.672 9.172 1 98.44 339 ASP B CA 1
ATOM 6340 C C . ASP B 1 339 ? -12.477 25.172 9.133 1 98.44 339 ASP B C 1
ATOM 6342 O O . ASP B 1 339 ? -12.328 25.812 8.078 1 98.44 339 ASP B O 1
ATOM 6346 N N . MET B 1 340 ? -12.781 25.719 10.305 1 98 340 MET B N 1
ATOM 6347 C CA . MET B 1 340 ? -13.125 27.141 10.391 1 98 340 MET B CA 1
ATOM 6348 C C . MET B 1 340 ? -11.922 28.016 10.039 1 98 340 MET B C 1
ATOM 6350 O O . MET B 1 340 ? -12.078 29.047 9.398 1 98 340 MET B O 1
ATOM 6354 N N . ALA B 1 341 ? -10.781 27.562 10.445 1 98.06 341 ALA B N 1
ATOM 6355 C CA . ALA B 1 341 ? -9.57 28.297 10.086 1 98.06 341 ALA B CA 1
ATOM 6356 C C . ALA B 1 341 ? -9.383 28.328 8.57 1 98.06 341 ALA B C 1
ATOM 6358 O O . ALA B 1 341 ? -9.023 29.375 8.008 1 98.06 341 ALA B O 1
ATOM 6359 N N . MET B 1 342 ? -9.648 27.188 7.867 1 98.12 342 MET B N 1
ATOM 6360 C CA . MET B 1 342 ? -9.531 27.141 6.414 1 98.12 342 MET B CA 1
ATOM 6361 C C . MET B 1 342 ? -10.531 28.078 5.754 1 98.12 342 MET B C 1
ATOM 6363 O O . MET B 1 342 ? -10.211 28.75 4.773 1 98.12 342 MET B O 1
ATOM 6367 N N . VAL B 1 343 ? -11.695 28.125 6.32 1 98.06 343 VAL B N 1
ATOM 6368 C CA . VAL B 1 343 ? -12.734 29 5.785 1 98.06 343 VAL B CA 1
ATOM 6369 C C . VAL B 1 343 ? -12.305 30.469 5.922 1 98.06 343 VAL B C 1
ATOM 6371 O O . VAL B 1 343 ? -12.406 31.234 4.973 1 98.06 343 VAL B O 1
ATOM 6374 N N . ALA B 1 344 ? -11.812 30.797 7.133 1 97.38 344 ALA B N 1
ATOM 6375 C CA . ALA B 1 344 ? -11.359 32.188 7.363 1 97.38 344 ALA B CA 1
ATOM 6376 C C . ALA B 1 344 ? -10.266 32.562 6.375 1 97.38 344 ALA B C 1
ATOM 6378 O O . ALA B 1 344 ? -10.188 33.719 5.945 1 97.38 344 ALA B O 1
ATOM 6379 N N . LEU B 1 345 ? -9.445 31.625 5.965 1 97.5 345 LEU B N 1
ATOM 6380 C CA . LEU B 1 345 ? -8.336 31.859 5.059 1 97.5 345 LEU B CA 1
ATOM 6381 C C . LEU B 1 345 ? -8.766 31.719 3.604 1 97.5 345 LEU B C 1
ATOM 6383 O O . LEU B 1 345 ? -7.957 31.859 2.688 1 97.5 345 LEU B O 1
ATOM 6387 N N . ASN B 1 346 ? -9.984 31.344 3.387 1 96.69 346 ASN B N 1
ATOM 6388 C CA . ASN B 1 346 ? -10.562 31.156 2.059 1 96.69 346 ASN B CA 1
ATOM 6389 C C . ASN B 1 346 ? -9.867 30.031 1.302 1 96.69 346 ASN B C 1
ATOM 6391 O O . ASN B 1 346 ? -9.602 30.141 0.104 1 96.69 346 ASN B O 1
ATOM 6395 N N . VAL B 1 347 ? -9.516 28.969 1.96 1 97.06 347 VAL B N 1
ATOM 6396 C CA . VAL B 1 347 ? -8.836 27.812 1.372 1 97.06 347 VAL B CA 1
ATOM 6397 C C . VAL B 1 347 ? -9.844 26.719 1.066 1 97.06 347 VAL B C 1
ATOM 6399 O O . VAL B 1 347 ? -10.719 26.422 1.885 1 97.06 347 VAL B O 1
ATOM 6402 N N . GLY B 1 348 ? -9.75 26.109 -0.097 1 96.62 348 GLY B N 1
ATOM 6403 C CA . GLY B 1 348 ? -10.594 24.984 -0.475 1 96.62 348 GLY B CA 1
ATOM 6404 C C . GLY B 1 348 ? -12.016 25.406 -0.822 1 96.62 348 GLY B C 1
ATOM 6405 O O . GLY B 1 348 ? -12.953 24.625 -0.642 1 96.62 348 GLY B O 1
ATOM 6406 N N . LYS B 1 349 ? -12.164 26.625 -1.196 1 97.31 349 LYS B N 1
ATOM 6407 C CA . LYS B 1 349 ? -13.492 27.109 -1.554 1 97.31 349 LYS B CA 1
ATOM 6408 C C . LYS B 1 349 ? -13.852 26.734 -2.99 1 97.31 349 LYS B C 1
ATOM 6410 O O . LYS B 1 349 ? -13.102 27.047 -3.92 1 97.31 349 LYS B O 1
ATOM 6415 N N . ASP B 1 350 ? -14.953 26.125 -3.129 1 97.75 350 ASP B N 1
ATOM 6416 C CA . ASP B 1 350 ? -15.445 25.75 -4.445 1 97.75 350 ASP B CA 1
ATOM 6417 C C . ASP B 1 350 ? -16.188 26.891 -5.109 1 97.75 350 ASP B C 1
ATOM 6419 O O . ASP B 1 350 ? -16.625 27.828 -4.434 1 97.75 350 ASP B O 1
ATOM 6423 N N . GLU B 1 351 ? -16.344 26.766 -6.453 1 96.12 351 GLU B N 1
ATOM 6424 C CA . GLU B 1 351 ? -17.125 27.766 -7.18 1 96.12 351 GLU B CA 1
ATOM 6425 C C . GLU B 1 351 ? -18.594 27.719 -6.789 1 96.12 351 GLU B C 1
ATOM 6427 O O . GLU B 1 351 ? -19.219 28.766 -6.582 1 96.12 351 GLU B O 1
ATOM 6432 N N . SER B 1 352 ? -19.047 26.5 -6.711 1 96.12 352 SER B N 1
ATOM 6433 C CA . SER B 1 352 ? -20.422 26.281 -6.254 1 96.12 352 SER B CA 1
ATOM 6434 C C . SER B 1 352 ? -20.438 25.547 -4.918 1 96.12 352 SER B C 1
ATOM 6436 O O . SER B 1 352 ? -19.578 24.719 -4.641 1 96.12 352 SER B O 1
ATOM 6438 N N . PRO B 1 353 ? -21.438 25.906 -4.121 1 96.44 353 PRO B N 1
ATOM 6439 C CA . PRO B 1 353 ? -21.547 25.172 -2.854 1 96.44 353 PRO B CA 1
ATOM 6440 C C . PRO B 1 353 ? -21.703 23.672 -3.051 1 96.44 353 PRO B C 1
ATOM 6442 O O . PRO B 1 353 ? -22.234 23.219 -4.074 1 96.44 353 PRO B O 1
ATOM 6445 N N . LEU B 1 354 ? -21.266 22.906 -2.076 1 97.94 354 LEU B N 1
ATOM 6446 C CA . LEU B 1 354 ? -21.531 21.469 -2.121 1 97.94 354 LEU B CA 1
ATOM 6447 C C . LEU B 1 354 ? -23.031 21.188 -2.068 1 97.94 354 LEU B C 1
ATOM 6449 O O . LEU B 1 354 ? -23.781 21.938 -1.436 1 97.94 354 LEU B O 1
ATOM 6453 N N . SER B 1 355 ? -23.422 20.125 -2.787 1 97.25 355 SER B N 1
ATOM 6454 C CA . SER B 1 355 ? -24.859 19.875 -2.9 1 97.25 355 SER B CA 1
ATOM 6455 C C . SER B 1 355 ? -25.172 18.391 -2.781 1 97.25 355 SER B C 1
ATOM 6457 O O . SER B 1 355 ? -24.312 17.547 -2.998 1 97.25 355 SER B O 1
ATOM 6459 N N . ALA B 1 356 ? -26.391 18.156 -2.373 1 97.62 356 ALA B N 1
ATOM 6460 C CA . ALA B 1 356 ? -26.875 16.781 -2.324 1 97.62 356 ALA B CA 1
ATOM 6461 C C . ALA B 1 356 ? -27.188 16.25 -3.727 1 97.62 356 ALA B C 1
ATOM 6463 O O . ALA B 1 356 ? -27.141 15.047 -3.965 1 97.62 356 ALA B O 1
ATOM 6464 N N . ALA B 1 357 ? -27.453 17.141 -4.645 1 95.62 357 ALA B N 1
ATOM 6465 C CA . ALA B 1 357 ? -27.938 16.766 -5.977 1 95.62 357 ALA B CA 1
ATOM 6466 C C . ALA B 1 357 ? -26.797 16.219 -6.836 1 95.62 357 ALA B C 1
ATOM 6468 O O . ALA B 1 357 ? -27.016 15.383 -7.711 1 95.62 357 ALA B O 1
ATOM 6469 N N . HIS B 1 358 ? -25.625 16.766 -6.547 1 94.69 358 HIS B N 1
ATOM 6470 C CA . HIS B 1 358 ? -24.5 16.406 -7.398 1 94.69 358 HIS B CA 1
ATOM 6471 C C . HIS B 1 358 ? -23.203 16.406 -6.613 1 94.69 358 HIS B C 1
ATOM 6473 O O . HIS B 1 358 ? -22.828 17.422 -6.027 1 94.69 358 HIS B O 1
ATOM 6479 N N . ARG B 1 359 ? -22.547 15.289 -6.645 1 97.81 359 ARG B N 1
ATOM 6480 C CA . ARG B 1 359 ? -21.203 15.195 -6.082 1 97.81 359 ARG B CA 1
ATOM 6481 C C . ARG B 1 359 ? -20.156 15.578 -7.117 1 97.81 359 ARG B C 1
ATOM 6483 O O . ARG B 1 359 ? -19.859 14.812 -8.031 1 97.81 359 ARG B O 1
ATOM 6490 N N . ASP B 1 360 ? -19.562 16.703 -6.957 1 97.12 360 ASP B N 1
ATOM 6491 C CA . ASP B 1 360 ? -18.453 17.078 -7.82 1 97.12 360 ASP B CA 1
ATOM 6492 C C . ASP B 1 360 ? -17.188 16.312 -7.438 1 97.12 360 ASP B C 1
ATOM 6494 O O . ASP B 1 360 ? -16.578 16.594 -6.402 1 97.12 360 ASP B O 1
ATOM 6498 N N . VAL B 1 361 ? -16.766 15.438 -8.258 1 95.88 361 VAL B N 1
ATOM 6499 C CA . VAL B 1 361 ? -15.633 14.578 -7.949 1 95.88 361 VAL B CA 1
ATOM 6500 C C . VAL B 1 361 ? -14.352 15.406 -7.93 1 95.88 361 VAL B C 1
ATOM 6502 O O . VAL B 1 361 ? -13.328 14.961 -7.414 1 95.88 361 VAL B O 1
ATOM 6505 N N . ASN B 1 362 ? -14.438 16.656 -8.414 1 96.12 362 ASN B N 1
ATOM 6506 C CA . ASN B 1 362 ? -13.266 17.531 -8.445 1 96.12 362 ASN B CA 1
ATOM 6507 C C . ASN B 1 362 ? -13.375 18.656 -7.41 1 96.12 362 ASN B C 1
ATOM 6509 O O . ASN B 1 362 ? -12.656 19.656 -7.492 1 96.12 362 ASN B O 1
ATOM 6513 N N . ARG B 1 363 ? -14.242 18.469 -6.48 1 97.75 363 ARG B N 1
ATOM 6514 C CA . ARG B 1 363 ? -14.438 19.5 -5.469 1 97.75 363 ARG B CA 1
ATOM 6515 C C . ARG B 1 363 ? -13.141 19.781 -4.719 1 97.75 363 ARG B C 1
ATOM 6517 O O . ARG B 1 363 ? -12.32 18.891 -4.523 1 97.75 363 ARG B O 1
ATOM 6524 N N . LYS B 1 364 ? -13.062 21 -4.223 1 97.81 364 LYS B N 1
ATOM 6525 C CA . LYS B 1 364 ? -11.883 21.422 -3.477 1 97.81 364 LYS B CA 1
ATOM 6526 C C . LYS B 1 364 ? -12.055 21.172 -1.982 1 97.81 364 LYS B C 1
ATOM 6528 O O . LYS B 1 364 ? -11.102 20.781 -1.3 1 97.81 364 LYS B O 1
ATOM 6533 N N . TRP B 1 365 ? -13.281 21.422 -1.519 1 98.31 365 TRP B N 1
ATOM 6534 C CA . TRP B 1 365 ? -13.547 21.203 -0.101 1 98.31 365 TRP B CA 1
ATOM 6535 C C . TRP B 1 365 ? -13.57 19.719 0.224 1 98.31 365 TRP B C 1
ATOM 6537 O O . TRP B 1 365 ? -14.516 19.016 -0.126 1 98.31 365 TRP B O 1
ATOM 6547 N N . ARG B 1 366 ? -12.555 19.25 0.888 1 98.19 366 ARG B N 1
ATOM 6548 C CA . ARG B 1 366 ? -12.438 17.891 1.408 1 98.19 366 ARG B CA 1
ATOM 6549 C C . ARG B 1 366 ? -11.906 17.891 2.836 1 98.19 366 ARG B C 1
ATOM 6551 O O . ARG B 1 366 ? -10.781 18.328 3.082 1 98.19 366 ARG B O 1
ATOM 6558 N N . SER B 1 367 ? -12.664 17.375 3.732 1 98.12 367 SER B N 1
ATOM 6559 C CA . SER B 1 367 ? -12.281 17.391 5.141 1 98.12 367 SER B CA 1
ATOM 6560 C C . SER B 1 367 ? -11.047 16.531 5.395 1 98.12 367 SER B C 1
ATOM 6562 O O . SER B 1 367 ? -10.328 16.75 6.375 1 98.12 367 SER B O 1
ATOM 6564 N N . THR B 1 368 ? -10.719 15.656 4.504 1 98 368 THR B N 1
ATOM 6565 C CA . THR B 1 368 ? -9.5 14.852 4.559 1 98 368 THR B CA 1
ATOM 6566 C C . THR B 1 368 ? -8.266 15.75 4.652 1 98 368 THR B C 1
ATOM 6568 O O . THR B 1 368 ? -7.312 15.43 5.367 1 98 368 THR B O 1
ATOM 6571 N N . PHE B 1 369 ? -8.297 16.875 4.078 1 97 369 PHE B N 1
ATOM 6572 C CA . PHE B 1 369 ? -7.094 17.703 3.977 1 97 369 PHE B CA 1
ATOM 6573 C C . PHE B 1 369 ? -7.164 18.891 4.934 1 97 369 PHE B C 1
ATOM 6575 O O . PHE B 1 369 ? -6.168 19.578 5.148 1 97 369 PHE B O 1
ATOM 6582 N N . SER B 1 370 ? -8.336 19.109 5.539 1 96.56 370 SER B N 1
ATOM 6583 C CA . SER B 1 370 ? -8.469 20.266 6.41 1 96.56 370 SER B CA 1
ATOM 6584 C C . SER B 1 370 ? -8.586 19.859 7.875 1 96.56 370 SER B C 1
ATOM 6586 O O . SER B 1 370 ? -8.148 20.578 8.766 1 96.56 370 SER B O 1
ATOM 6588 N N . SER B 1 371 ? -9.172 18.672 8.055 1 97.56 371 SER B N 1
ATOM 6589 C CA . SER B 1 371 ? -9.57 18.453 9.445 1 97.56 371 SER B CA 1
ATOM 6590 C C . SER B 1 371 ? -9.406 16.984 9.844 1 97.56 371 SER B C 1
ATOM 6592 O O . SER B 1 371 ? -10.156 16.484 10.68 1 97.56 371 SER B O 1
ATOM 6594 N N . THR B 1 372 ? -8.5 16.234 9.211 1 97.94 372 THR B N 1
ATOM 6595 C CA . THR B 1 372 ? -8.211 14.867 9.656 1 97.94 372 THR B CA 1
ATOM 6596 C C . THR B 1 372 ? -7.543 14.867 11.023 1 97.94 372 THR B C 1
ATOM 6598 O O . THR B 1 372 ? -7.176 15.93 11.539 1 97.94 372 THR B O 1
ATOM 6601 N N . PHE B 1 373 ? -7.41 13.727 11.641 1 97.94 373 PHE B N 1
ATOM 6602 C CA . PHE B 1 373 ? -6.664 13.617 12.883 1 97.94 373 PHE B CA 1
ATOM 6603 C C . PHE B 1 373 ? -5.23 14.102 12.703 1 97.94 373 PHE B C 1
ATOM 6605 O O . PHE B 1 373 ? -4.598 13.812 11.68 1 97.94 373 PHE B O 1
ATOM 6612 N N . GLY B 1 374 ? -4.852 14.883 13.648 1 98.06 374 GLY B N 1
ATOM 6613 C CA . GLY B 1 374 ? -3.467 15.32 13.633 1 98.06 374 GLY B CA 1
ATOM 6614 C C . GLY B 1 374 ? -3.205 16.438 12.633 1 98.06 374 GLY B C 1
ATOM 6615 O O . GLY B 1 374 ? -2.082 16.938 12.539 1 98.06 374 GLY B O 1
ATOM 6616 N N . ALA B 1 375 ? -4.211 16.828 11.867 1 98.38 375 ALA B N 1
ATOM 6617 C CA . ALA B 1 375 ? -4.031 17.953 10.953 1 98.38 375 ALA B CA 1
ATOM 6618 C C . ALA B 1 375 ? -3.51 19.188 11.695 1 98.38 375 ALA B C 1
ATOM 6620 O O . ALA B 1 375 ? -3.83 19.391 12.867 1 98.38 375 ALA B O 1
ATOM 6621 N N . ASN B 1 376 ? -2.725 20.031 10.977 1 98.62 376 ASN B N 1
ATOM 6622 C CA . ASN B 1 376 ? -2.117 21.125 11.719 1 98.62 376 ASN B CA 1
ATOM 6623 C C . ASN B 1 376 ? -1.836 22.328 10.812 1 98.62 376 ASN B C 1
ATOM 6625 O O . ASN B 1 376 ? -1.803 22.188 9.586 1 98.62 376 ASN B O 1
ATOM 6629 N N . LEU B 1 377 ? -1.763 23.438 11.414 1 98.19 377 LEU B N 1
ATOM 6630 C CA . LEU B 1 377 ? -1.254 24.703 10.906 1 98.19 377 LEU B CA 1
ATOM 6631 C C . LEU B 1 377 ? -0.061 25.172 11.727 1 98.19 377 LEU B C 1
ATOM 6633 O O . LEU B 1 377 ? -0.15 25.281 12.953 1 98.19 377 LEU B O 1
ATOM 6637 N N . ILE B 1 378 ? 1.052 25.391 11.055 1 98.12 378 ILE B N 1
ATOM 6638 C CA . ILE B 1 378 ? 2.281 25.812 11.719 1 98.12 378 ILE B CA 1
ATOM 6639 C C . ILE B 1 378 ? 2.766 27.125 11.125 1 98.12 378 ILE B C 1
ATOM 6641 O O . ILE B 1 378 ? 2.852 27.281 9.906 1 98.12 378 ILE B O 1
ATOM 6645 N N . ALA B 1 379 ? 3.055 28.062 11.938 1 97.88 379 ALA B N 1
ATOM 6646 C CA . ALA B 1 379 ? 3.672 29.312 11.531 1 97.88 379 ALA B CA 1
ATOM 6647 C C . ALA B 1 379 ? 4.988 29.547 12.266 1 97.88 379 ALA B C 1
ATOM 6649 O O . ALA B 1 379 ? 5.051 29.422 13.492 1 97.88 379 ALA B O 1
ATOM 6650 N N . VAL B 1 380 ? 5.977 29.844 11.539 1 97.19 380 VAL B N 1
ATOM 6651 C CA . VAL B 1 380 ? 7.297 30.109 12.102 1 97.19 380 VAL B CA 1
ATOM 6652 C C . VAL B 1 380 ? 7.719 31.547 11.789 1 97.19 380 VAL B C 1
ATOM 6654 O O . VAL B 1 380 ? 7.797 31.938 10.625 1 97.19 380 VAL B O 1
ATOM 6657 N N . LEU B 1 381 ? 7.961 32.312 12.812 1 97.19 381 LEU B N 1
ATOM 6658 C CA . LEU B 1 381 ? 8.508 33.656 12.656 1 97.19 381 LEU B CA 1
ATOM 6659 C C . LEU B 1 381 ? 10.031 33.656 12.688 1 97.19 381 LEU B C 1
ATOM 6661 O O . LEU B 1 381 ? 10.625 33.156 13.648 1 97.19 381 LEU B O 1
ATOM 6665 N N . ASN B 1 382 ? 10.594 34.188 11.664 1 95.88 382 ASN B N 1
ATOM 6666 C CA . ASN B 1 382 ? 12.047 34.281 11.578 1 95.88 382 ASN B CA 1
ATOM 6667 C C . ASN B 1 382 ? 12.531 35.719 11.664 1 95.88 382 ASN B C 1
ATOM 6669 O O . ASN B 1 382 ? 11.867 36.625 11.164 1 95.88 382 ASN B O 1
ATOM 6673 N N . ARG B 1 383 ? 13.562 35.875 12.328 1 95.19 383 ARG B N 1
ATOM 6674 C CA . ARG B 1 383 ? 14.32 37.125 12.289 1 95.19 383 ARG B CA 1
ATOM 6675 C C . ARG B 1 383 ? 15.539 37 11.383 1 95.19 383 ARG B C 1
ATOM 6677 O O . ARG B 1 383 ? 16.344 36.062 11.531 1 95.19 383 ARG B O 1
ATOM 6684 N N . CYS B 1 384 ? 15.641 37.969 10.406 1 93.5 384 CYS B N 1
ATOM 6685 C CA . CYS B 1 384 ? 16.672 37.844 9.383 1 93.5 384 CYS B CA 1
ATOM 6686 C C . CYS B 1 384 ? 17.531 39.125 9.336 1 93.5 384 CYS B C 1
ATOM 6688 O O . CYS B 1 384 ? 17.031 40.219 9.562 1 93.5 384 CYS B O 1
ATOM 6690 N N . ARG B 1 385 ? 18.781 38.906 9.211 1 91.12 385 ARG B N 1
ATOM 6691 C CA . ARG B 1 385 ? 19.688 40.062 9.047 1 91.12 385 ARG B CA 1
ATOM 6692 C C . ARG B 1 385 ? 20.844 39.688 8.133 1 91.12 385 ARG B C 1
ATOM 6694 O O . ARG B 1 385 ? 21.5 38.656 8.336 1 91.12 385 ARG B O 1
ATOM 6701 N N . GLN B 1 386 ? 21.016 40.531 7.176 1 84.94 386 GLN B N 1
ATOM 6702 C CA . GLN B 1 386 ? 22.188 40.375 6.324 1 84.94 386 GLN B CA 1
ATOM 6703 C C . GLN B 1 386 ? 23.438 40.938 6.984 1 84.94 386 GLN B C 1
ATOM 6705 O O . GLN B 1 386 ? 23.344 41.812 7.84 1 84.94 386 GLN B O 1
ATOM 6710 N N . PRO B 1 387 ? 24.609 40.406 6.719 1 84.44 387 PRO B N 1
ATOM 6711 C CA . PRO B 1 387 ? 25.859 40.844 7.359 1 84.44 387 PRO B CA 1
ATOM 6712 C C . PRO B 1 387 ? 26.031 42.344 7.32 1 84.44 387 PRO B C 1
ATOM 6714 O O . PRO B 1 387 ? 26.516 42.938 8.281 1 84.44 387 PRO B O 1
ATOM 6717 N N . ASN B 1 388 ? 25.656 43.031 6.324 1 84.5 388 ASN B N 1
ATOM 6718 C CA . ASN B 1 388 ? 25.906 44.469 6.199 1 84.5 388 ASN B CA 1
ATOM 6719 C C . ASN B 1 388 ? 24.688 45.281 6.602 1 84.5 388 ASN B C 1
ATOM 6721 O O . ASN B 1 388 ? 24.672 46.5 6.395 1 84.5 388 ASN B O 1
ATOM 6725 N N . GLU B 1 389 ? 23.844 44.562 7.223 1 81.06 389 GLU B N 1
ATOM 6726 C CA . GLU B 1 389 ? 22.625 45.281 7.613 1 81.06 389 GLU B CA 1
ATOM 6727 C C . GLU B 1 389 ? 22.531 45.406 9.133 1 81.06 389 GLU B C 1
ATOM 6729 O O . GLU B 1 389 ? 23.016 44.562 9.867 1 81.06 389 GLU B O 1
ATOM 6734 N N . THR B 1 390 ? 22.031 46.531 9.578 1 82.56 390 THR B N 1
ATOM 6735 C CA . THR B 1 390 ? 21.891 46.781 11.008 1 82.56 390 THR B CA 1
ATOM 6736 C C . THR B 1 390 ? 20.469 46.438 11.469 1 82.56 390 THR B C 1
ATOM 6738 O O . THR B 1 390 ? 20.25 46.188 12.648 1 82.56 390 THR B O 1
ATOM 6741 N N . LEU B 1 391 ? 19.531 46.5 10.523 1 86.94 391 LEU B N 1
ATOM 6742 C CA . LEU B 1 391 ? 18.156 46.281 10.906 1 86.94 391 LEU B CA 1
ATOM 6743 C C . LEU B 1 391 ? 17.719 44.844 10.602 1 86.94 391 LEU B C 1
ATOM 6745 O O . LEU B 1 391 ? 18.125 44.281 9.594 1 86.94 391 LEU B O 1
ATOM 6749 N N . TYR B 1 392 ? 16.938 44.312 11.492 1 89.81 392 TYR B N 1
ATOM 6750 C CA . TYR B 1 392 ? 16.375 43 11.281 1 89.81 392 TYR B CA 1
ATOM 6751 C C . TYR B 1 392 ? 15.117 43.062 10.422 1 89.81 392 TYR B C 1
ATOM 6753 O O . TYR B 1 392 ? 14.328 44 10.539 1 89.81 392 TYR B O 1
ATOM 6761 N N . GLU B 1 393 ? 15.016 42.094 9.539 1 92.19 393 GLU B N 1
ATOM 6762 C CA . GLU B 1 393 ? 13.773 41.844 8.82 1 92.19 393 GLU B CA 1
ATOM 6763 C C . GLU B 1 393 ? 13.094 40.562 9.344 1 92.19 393 GLU B C 1
ATOM 6765 O O . GLU B 1 393 ? 13.758 39.688 9.867 1 92.19 393 GLU B O 1
ATOM 6770 N N . HIS B 1 394 ? 11.82 40.625 9.297 1 95.19 394 HIS B N 1
ATOM 6771 C CA . HIS B 1 394 ? 11.086 39.469 9.758 1 95.19 394 HIS B CA 1
ATOM 6772 C C . HIS B 1 394 ? 10.383 38.75 8.594 1 95.19 394 HIS B C 1
ATOM 6774 O O . HIS B 1 394 ? 9.828 39.406 7.711 1 95.19 394 HIS B O 1
ATOM 6780 N N . LYS B 1 395 ? 10.5 37.5 8.57 1 94.31 395 LYS B N 1
ATOM 6781 C CA . LYS B 1 395 ? 9.867 36.625 7.566 1 94.31 395 LYS B CA 1
ATOM 6782 C C . LYS B 1 395 ? 9.078 35.5 8.219 1 94.31 395 LYS B C 1
ATOM 6784 O O . LYS B 1 395 ? 9.453 35.031 9.297 1 94.31 395 LYS B O 1
ATOM 6789 N N . ILE B 1 396 ? 7.996 35.125 7.555 1 96.19 396 ILE B N 1
ATOM 6790 C CA . ILE B 1 396 ? 7.121 34.094 8.125 1 96.19 396 ILE B CA 1
ATOM 6791 C C . ILE B 1 396 ? 7.07 32.906 7.188 1 96.19 396 ILE B C 1
ATOM 6793 O O . ILE B 1 396 ? 6.898 33.031 5.977 1 96.19 396 ILE B O 1
ATOM 6797 N N . MET B 1 397 ? 7.238 31.766 7.758 1 95.81 397 MET B N 1
ATOM 6798 C CA . MET B 1 397 ? 6.977 30.531 7.035 1 95.81 397 MET B CA 1
ATOM 6799 C C . MET B 1 397 ? 5.695 29.859 7.531 1 95.81 397 MET B C 1
ATOM 6801 O O . MET B 1 397 ? 5.508 29.688 8.734 1 95.81 397 MET B O 1
ATOM 6805 N N . LEU B 1 398 ? 4.816 29.516 6.625 1 96.56 398 LEU B N 1
ATOM 6806 C CA . LEU B 1 398 ? 3.543 28.875 6.945 1 96.56 398 LEU B CA 1
ATOM 6807 C C . LEU B 1 398 ? 3.49 27.453 6.398 1 96.56 398 LEU B C 1
ATOM 6809 O O . LEU B 1 398 ? 3.908 27.203 5.266 1 96.56 398 LEU B O 1
ATOM 6813 N N . TYR B 1 399 ? 3.012 26.547 7.254 1 96.88 399 TYR B N 1
ATOM 6814 C CA . TYR B 1 399 ? 2.877 25.141 6.859 1 96.88 399 TYR B CA 1
ATOM 6815 C C . TYR B 1 399 ? 1.479 24.625 7.176 1 96.88 399 TYR B C 1
ATOM 6817 O O . TYR B 1 399 ? 0.899 24.969 8.211 1 96.88 399 TYR B O 1
ATOM 6825 N N . LYS B 1 400 ? 0.919 23.875 6.285 1 97.44 400 LYS B N 1
ATOM 6826 C CA . LYS B 1 400 ? -0.296 23.094 6.48 1 97.44 400 LYS B CA 1
ATOM 6827 C C . LYS B 1 400 ? -0.008 21.594 6.363 1 97.44 400 LYS B C 1
ATOM 6829 O O . LYS B 1 400 ? 0.445 21.125 5.316 1 97.44 400 LYS B O 1
ATOM 6834 N N . ASN B 1 401 ? -0.236 20.875 7.465 1 98.19 401 ASN B N 1
ATOM 6835 C CA . ASN B 1 401 ? 0.058 19.438 7.523 1 98.19 401 ASN B CA 1
ATOM 6836 C C . ASN B 1 401 ? 1.517 19.156 7.18 1 98.19 401 ASN B C 1
ATOM 6838 O O . ASN B 1 401 ? 1.811 18.234 6.418 1 98.19 401 ASN B O 1
ATOM 6842 N N . GLU B 1 402 ? 2.424 20.047 7.652 1 97.69 402 GLU B N 1
ATOM 6843 C CA . GLU B 1 402 ? 3.877 19.953 7.566 1 97.69 402 GLU B CA 1
ATOM 6844 C C . GLU B 1 402 ? 4.363 20.141 6.133 1 97.69 402 GLU B C 1
ATOM 6846 O O . GLU B 1 402 ? 5.496 19.797 5.801 1 97.69 402 GLU B O 1
ATOM 6851 N N . ARG B 1 403 ? 3.479 20.703 5.297 1 96.12 403 ARG B N 1
ATOM 6852 C CA . ARG B 1 403 ? 3.83 21.141 3.949 1 96.12 403 ARG B CA 1
ATOM 6853 C C . ARG B 1 403 ? 3.777 22.656 3.832 1 96.12 403 ARG B C 1
ATOM 6855 O O . ARG B 1 403 ? 3.012 23.312 4.543 1 96.12 403 ARG B O 1
ATOM 6862 N N . PRO B 1 404 ? 4.641 23.188 2.887 1 95.5 404 PRO B N 1
ATOM 6863 C CA . PRO B 1 404 ? 4.492 24.641 2.691 1 95.5 404 PRO B CA 1
ATOM 6864 C C . PRO B 1 404 ? 3.066 25.047 2.328 1 95.5 404 PRO B C 1
ATOM 6866 O O . PRO B 1 404 ? 2.422 24.375 1.51 1 95.5 404 PRO B O 1
ATOM 6869 N N . PHE B 1 405 ? 2.594 26 3.029 1 95.88 405 PHE B N 1
ATOM 6870 C CA . PHE B 1 405 ? 1.245 26.484 2.768 1 95.88 405 PHE B CA 1
ATOM 6871 C C . PHE B 1 405 ? 1.224 27.375 1.528 1 95.88 405 PHE B C 1
ATOM 6873 O O . PHE B 1 405 ? 1.087 28.594 1.635 1 95.88 405 PHE B O 1
ATOM 6880 N N . LEU B 1 406 ? 1.123 26.844 0.38 1 93.06 406 LEU B N 1
ATOM 6881 C CA . LEU B 1 406 ? 1.362 27.516 -0.893 1 93.06 406 LEU B CA 1
ATOM 6882 C C . LEU B 1 406 ? 0.193 28.422 -1.257 1 93.06 406 LEU B C 1
ATOM 6884 O O . LEU B 1 406 ? 0.362 29.391 -2 1 93.06 406 LEU B O 1
ATOM 6888 N N . GLU B 1 407 ? -0.948 28.109 -0.739 1 92.5 407 GLU B N 1
ATOM 6889 C CA . GLU B 1 407 ? -2.131 28.906 -1.054 1 92.5 407 GLU B CA 1
ATOM 6890 C C . GLU B 1 407 ? -2.012 30.328 -0.491 1 92.5 407 GLU B C 1
ATOM 6892 O O . GLU B 1 407 ? -2.666 31.25 -0.976 1 92.5 407 GLU B O 1
ATOM 6897 N N . LEU B 1 408 ? -1.207 30.5 0.503 1 93.62 408 LEU B N 1
ATOM 6898 C CA . LEU B 1 408 ? -1.145 31.781 1.188 1 93.62 408 LEU B CA 1
ATOM 6899 C C . LEU B 1 408 ? 0.099 32.562 0.77 1 93.62 408 LEU B C 1
ATOM 6901 O O . LEU B 1 408 ? 0.033 33.781 0.548 1 93.62 408 LEU B O 1
ATOM 6905 N N . CYS B 1 409 ? 1.196 31.891 0.771 1 89.25 409 CYS B N 1
ATOM 6906 C CA . CYS B 1 409 ? 2.479 32.531 0.488 1 89.25 409 CYS B CA 1
ATOM 6907 C C . CYS B 1 409 ? 3.252 31.75 -0.567 1 89.25 409 CYS B C 1
ATOM 6909 O O . CYS B 1 409 ? 3.26 30.516 -0.552 1 89.25 409 CYS B O 1
ATOM 6911 N N . ASP B 1 410 ? 3.895 32.5 -1.431 1 83.31 410 ASP B N 1
ATOM 6912 C CA . ASP B 1 410 ? 4.715 31.859 -2.441 1 83.31 410 ASP B CA 1
ATOM 6913 C C . ASP B 1 410 ? 5.797 31 -1.794 1 83.31 410 ASP B C 1
ATOM 6915 O O . ASP B 1 410 ? 6.574 31.484 -0.971 1 83.31 410 ASP B O 1
ATOM 6919 N N . GLY B 1 411 ? 5.793 29.781 -2.113 1 78.69 411 GLY B N 1
ATOM 6920 C CA . GLY B 1 411 ? 6.742 28.844 -1.546 1 78.69 411 GLY B CA 1
ATOM 6921 C C . GLY B 1 411 ? 6.559 28.625 -0.054 1 78.69 411 GLY B C 1
ATOM 6922 O O . GLY B 1 411 ? 7.422 28.047 0.608 1 78.69 411 GLY B O 1
ATOM 6923 N N . GLY B 1 412 ? 5.531 29.188 0.518 1 76.88 412 GLY B N 1
ATOM 6924 C CA . GLY B 1 412 ? 5.289 29.109 1.949 1 76.88 412 GLY B CA 1
ATOM 6925 C C . GLY B 1 412 ? 5.992 30.188 2.742 1 76.88 412 GLY B C 1
ATOM 6926 O O . GLY B 1 412 ? 5.914 30.219 3.973 1 76.88 412 GLY B O 1
ATOM 6927 N N . PHE B 1 413 ? 6.641 31.047 2.061 1 86.19 413 PHE B N 1
ATOM 6928 C CA . PHE B 1 413 ? 7.418 32.094 2.697 1 86.19 413 PHE B CA 1
ATOM 6929 C C . PHE B 1 413 ? 6.777 33.469 2.455 1 86.19 413 PHE B C 1
ATOM 6931 O O . PHE B 1 413 ? 6.59 33.875 1.306 1 86.19 413 PHE B O 1
ATOM 6938 N N . CYS B 1 414 ? 6.418 34.125 3.557 1 92.75 414 CYS B N 1
ATOM 6939 C CA . CYS B 1 414 ? 5.824 35.438 3.504 1 92.75 414 CYS B CA 1
ATOM 6940 C C . CYS B 1 414 ? 6.766 36.5 4.094 1 92.75 414 CYS B C 1
ATOM 6942 O O . CYS B 1 414 ? 7.426 36.25 5.102 1 92.75 414 CYS B O 1
ATOM 6944 N N . THR B 1 415 ? 6.793 37.656 3.434 1 93.75 415 THR B N 1
ATOM 6945 C CA . THR B 1 415 ? 7.328 38.844 4.129 1 93.75 415 THR B CA 1
ATOM 6946 C C . THR B 1 415 ? 6.406 39.25 5.266 1 93.75 415 THR B C 1
ATOM 6948 O O . THR B 1 415 ? 5.254 38.812 5.336 1 93.75 415 THR B O 1
ATOM 6951 N N . TRP B 1 416 ? 6.973 40.031 6.125 1 95.19 416 TRP B N 1
ATOM 6952 C CA . TRP B 1 416 ? 6.133 40.531 7.199 1 95.19 416 TRP B CA 1
ATOM 6953 C C . TRP B 1 416 ? 4.934 41.312 6.641 1 95.19 416 TRP B C 1
ATOM 6955 O O . TRP B 1 416 ? 3.812 41.156 7.133 1 95.19 416 TRP B O 1
ATOM 6965 N N . GLN B 1 417 ? 5.188 42.094 5.555 1 95.88 417 GLN B N 1
ATOM 6966 C CA . GLN B 1 417 ? 4.105 42.875 4.973 1 95.88 417 GLN B CA 1
ATOM 6967 C C . GLN B 1 417 ? 3.014 41.969 4.406 1 95.88 417 GLN B C 1
ATOM 6969 O O . GLN B 1 417 ? 1.824 42.219 4.598 1 95.88 417 GLN B O 1
ATOM 6974 N N . GLU B 1 418 ? 3.422 40.969 3.717 1 95.75 418 GLU B N 1
ATOM 6975 C CA . GLU B 1 418 ? 2.455 40.031 3.182 1 95.75 418 GLU B CA 1
ATOM 6976 C C . GLU B 1 418 ? 1.651 39.344 4.297 1 95.75 418 GLU B C 1
ATOM 6978 O O . GLU B 1 418 ? 0.436 39.188 4.18 1 95.75 418 GLU B O 1
ATOM 6983 N N . PHE B 1 419 ? 2.398 39.031 5.27 1 96.81 419 PHE B N 1
ATOM 6984 C CA . PHE B 1 419 ? 1.769 38.406 6.43 1 96.81 419 PHE B CA 1
ATOM 6985 C C . PHE B 1 419 ? 0.75 39.375 7.059 1 96.81 419 PHE B C 1
ATOM 6987 O O . PHE B 1 419 ? -0.374 38.969 7.363 1 96.81 419 PHE B O 1
ATOM 6994 N N . GLU B 1 420 ? 1.156 40.531 7.277 1 96.88 420 GLU B N 1
ATOM 6995 C CA . GLU B 1 420 ? 0.274 41.531 7.84 1 96.88 420 GLU B CA 1
ATOM 6996 C C . GLU B 1 420 ? -0.971 41.719 6.977 1 96.88 420 GLU B C 1
ATOM 6998 O O . GLU B 1 420 ? -2.08 41.844 7.5 1 96.88 420 GLU B O 1
ATOM 7003 N N . ASP B 1 421 ? -0.814 41.719 5.695 1 96.69 421 ASP B N 1
ATOM 7004 C CA . ASP B 1 421 ? -1.932 41.906 4.773 1 96.69 421 ASP B CA 1
ATOM 7005 C C . ASP B 1 421 ? -2.959 40.781 4.918 1 96.69 421 ASP B C 1
ATOM 7007 O O . ASP B 1 421 ? -4.164 41.031 4.793 1 96.69 421 ASP B O 1
ATOM 7011 N N . ILE B 1 422 ? -2.506 39.656 5.188 1 96.69 422 ILE B N 1
ATOM 7012 C CA . ILE B 1 422 ? -3.381 38.469 5.254 1 96.69 422 ILE B CA 1
ATOM 7013 C C . ILE B 1 422 ? -4.016 38.406 6.641 1 96.69 422 ILE B C 1
ATOM 7015 O O . ILE B 1 422 ? -5.219 38.156 6.762 1 96.69 422 ILE B O 1
ATOM 7019 N N . PHE B 1 423 ? -3.252 38.688 7.738 1 97.94 423 PHE B N 1
ATOM 7020 C CA . PHE B 1 423 ? -3.688 38.25 9.062 1 97.94 423 PHE B CA 1
ATOM 7021 C C . PHE B 1 423 ? -4.148 39.438 9.891 1 97.94 423 PHE B C 1
ATOM 7023 O O . PHE B 1 423 ? -4.934 39.281 10.828 1 97.94 423 PHE B O 1
ATOM 7030 N N . LYS B 1 424 ? -3.715 40.594 9.625 1 97.69 424 LYS B N 1
ATOM 7031 C CA . LYS B 1 424 ? -4.07 41.781 10.422 1 97.69 424 LYS B CA 1
ATOM 7032 C C . LYS B 1 424 ? -5.578 42 10.398 1 97.69 424 LYS B C 1
ATOM 7034 O O . LYS B 1 424 ? -6.164 42.375 11.414 1 97.69 424 LYS B O 1
ATOM 7039 N N . PRO B 1 425 ? -6.172 41.781 9.25 1 97 425 PRO B N 1
ATOM 7040 C CA . PRO B 1 425 ? -7.625 42 9.219 1 97 425 PRO B CA 1
ATOM 7041 C C . PRO B 1 425 ? -8.367 41.125 10.219 1 97 425 PRO B C 1
ATOM 7043 O O . PRO B 1 425 ? -9.469 41.469 10.648 1 97 425 PRO B O 1
ATOM 7046 N N . PHE B 1 426 ? -7.844 40.062 10.688 1 97.25 426 PHE B N 1
ATOM 7047 C CA . PHE B 1 426 ? -8.508 39.125 11.594 1 97.25 426 PHE B CA 1
ATOM 7048 C C . PHE B 1 426 ? -8.586 39.719 13 1 97.25 426 PHE B C 1
ATOM 7050 O O . PHE B 1 426 ? -9.328 39.188 13.844 1 97.25 426 PHE B O 1
ATOM 7057 N N . LEU B 1 427 ? -7.871 40.781 13.297 1 96.19 427 LEU B N 1
ATOM 7058 C CA . LEU B 1 427 ? -7.887 41.406 14.617 1 96.19 427 LEU B CA 1
ATOM 7059 C C . LEU B 1 427 ? -9.266 41.969 14.938 1 96.19 427 LEU B C 1
ATOM 7061 O O . LEU B 1 427 ? -9.578 42.219 16.109 1 96.19 427 LEU B O 1
ATOM 7065 N N . LYS B 1 428 ? -10.055 42.125 13.945 1 93.31 428 LYS B N 1
ATOM 7066 C CA . LYS B 1 428 ? -11.398 42.656 14.141 1 93.31 428 LYS B CA 1
ATOM 7067 C C . LYS B 1 428 ? -12.375 41.562 14.562 1 93.31 428 LYS B C 1
ATOM 7069 O O . LYS B 1 428 ? -13.523 41.844 14.898 1 93.31 428 LYS B O 1
ATOM 7074 N N . ALA B 1 429 ? -11.883 40.375 14.531 1 88.88 429 ALA B N 1
ATOM 7075 C CA . ALA B 1 429 ? -12.75 39.25 14.875 1 88.88 429 ALA B CA 1
ATOM 7076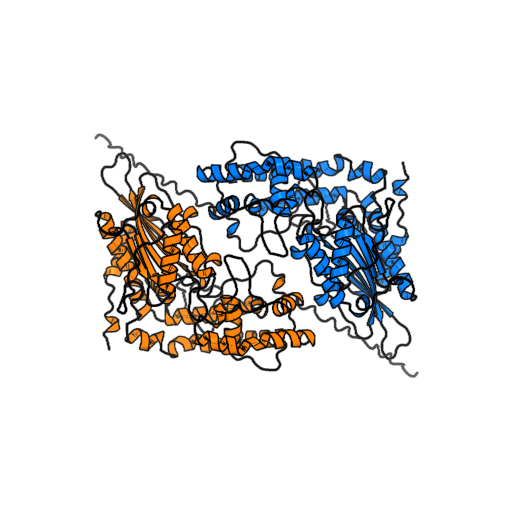 C C . ALA B 1 429 ? -13.219 39.344 16.328 1 88.88 429 ALA B C 1
ATOM 7078 O O . ALA B 1 429 ? -12.453 39.719 17.203 1 88.88 429 ALA B O 1
ATOM 7079 N N . ASN B 1 430 ? -14.469 39.062 16.578 1 84 430 ASN B N 1
ATOM 7080 C CA . ASN B 1 430 ? -15.047 39.031 17.906 1 84 430 ASN B CA 1
ATOM 7081 C C . ASN B 1 430 ? -16.156 37.969 18 1 84 430 ASN B C 1
ATOM 7083 O O . ASN B 1 430 ? -16.516 37.344 17 1 84 430 ASN B O 1
ATOM 7087 N N . THR B 1 431 ? -16.578 37.719 19.188 1 85.38 431 THR B N 1
ATOM 7088 C CA . THR B 1 431 ? -17.594 36.688 19.406 1 85.38 431 THR B CA 1
ATOM 7089 C C . THR B 1 431 ? -18.953 37.344 19.688 1 85.38 431 THR B C 1
ATOM 7091 O O . THR B 1 431 ? -19.781 36.75 20.375 1 85.38 431 THR B O 1
ATOM 7094 N N . ASP B 1 432 ? -19.172 38.5 19.141 1 86.31 432 ASP B N 1
ATOM 7095 C CA . ASP B 1 432 ? -20.438 39.188 19.344 1 86.31 432 ASP B CA 1
ATOM 7096 C C . ASP B 1 432 ? -21.609 38.406 18.781 1 86.31 432 ASP B C 1
ATOM 7098 O O . ASP B 1 432 ? -22.734 38.5 19.281 1 86.31 432 ASP B O 1
ATOM 7102 N N . ILE B 1 433 ? -21.312 37.688 17.828 1 86.56 433 ILE B N 1
ATOM 7103 C CA . ILE B 1 433 ? -22.328 36.906 17.156 1 86.56 433 ILE B CA 1
ATOM 7104 C C . ILE B 1 433 ? -22.922 35.906 18.141 1 86.56 433 ILE B C 1
ATOM 7106 O O . ILE B 1 433 ? -24.016 35.344 17.922 1 86.56 433 ILE B O 1
ATOM 7110 N N . CYS B 1 434 ? -22.203 35.625 19.188 1 87.38 434 CYS B N 1
ATOM 7111 C CA . CYS B 1 434 ? -22.688 34.688 20.188 1 87.38 434 CYS B CA 1
ATOM 7112 C C . CYS B 1 434 ? -23.672 35.344 21.156 1 87.38 434 CYS B C 1
ATOM 7114 O O . CYS B 1 434 ? -24.391 34.688 21.875 1 87.38 434 CYS B O 1
ATOM 7116 N N . GLU B 1 435 ? -23.672 36.656 21.375 1 78.25 435 GLU B N 1
ATOM 7117 C CA . GLU B 1 435 ? -24.516 37.406 22.297 1 78.25 435 GLU B CA 1
ATOM 7118 C C . GLU B 1 435 ? -25.875 37.719 21.688 1 78.25 435 GLU B C 1
ATOM 7120 O O . GLU B 1 435 ? -26.781 38.156 22.375 1 78.25 435 GLU B O 1
ATOM 7125 N N . LEU B 1 436 ? -26.016 37.719 20.422 1 59.19 436 LEU B N 1
ATOM 7126 C CA . LEU B 1 436 ? -27.266 38.125 19.797 1 59.19 436 LEU B CA 1
ATOM 7127 C C . LEU B 1 436 ? -28.422 37.219 20.266 1 59.19 436 LEU B C 1
ATOM 7129 O O . LEU B 1 436 ? -29.578 37.469 19.906 1 59.19 436 LEU B O 1
ATOM 7133 N N . ASP B 1 437 ? -28.328 36.438 21.266 1 47.28 437 ASP B N 1
ATOM 7134 C CA . ASP B 1 437 ? -29.578 35.906 21.766 1 47.28 437 ASP B CA 1
ATOM 7135 C C . ASP B 1 437 ? -30.188 36.844 22.828 1 47.28 437 ASP B C 1
ATOM 7137 O O . ASP B 1 437 ? -29.484 37.406 23.656 1 47.28 437 ASP B O 1
#

Radius of gyration: 32.29 Å; Cα contacts (8 Å, |Δi|>4): 1579; chains: 2; bounding box: 74×110×79 Å

Sequence (874 aa):
MKLFIFITVLVTLVLKNVTSIDCYWSTECKYNYFSSKTSYENIRGDIRDSIVKAEGCEPINVWTMIRHGKKYPGSTFLEQIKDILHFKDYIISNYDNGNSSLCAQDVDNFREWKIETKFINEPSTLSNEGYQEMFRFGSRLKEALPEIFNDLNEEEYSFRPTLGSRGEVSAEALIKGLGYKDLFIEKAETNVSTGYPFGACKSYLREVFNNRDTYKTSLQYMESPEYANMKKRIEKRLGLSFSLTNKNVIAIYDLCRYISNGIDKEFSPWCAVFTEEDLKIIEYVGDLEHYFRSGYGSSKFSRTFGQIPLADLFKNFEQAKNNQGKKFIVYITKSTMMDMAMVALNVGKDESPLSAAHRDVNRKWRSTFSSTFGANLIAVLNRCRQPNETLYEHKIMLYKNERPFLELCDGGFCTWQEFEDIFKPFLKANTDICELDMKLFIFITVLVTLVLKNVTSIDCYWSTECKYNYFSSKTSYENIRGDIRDSIVKAEGCEPINVWTMIRHGKKYPGSTFLEQIKDILHFKDYIISNYDNGNSSLCAQDVDNFREWKIETKFINEPSTLSNEGYQEMFRFGSRLKEALPEIFNDLNEEEYSFRPTLGSRGEVSAEALIKGLGYKDLFIEKAETNVSTGYPFGACKSYLREVFNNRDTYKTSLQYMESPEYANMKKRIEKRLGLSFSLTNKNVIAIYDLCRYISNGIDKEFSPWCAVFTEEDLKIIEYVGDLEHYFRSGYGSSKFSRTFGQIPLADLFKNFEQAKNNQGKKFIVYITKSTMMDMAMVALNVGKDESPLSAAHRDVNRKWRSTFSSTFGANLIAVLNRCRQPNETLYEHKIMLYKNERPFLELCDGGFCTWQEFEDIFKPFLKANTDICELD

Nearest PDB structures (foldseek):
  1ihp-assembly1_A  TM=7.370E-01  e=1.831E-18  Aspergillus ficuum
  1qfx-assembly1_A-2  TM=7.909E-01  e=8.013E-15  Aspergillus niger
  1qfx-assembly1_B-2  TM=7.708E-01  e=4.760E-15  Aspergillus niger
  2gfi-assembly1_A  TM=7.744E-01  e=1.040E-14  Debaryomyces castellii
  6rxe-assembly2_B  TM=6.367E-01  e=1.823E-13  Bifidobacterium longum subsp. infantis ATCC 15697 = JCM 1222 = DSM 20088

InterPro domains:
  IPR000560 Histidine phosphatase superfamily, clade-2 [PF00328] (62-388)
  IPR000560 Histidine phosphatase superfamily, clade-2 [cd07061] (123-391)
  IPR029033 Histidine phosphatase superfamily [G3DSA:3.40.50.1240] (62-432)
  IPR029033 Histidine phosphatase superfamily [SSF53254] (22-436)

pLDDT: mean 92.16, std 13.25, range [26.28, 98.75]

Foldseek 3Di:
DPPPPPPPPPPPPPPPPPPPQDAQVPDPDDDQFQFQLGALLVFFDFLLVQDDDDPQKAFQAKEKEWAAFHFAAAPVLLVLLVVCLCLLVLLLVCVVVVQASYDPVLNVLSVVDDDDPCNNPPHPAHDPLRLVLLLQNLLSVCVNHVVLLVDFDQFFEAAEEADDDRRVSSSCSSCVSSVDNDHDYDDHDQACDLQRNCNPQPCLCDVAVVDPVLLVFLVLLCVAPVNVVQQVLLCSNSSPPDGDDPSNVVSLSSQQSSVQHSVVRRTGSSCSSGDSVSSLSVQVSSLSSLCSRQAPVVLVPLLQSLLRNLLVVVVQLVQVVVVHGHRYYYYHHALSNQRSVCRNLVFQDDPDRDGSHDDDSPGRRTSSQRNHGGWMKMKTKMWGDDPPGDDIFIKMAIDTSSHQPCVQDPSRIGGPVSSCVRRVVSNPRDSVVSVPD/DPPPPPPPPPPPPPPPPPPPLDAQVPDPDDDQFQFQLGALLVFFDFLLVQDDDDPQKAFQAKEKEWAAFHFAAAPVLLVLLVVCLCVLVLLLVCVVVVQASYDPVLNVLSVPDDDDPCNNPPHPAHDPLRLVLLLQNLLSVCVNHVVLLVDFDQFFEAAEEADDDRRVSSSCSSCVSSVDNDHDYDDHDQACDLQRNCNPQPCLCDVAVVDPVLLVFLVLLCVEPVNVVQQVVLCSNSSPPDGDDPSNVVSLSSQQSSVQHSVVRRTGSSCSSGDSVSSLSVQVSSLSSLCSRQAPVVLVPLLQSLLRNLLVVLVQLVQVVVVHGHRYYYYHHALSNQRSVCRNLVFQDDPDRDGSHDDDSPGRRTSSQRNHGGWMKMKTKMWGDDPPGDDIFIKMAIDTSSHQPCVQDPSRIGGPVSSCVRRVVSNPRDSVVSVPD

Organism: Mythimna separata (NCBI:txid271217)

Secondary structure (DSSP, 8-state):
-----------------------STT-SS----BTBTS-GGGT---HHHH----TTEEEEEEEEEEE---BPPPHHHHHHHHTTTTHHHHHHHHHHTT-----HHHHHHHHH----HHHHHSTTPBPHHHHHHHHHHHHHHHHH-HHHHTT--GGGEEEEEPSSHHHHHHHHHHHHHTT-S----PPPPSS-BTTBTTTT-HHHIIIIIT-GGGGHHHHHHTTSHHHHHHHHHHHHHHT-SSPPPHHHHHHHHHHHHHH-BTTTTB--GGGGGS-HHHHHHHHHHHHHHHHHHTSGGGHHHHHHHHHHHHHHHHHHHHHHHTT-S-SEEEEEE-HHHHHHHHHHTT-S--SS---SS---TT-S--HHHHSSTT-EEEEEEEEE--TT-SS-EEEEEEEETTEE-TTTSGGGEEEHHHHHHHHGGGGG--SGGGT--/-----------------------STT-SS----BTBTS-GGGT---HHHH----TTEEEEEEEEEEE---BPPPHHHHHHHHTTTTHHHHHHHHHHTT-----HHHHHHHHH----HHHHHSTTPBPHHHHHHHHHHHHHHHHH-HHHHTT--GGGEEEEEPSSHHHHHHHHHHHHHTT-S----PPPPSS-BTTBTTTT-HHHIIIIIT-GGGGHHHHHHTTSHHHHHHHHHHHHHHT-SSPPPHHHHHHHHHHHHHH-BTTTTB--GGGGGS-HHHHHHHHHHHHHHHHHHTSGGGHHHHHHHHHHHHHHHHHHHHHHHTT-S-SEEEEEE-HHHHHHHHHHTT-S--SS---SS---TT-S--HHHHSSTT-EEEEEEEEE--TT-SS-EEEEEEEETTEE-TTTSGGGEEEHHHHHHHHGGGGG--SGGGT--